Protein AF-A0A6J8B3C4-F1 (afdb_monomer_lite)

Organism: Mytilus coruscus (NCBI:txid42192)

Sequence (929 aa):
MYDPIINEKFSIGGSSKMNPAWWGGEPIWSTAKKQGKKTATYFWVGSEVNISGIMPDIYYSYDGSVTFEERVDTALKWLSWPENKRPDLITLYFDEPDHTGHGSGPVSPEVDAMLGRVDGIINRLMNGLYRRQIHNCVNLIVLADHGMESTSCDRRVYLNQYMNTSHFLIFDGTIGQLHTKFHEEKVGRSYVVKNTSNPLSLEEVNKLLQCKSGHIQMFDKTTMPVRHHYTNNQRVGDVILDMQNRWTVARNSKSYCLKGNHGFDNLYKSMQALFMAHGPDFRQGIQSDPFENIELYNLMCELLKISPAPNNGTMGSLNHLLRRPPAIPTLNRTMSPVCSHNKTVSIPGQDCFCSHKVQSFTSNTVYSSPFGKPEMSVAEDVCILSNNDTVSGYSKTHGMPVWTSFILYPNKTIDNMTGNCVNIDPKVQSLPCSSYRNDNMSVSHHFIFNSGFCVKNSDLENSLSSSLVPMYHRFRDGIWEYTMKLILDYGNQRSGMEVIIGSAFDNNRDGLWEAVSNETKYVSEDGVPLPTHYYIIIIACKYGDILNCKTADIELMSFVLPHLPAVPNCMPDEDYLMENVARIRDIELLTGIQFLTGLPDDIAASLRTFLPTSLWKPSKMSLHWKDIPCSVPSDTKCQGKIPLILISLDGFRADYVKRKLTPVIEKLRTCGVHTPYMRSVYPTVTFPNHYTIATGLYPESHGIISNNMYDAEIGEVFSLSSHTKMDPRWWGGEPIWNTAKKQGKKAYTFFWPGSDVNISGSYPDVWVGYDGKIGFPERLEKVMEWLLLPDDKKPDIITLYFDEPDHAGHQKGPDSELLNGQLETADEMLGRLMNTLYQEGLHDCVNLIVIADHVQNHFGVLVGNHGWDNLYKSMHALFLAHGPAFKQQLEIKPFENIELYNLMCEITGIKPGPNNGTLGALNHIFKST

Foldseek 3Di:
DAFPVVQDDDDPPDPNQQDLVVDDDADLQRQCVVVPFAEAEADDRCQNHCHVNDHHPHYDDDDLVDDLLNQLVVLLVLCVDDPVRRGPYYYDDDCPPVVVCFAANCPDPSNVVRVVVVVVSVVSNLVSCVVVVCNQVDKDKDKDPWFKGFADLVQEDALVVQDDQQQWDWDKWQKIATAQQWGWDDDPPDIGIDGGPDGDDPVRVCVRDFLPDPFWFKDALLRAFLQVLQRPDSPGHRIMTRTDGRHIYDNHSPDDGTRMDEDHPCLDPRTDMDIDIHYNFFDPPDDDDDFDPQQVSLVVCVVSVGDGDDGLHFQLLCQNGTPDRDDHDDQDWDDAAAFADPDDADPAPPALADPDDDDPQDDPDDDDPLLDDKTFSDPFNWHWDDHPFKIFTFGLQQLETQKIKGKAAADFDQDVPPRSHAYEDNRHHADHQCQLDDVVQQKGKDFQDRPSRDPDPCSNVRSYSRRIAIARPQVVVDLVVVVVVLVNLVNNQAQMKMKMKGFFADQVSSLAGDDDDPSFDGRDPVRNTHGQWMKMKIWGFLDDHPNPHDLVRIDIWMFTQGRDNHDTSPDDSQVSRQSGTHALSSVCRRRSIQTSPNDDPSSSSNSSRDTDSHRDDSDNHPPQLLVDDLPDDDPDDDDFAAAEEEEAAAAAALCVVVVVLFSQVVVLPQWFEWASFAFAAFQLADQQQLLLLFFLAHCVQQQNRYQWDADPVVRDIHHPVDPNQQEQVRTHGDGLQRLQVVVVFAEEEEDRRCQNHCHVNDHGPYYDHDDPVQDLLNQLVVLVVLCPDDNNRRGRYYYHYDCPPLVVQQVAHPPDVSNSVRSNVVSVSSSVNCSVCVSVVNQQRYKYKYKYRFHFHDDPPGTRDGGDDSPDSRGTMTIGIDHNFFDTSHYAYYYYSSQNSVVSCVSSVGDRDDHDYDCVRPPVGTDDD

InterPro domains:
  IPR001604 DNA/RNA non-specific endonuclease/pyrophosphatase/phosphodiesterase domain [PF01223] (378-601)
  IPR001604 DNA/RNA non-specific endonuclease/pyrophosphatase/phosphodiesterase domain [SM00892] (386-602)
  IPR002591 Type I phosphodiesterase/nucleotide pyrophosphatase/phosphate transferase [PF01663] (1-265)
  IPR002591 Type I phosphodiesterase/nucleotide pyrophosphatase/phosphate transferase [PF01663] (644-854)
  IPR017850 Alkaline-phosphatase-like, core domain superfamily [G3DSA:3.40.720.10] (1-326)
  IPR017850 Alkaline-phosphatase-like, core domain superfamily [G3DSA:3.40.720.10] (625-929)
  IPR017850 Alkaline-phosphatase-like, core domain superfamily [SSF53649] (1-304)
  IPR017850 Alkaline-phosphatase-like, core domain superfamily [SSF53649] (643-909)
  IPR020821 ENPP1-3/EXOG-like, endonuclease/phosphodiesterase domain [SM00477] (387-602)
  IPR044925 His-Me finger superfamily [SSF54060] (382-607)
  IPR044929 DNA/RNA non-specific endonuclease superfamily [G3DSA:3.40.570.10] (327-618)

Structure (mmCIF, N/CA/C/O backbone):
data_AF-A0A6J8B3C4-F1
#
_entry.id   AF-A0A6J8B3C4-F1
#
loop_
_atom_site.group_PDB
_atom_site.id
_atom_site.type_symbol
_atom_site.label_atom_id
_atom_site.label_alt_id
_atom_site.label_comp_id
_atom_site.label_asym_id
_atom_site.label_entity_id
_atom_site.label_seq_id
_atom_site.pdbx_PDB_ins_code
_atom_site.Cartn_x
_atom_site.Cartn_y
_atom_site.Cartn_z
_atom_site.occupancy
_atom_site.B_iso_or_equiv
_atom_site.auth_seq_id
_atom_site.auth_comp_id
_atom_site.auth_asym_id
_atom_site.auth_atom_id
_atom_site.pdbx_PDB_model_num
ATOM 1 N N . MET A 1 1 ? 25.640 -0.094 3.915 1.00 92.56 1 MET A N 1
ATOM 2 C CA . MET A 1 1 ? 25.614 -0.395 5.363 1.00 92.56 1 MET A CA 1
ATOM 3 C C . MET A 1 1 ? 27.028 -0.380 5.925 1.00 92.56 1 MET A C 1
ATOM 5 O O . MET A 1 1 ? 27.975 -0.614 5.174 1.00 92.56 1 MET A O 1
ATOM 9 N N . TYR A 1 2 ? 27.166 -0.132 7.224 1.00 95.00 2 TYR A N 1
ATOM 10 C CA . TYR A 1 2 ? 28.416 -0.242 7.978 1.00 95.00 2 TYR A CA 1
ATOM 11 C C . TYR A 1 2 ? 28.150 -1.027 9.264 1.00 95.00 2 TYR A C 1
ATOM 13 O O . TYR A 1 2 ? 27.102 -0.846 9.877 1.00 95.00 2 TYR A O 1
ATOM 21 N N . ASP A 1 3 ? 29.072 -1.908 9.643 1.00 95.50 3 ASP A N 1
ATOM 22 C CA . ASP A 1 3 ? 28.981 -2.688 10.874 1.00 95.50 3 ASP A CA 1
ATOM 23 C C . ASP A 1 3 ? 30.100 -2.247 11.830 1.00 95.50 3 ASP A C 1
ATOM 25 O O . ASP A 1 3 ? 31.279 -2.450 11.517 1.00 95.50 3 ASP A O 1
ATOM 29 N N . PRO A 1 4 ? 29.762 -1.638 12.981 1.00 92.50 4 PRO A N 1
ATOM 30 C CA . PRO A 1 4 ? 30.755 -1.123 13.915 1.00 92.50 4 PRO A CA 1
ATOM 31 C C . PRO A 1 4 ? 31.503 -2.217 14.692 1.00 92.50 4 PRO A C 1
ATOM 33 O O . PRO A 1 4 ? 32.585 -1.934 15.199 1.00 92.50 4 PRO A O 1
ATOM 36 N N . ILE A 1 5 ? 30.979 -3.448 14.795 1.00 92.69 5 ILE A N 1
ATOM 37 C CA . ILE A 1 5 ? 31.654 -4.538 15.522 1.00 92.69 5 ILE A CA 1
ATOM 38 C C . ILE A 1 5 ? 32.795 -5.112 14.690 1.00 92.69 5 ILE A C 1
ATOM 40 O O . ILE A 1 5 ? 33.911 -5.252 15.186 1.00 92.69 5 ILE A O 1
ATOM 44 N N . ILE A 1 6 ? 32.531 -5.436 13.423 1.00 93.56 6 ILE A N 1
ATOM 45 C CA . ILE A 1 6 ? 33.575 -5.943 12.514 1.00 93.56 6 ILE A CA 1
ATOM 46 C C . ILE A 1 6 ? 34.334 -4.813 11.802 1.00 93.56 6 ILE A C 1
ATOM 48 O O . ILE A 1 6 ? 35.304 -5.078 11.096 1.00 93.56 6 ILE A O 1
ATOM 52 N N . ASN A 1 7 ? 33.914 -3.559 12.012 1.00 91.19 7 ASN A N 1
ATOM 53 C CA . ASN A 1 7 ? 34.492 -2.339 11.451 1.00 91.19 7 ASN A CA 1
ATOM 54 C C . ASN A 1 7 ? 34.668 -2.397 9.921 1.00 91.19 7 ASN A C 1
ATOM 56 O O . ASN A 1 7 ? 35.720 -2.058 9.376 1.00 91.19 7 ASN A O 1
ATOM 60 N N . GLU A 1 8 ? 33.625 -2.833 9.215 1.00 92.81 8 GLU A N 1
ATOM 61 C CA . GLU A 1 8 ? 33.641 -3.024 7.762 1.00 92.81 8 GLU A CA 1
ATOM 62 C C . GLU A 1 8 ? 32.431 -2.338 7.105 1.00 92.81 8 GLU A C 1
ATOM 64 O O . GLU A 1 8 ? 31.341 -2.266 7.675 1.00 92.81 8 GLU A O 1
ATOM 69 N N . LYS A 1 9 ? 32.613 -1.824 5.879 1.00 92.88 9 LYS A N 1
ATOM 70 C CA . LYS A 1 9 ? 31.531 -1.282 5.044 1.00 92.88 9 LYS A CA 1
ATOM 71 C C . LYS A 1 9 ? 31.092 -2.322 4.009 1.00 92.88 9 LYS A C 1
ATOM 73 O O . LYS A 1 9 ? 31.894 -2.789 3.197 1.00 92.88 9 LYS A O 1
ATOM 78 N N . PHE A 1 10 ? 29.801 -2.635 3.990 1.00 94.31 10 PHE A N 1
ATOM 79 C CA . PHE A 1 10 ? 29.217 -3.527 2.990 1.00 94.31 10 PHE A CA 1
ATOM 80 C C . PHE A 1 10 ? 28.995 -2.792 1.661 1.00 94.31 10 PHE A C 1
ATOM 82 O O . PHE A 1 10 ? 28.431 -1.692 1.647 1.00 94.31 10 PHE A O 1
ATOM 89 N N . SER A 1 11 ? 29.393 -3.413 0.548 1.00 91.62 11 SER A N 1
ATOM 90 C CA . SER A 1 11 ? 29.114 -2.947 -0.815 1.00 91.62 11 SER A CA 1
ATOM 91 C C . SER A 1 11 ? 28.902 -4.127 -1.761 1.00 91.62 11 SER A C 1
ATOM 93 O O . SER A 1 11 ? 29.704 -5.059 -1.775 1.00 91.62 11 SER A O 1
ATOM 95 N N . ILE A 1 12 ? 27.866 -4.045 -2.602 1.00 89.31 12 ILE A N 1
ATOM 96 C CA . ILE A 1 12 ? 27.530 -5.070 -3.607 1.00 89.31 12 ILE A CA 1
ATOM 97 C C . ILE A 1 12 ? 28.645 -5.203 -4.661 1.00 89.31 12 ILE A C 1
ATOM 99 O O . ILE A 1 12 ? 28.941 -6.302 -5.121 1.00 89.31 12 ILE A O 1
ATOM 103 N N . GLY A 1 13 ? 29.306 -4.095 -5.015 1.00 85.12 13 GLY A N 1
ATOM 104 C CA . GLY A 1 13 ? 30.425 -4.091 -5.967 1.00 85.12 13 GLY A CA 1
ATOM 105 C C . GLY A 1 13 ? 31.792 -4.408 -5.348 1.00 85.12 13 GLY A C 1
ATOM 106 O O . GLY A 1 13 ? 32.791 -4.418 -6.062 1.00 85.12 13 GLY A O 1
ATOM 107 N N . GLY A 1 14 ? 31.867 -4.603 -4.026 1.00 85.31 14 GLY A N 1
ATOM 108 C CA . GLY A 1 14 ? 33.114 -4.853 -3.297 1.00 85.31 14 GLY A CA 1
ATOM 109 C C . GLY A 1 14 ? 33.280 -6.311 -2.865 1.00 85.31 14 GLY A C 1
ATOM 110 O O . GLY A 1 14 ? 32.367 -7.119 -2.988 1.00 85.31 14 GLY A O 1
ATOM 111 N N . SER A 1 15 ? 34.439 -6.652 -2.295 1.00 90.62 15 SER A N 1
ATOM 112 C CA . SER A 1 15 ? 34.687 -7.989 -1.731 1.00 90.62 15 SER A CA 1
ATOM 113 C C . SER A 1 15 ? 33.923 -8.253 -0.429 1.00 90.62 15 SER A C 1
ATOM 115 O O . SER A 1 15 ? 33.746 -9.412 -0.061 1.00 90.62 15 SER A O 1
ATOM 117 N N . SER A 1 16 ? 33.446 -7.208 0.259 1.00 93.31 16 SER A N 1
ATOM 118 C CA . SER A 1 16 ? 32.754 -7.336 1.548 1.00 93.31 16 SER A CA 1
ATOM 119 C C . SER A 1 16 ? 31.444 -8.118 1.454 1.00 93.31 16 SER A C 1
ATOM 121 O O . SER A 1 16 ? 31.077 -8.782 2.420 1.00 93.31 16 SER A O 1
ATOM 123 N N . LYS A 1 17 ? 30.788 -8.166 0.280 1.00 94.25 17 LYS A N 1
ATOM 124 C CA . LYS A 1 17 ? 29.612 -9.032 0.075 1.00 94.25 17 LYS A CA 1
ATOM 125 C C . LYS A 1 17 ? 29.897 -10.515 0.330 1.00 94.25 17 LYS A C 1
ATOM 127 O O . LYS A 1 17 ? 28.998 -11.243 0.729 1.00 94.25 17 LYS A O 1
ATOM 132 N N . MET A 1 18 ? 31.144 -10.951 0.138 1.00 95.19 18 MET A N 1
ATOM 133 C CA . MET A 1 18 ? 31.551 -12.349 0.293 1.00 95.19 18 MET A CA 1
ATOM 134 C C . MET A 1 18 ? 31.863 -12.726 1.743 1.00 95.19 18 MET A C 1
ATOM 136 O O . MET A 1 18 ? 32.087 -13.901 2.018 1.00 95.19 18 MET A O 1
ATOM 140 N N . ASN A 1 19 ? 31.908 -11.761 2.668 1.00 95.50 19 ASN A N 1
ATOM 141 C CA . ASN A 1 19 ? 32.175 -12.033 4.076 1.00 95.50 19 ASN A CA 1
ATOM 142 C C . ASN A 1 19 ? 30.908 -12.616 4.747 1.00 95.50 19 ASN A C 1
ATOM 144 O O . ASN A 1 19 ? 29.909 -11.900 4.863 1.00 95.50 19 ASN A O 1
ATOM 148 N N . PRO A 1 20 ? 30.929 -13.878 5.233 1.00 95.56 20 PRO A N 1
ATOM 149 C CA . PRO A 1 20 ? 29.772 -14.518 5.864 1.00 95.56 20 PRO A CA 1
ATOM 150 C C . PRO A 1 20 ? 29.228 -13.778 7.093 1.00 95.56 20 PRO A C 1
ATOM 152 O O . PRO A 1 20 ? 28.055 -13.934 7.408 1.00 95.56 20 PRO A O 1
ATOM 155 N N . ALA A 1 21 ? 30.031 -12.938 7.759 1.00 95.00 21 ALA A N 1
ATOM 156 C CA . ALA A 1 21 ? 29.602 -12.168 8.932 1.00 95.00 21 ALA A CA 1
ATOM 157 C C . ALA A 1 21 ? 28.446 -11.189 8.640 1.00 95.00 21 ALA A C 1
ATOM 159 O O . ALA A 1 21 ? 27.734 -10.769 9.554 1.00 95.00 21 ALA A O 1
ATOM 160 N N . TRP A 1 22 ? 28.225 -10.827 7.372 1.00 95.69 22 TRP A N 1
ATOM 161 C CA . TRP A 1 22 ? 27.089 -9.997 6.966 1.00 95.69 22 TRP A CA 1
ATOM 162 C C . TRP A 1 22 ? 25.757 -10.750 6.948 1.00 95.69 22 TRP A C 1
ATOM 164 O O . TRP A 1 22 ? 24.709 -10.115 7.060 1.00 95.69 22 TRP A O 1
ATOM 174 N N . TRP A 1 23 ? 25.783 -12.077 6.858 1.00 95.31 23 TRP A N 1
ATOM 175 C CA . TRP A 1 23 ? 24.630 -12.898 6.504 1.00 95.31 23 TRP A CA 1
ATOM 176 C C . TRP A 1 23 ? 24.119 -13.674 7.723 1.00 95.31 23 TRP A C 1
ATOM 178 O O . TRP A 1 23 ? 24.713 -14.669 8.131 1.00 95.31 23 TRP A O 1
ATOM 188 N N . GLY A 1 24 ? 23.023 -13.193 8.316 1.00 93.31 24 GLY A N 1
ATOM 189 C CA . GLY A 1 24 ? 22.301 -13.896 9.381 1.00 93.31 24 GLY A CA 1
ATOM 190 C C . GLY A 1 24 ? 21.258 -14.883 8.844 1.00 93.31 24 GLY A C 1
ATOM 191 O O . GLY A 1 24 ? 21.085 -15.027 7.635 1.00 93.31 24 GLY A O 1
ATOM 192 N N . GLY A 1 25 ? 20.527 -15.528 9.757 1.00 95.19 25 GLY A N 1
ATOM 193 C CA . GLY A 1 25 ? 19.436 -16.447 9.417 1.00 95.19 25 GLY A CA 1
ATOM 194 C C . GLY A 1 25 ? 19.888 -17.725 8.698 1.00 95.19 25 GLY A C 1
ATOM 195 O O . GLY A 1 25 ? 21.068 -18.080 8.685 1.00 95.19 25 GLY A O 1
ATOM 196 N N . GLU A 1 26 ? 18.924 -18.436 8.110 1.00 97.81 26 GLU A N 1
ATOM 197 C CA . GLU A 1 26 ? 19.169 -19.641 7.318 1.00 97.81 26 GLU A CA 1
ATOM 198 C C . GLU A 1 26 ? 18.428 -19.561 5.973 1.00 97.81 26 GLU A C 1
ATOM 200 O O . GLU A 1 26 ? 17.198 -19.621 5.948 1.00 97.81 26 GLU A O 1
ATOM 205 N N . PRO A 1 27 ? 19.138 -19.431 4.839 1.00 98.06 27 PRO A N 1
ATOM 206 C CA . PRO A 1 27 ? 18.486 -19.356 3.540 1.00 98.06 27 PRO A CA 1
ATOM 207 C C . PRO A 1 27 ? 17.888 -20.709 3.134 1.00 98.06 27 PRO A C 1
ATOM 209 O O . PRO A 1 27 ? 18.383 -21.771 3.515 1.00 98.06 27 PRO A O 1
ATOM 212 N N . ILE A 1 28 ? 16.856 -20.676 2.286 1.00 98.25 28 ILE A N 1
ATOM 213 C CA . ILE A 1 28 ? 16.067 -21.859 1.903 1.00 98.25 28 ILE A CA 1
ATOM 214 C C . ILE A 1 28 ? 16.912 -23.005 1.326 1.00 98.25 28 ILE A C 1
ATOM 216 O O . ILE A 1 28 ? 16.639 -24.172 1.606 1.00 98.25 28 ILE A O 1
ATOM 220 N N . TRP A 1 29 ? 17.982 -22.707 0.579 1.00 98.25 29 TRP A N 1
ATOM 221 C CA . TRP A 1 29 ? 18.879 -23.745 0.064 1.00 98.25 29 TRP A CA 1
ATOM 222 C C . TRP A 1 29 ? 19.650 -24.460 1.181 1.00 98.25 29 TRP A C 1
ATOM 224 O O . TRP A 1 29 ? 19.851 -25.670 1.104 1.00 98.25 29 TRP A O 1
ATOM 234 N N . SER A 1 30 ? 20.033 -23.755 2.247 1.00 97.88 30 SER A N 1
ATOM 235 C CA . SER A 1 30 ? 20.683 -24.372 3.405 1.00 97.88 30 SER A CA 1
ATOM 236 C C . SER A 1 30 ? 19.718 -25.296 4.146 1.00 97.88 30 SER A C 1
ATOM 238 O O . SER A 1 30 ? 20.081 -26.432 4.452 1.00 97.88 30 SER A O 1
ATOM 240 N N . THR A 1 31 ? 18.473 -24.861 4.350 1.00 98.38 31 THR A N 1
ATOM 241 C CA . THR A 1 31 ? 17.413 -25.659 4.990 1.00 98.38 31 THR A CA 1
ATOM 242 C C . THR A 1 31 ? 17.077 -26.914 4.196 1.00 98.38 31 THR A C 1
ATOM 244 O O . THR A 1 31 ? 17.006 -28.010 4.758 1.00 98.38 31 THR A O 1
ATOM 247 N N . ALA A 1 32 ? 16.940 -26.775 2.877 1.00 98.38 32 ALA A N 1
ATOM 248 C CA . ALA A 1 32 ? 16.689 -27.882 1.965 1.00 98.38 32 ALA A CA 1
ATOM 249 C C . ALA A 1 32 ? 17.852 -28.893 1.985 1.00 98.38 32 ALA A C 1
ATOM 251 O O . ALA A 1 32 ? 17.634 -30.095 2.153 1.00 98.38 32 ALA A O 1
ATOM 252 N N . LYS A 1 33 ? 19.097 -28.410 1.911 1.00 97.44 33 LYS A N 1
ATOM 253 C CA . LYS A 1 33 ? 20.302 -29.249 1.917 1.00 97.44 33 LYS A CA 1
ATOM 254 C C . LYS A 1 33 ? 20.505 -30.008 3.226 1.00 97.44 33 LYS A C 1
ATOM 256 O O . LYS A 1 33 ? 20.812 -31.200 3.191 1.00 97.44 33 LYS A O 1
ATOM 261 N N . LYS A 1 34 ? 20.266 -29.369 4.379 1.00 97.88 34 LYS A N 1
ATOM 262 C CA . LYS A 1 34 ? 20.278 -30.035 5.699 1.00 97.88 34 LYS A CA 1
ATOM 263 C C . LYS A 1 34 ? 19.289 -31.200 5.783 1.00 97.88 34 LYS A C 1
ATOM 265 O O . LYS A 1 34 ? 19.513 -32.133 6.546 1.00 97.88 34 LYS A O 1
ATOM 270 N N . GLN A 1 35 ? 18.225 -31.157 4.985 1.00 98.38 35 GLN A N 1
ATOM 271 C CA . GLN A 1 35 ? 17.158 -32.157 4.945 1.00 98.38 35 GLN A CA 1
ATOM 272 C C . GLN A 1 35 ? 17.223 -33.041 3.687 1.00 98.38 35 GLN A C 1
ATOM 274 O O . GLN A 1 35 ? 16.234 -33.654 3.291 1.00 98.38 35 GLN A O 1
ATOM 279 N N . GLY A 1 36 ? 18.404 -33.137 3.063 1.00 97.25 36 GLY A N 1
ATOM 280 C CA . GLY A 1 36 ? 18.693 -34.099 1.997 1.00 97.25 36 GLY A CA 1
ATOM 281 C C . GLY A 1 36 ? 18.193 -33.714 0.602 1.00 97.25 36 GLY A C 1
ATOM 282 O O . GLY A 1 36 ? 18.254 -34.546 -0.304 1.00 97.25 36 GLY A O 1
ATOM 283 N N . LYS A 1 37 ? 17.716 -32.480 0.405 1.00 97.94 37 LYS A N 1
ATOM 284 C CA . LYS A 1 37 ? 17.323 -31.951 -0.909 1.00 97.94 37 LYS A CA 1
ATOM 285 C C . LYS A 1 37 ? 18.524 -31.365 -1.644 1.00 97.94 37 LYS A C 1
ATOM 287 O O . LYS A 1 37 ? 19.396 -30.760 -1.024 1.00 97.94 37 LYS A O 1
ATOM 292 N N . LYS A 1 38 ? 18.552 -31.500 -2.970 1.00 98.31 38 LYS A N 1
ATOM 293 C CA . LYS A 1 38 ? 19.576 -30.886 -3.826 1.00 98.31 38 LYS A CA 1
ATOM 294 C C . LYS A 1 38 ? 19.154 -29.500 -4.280 1.00 98.31 38 LYS A C 1
ATOM 296 O O . LYS A 1 38 ? 18.003 -29.280 -4.650 1.00 98.31 38 LYS A O 1
ATOM 301 N N . THR A 1 39 ? 20.099 -28.576 -4.312 1.00 98.44 39 THR A N 1
ATOM 302 C CA . THR A 1 39 ? 19.834 -27.150 -4.529 1.00 98.44 39 THR A CA 1
ATOM 303 C C . THR A 1 39 ? 20.709 -26.593 -5.643 1.00 98.44 39 THR A C 1
ATOM 305 O O . THR A 1 39 ? 21.910 -26.860 -5.691 1.00 98.44 39 THR A O 1
ATOM 308 N N . ALA A 1 40 ? 20.111 -25.826 -6.553 1.00 98.62 40 ALA A N 1
ATOM 309 C CA . ALA A 1 40 ? 20.827 -25.172 -7.639 1.00 98.62 40 ALA A CA 1
ATOM 310 C C . ALA A 1 40 ? 20.409 -23.709 -7.779 1.00 98.62 40 ALA A C 1
ATOM 312 O O . ALA A 1 40 ? 19.227 -23.409 -7.919 1.00 98.62 40 ALA A O 1
ATOM 313 N N . THR A 1 41 ? 21.368 -22.791 -7.769 1.00 98.38 41 THR A N 1
ATOM 314 C CA . THR A 1 41 ? 21.095 -21.357 -7.877 1.00 98.38 41 THR A CA 1
ATOM 315 C C . THR A 1 41 ? 21.775 -20.779 -9.113 1.00 98.38 41 THR A C 1
ATOM 317 O O . THR A 1 41 ? 23.000 -20.800 -9.247 1.00 98.38 41 THR A O 1
ATOM 320 N N . TYR A 1 42 ? 20.981 -20.244 -10.041 1.00 98.38 42 TYR A N 1
ATOM 321 C CA . TYR A 1 42 ? 21.491 -19.396 -11.113 1.00 98.38 42 TYR A CA 1
ATOM 322 C C . TYR A 1 42 ? 21.244 -17.941 -10.736 1.00 98.38 42 TYR A C 1
ATOM 324 O O . TYR A 1 42 ? 20.267 -17.319 -11.153 1.00 98.38 42 TYR A O 1
ATOM 332 N N . PHE A 1 43 ? 22.164 -17.443 -9.916 1.00 98.25 43 PHE A N 1
ATOM 333 C CA . PHE A 1 43 ? 22.091 -16.164 -9.222 1.00 98.25 43 PHE A CA 1
ATOM 334 C C . PHE A 1 43 ? 20.951 -16.108 -8.194 1.00 98.25 43 PHE A C 1
ATOM 336 O O . PHE A 1 43 ? 19.794 -16.438 -8.444 1.00 98.25 43 PHE A O 1
ATOM 343 N N . TRP A 1 44 ? 21.326 -15.702 -6.990 1.00 97.81 44 TRP A N 1
ATOM 344 C CA . TRP A 1 44 ? 20.445 -15.254 -5.919 1.00 97.81 44 TRP A CA 1
ATOM 345 C C . TRP A 1 44 ? 21.327 -14.577 -4.876 1.00 97.81 44 TRP A C 1
ATOM 347 O O . TRP A 1 44 ? 22.451 -15.038 -4.631 1.00 97.81 44 TRP A O 1
ATOM 357 N N . VAL A 1 45 ? 20.839 -13.510 -4.253 1.00 96.38 45 VAL A N 1
ATOM 358 C CA . VAL A 1 45 ? 21.599 -12.758 -3.250 1.00 96.38 45 VAL A CA 1
ATOM 359 C C . VAL A 1 45 ? 21.984 -13.684 -2.086 1.00 96.38 45 VAL A C 1
ATOM 361 O O . VAL A 1 45 ? 21.135 -14.348 -1.500 1.00 96.38 45 VAL A O 1
ATOM 364 N N . GLY A 1 46 ? 23.283 -13.783 -1.789 1.00 96.44 46 GLY A N 1
ATOM 365 C CA . GLY A 1 46 ? 23.831 -14.666 -0.749 1.00 96.44 46 GLY A CA 1
ATOM 366 C C . GLY A 1 46 ? 24.140 -16.104 -1.191 1.00 96.44 46 GLY A C 1
ATOM 367 O O . GLY A 1 46 ? 24.859 -16.801 -0.485 1.00 96.44 46 GLY A O 1
ATOM 368 N N . SER A 1 47 ? 23.684 -16.558 -2.365 1.00 97.31 47 SER A N 1
ATOM 369 C CA . SER A 1 47 ? 23.921 -17.946 -2.816 1.00 97.31 47 SER A CA 1
ATOM 370 C C . SER A 1 47 ? 25.379 -18.259 -3.181 1.00 97.31 47 SER A C 1
ATOM 372 O O . SER A 1 47 ? 25.784 -19.418 -3.163 1.00 97.31 47 SER A O 1
ATOM 374 N N . GLU A 1 48 ? 26.179 -17.230 -3.474 1.00 96.38 48 GLU A N 1
ATOM 375 C CA . GLU A 1 48 ? 27.627 -17.337 -3.688 1.00 96.38 48 GLU A CA 1
ATOM 376 C C . GLU A 1 48 ? 28.445 -17.183 -2.390 1.00 96.38 48 GLU A C 1
ATOM 378 O O . GLU A 1 48 ? 29.675 -17.179 -2.438 1.00 96.38 48 GLU A O 1
ATOM 383 N N . VAL A 1 49 ? 27.789 -17.068 -1.229 1.00 96.94 49 VAL A N 1
ATOM 384 C CA . VAL A 1 49 ? 28.433 -16.847 0.072 1.00 96.94 49 VAL A CA 1
ATOM 385 C C . VAL A 1 49 ? 28.255 -18.055 0.981 1.00 96.94 49 VAL A C 1
ATOM 387 O O . VAL A 1 49 ? 27.169 -18.618 1.092 1.00 96.94 49 VAL A O 1
ATOM 390 N N . ASN A 1 50 ? 29.328 -18.432 1.679 1.00 95.25 50 ASN A N 1
ATOM 391 C CA . ASN A 1 50 ? 29.325 -19.564 2.601 1.00 95.25 50 ASN A CA 1
ATOM 392 C C . ASN A 1 50 ? 28.627 -19.214 3.929 1.00 95.25 50 ASN A C 1
ATOM 394 O O . ASN A 1 50 ? 29.285 -18.935 4.933 1.00 95.25 50 ASN A O 1
ATOM 398 N N . ILE A 1 51 ? 27.293 -19.203 3.924 1.00 95.12 51 ILE A N 1
ATOM 399 C CA . ILE A 1 51 ? 26.458 -18.814 5.067 1.00 95.12 51 ILE A CA 1
ATOM 400 C C . ILE A 1 51 ? 26.353 -19.992 6.043 1.00 95.12 51 ILE A C 1
ATOM 402 O O . ILE A 1 51 ? 25.837 -21.058 5.704 1.00 95.12 51 ILE A O 1
ATOM 406 N N . SER A 1 52 ? 26.870 -19.813 7.263 1.00 90.00 52 SER A N 1
ATOM 407 C CA . SER A 1 52 ? 26.917 -20.855 8.305 1.00 90.00 52 SER A CA 1
ATOM 408 C C . SER A 1 52 ? 27.517 -22.189 7.836 1.00 90.00 52 SER A C 1
ATOM 410 O O . SER A 1 52 ? 27.090 -23.261 8.264 1.00 90.00 52 SER A O 1
ATOM 412 N N . GLY A 1 53 ? 28.512 -22.135 6.943 1.00 92.62 53 GLY A N 1
ATOM 413 C CA . GLY A 1 53 ? 29.208 -23.324 6.447 1.00 92.62 53 GLY A CA 1
ATOM 414 C C . GLY A 1 53 ? 28.487 -24.084 5.327 1.00 92.62 53 GLY A C 1
ATOM 415 O O . GLY A 1 53 ? 28.936 -25.174 4.970 1.00 92.62 53 GLY A O 1
ATOM 416 N N . ILE A 1 54 ? 27.381 -23.557 4.785 1.00 95.50 54 ILE A N 1
ATOM 417 C CA . ILE A 1 54 ? 26.571 -24.236 3.770 1.00 95.50 54 ILE A CA 1
ATOM 418 C C . ILE A 1 54 ? 26.400 -23.359 2.527 1.00 95.50 54 ILE A C 1
ATOM 420 O O . ILE A 1 54 ? 25.967 -22.213 2.593 1.00 95.50 54 ILE A O 1
ATOM 424 N N . MET A 1 55 ? 26.696 -23.963 1.377 1.00 96.50 55 MET A N 1
ATOM 425 C CA . MET A 1 55 ? 26.479 -23.425 0.032 1.00 96.50 55 MET A CA 1
ATOM 426 C C . MET A 1 55 ? 25.455 -24.294 -0.712 1.00 96.50 55 MET A C 1
ATOM 428 O O . MET A 1 55 ? 25.362 -25.498 -0.405 1.00 96.50 55 MET A O 1
ATOM 432 N N . PRO A 1 56 ? 24.756 -23.754 -1.730 1.00 97.94 56 PRO A N 1
ATOM 433 C CA . PRO A 1 56 ? 24.007 -24.580 -2.672 1.00 97.94 56 PRO A CA 1
ATOM 434 C C . PRO A 1 56 ? 24.892 -25.672 -3.293 1.00 97.94 56 PRO A C 1
ATOM 436 O O . PRO A 1 56 ? 26.114 -25.532 -3.369 1.00 97.94 56 PRO A O 1
ATOM 439 N N . ASP A 1 57 ? 24.298 -26.779 -3.739 1.00 98.00 57 ASP A N 1
ATOM 440 C CA . ASP A 1 57 ? 25.056 -27.861 -4.394 1.00 98.00 57 ASP A CA 1
ATOM 441 C C . ASP A 1 57 ? 25.610 -27.430 -5.752 1.00 98.00 57 ASP A C 1
ATOM 443 O O . ASP A 1 57 ? 26.673 -27.885 -6.176 1.00 98.00 57 ASP A O 1
ATOM 447 N N . ILE A 1 58 ? 24.888 -26.532 -6.416 1.00 98.12 58 ILE A N 1
ATOM 448 C CA . ILE A 1 58 ? 25.281 -25.878 -7.656 1.00 98.12 58 ILE A CA 1
ATOM 449 C C . ILE A 1 58 ? 24.984 -24.396 -7.481 1.00 98.12 58 ILE A C 1
ATOM 451 O O . ILE A 1 58 ? 23.858 -24.029 -7.162 1.00 98.12 58 ILE A O 1
ATOM 455 N N . TYR A 1 59 ? 25.970 -23.541 -7.707 1.00 97.56 59 TYR A N 1
ATOM 456 C CA . TYR A 1 59 ? 25.780 -22.097 -7.693 1.00 97.56 59 TYR A CA 1
ATOM 457 C C . TYR A 1 59 ? 26.699 -21.449 -8.722 1.00 97.56 59 TYR A C 1
ATOM 459 O O . TYR A 1 59 ? 27.712 -22.028 -9.123 1.00 97.56 59 TYR A O 1
ATOM 467 N N . TYR A 1 60 ? 26.339 -20.241 -9.135 1.00 97.00 60 TYR A N 1
ATOM 468 C CA . TYR A 1 60 ? 27.156 -19.396 -9.997 1.00 97.00 60 TYR A CA 1
ATOM 469 C C . TYR A 1 60 ? 27.463 -18.093 -9.271 1.00 97.00 60 TYR A C 1
ATOM 471 O O . TYR A 1 60 ? 26.570 -17.504 -8.658 1.00 97.00 60 TYR A O 1
ATOM 479 N N . SER A 1 61 ? 28.715 -17.640 -9.359 1.00 94.75 61 SER A N 1
ATOM 480 C CA . SER A 1 61 ? 29.060 -16.281 -8.945 1.00 94.75 61 SER A CA 1
ATOM 481 C C . SER A 1 61 ? 28.350 -15.273 -9.833 1.00 94.75 61 SER A C 1
ATOM 483 O O . SER A 1 61 ? 28.245 -15.497 -11.038 1.00 94.75 61 SER A O 1
ATOM 485 N N . TYR A 1 62 ? 27.861 -14.183 -9.243 1.00 95.06 62 TYR A N 1
ATOM 486 C CA . TYR A 1 62 ? 27.056 -13.215 -9.983 1.00 95.06 62 TYR A CA 1
ATOM 487 C C . TYR A 1 62 ? 27.852 -12.582 -11.129 1.00 95.06 62 TYR A C 1
ATOM 489 O O . TYR A 1 62 ? 28.893 -11.961 -10.905 1.00 95.06 62 TYR A O 1
ATOM 497 N N . ASP A 1 63 ? 27.315 -12.703 -12.340 1.00 94.69 63 ASP A N 1
ATOM 498 C CA . ASP A 1 63 ? 27.835 -12.088 -13.556 1.00 94.69 63 ASP A CA 1
ATOM 499 C C . ASP A 1 63 ? 26.661 -11.569 -14.396 1.00 94.69 63 ASP A C 1
ATOM 501 O O . ASP A 1 63 ? 25.988 -12.322 -15.104 1.00 94.69 63 ASP A O 1
ATOM 505 N N . GLY A 1 64 ? 26.415 -10.259 -14.310 1.00 92.06 64 GLY A N 1
ATOM 506 C CA . GLY A 1 64 ? 25.331 -9.594 -15.036 1.00 92.06 64 GLY A CA 1
ATOM 507 C C . GLY A 1 64 ? 25.477 -9.643 -16.562 1.00 92.06 64 GLY A C 1
ATOM 508 O O . GLY A 1 64 ? 24.514 -9.360 -17.266 1.00 92.06 64 GLY A O 1
ATOM 509 N N . SER A 1 65 ? 26.643 -10.029 -17.098 1.00 95.38 65 SER A N 1
ATOM 510 C CA . SER A 1 65 ? 26.839 -10.165 -18.548 1.00 95.38 65 SER A CA 1
ATOM 511 C C . SER A 1 65 ? 26.214 -11.438 -19.135 1.00 95.38 65 SER A C 1
ATOM 513 O O . SER A 1 65 ? 25.990 -11.514 -20.345 1.00 95.38 65 SER A O 1
ATOM 515 N N . VAL A 1 66 ? 25.885 -12.426 -18.293 1.00 97.69 66 VAL A N 1
ATOM 516 C CA . VAL A 1 66 ? 25.244 -13.675 -18.721 1.00 97.69 66 VAL A CA 1
ATOM 517 C C . VAL A 1 66 ? 23.809 -13.408 -19.174 1.00 97.69 66 VAL A C 1
ATOM 519 O O . VAL A 1 66 ? 22.989 -12.889 -18.410 1.00 97.69 66 VAL A O 1
ATOM 522 N N . THR A 1 67 ? 23.482 -13.837 -20.395 1.00 98.00 67 THR A N 1
ATOM 523 C CA . THR A 1 67 ? 22.155 -13.641 -21.004 1.00 98.00 67 THR A CA 1
ATOM 524 C C . THR A 1 67 ? 21.045 -14.381 -20.258 1.00 98.00 67 THR A C 1
ATOM 526 O O . THR A 1 67 ? 21.258 -15.466 -19.720 1.00 98.00 67 THR A O 1
ATOM 529 N N . PHE A 1 68 ? 19.831 -13.827 -20.255 1.00 98.44 68 PHE A N 1
ATOM 530 C CA . PHE A 1 68 ? 18.678 -14.432 -19.578 1.00 98.44 68 PHE A CA 1
ATOM 531 C C . PHE A 1 68 ? 18.320 -15.807 -20.157 1.00 98.44 68 PHE A C 1
ATOM 533 O O . PHE A 1 68 ? 17.955 -16.724 -19.420 1.00 98.44 68 PHE A O 1
ATOM 540 N N . GLU A 1 69 ? 18.486 -15.973 -21.468 1.00 98.56 69 GLU A N 1
ATOM 541 C CA . GLU A 1 69 ? 18.288 -17.228 -22.183 1.00 9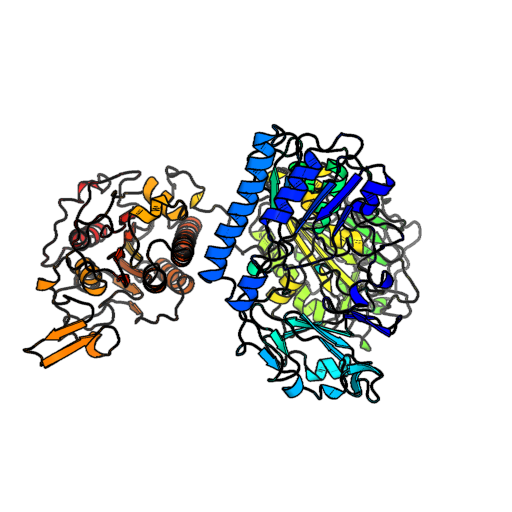8.56 69 GLU A CA 1
ATOM 542 C C . GLU A 1 69 ? 19.222 -18.327 -21.669 1.00 98.56 69 GLU A C 1
ATOM 544 O O . GLU A 1 69 ? 18.767 -19.442 -21.421 1.00 98.56 69 GLU A O 1
ATOM 549 N N . GLU A 1 70 ? 20.504 -18.016 -21.455 1.00 98.50 70 GLU A N 1
ATOM 550 C CA . GLU A 1 70 ? 21.486 -18.967 -20.927 1.00 98.50 70 GLU A CA 1
ATOM 551 C C . GLU A 1 70 ? 21.161 -19.398 -19.490 1.00 98.50 70 GLU A C 1
ATOM 553 O O . GLU A 1 70 ? 21.253 -20.590 -19.168 1.00 98.50 70 GLU A O 1
ATOM 558 N N . ARG A 1 71 ? 20.707 -18.458 -18.644 1.00 98.44 71 ARG A N 1
ATOM 559 C CA . ARG A 1 71 ? 20.248 -18.750 -17.272 1.00 98.44 71 ARG A CA 1
ATOM 560 C C . ARG A 1 71 ? 19.095 -19.767 -17.305 1.00 98.44 71 ARG A C 1
ATOM 562 O O . ARG A 1 71 ? 19.160 -20.816 -16.657 1.00 98.44 71 ARG A O 1
ATOM 569 N N . VAL A 1 72 ? 18.070 -19.504 -18.124 1.00 98.75 72 VAL A N 1
ATOM 570 C CA . VAL A 1 72 ? 16.897 -20.385 -18.291 1.00 98.75 72 VAL A CA 1
ATOM 571 C C . VAL A 1 72 ? 17.273 -21.744 -18.882 1.00 98.75 72 VAL A C 1
ATOM 573 O O . VAL A 1 72 ? 16.850 -22.784 -18.370 1.00 98.75 72 VAL A O 1
ATOM 576 N N . ASP A 1 73 ? 18.076 -21.767 -19.943 1.00 98.62 73 ASP A N 1
ATOM 577 C CA . ASP A 1 73 ? 18.483 -23.007 -20.608 1.00 98.62 73 ASP A CA 1
ATOM 578 C C . ASP A 1 73 ? 19.291 -23.911 -19.679 1.00 98.62 73 ASP A C 1
ATOM 580 O O . ASP A 1 73 ? 19.142 -25.139 -19.705 1.00 98.62 73 ASP A O 1
ATOM 584 N N . THR A 1 74 ? 20.103 -23.312 -18.811 1.00 98.62 74 THR A N 1
ATOM 585 C CA . THR A 1 74 ? 20.860 -24.046 -17.802 1.00 98.62 74 THR A CA 1
ATOM 586 C C . THR A 1 74 ? 19.944 -24.668 -16.748 1.00 98.62 74 THR A C 1
ATOM 588 O O . THR A 1 74 ? 20.085 -25.859 -16.458 1.00 98.62 74 THR A O 1
ATOM 591 N N . ALA A 1 75 ? 18.942 -23.941 -16.242 1.00 98.50 75 ALA A N 1
ATOM 592 C CA . ALA A 1 75 ? 17.945 -24.519 -15.336 1.00 98.50 75 ALA A CA 1
ATOM 593 C C . ALA A 1 75 ? 17.164 -25.677 -15.986 1.00 98.50 75 ALA A C 1
ATOM 595 O O . ALA A 1 75 ? 17.007 -26.750 -15.396 1.00 98.50 75 ALA A O 1
ATOM 596 N N . LEU A 1 76 ? 16.747 -25.520 -17.246 1.00 98.69 76 LEU A N 1
ATOM 597 C CA . LEU A 1 76 ? 16.091 -26.583 -18.017 1.00 98.69 76 LEU A CA 1
ATOM 598 C C . LEU A 1 76 ? 17.002 -27.805 -18.232 1.00 98.69 76 LEU A C 1
ATOM 600 O O . LEU A 1 76 ? 16.527 -28.948 -18.267 1.00 98.69 76 LEU A O 1
ATOM 604 N N . LYS A 1 77 ? 18.315 -27.592 -18.372 1.00 98.31 77 LYS A N 1
ATOM 605 C CA . LYS A 1 77 ? 19.316 -28.665 -18.436 1.00 98.31 77 LYS A CA 1
ATOM 606 C C . LYS A 1 77 ? 19.420 -29.406 -17.104 1.00 98.31 77 LYS A C 1
ATOM 608 O O . LYS A 1 77 ? 19.404 -30.636 -17.129 1.00 98.31 77 LYS A O 1
ATOM 613 N N . TRP A 1 78 ? 19.462 -28.706 -15.967 1.00 98.50 78 TRP A N 1
ATOM 614 C CA . TRP A 1 78 ? 19.465 -29.337 -14.638 1.00 98.50 78 TRP A CA 1
ATOM 615 C C . TRP A 1 78 ? 18.234 -30.210 -14.408 1.00 98.50 78 TRP A C 1
ATOM 617 O O . TRP A 1 78 ? 18.364 -31.342 -13.949 1.00 98.50 78 TRP A O 1
ATOM 627 N N . LEU A 1 79 ? 17.050 -29.744 -14.818 1.00 98.00 79 LEU A N 1
ATOM 628 C CA . LEU A 1 79 ? 15.804 -30.518 -14.732 1.00 98.00 79 LEU A CA 1
ATOM 629 C C . LEU A 1 79 ? 15.805 -31.794 -15.592 1.00 98.00 79 LEU A C 1
ATOM 631 O O . LEU A 1 79 ? 14.996 -32.692 -15.363 1.00 98.00 79 LEU A O 1
ATOM 635 N N . SER A 1 80 ? 16.721 -31.892 -16.561 1.00 96.69 80 SER A N 1
ATOM 636 C CA . SER A 1 80 ? 16.884 -33.058 -17.442 1.00 96.69 80 SER A CA 1
ATOM 637 C C . SER A 1 80 ? 17.939 -34.051 -16.936 1.00 96.69 80 SER A C 1
ATOM 639 O O . SER A 1 80 ? 18.203 -35.055 -17.598 1.00 96.69 80 SER A O 1
ATOM 641 N N . TRP A 1 81 ? 18.593 -33.775 -15.804 1.00 97.56 81 TRP A N 1
ATOM 642 C CA . TRP A 1 81 ? 19.580 -34.683 -15.224 1.00 97.56 81 TRP A CA 1
ATOM 643 C C . TRP A 1 81 ? 18.936 -35.926 -14.595 1.00 97.56 81 TRP A C 1
ATOM 645 O O . TRP A 1 81 ? 17.759 -35.893 -14.227 1.00 97.56 81 TRP A O 1
ATOM 655 N N . PRO A 1 82 ? 19.707 -37.023 -14.428 1.00 96.88 82 PRO A N 1
ATOM 656 C CA . PRO A 1 82 ? 19.261 -38.185 -13.665 1.00 96.88 82 PRO A CA 1
ATOM 657 C C . PRO A 1 82 ? 18.806 -37.792 -12.255 1.00 96.88 82 PRO A C 1
ATOM 659 O O . PRO A 1 82 ? 19.386 -36.894 -11.646 1.00 96.88 82 PRO A O 1
ATOM 662 N N . GLU A 1 83 ? 17.808 -38.491 -11.715 1.00 93.31 83 GLU A N 1
ATOM 663 C CA . GLU A 1 83 ? 17.167 -38.179 -10.426 1.00 93.31 83 GLU A CA 1
ATOM 664 C C . GLU A 1 83 ? 18.169 -38.008 -9.273 1.00 93.31 83 GLU A C 1
ATOM 666 O O . GLU A 1 83 ? 18.084 -37.071 -8.483 1.00 93.31 83 GLU A O 1
ATOM 671 N N . ASN A 1 84 ? 19.207 -38.845 -9.227 1.00 93.75 84 ASN A N 1
ATOM 672 C CA . ASN A 1 84 ? 20.246 -38.759 -8.204 1.00 93.75 84 ASN A CA 1
ATOM 673 C C . ASN A 1 84 ? 21.155 -37.520 -8.319 1.00 93.75 84 ASN A C 1
ATOM 675 O O . ASN A 1 84 ? 21.941 -37.292 -7.406 1.00 93.75 84 ASN A O 1
ATOM 679 N N . LYS A 1 85 ? 21.066 -36.726 -9.390 1.00 95.44 85 LYS A N 1
ATOM 680 C CA . LYS A 1 85 ? 21.795 -35.458 -9.591 1.00 95.44 85 LYS A CA 1
ATOM 681 C C . LYS A 1 85 ? 20.878 -34.246 -9.756 1.00 95.44 85 LYS A C 1
ATOM 683 O O . LYS A 1 85 ? 21.340 -33.126 -9.569 1.00 95.44 85 LYS A O 1
ATOM 688 N N . ARG A 1 86 ? 19.618 -34.456 -10.135 1.00 97.94 86 ARG A N 1
ATOM 689 C CA . ARG A 1 86 ? 18.645 -33.395 -10.405 1.00 97.94 86 ARG A CA 1
ATOM 690 C C . ARG A 1 86 ? 18.350 -32.579 -9.130 1.00 97.94 86 ARG A C 1
ATOM 692 O O . ARG A 1 86 ? 18.116 -33.198 -8.093 1.00 97.94 86 ARG A O 1
ATOM 699 N N . PRO A 1 87 ? 18.371 -31.234 -9.189 1.00 98.25 87 PRO A N 1
ATOM 700 C CA . PRO A 1 87 ? 17.989 -30.380 -8.062 1.00 98.25 87 PRO A CA 1
ATOM 701 C C . PRO A 1 87 ? 16.495 -30.473 -7.731 1.00 98.25 87 PRO A C 1
ATOM 703 O O . PRO A 1 87 ? 15.670 -30.597 -8.637 1.00 98.25 87 PRO A O 1
ATOM 706 N N . ASP A 1 88 ? 16.164 -30.362 -6.446 1.00 98.44 88 ASP A N 1
ATOM 707 C CA . ASP A 1 88 ? 14.799 -30.229 -5.921 1.00 98.44 88 ASP A CA 1
ATOM 708 C C . ASP A 1 88 ? 14.369 -28.754 -5.826 1.00 98.44 88 ASP A C 1
ATOM 710 O O . ASP A 1 88 ? 13.197 -28.435 -6.005 1.00 98.44 88 ASP A O 1
ATOM 714 N N . LEU A 1 89 ? 15.326 -27.854 -5.570 1.00 98.62 89 LEU A N 1
ATOM 715 C CA . LEU A 1 89 ? 15.137 -26.402 -5.549 1.00 98.62 89 LEU A CA 1
ATOM 716 C C . LEU A 1 89 ? 16.023 -25.752 -6.612 1.00 98.62 89 LEU A C 1
ATOM 718 O O . LEU A 1 89 ? 17.237 -25.976 -6.627 1.00 98.62 89 LEU A O 1
ATOM 722 N N . ILE A 1 90 ? 15.417 -24.919 -7.460 1.00 98.75 90 ILE A N 1
ATOM 723 C CA . ILE A 1 90 ? 16.118 -24.097 -8.448 1.00 98.75 90 ILE A CA 1
ATOM 724 C C . ILE A 1 90 ? 15.741 -22.634 -8.239 1.00 98.75 90 ILE A C 1
ATOM 726 O O . ILE A 1 90 ? 14.555 -22.317 -8.193 1.00 98.75 90 ILE A O 1
ATOM 730 N N . THR A 1 91 ? 16.734 -21.748 -8.169 1.00 98.62 91 THR A N 1
ATOM 731 C CA . THR A 1 91 ? 16.509 -20.297 -8.217 1.00 98.62 91 THR A CA 1
ATOM 732 C C . THR A 1 91 ? 17.056 -19.706 -9.512 1.00 98.62 91 THR A C 1
ATOM 734 O O . THR A 1 91 ? 18.110 -20.124 -9.998 1.00 98.62 91 THR A O 1
ATOM 737 N N . LEU A 1 92 ? 16.337 -18.729 -10.060 1.00 98.31 92 LEU A N 1
ATOM 738 C CA . LEU A 1 92 ? 16.743 -17.913 -11.201 1.00 98.31 92 LEU A CA 1
ATOM 739 C C . LEU A 1 92 ? 16.551 -16.445 -10.822 1.00 98.31 92 LEU A C 1
ATOM 741 O O . LEU A 1 92 ? 15.525 -16.105 -10.237 1.00 98.31 92 LEU A O 1
ATOM 745 N N . TYR A 1 93 ? 17.506 -15.592 -11.181 1.00 98.31 93 TYR A N 1
ATOM 746 C CA . TYR A 1 93 ? 17.398 -14.145 -11.006 1.00 98.31 93 TYR A CA 1
ATOM 747 C C . TYR A 1 93 ? 17.643 -13.409 -12.327 1.00 98.31 93 TYR A C 1
ATOM 749 O O . TYR A 1 93 ? 18.532 -13.773 -13.109 1.00 98.31 93 TYR A O 1
ATOM 757 N N . PHE A 1 94 ? 16.863 -12.352 -12.542 1.00 97.75 94 PHE A N 1
ATOM 758 C CA . PHE A 1 94 ? 16.963 -11.424 -13.662 1.00 97.75 94 PHE A CA 1
ATOM 759 C C . PHE A 1 94 ? 17.006 -10.004 -13.098 1.00 97.75 94 PHE A C 1
ATOM 761 O O . PHE A 1 94 ? 16.206 -9.659 -12.240 1.00 97.75 94 PHE A O 1
ATOM 768 N N . ASP A 1 95 ? 17.954 -9.208 -13.577 1.00 96.06 95 ASP A N 1
ATOM 769 C CA . ASP A 1 95 ? 18.210 -7.826 -13.150 1.00 96.06 95 ASP A CA 1
ATOM 770 C C . ASP A 1 95 ? 17.274 -6.794 -13.815 1.00 96.06 95 ASP A C 1
ATOM 772 O O . ASP A 1 95 ? 17.410 -5.590 -13.622 1.00 96.06 95 ASP A O 1
ATOM 776 N N . GLU A 1 96 ? 16.293 -7.270 -14.580 1.00 97.81 96 GLU A N 1
ATOM 777 C CA . GLU A 1 96 ? 15.290 -6.462 -15.271 1.00 97.81 96 GLU A CA 1
ATOM 778 C C . GLU A 1 96 ? 13.883 -6.810 -14.764 1.00 97.81 96 GLU A C 1
ATOM 780 O O . GLU A 1 96 ? 13.627 -7.976 -14.446 1.00 97.81 96 GLU A O 1
ATOM 785 N N . PRO A 1 97 ? 12.948 -5.840 -14.712 1.00 97.62 97 PRO A N 1
ATOM 786 C CA . PRO A 1 97 ? 13.017 -4.493 -15.303 1.00 97.62 97 PRO A CA 1
ATOM 787 C C . PRO A 1 97 ? 13.688 -3.417 -14.423 1.00 97.62 97 PRO A C 1
ATOM 789 O O . PRO A 1 97 ? 13.612 -2.232 -14.751 1.00 97.62 97 PRO A O 1
ATOM 792 N N . ASP A 1 98 ? 14.297 -3.796 -13.296 1.00 98.00 98 ASP A N 1
ATOM 793 C CA . ASP A 1 98 ? 14.893 -2.861 -12.333 1.00 98.00 98 ASP A CA 1
ATOM 794 C C . ASP A 1 98 ? 15.965 -1.955 -12.962 1.00 98.00 98 ASP A C 1
ATOM 796 O O . ASP A 1 98 ? 15.860 -0.724 -12.906 1.00 98.00 98 ASP A O 1
ATOM 800 N N . HIS A 1 99 ? 16.949 -2.554 -13.644 1.00 96.81 99 HIS A N 1
ATOM 801 C CA . HIS A 1 99 ? 18.051 -1.816 -14.260 1.00 96.81 99 HIS A CA 1
ATOM 802 C C . HIS A 1 99 ? 17.554 -0.750 -15.243 1.00 96.81 99 HIS A C 1
ATOM 804 O O . HIS A 1 99 ? 17.982 0.409 -15.189 1.00 96.81 99 HIS A O 1
ATOM 810 N N . THR A 1 100 ? 16.629 -1.121 -16.131 1.00 97.88 100 THR A N 1
ATOM 811 C CA . THR A 1 100 ? 16.026 -0.176 -17.073 1.00 97.88 100 THR A CA 1
ATOM 812 C C . THR A 1 100 ? 15.216 0.889 -16.329 1.00 97.88 100 THR A C 1
ATOM 814 O O . THR A 1 100 ? 15.399 2.084 -16.581 1.00 97.88 100 THR A O 1
ATOM 817 N N . GLY A 1 101 ? 14.404 0.487 -15.346 1.00 96.38 101 GLY A N 1
ATOM 818 C CA . GLY A 1 101 ? 13.588 1.385 -14.527 1.00 96.38 101 GLY A CA 1
ATOM 819 C C . GLY A 1 101 ? 14.399 2.475 -13.826 1.00 96.38 101 GLY A C 1
ATOM 820 O O . GLY A 1 101 ? 13.995 3.639 -13.828 1.00 96.38 101 GLY A O 1
ATOM 821 N N . HIS A 1 102 ? 15.588 2.157 -13.313 1.00 97.69 102 HIS A N 1
ATOM 822 C CA . HIS A 1 102 ? 16.495 3.147 -12.733 1.00 97.69 102 HIS A CA 1
ATOM 823 C C . HIS A 1 102 ? 16.928 4.239 -13.728 1.00 97.69 102 HIS A C 1
ATOM 825 O O . HIS A 1 102 ? 16.971 5.431 -13.382 1.00 97.69 102 HIS A O 1
ATOM 831 N N . GLY A 1 103 ? 17.245 3.842 -14.965 1.00 94.19 103 GLY A N 1
ATOM 832 C CA . GLY A 1 103 ? 17.783 4.720 -16.004 1.00 94.19 103 GLY A CA 1
ATOM 833 C C . GLY A 1 103 ? 16.736 5.575 -16.724 1.00 94.19 103 GLY A C 1
ATOM 834 O O . GLY A 1 103 ? 17.012 6.737 -17.052 1.00 94.19 103 GLY A O 1
ATOM 835 N N . SER A 1 104 ? 15.539 5.034 -16.961 1.00 91.19 104 SER A N 1
ATOM 836 C CA . SER A 1 104 ? 14.475 5.700 -17.726 1.00 91.19 104 SER A CA 1
ATOM 837 C C . SER A 1 104 ? 13.284 6.158 -16.876 1.00 91.19 104 SER A C 1
ATOM 839 O O . SER A 1 104 ? 12.564 7.062 -17.299 1.00 91.19 104 SER A O 1
ATOM 841 N N . GLY A 1 105 ? 13.133 5.636 -15.657 1.00 91.75 105 GLY A N 1
ATOM 842 C CA . GLY A 1 105 ? 11.932 5.772 -14.832 1.00 91.75 105 GLY A CA 1
ATOM 843 C C . GLY A 1 105 ? 10.939 4.626 -15.090 1.00 91.75 105 GLY A C 1
ATOM 844 O O . GLY A 1 105 ? 10.925 4.064 -16.188 1.00 91.75 105 GLY A O 1
ATOM 845 N N . PRO A 1 106 ? 10.085 4.278 -14.108 1.00 84.19 106 PRO A N 1
ATOM 846 C CA . PRO A 1 106 ? 9.184 3.122 -14.192 1.00 84.19 106 PRO A CA 1
ATOM 847 C C . PRO A 1 106 ? 8.143 3.216 -15.313 1.00 84.19 106 PRO A C 1
ATOM 849 O O . PRO A 1 106 ? 7.704 2.190 -15.815 1.00 84.19 106 PRO A O 1
ATOM 852 N N . VAL A 1 107 ? 7.752 4.430 -15.719 1.00 87.75 107 VAL A N 1
ATOM 853 C CA . VAL A 1 107 ? 6.788 4.660 -16.807 1.00 87.75 107 VAL A CA 1
ATOM 854 C C . VAL A 1 107 ? 7.543 5.160 -18.034 1.00 87.75 107 VAL A C 1
ATOM 856 O O . VAL A 1 107 ? 7.694 6.367 -18.243 1.00 87.75 107 VAL A O 1
ATOM 859 N N . SER A 1 108 ? 8.075 4.232 -18.828 1.00 83.06 108 SER A N 1
ATOM 860 C CA . SER A 1 108 ? 8.888 4.558 -20.000 1.00 83.06 108 SER A CA 1
ATOM 861 C C . SER A 1 108 ? 8.795 3.479 -21.090 1.00 83.06 108 SER A C 1
ATOM 863 O O . SER A 1 108 ? 8.684 2.299 -20.755 1.00 83.06 108 SER A O 1
ATOM 865 N N . PRO A 1 109 ? 8.893 3.846 -22.386 1.00 81.88 109 PRO A N 1
ATOM 866 C CA . PRO A 1 109 ? 8.913 2.870 -23.480 1.00 81.88 109 PRO A CA 1
ATOM 867 C C . PRO A 1 109 ? 10.032 1.829 -23.347 1.00 81.88 109 PRO A C 1
ATOM 869 O O . PRO A 1 109 ? 9.899 0.704 -23.822 1.00 81.88 109 PRO A O 1
ATOM 872 N N . GLU A 1 110 ? 11.145 2.201 -22.712 1.00 90.19 110 GLU A N 1
ATOM 873 C CA . GLU A 1 110 ? 12.258 1.302 -22.429 1.00 90.19 110 GLU A CA 1
ATOM 874 C C . GLU A 1 110 ? 11.857 0.203 -21.437 1.00 90.19 110 GLU A C 1
ATOM 876 O O . GLU A 1 110 ? 12.149 -0.969 -21.684 1.00 90.19 110 GLU A O 1
ATOM 881 N N . VAL A 1 111 ? 11.149 0.557 -20.356 1.00 87.69 111 VAL A N 1
ATOM 882 C CA . VAL A 1 111 ? 10.615 -0.424 -19.398 1.00 87.69 111 VAL A CA 1
ATOM 883 C C . VAL A 1 111 ? 9.557 -1.301 -20.067 1.00 87.69 111 VAL A C 1
ATOM 885 O O . VAL A 1 111 ? 9.630 -2.517 -19.921 1.00 87.69 111 VAL A O 1
ATOM 888 N N . ASP A 1 112 ? 8.648 -0.738 -20.870 1.00 87.88 112 ASP A N 1
ATOM 889 C CA . ASP A 1 112 ? 7.625 -1.516 -21.594 1.00 87.88 112 ASP A CA 1
ATOM 890 C C . ASP A 1 112 ? 8.260 -2.564 -22.527 1.00 87.88 112 ASP A C 1
ATOM 892 O O . ASP A 1 112 ? 7.879 -3.739 -22.537 1.00 87.88 112 ASP A O 1
ATOM 896 N N . ALA A 1 113 ? 9.286 -2.161 -23.284 1.00 88.31 113 ALA A N 1
ATOM 897 C CA . ALA A 1 113 ? 10.042 -3.068 -24.142 1.00 88.31 113 ALA A CA 1
ATOM 898 C C . ALA A 1 113 ? 10.770 -4.152 -23.331 1.00 88.31 113 ALA A C 1
ATOM 900 O O . ALA A 1 113 ? 10.827 -5.314 -23.749 1.00 88.31 113 ALA A O 1
ATOM 901 N N . MET A 1 114 ? 11.314 -3.793 -22.165 1.00 96.62 114 MET A N 1
ATOM 902 C CA . MET A 1 114 ? 12.005 -4.732 -21.290 1.00 96.62 114 MET A CA 1
ATOM 903 C C . MET A 1 114 ? 11.049 -5.728 -20.626 1.00 96.62 114 MET A C 1
ATOM 905 O O . MET A 1 114 ? 11.358 -6.917 -20.569 1.00 96.62 114 MET A O 1
ATOM 909 N N . LEU A 1 115 ? 9.861 -5.292 -20.206 1.00 93.12 115 LEU A N 1
ATOM 910 C CA . LEU A 1 115 ? 8.805 -6.173 -19.705 1.00 93.12 115 LEU A CA 1
ATOM 911 C C . LEU A 1 115 ? 8.411 -7.211 -20.762 1.00 93.12 115 LEU A C 1
ATOM 913 O O . LEU A 1 115 ? 8.365 -8.403 -20.459 1.00 93.12 115 LEU A O 1
ATOM 917 N N . GLY A 1 116 ? 8.238 -6.792 -22.023 1.00 93.50 116 GLY A N 1
ATOM 918 C CA . GLY A 1 116 ? 8.006 -7.715 -23.140 1.00 93.50 116 GLY A CA 1
ATOM 919 C C . GLY A 1 116 ? 9.150 -8.719 -23.346 1.00 93.50 116 GLY A C 1
ATOM 920 O O . GLY A 1 116 ? 8.912 -9.888 -23.662 1.00 93.50 116 GLY A O 1
ATOM 921 N N . ARG A 1 117 ? 10.405 -8.305 -23.117 1.00 96.62 117 ARG A N 1
ATOM 922 C CA . ARG A 1 117 ? 11.564 -9.210 -23.157 1.00 96.62 117 ARG A CA 1
ATOM 923 C C . ARG A 1 117 ? 11.531 -10.225 -22.014 1.00 96.62 117 ARG A C 1
ATOM 925 O O . ARG A 1 117 ? 11.723 -11.411 -22.275 1.00 96.62 117 ARG A O 1
ATOM 932 N N . VAL A 1 118 ? 11.297 -9.785 -20.777 1.00 97.44 118 VAL A N 1
ATOM 933 C CA . VAL A 1 118 ? 11.230 -10.662 -19.595 1.00 97.44 118 VAL A CA 1
ATOM 934 C C . VAL A 1 118 ? 10.077 -11.663 -19.724 1.00 97.44 118 VAL A C 1
ATOM 936 O O . VAL A 1 118 ? 10.287 -12.851 -19.480 1.00 97.44 118 VAL A O 1
ATOM 939 N N . ASP A 1 119 ? 8.907 -11.246 -20.215 1.00 97.00 119 ASP A N 1
ATOM 940 C CA . ASP A 1 119 ? 7.800 -12.163 -20.528 1.00 97.00 119 ASP A CA 1
ATOM 941 C C . ASP A 1 119 ? 8.219 -13.234 -21.551 1.00 97.00 119 ASP A C 1
ATOM 943 O O . ASP A 1 119 ? 8.005 -14.432 -21.344 1.00 97.00 119 ASP A O 1
ATOM 947 N N . GLY A 1 120 ? 8.949 -12.841 -22.601 1.00 98.19 120 GLY A N 1
ATOM 948 C CA . GLY A 1 120 ? 9.548 -13.773 -23.559 1.00 98.19 120 GLY A CA 1
ATOM 949 C C . GLY A 1 120 ? 10.479 -14.815 -22.915 1.00 98.19 120 GLY A C 1
ATOM 950 O O . GLY A 1 120 ? 10.487 -15.981 -23.329 1.00 98.19 120 GLY A O 1
ATOM 951 N N . ILE A 1 121 ? 11.227 -14.437 -21.873 1.00 98.50 121 ILE A N 1
ATOM 952 C CA . ILE A 1 121 ? 12.089 -15.343 -21.095 1.00 98.50 121 ILE A CA 1
ATOM 953 C C . ILE A 1 121 ? 11.259 -16.310 -20.241 1.00 98.50 121 ILE A C 1
ATOM 955 O O . ILE A 1 121 ? 11.554 -17.510 -20.217 1.00 98.50 121 ILE A O 1
ATOM 959 N N . ILE A 1 122 ? 10.185 -15.840 -19.602 1.00 98.19 122 ILE A N 1
ATOM 960 C CA . ILE A 1 122 ? 9.253 -16.711 -18.869 1.00 98.19 122 ILE A CA 1
ATOM 961 C C . ILE A 1 122 ? 8.558 -17.688 -19.827 1.00 98.19 122 ILE A C 1
ATOM 963 O O . ILE A 1 122 ? 8.499 -18.891 -19.557 1.00 98.19 122 ILE A O 1
ATOM 967 N N . ASN A 1 123 ? 8.127 -17.226 -21.002 1.00 98.25 123 ASN A N 1
ATOM 968 C CA . ASN A 1 123 ? 7.578 -18.077 -22.056 1.00 98.25 123 ASN A CA 1
ATOM 969 C C . ASN A 1 123 ? 8.597 -19.132 -22.529 1.00 98.25 123 ASN A C 1
ATOM 971 O O . ASN A 1 123 ? 8.242 -20.295 -22.751 1.00 98.25 123 ASN A O 1
ATOM 975 N N . ARG A 1 124 ? 9.887 -18.782 -22.643 1.00 98.50 124 ARG A N 1
ATOM 976 C CA . ARG A 1 124 ? 10.957 -19.750 -22.943 1.00 98.50 124 ARG A CA 1
ATOM 977 C C . ARG A 1 124 ? 11.043 -20.841 -21.874 1.00 98.50 124 ARG A C 1
ATOM 979 O O . ARG A 1 124 ? 11.081 -22.023 -22.231 1.00 98.50 124 ARG A O 1
ATOM 986 N N . LEU A 1 125 ? 11.037 -20.466 -20.591 1.00 98.62 125 LEU A N 1
ATOM 987 C CA . LEU A 1 125 ? 11.040 -21.410 -19.470 1.00 98.62 125 LEU A CA 1
ATOM 988 C C . LEU A 1 125 ? 9.825 -22.344 -19.542 1.00 98.62 125 LEU A C 1
ATOM 990 O O . LEU A 1 125 ? 9.992 -23.565 -19.564 1.00 98.62 125 LEU A O 1
ATOM 994 N N . MET A 1 126 ? 8.618 -21.789 -19.668 1.00 98.44 126 MET A N 1
ATOM 995 C CA . MET A 1 126 ? 7.371 -22.560 -19.708 1.00 98.44 126 MET A CA 1
ATOM 996 C C . MET A 1 126 ? 7.305 -23.516 -20.902 1.00 98.44 126 MET A C 1
ATOM 998 O O . MET A 1 126 ? 6.978 -24.691 -20.729 1.00 98.44 126 MET A O 1
ATOM 1002 N N . ASN A 1 127 ? 7.711 -23.081 -22.099 1.00 98.56 127 ASN A N 1
ATOM 1003 C CA . ASN A 1 127 ? 7.838 -23.966 -23.261 1.00 98.56 127 ASN A CA 1
ATOM 1004 C C . ASN A 1 127 ? 8.870 -25.077 -23.027 1.00 98.56 127 ASN A C 1
ATOM 1006 O O . ASN A 1 127 ? 8.670 -26.224 -23.437 1.00 98.56 127 ASN A O 1
ATOM 1010 N N . GLY A 1 128 ? 9.975 -24.754 -22.354 1.00 98.62 128 GLY A N 1
ATOM 1011 C CA . GLY A 1 128 ? 10.996 -25.715 -21.959 1.00 98.62 128 GLY A CA 1
ATOM 1012 C C . GLY A 1 128 ? 10.471 -26.797 -21.013 1.00 98.62 128 GLY A C 1
ATOM 1013 O O . GLY A 1 128 ? 10.790 -27.975 -21.213 1.00 98.62 128 GLY A O 1
ATOM 1014 N N . LEU A 1 129 ? 9.649 -26.417 -20.031 1.00 98.56 129 LEU A N 1
ATOM 1015 C CA . LEU A 1 129 ? 8.960 -27.335 -19.117 1.00 98.56 129 LEU A CA 1
ATOM 1016 C C . LEU A 1 129 ? 7.882 -28.154 -19.841 1.00 98.56 129 LEU A C 1
ATOM 1018 O O . LEU A 1 129 ? 7.757 -29.361 -19.614 1.00 98.56 129 LEU A O 1
ATOM 1022 N N . TYR A 1 130 ? 7.130 -27.524 -20.747 1.00 98.25 130 TYR A N 1
ATOM 1023 C CA . TYR A 1 130 ? 6.078 -28.171 -21.528 1.00 98.25 130 TYR A CA 1
ATOM 1024 C C . TYR A 1 130 ? 6.634 -29.270 -22.437 1.00 98.25 130 TYR A C 1
ATOM 1026 O O . TYR A 1 130 ? 6.165 -30.405 -22.383 1.00 98.25 130 TYR A O 1
ATOM 1034 N N . ARG A 1 131 ? 7.702 -28.980 -23.195 1.00 98.00 131 ARG A N 1
ATOM 1035 C CA . ARG A 1 131 ? 8.384 -29.955 -24.073 1.00 98.00 131 ARG A CA 1
ATOM 1036 C C . ARG A 1 131 ? 8.949 -31.158 -23.317 1.00 98.00 131 ARG A C 1
ATOM 1038 O O . ARG A 1 131 ? 9.067 -32.235 -23.889 1.00 98.00 131 ARG A O 1
ATOM 1045 N N . ARG A 1 132 ? 9.292 -30.975 -22.041 1.00 97.50 132 ARG A N 1
ATOM 1046 C CA . ARG A 1 132 ? 9.747 -32.037 -21.129 1.00 97.50 132 ARG A CA 1
ATOM 1047 C C . ARG A 1 132 ? 8.601 -32.756 -20.417 1.00 97.50 132 ARG A C 1
ATOM 1049 O O . ARG A 1 132 ? 8.868 -33.664 -19.645 1.00 97.50 132 ARG A O 1
ATOM 1056 N N . GLN A 1 133 ? 7.353 -32.348 -20.658 1.00 97.75 133 GLN A N 1
ATOM 1057 C CA . GLN A 1 133 ? 6.144 -32.875 -20.019 1.00 97.75 133 GLN A CA 1
ATOM 1058 C C . GLN A 1 133 ? 6.129 -32.725 -18.485 1.00 97.75 133 GLN A C 1
ATOM 1060 O O . GLN A 1 133 ? 5.473 -33.492 -17.790 1.00 97.75 133 GLN A O 1
ATOM 1065 N N . ILE A 1 134 ? 6.811 -31.704 -17.950 1.00 97.31 134 ILE A N 1
ATOM 1066 C CA . ILE A 1 134 ? 6.910 -31.440 -16.499 1.00 97.31 134 ILE A CA 1
ATOM 1067 C C . ILE A 1 134 ? 6.295 -30.100 -16.072 1.00 97.31 134 ILE A C 1
ATOM 1069 O O . ILE A 1 134 ? 6.374 -29.738 -14.903 1.00 97.31 134 ILE A O 1
ATOM 1073 N N . HIS A 1 135 ? 5.654 -29.370 -16.988 1.00 95.75 135 HIS A N 1
ATOM 1074 C CA . HIS A 1 135 ? 4.988 -28.093 -16.692 1.00 95.75 135 HIS A CA 1
ATOM 1075 C C . HIS A 1 135 ? 3.920 -28.196 -15.586 1.00 95.75 135 HIS A C 1
ATOM 1077 O O . HIS A 1 135 ? 3.808 -27.282 -14.785 1.00 95.75 135 HIS A O 1
ATOM 1083 N N . ASN A 1 136 ? 3.214 -29.330 -15.482 1.00 95.25 136 ASN A N 1
ATOM 1084 C CA . ASN A 1 136 ? 2.257 -29.611 -14.398 1.00 95.25 136 ASN A CA 1
ATOM 1085 C C . ASN A 1 136 ? 2.859 -30.431 -13.239 1.00 95.25 136 ASN A C 1
ATOM 1087 O O . ASN A 1 136 ? 2.128 -30.905 -12.373 1.00 95.25 136 ASN A O 1
ATOM 1091 N N . CYS A 1 137 ? 4.176 -30.649 -13.243 1.00 96.56 137 CYS A N 1
ATOM 1092 C CA . CYS A 1 137 ? 4.908 -31.350 -12.185 1.00 96.56 137 CYS A CA 1
ATOM 1093 C C . CYS A 1 137 ? 5.726 -30.377 -11.324 1.00 96.56 137 CYS A C 1
ATOM 1095 O O . CYS A 1 137 ? 5.908 -30.615 -10.135 1.00 96.56 137 CYS A O 1
ATOM 1097 N N . VAL A 1 138 ? 6.241 -29.303 -11.923 1.00 97.94 138 VAL A N 1
ATOM 1098 C CA . VAL A 1 138 ? 7.019 -28.270 -11.232 1.00 97.94 138 VAL A CA 1
ATOM 1099 C C . VAL A 1 138 ? 6.076 -27.295 -10.524 1.00 97.94 138 VAL A C 1
ATOM 1101 O O . VAL A 1 138 ? 5.108 -26.833 -11.123 1.00 97.94 138 VAL A O 1
ATOM 1104 N N . ASN A 1 139 ? 6.384 -26.955 -9.271 1.00 98.56 139 ASN A N 1
ATOM 1105 C CA . ASN A 1 139 ? 5.836 -25.772 -8.610 1.00 98.56 139 ASN A CA 1
ATOM 1106 C C . ASN A 1 139 ? 6.738 -24.575 -8.944 1.00 98.56 139 ASN A C 1
ATOM 1108 O O . ASN A 1 139 ? 7.861 -24.483 -8.454 1.00 98.56 139 ASN A O 1
ATOM 1112 N N . LEU A 1 140 ? 6.261 -23.695 -9.817 1.00 98.38 140 LEU A N 1
ATOM 1113 C CA . LEU A 1 140 ? 6.919 -22.461 -10.227 1.00 98.38 140 LEU A CA 1
ATOM 1114 C C . LEU A 1 140 ? 6.362 -21.290 -9.413 1.00 98.38 140 LEU A C 1
ATOM 1116 O O . LEU A 1 140 ? 5.148 -21.102 -9.360 1.00 98.38 140 LEU A O 1
ATOM 1120 N N . ILE A 1 141 ? 7.256 -20.488 -8.837 1.00 98.62 141 ILE A N 1
ATOM 1121 C CA . ILE A 1 141 ? 6.948 -19.186 -8.240 1.00 98.62 141 ILE A CA 1
ATOM 1122 C C . ILE A 1 141 ? 7.710 -18.129 -9.045 1.00 98.62 141 ILE A C 1
ATOM 1124 O O . ILE A 1 141 ? 8.926 -18.235 -9.201 1.00 98.62 141 ILE A O 1
ATOM 1128 N N . VAL A 1 142 ? 6.994 -17.135 -9.564 1.00 98.44 142 VAL A N 1
ATOM 1129 C CA . VAL A 1 142 ? 7.547 -15.942 -10.218 1.00 98.44 142 VAL A CA 1
ATOM 1130 C C . VAL A 1 142 ? 7.230 -14.755 -9.324 1.00 98.44 142 VAL A C 1
ATOM 1132 O O . VAL A 1 142 ? 6.070 -14.535 -8.986 1.00 98.44 142 VAL A O 1
ATOM 1135 N N . LEU A 1 143 ? 8.250 -14.011 -8.915 1.00 98.19 143 LEU A N 1
ATOM 1136 C CA . LEU A 1 143 ? 8.100 -12.892 -7.993 1.00 98.19 143 LEU A CA 1
ATOM 1137 C C . LEU A 1 143 ? 9.085 -11.768 -8.306 1.00 98.19 143 LEU A C 1
ATOM 1139 O O . LEU A 1 143 ? 10.033 -11.978 -9.064 1.00 98.19 143 LEU A O 1
ATOM 1143 N N . ALA A 1 144 ? 8.856 -10.608 -7.700 1.00 98.50 144 ALA A N 1
ATOM 1144 C CA . ALA A 1 144 ? 9.825 -9.521 -7.611 1.00 98.50 144 ALA A CA 1
ATOM 1145 C C . ALA A 1 144 ? 10.221 -9.287 -6.145 1.00 98.50 144 ALA A C 1
ATOM 1147 O O . ALA A 1 144 ? 9.512 -9.685 -5.220 1.00 98.50 144 ALA A O 1
ATOM 1148 N N . ASP A 1 145 ? 11.364 -8.654 -5.935 1.00 97.94 145 ASP A N 1
ATOM 1149 C CA . ASP A 1 145 ? 11.836 -8.189 -4.632 1.00 97.94 145 ASP A CA 1
ATOM 1150 C C . ASP A 1 145 ? 11.147 -6.889 -4.194 1.00 97.94 145 ASP A C 1
ATOM 1152 O O . ASP A 1 145 ? 10.808 -6.755 -3.017 1.00 97.94 145 ASP A O 1
ATOM 1156 N N . HIS A 1 146 ? 10.903 -5.966 -5.127 1.00 98.50 146 HIS A N 1
ATOM 1157 C CA . HIS A 1 146 ? 10.205 -4.700 -4.891 1.00 98.50 146 HIS A CA 1
ATOM 1158 C C . HIS A 1 146 ? 9.580 -4.126 -6.175 1.00 98.50 146 HIS A C 1
ATOM 1160 O O . HIS A 1 146 ? 9.760 -4.653 -7.273 1.00 98.50 146 HIS A O 1
ATOM 1166 N N . GLY A 1 147 ? 8.832 -3.030 -6.028 1.00 97.75 147 GLY A N 1
ATOM 1167 C CA . GLY A 1 147 ? 8.394 -2.182 -7.139 1.00 97.75 147 GLY A CA 1
ATOM 1168 C C . GLY A 1 147 ? 9.405 -1.081 -7.514 1.00 97.75 147 GLY A C 1
ATOM 1169 O O . GLY A 1 147 ? 10.592 -1.179 -7.207 1.00 97.75 147 GLY A O 1
ATOM 1170 N N . MET A 1 148 ? 8.946 -0.020 -8.186 1.00 97.81 148 MET A N 1
ATOM 1171 C CA . MET A 1 148 ? 9.769 1.099 -8.671 1.00 97.81 148 MET A CA 1
ATOM 1172 C C . MET A 1 148 ? 8.956 2.406 -8.745 1.00 97.81 148 MET A C 1
ATOM 1174 O O . MET A 1 148 ? 7.812 2.410 -9.195 1.00 97.81 148 MET A O 1
ATOM 1178 N N . GLU A 1 149 ? 9.553 3.541 -8.368 1.00 95.94 149 GLU A N 1
ATOM 1179 C CA . GLU A 1 149 ? 8.931 4.875 -8.433 1.00 95.94 149 GLU A CA 1
ATOM 1180 C C . GLU A 1 149 ? 9.798 5.888 -9.199 1.00 95.94 149 GLU A C 1
ATOM 1182 O O . GLU A 1 149 ? 11.023 5.814 -9.206 1.00 95.94 149 GLU A O 1
ATOM 1187 N N . SER A 1 150 ? 9.163 6.885 -9.821 1.00 93.06 150 SER A N 1
ATOM 1188 C CA . SER A 1 150 ? 9.835 7.989 -10.504 1.00 93.06 150 SER A CA 1
ATOM 1189 C C . SER A 1 150 ? 10.470 8.996 -9.531 1.00 93.06 150 SER A C 1
ATOM 1191 O O . SER A 1 150 ? 9.788 9.754 -8.833 1.00 93.06 150 SER A O 1
ATOM 1193 N N . THR A 1 151 ? 11.792 9.129 -9.573 1.00 92.19 151 THR A N 1
ATOM 1194 C CA . THR A 1 151 ? 12.566 10.144 -8.841 1.00 92.19 151 THR A CA 1
ATOM 1195 C C . THR A 1 151 ? 13.104 11.242 -9.764 1.00 92.19 151 THR A C 1
ATOM 1197 O O . THR A 1 151 ? 13.071 11.133 -10.987 1.00 92.19 151 THR A O 1
ATOM 1200 N N . SER A 1 152 ? 13.554 12.361 -9.188 1.00 88.94 152 SER A N 1
ATOM 1201 C CA . SER A 1 152 ? 14.172 13.463 -9.940 1.00 88.94 152 SER A CA 1
ATOM 1202 C C . SER A 1 152 ? 15.283 14.122 -9.130 1.00 88.94 152 SER A C 1
ATOM 1204 O O . SER A 1 152 ? 15.213 14.190 -7.903 1.00 88.94 152 SER A O 1
ATOM 1206 N N . CYS A 1 153 ? 16.282 14.671 -9.822 1.00 88.62 153 CYS A N 1
ATOM 1207 C CA . CYS A 1 153 ? 17.328 15.486 -9.209 1.00 88.62 153 CYS A CA 1
ATOM 1208 C C . CYS A 1 153 ? 16.785 16.802 -8.610 1.00 88.62 153 CYS A C 1
ATOM 1210 O O . CYS A 1 153 ? 17.411 17.347 -7.700 1.00 88.62 153 CYS A O 1
ATOM 1212 N N . ASP A 1 154 ? 15.606 17.257 -9.056 1.00 90.12 154 ASP A N 1
ATOM 1213 C CA . ASP A 1 154 ? 14.900 18.427 -8.511 1.00 90.12 154 ASP A CA 1
ATOM 1214 C C . ASP A 1 154 ? 14.101 18.102 -7.237 1.00 90.12 154 ASP A C 1
ATOM 1216 O O . ASP A 1 154 ? 13.754 18.998 -6.472 1.00 90.12 154 ASP A O 1
ATOM 1220 N N . ARG A 1 155 ? 13.817 16.815 -6.982 1.00 93.62 155 ARG A N 1
ATOM 1221 C CA . ARG A 1 155 ? 13.082 16.332 -5.800 1.00 93.62 155 ARG A CA 1
ATOM 1222 C C . ARG A 1 155 ? 14.030 15.692 -4.796 1.00 93.62 155 ARG A C 1
ATOM 1224 O O . ARG A 1 155 ? 14.010 14.481 -4.557 1.00 93.62 155 ARG A O 1
ATOM 1231 N N . ARG A 1 156 ? 14.913 16.519 -4.237 1.00 93.94 156 ARG A N 1
ATOM 1232 C CA . ARG A 1 156 ? 15.929 16.083 -3.276 1.00 93.94 156 ARG A CA 1
ATOM 1233 C C . ARG A 1 156 ? 16.021 17.019 -2.092 1.00 93.94 156 ARG A C 1
ATOM 1235 O O . ARG A 1 156 ? 16.005 18.235 -2.263 1.00 93.94 156 ARG A O 1
ATOM 1242 N N . VAL A 1 157 ? 16.209 16.444 -0.912 1.00 94.88 157 VAL A N 1
ATOM 1243 C CA . VAL A 1 157 ? 16.543 17.209 0.287 1.00 94.88 157 VAL A CA 1
ATOM 1244 C C . VAL A 1 157 ? 18.033 17.074 0.572 1.00 94.88 157 VAL A C 1
ATOM 1246 O O . VAL A 1 157 ? 18.560 15.968 0.682 1.00 94.88 157 VAL A O 1
ATOM 1249 N N . TYR A 1 158 ? 18.725 18.209 0.663 1.00 95.38 158 TYR A N 1
ATOM 1250 C CA . TYR A 1 158 ? 20.177 18.259 0.807 1.00 95.38 158 TYR A CA 1
ATOM 1251 C C . TYR A 1 158 ? 20.581 18.526 2.261 1.00 95.38 158 TYR A C 1
ATOM 1253 O O . TYR A 1 158 ? 20.410 19.631 2.770 1.00 95.38 158 TYR A O 1
ATOM 1261 N N . LEU A 1 159 ? 21.167 17.532 2.932 1.00 95.00 159 LEU A N 1
ATOM 1262 C CA . LEU A 1 159 ? 21.491 17.604 4.364 1.00 95.00 159 LEU A CA 1
ATOM 1263 C C . LEU A 1 159 ? 22.491 18.713 4.713 1.00 95.00 159 LEU A C 1
ATOM 1265 O O . LEU A 1 159 ? 22.418 19.290 5.797 1.00 95.00 159 LEU A O 1
ATOM 1269 N N . ASN A 1 160 ? 23.395 19.065 3.793 1.00 94.50 160 ASN A N 1
ATOM 1270 C CA . ASN A 1 160 ? 24.348 20.159 3.992 1.00 94.50 160 ASN A CA 1
ATOM 1271 C C . ASN A 1 160 ? 23.703 21.553 4.092 1.00 94.50 160 ASN A C 1
ATOM 1273 O O . ASN A 1 160 ? 24.400 22.502 4.442 1.00 94.50 160 ASN A O 1
ATOM 1277 N N . GLN A 1 161 ? 22.412 21.689 3.781 1.00 94.31 161 GLN A N 1
ATOM 1278 C CA . GLN A 1 161 ? 21.656 22.928 3.989 1.00 94.31 161 GLN A CA 1
ATOM 1279 C C . GLN A 1 161 ? 21.172 23.084 5.439 1.00 94.31 161 GLN A C 1
ATOM 1281 O O . GLN A 1 161 ? 20.885 24.200 5.862 1.00 94.31 161 GLN A O 1
ATOM 1286 N N . TYR A 1 162 ? 21.115 21.988 6.202 1.00 92.38 162 TYR A N 1
ATOM 1287 C CA . TYR A 1 162 ? 20.611 21.966 7.578 1.00 92.38 162 TYR A CA 1
ATOM 1288 C C . TYR A 1 162 ? 21.724 21.753 8.609 1.00 92.38 162 TYR A C 1
ATOM 1290 O O . TYR A 1 162 ? 21.652 22.285 9.714 1.00 92.38 162 TYR A O 1
ATOM 1298 N N . MET A 1 163 ? 22.762 20.983 8.264 1.00 91.38 163 MET A N 1
ATOM 1299 C CA . MET A 1 163 ? 23.828 20.616 9.199 1.00 91.38 163 MET A CA 1
ATOM 1300 C C . MET A 1 163 ? 25.183 20.383 8.521 1.00 91.38 163 MET A C 1
ATOM 1302 O O . MET A 1 163 ? 25.272 20.120 7.319 1.00 91.38 163 MET A O 1
ATOM 1306 N N . ASN A 1 164 ? 26.267 20.414 9.305 1.00 91.06 164 ASN A N 1
ATOM 1307 C CA . ASN A 1 164 ? 27.588 20.046 8.799 1.00 91.06 164 ASN A CA 1
ATOM 1308 C C . ASN A 1 164 ? 27.718 18.520 8.638 1.00 91.06 164 ASN A C 1
ATOM 1310 O O . ASN A 1 164 ? 27.982 17.790 9.592 1.00 91.06 164 ASN A O 1
ATOM 1314 N N . THR A 1 165 ? 27.593 18.045 7.401 1.00 92.25 165 THR A N 1
ATOM 1315 C CA . THR A 1 165 ? 27.619 16.613 7.063 1.00 92.25 165 THR A CA 1
ATOM 1316 C C . THR A 1 165 ? 28.994 15.944 7.189 1.00 92.25 165 THR A C 1
ATOM 1318 O O . THR A 1 165 ? 29.072 14.720 7.081 1.00 92.25 165 THR A O 1
ATOM 1321 N N . SER A 1 166 ? 30.088 16.685 7.418 1.00 89.31 166 SER A N 1
ATOM 1322 C CA . SER A 1 166 ? 31.436 16.096 7.525 1.00 89.31 166 SER A CA 1
ATOM 1323 C C . SER A 1 166 ? 31.646 15.256 8.787 1.00 89.31 166 SER A C 1
ATOM 1325 O O . SER A 1 166 ? 32.559 14.439 8.823 1.00 89.31 166 SER A O 1
ATOM 1327 N N . HIS A 1 167 ? 30.820 15.457 9.817 1.00 88.31 167 HIS A N 1
ATOM 1328 C CA . HIS A 1 167 ? 30.922 14.753 11.099 1.00 88.31 167 HIS A CA 1
ATOM 1329 C C . HIS A 1 167 ? 30.131 13.440 11.151 1.00 88.31 167 HIS A C 1
ATOM 1331 O O . HIS A 1 167 ? 30.142 12.785 12.189 1.00 88.31 167 HIS A O 1
ATOM 1337 N N . PHE A 1 168 ? 29.474 13.064 10.048 1.00 93.00 168 PHE A N 1
ATOM 1338 C CA . PHE A 1 168 ? 28.559 11.928 9.981 1.00 93.00 168 PHE A CA 1
ATOM 1339 C C . PHE A 1 168 ? 28.931 10.957 8.858 1.00 93.00 168 PHE A C 1
ATOM 1341 O O . PHE A 1 168 ? 29.318 11.342 7.743 1.00 93.00 168 PHE A O 1
ATOM 1348 N N . LEU A 1 169 ? 28.725 9.674 9.134 1.00 94.81 169 LEU A N 1
ATOM 1349 C CA . LEU A 1 169 ? 28.625 8.622 8.142 1.00 94.81 169 LEU A CA 1
ATOM 1350 C C . LEU A 1 169 ? 27.171 8.618 7.676 1.00 94.81 169 LEU A C 1
ATOM 1352 O O . LEU A 1 169 ? 26.264 8.345 8.458 1.00 94.81 169 LEU A O 1
ATOM 1356 N N . ILE A 1 170 ? 26.975 8.972 6.409 1.00 94.12 170 ILE A N 1
ATOM 1357 C CA . ILE A 1 170 ? 25.658 9.169 5.804 1.00 94.12 170 ILE A CA 1
ATOM 1358 C C . ILE A 1 170 ? 25.526 8.207 4.633 1.00 94.12 170 ILE A C 1
ATOM 1360 O O . ILE A 1 170 ? 26.400 8.182 3.759 1.00 94.12 170 ILE A O 1
ATOM 1364 N N . PHE A 1 171 ? 24.429 7.461 4.620 1.00 94.44 171 PHE A N 1
ATOM 1365 C CA . PHE A 1 171 ? 23.939 6.734 3.459 1.00 94.44 171 PHE A CA 1
ATOM 1366 C C . PHE A 1 171 ? 22.751 7.514 2.885 1.00 94.44 171 PHE A C 1
ATOM 1368 O O . PHE A 1 171 ? 21.731 7.654 3.552 1.00 94.44 171 PHE A O 1
ATOM 1375 N N . ASP A 1 172 ? 22.935 8.071 1.686 1.00 93.56 172 ASP A N 1
ATOM 1376 C CA . ASP A 1 172 ? 21.924 8.828 0.934 1.00 93.56 172 ASP A CA 1
ATOM 1377 C C . ASP A 1 172 ? 20.937 7.872 0.233 1.00 93.56 172 ASP A C 1
ATOM 1379 O O . ASP A 1 172 ? 21.288 6.718 -0.026 1.00 93.56 172 ASP A O 1
ATOM 1383 N N . GLY A 1 173 ? 19.753 8.355 -0.163 1.00 94.81 173 GLY A N 1
ATOM 1384 C CA . GLY A 1 173 ? 18.797 7.563 -0.945 1.00 94.81 173 GLY A CA 1
ATOM 1385 C C . GLY A 1 173 ? 17.329 7.882 -0.670 1.00 94.81 173 GLY A C 1
ATOM 1386 O O . GLY A 1 173 ? 16.981 9.000 -0.295 1.00 94.81 173 GLY A O 1
ATOM 1387 N N . THR A 1 174 ? 16.475 6.891 -0.907 1.00 95.38 174 THR A N 1
ATOM 1388 C CA . THR A 1 174 ? 15.043 6.873 -0.554 1.00 95.38 174 THR A CA 1
ATOM 1389 C C . THR A 1 174 ? 14.833 6.669 0.943 1.00 95.38 174 THR A C 1
ATOM 1391 O O . THR A 1 174 ? 13.966 7.304 1.518 1.00 95.38 174 THR A O 1
ATOM 1394 N N . ILE A 1 175 ? 15.697 5.885 1.588 1.00 95.50 175 ILE A N 1
ATOM 1395 C CA . ILE A 1 175 ? 15.817 5.802 3.044 1.00 95.50 175 ILE A CA 1
ATOM 1396 C C . ILE A 1 175 ? 17.227 6.231 3.461 1.00 95.50 175 ILE A C 1
ATOM 1398 O O . ILE A 1 175 ? 18.219 5.527 3.251 1.00 95.50 175 ILE A O 1
ATOM 1402 N N . GLY A 1 176 ? 17.337 7.435 4.016 1.00 95.12 176 GLY A N 1
ATOM 1403 C CA . GLY A 1 176 ? 18.604 7.957 4.512 1.00 95.12 176 GLY A CA 1
ATOM 1404 C C . GLY A 1 176 ? 18.981 7.348 5.855 1.00 95.12 176 GLY A C 1
ATOM 1405 O O . GLY A 1 176 ? 18.125 7.128 6.705 1.00 95.12 176 GLY A O 1
ATOM 1406 N N . GLN A 1 177 ? 20.271 7.117 6.085 1.00 95.62 177 GLN A N 1
ATOM 1407 C CA . GLN A 1 177 ? 20.767 6.691 7.396 1.00 95.62 177 GLN A CA 1
ATOM 1408 C C . GLN A 1 177 ? 21.959 7.526 7.825 1.00 95.62 177 GLN A C 1
ATOM 1410 O O . GLN A 1 177 ? 22.915 7.698 7.064 1.00 95.62 177 GLN A O 1
ATOM 1415 N N . LEU A 1 178 ? 21.910 8.024 9.057 1.00 95.12 178 LEU A N 1
ATOM 1416 C CA . LEU A 1 178 ? 22.978 8.794 9.677 1.00 95.12 178 LEU A CA 1
ATOM 1417 C C . LEU A 1 178 ? 23.504 8.015 10.880 1.00 95.12 178 LEU A C 1
ATOM 1419 O O . LEU A 1 178 ? 22.749 7.672 11.789 1.00 95.12 178 LEU A O 1
ATOM 1423 N N . HIS A 1 179 ? 24.814 7.792 10.915 1.00 95.00 179 HIS A N 1
ATOM 1424 C CA . HIS A 1 179 ? 25.496 7.355 12.128 1.00 95.00 179 HIS A CA 1
ATOM 1425 C C . HIS A 1 179 ? 26.194 8.560 12.763 1.00 95.00 179 HIS A C 1
ATOM 1427 O O . HIS A 1 179 ? 27.052 9.185 12.132 1.00 95.00 179 HIS A O 1
ATOM 1433 N N . THR A 1 180 ? 25.838 8.893 14.004 1.00 93.69 180 THR A N 1
ATOM 1434 C CA . THR A 1 180 ? 26.307 10.111 14.690 1.00 93.69 180 THR A CA 1
ATOM 1435 C C . THR A 1 180 ? 27.695 9.958 15.298 1.00 93.69 180 THR A C 1
ATOM 1437 O O . THR A 1 180 ? 28.352 10.950 15.608 1.00 93.69 180 THR A O 1
ATOM 1440 N N . LYS A 1 181 ? 28.163 8.716 15.453 1.00 93.19 181 LYS A N 1
ATOM 1441 C CA . LYS A 1 181 ? 29.461 8.385 16.063 1.00 93.19 181 LYS A CA 1
ATOM 1442 C C . LYS A 1 181 ? 30.591 8.209 15.051 1.00 93.19 181 LYS A C 1
ATOM 1444 O O . LYS A 1 181 ? 31.756 8.168 15.443 1.00 93.19 181 LYS A O 1
ATOM 1449 N N . PHE A 1 182 ? 30.273 8.127 13.763 1.00 94.31 182 PHE A N 1
ATOM 1450 C CA . PHE A 1 182 ? 31.228 7.786 12.711 1.00 94.31 182 PHE A CA 1
ATOM 1451 C C . PHE A 1 182 ? 31.205 8.820 11.591 1.00 94.31 182 PHE A C 1
ATOM 1453 O O . PHE A 1 182 ? 30.205 9.498 11.401 1.00 94.31 182 PHE A O 1
ATOM 1460 N N . HIS A 1 183 ? 32.290 8.918 10.827 1.00 93.25 183 HIS A N 1
ATOM 1461 C CA . HIS A 1 183 ? 32.365 9.689 9.586 1.00 93.25 183 HIS A CA 1
ATOM 1462 C C . HIS A 1 183 ? 33.279 8.997 8.568 1.00 93.25 183 HIS A C 1
ATOM 1464 O O . HIS A 1 183 ? 34.054 8.105 8.922 1.00 93.25 183 HIS A O 1
ATOM 1470 N N . GLU A 1 184 ? 33.185 9.405 7.300 1.00 91.06 184 GLU A N 1
ATOM 1471 C CA . GLU A 1 184 ? 34.095 8.940 6.249 1.00 91.06 184 GLU A CA 1
ATOM 1472 C C . GLU A 1 184 ? 35.232 9.936 6.030 1.00 91.06 184 GLU A C 1
ATOM 1474 O O . GLU A 1 184 ? 35.001 11.113 5.747 1.00 91.06 184 GLU A O 1
ATOM 1479 N N . GLU A 1 185 ? 36.464 9.437 6.085 1.00 87.75 185 GLU A N 1
ATOM 1480 C CA . GLU A 1 185 ? 37.670 10.192 5.767 1.00 87.75 185 GLU A CA 1
ATOM 1481 C C . GLU A 1 185 ? 38.318 9.618 4.504 1.00 87.75 185 GLU A C 1
ATOM 1483 O O . GLU A 1 185 ? 38.493 8.404 4.359 1.00 87.75 185 GLU A O 1
ATOM 1488 N N . LYS A 1 186 ? 38.692 10.494 3.570 1.00 85.50 186 LYS A N 1
ATOM 1489 C CA . LYS A 1 186 ? 39.414 10.087 2.365 1.00 85.50 186 LYS A CA 1
ATOM 1490 C C . LYS A 1 186 ? 40.893 9.885 2.690 1.00 85.50 186 LYS A C 1
ATOM 1492 O O . LYS A 1 186 ? 41.593 10.846 2.995 1.00 85.50 186 LYS A O 1
ATOM 1497 N N . VAL A 1 187 ? 41.384 8.657 2.539 1.00 83.50 187 VAL A N 1
ATOM 1498 C CA . VAL A 1 187 ? 42.797 8.295 2.715 1.00 83.50 187 VAL A CA 1
ATOM 1499 C C . VAL A 1 187 ? 43.325 7.748 1.388 1.00 83.50 187 VAL A C 1
ATOM 1501 O O . VAL A 1 187 ? 43.011 6.635 0.963 1.00 83.50 187 VAL A O 1
ATOM 1504 N N . GLY A 1 188 ? 44.105 8.569 0.680 1.00 86.25 188 GLY A N 1
ATOM 1505 C CA . GLY A 1 188 ? 44.573 8.256 -0.672 1.00 86.25 188 GLY A CA 1
ATOM 1506 C C . GLY A 1 188 ? 43.420 8.175 -1.683 1.00 86.25 188 GLY A C 1
ATOM 1507 O O . GLY A 1 188 ? 42.729 9.166 -1.934 1.00 86.25 188 GLY A O 1
ATOM 1508 N N . ARG A 1 189 ? 43.231 6.997 -2.295 1.00 77.81 189 ARG A N 1
ATOM 1509 C CA . ARG A 1 189 ? 42.137 6.713 -3.249 1.00 77.81 189 ARG A CA 1
ATOM 1510 C C . ARG A 1 189 ? 40.924 6.023 -2.610 1.00 77.81 189 ARG A C 1
ATOM 1512 O O . ARG A 1 189 ? 39.936 5.823 -3.307 1.00 77.81 189 ARG A O 1
ATOM 1519 N N . SER A 1 190 ? 40.987 5.700 -1.319 1.00 78.75 190 SER A N 1
ATOM 1520 C CA . SER A 1 190 ? 39.935 4.975 -0.601 1.00 78.75 190 SER A CA 1
ATOM 1521 C C . SER A 1 190 ? 39.288 5.849 0.472 1.00 78.75 190 SER A C 1
ATOM 1523 O O . SER A 1 190 ? 39.865 6.841 0.918 1.00 78.75 190 SER A O 1
ATOM 1525 N N . TYR A 1 191 ? 38.087 5.466 0.894 1.00 83.69 191 TYR A N 1
ATOM 1526 C CA . TYR A 1 191 ? 37.407 6.046 2.049 1.00 83.69 191 TYR A CA 1
ATOM 1527 C C . TYR A 1 191 ? 37.486 5.061 3.211 1.00 83.69 191 TYR A C 1
ATOM 1529 O O . TYR A 1 191 ? 37.250 3.868 3.022 1.00 83.69 191 TYR A O 1
ATOM 1537 N N . VAL A 1 192 ? 37.834 5.559 4.394 1.00 87.69 192 VAL A N 1
ATOM 1538 C CA . VAL A 1 192 ? 37.849 4.784 5.638 1.00 87.69 192 VAL A CA 1
ATOM 1539 C C . VAL A 1 192 ? 36.852 5.383 6.619 1.00 87.69 192 VAL A C 1
ATOM 1541 O O . VAL A 1 192 ? 36.702 6.603 6.691 1.00 87.69 192 VAL A O 1
ATOM 1544 N N . VAL A 1 193 ? 36.167 4.522 7.368 1.00 92.06 193 VAL A N 1
ATOM 1545 C CA . VAL A 1 193 ? 35.252 4.948 8.429 1.00 92.06 193 VAL A CA 1
ATOM 1546 C C . VAL A 1 193 ? 36.057 5.149 9.712 1.00 92.06 193 VAL A C 1
ATOM 1548 O O . VAL A 1 193 ? 36.858 4.290 10.082 1.00 92.06 193 VAL A O 1
ATOM 1551 N N . LYS A 1 194 ? 35.870 6.289 10.380 1.00 91.38 194 LYS A N 1
ATOM 1552 C CA . LYS A 1 194 ? 36.508 6.615 11.663 1.00 91.38 194 LYS A CA 1
ATOM 1553 C C . LYS A 1 194 ? 35.497 7.197 12.642 1.00 91.38 194 LYS A C 1
ATOM 1555 O O . LYS A 1 194 ? 34.493 7.779 12.230 1.00 91.38 194 LYS A O 1
ATOM 1560 N N . ASN A 1 195 ? 35.809 7.120 13.933 1.00 91.75 195 ASN A N 1
ATOM 1561 C CA . ASN A 1 195 ? 35.058 7.847 14.954 1.00 91.75 195 ASN A CA 1
ATOM 1562 C C . ASN A 1 195 ? 35.119 9.353 14.680 1.00 91.75 195 ASN A C 1
ATOM 1564 O O . ASN A 1 195 ? 36.171 9.884 14.315 1.00 91.75 195 ASN A O 1
ATOM 1568 N N . THR A 1 196 ? 33.991 10.037 14.841 1.00 88.94 196 THR A N 1
ATOM 1569 C CA . THR A 1 196 ? 33.962 11.501 14.785 1.00 88.94 196 THR A CA 1
ATOM 1570 C C . THR A 1 196 ? 34.529 12.095 16.076 1.00 88.94 196 THR A C 1
ATOM 1572 O O . THR A 1 196 ? 34.353 11.535 17.157 1.00 88.94 196 THR A O 1
ATOM 1575 N N . SER A 1 197 ? 35.205 13.241 15.979 1.00 87.56 197 SER A N 1
ATOM 1576 C CA . SER A 1 197 ? 35.666 13.990 17.156 1.00 87.56 197 SER A CA 1
ATOM 1577 C C . SER A 1 197 ? 34.539 14.772 17.840 1.00 87.56 197 SER A C 1
ATOM 1579 O O . SER A 1 197 ? 34.687 15.146 18.997 1.00 87.56 197 SER A O 1
ATOM 1581 N N . ASN A 1 198 ? 33.427 15.007 17.130 1.00 85.06 198 ASN A N 1
ATOM 1582 C CA . ASN A 1 198 ? 32.295 15.826 17.571 1.00 85.06 198 ASN A CA 1
ATOM 1583 C C . ASN A 1 198 ? 30.969 15.057 17.372 1.00 85.06 198 ASN A C 1
ATOM 1585 O O . ASN A 1 198 ? 30.226 15.377 16.440 1.00 85.06 198 ASN A O 1
ATOM 1589 N N . PRO A 1 199 ? 30.682 14.005 18.162 1.00 88.62 199 PRO A N 1
ATOM 1590 C CA . PRO A 1 199 ? 29.433 13.262 18.030 1.00 88.62 199 PRO A CA 1
ATOM 1591 C C . PRO A 1 199 ? 28.257 14.117 18.510 1.00 88.62 199 PRO A C 1
ATOM 1593 O O . PRO A 1 199 ? 28.313 14.672 19.605 1.00 88.62 199 PRO A O 1
ATOM 1596 N N . LEU A 1 200 ? 27.197 14.204 17.704 1.00 90.19 200 LEU A N 1
ATOM 1597 C CA . LEU A 1 200 ? 25.939 14.817 18.135 1.00 90.19 200 LEU A CA 1
ATOM 1598 C C . LEU A 1 200 ? 25.025 13.770 18.775 1.00 90.19 200 LEU A C 1
ATOM 1600 O O . LEU A 1 200 ? 24.933 12.630 18.310 1.00 90.19 200 LEU A O 1
ATOM 1604 N N . SER A 1 201 ? 24.325 14.175 19.828 1.00 91.06 201 SER A N 1
ATOM 1605 C CA . SER A 1 201 ? 23.213 13.415 20.396 1.00 91.06 201 SER A CA 1
ATOM 1606 C C . SER A 1 201 ? 22.008 13.395 19.447 1.00 91.06 201 SER A C 1
ATOM 1608 O O . SER A 1 201 ? 21.863 14.262 18.583 1.00 91.06 201 SER A O 1
ATOM 1610 N N . LEU A 1 202 ? 21.109 12.420 19.627 1.00 89.00 202 LEU A N 1
ATOM 1611 C CA . LEU A 1 202 ? 19.851 12.361 18.871 1.00 89.00 202 LEU A CA 1
ATOM 1612 C C . LEU A 1 202 ? 19.022 13.635 19.062 1.00 89.00 202 LEU A C 1
ATOM 1614 O O . LEU A 1 202 ? 18.498 14.170 18.096 1.00 89.00 202 LEU A O 1
ATOM 1618 N N . GLU A 1 203 ? 18.971 14.186 20.277 1.00 88.81 203 GLU A N 1
ATOM 1619 C CA . GLU A 1 203 ? 18.242 15.429 20.551 1.00 88.81 203 GLU A CA 1
ATOM 1620 C C . GLU A 1 203 ? 18.795 16.619 19.745 1.00 88.81 203 GLU A C 1
ATOM 1622 O O . GLU A 1 203 ? 18.034 17.442 19.231 1.00 88.81 203 GLU A O 1
ATOM 1627 N N . GLU A 1 204 ? 20.119 16.708 19.597 1.00 91.81 204 GLU A N 1
ATOM 1628 C CA . GLU A 1 204 ? 20.761 17.739 18.778 1.00 91.81 204 GLU A CA 1
ATOM 1629 C C . GLU A 1 204 ? 20.466 17.548 17.288 1.00 91.81 204 GLU A C 1
ATOM 1631 O O . GLU A 1 204 ? 20.150 18.526 16.610 1.00 91.81 204 GLU A O 1
ATOM 1636 N N . VAL A 1 205 ? 20.505 16.312 16.776 1.00 90.88 205 VAL A N 1
ATOM 1637 C CA . VAL A 1 205 ? 20.140 16.027 15.376 1.00 90.88 205 VAL A CA 1
ATOM 1638 C C . VAL A 1 205 ? 18.659 16.323 15.123 1.00 90.88 205 VAL A C 1
ATOM 1640 O O . VAL A 1 205 ? 18.326 16.962 14.123 1.00 90.88 205 VAL A O 1
ATOM 1643 N N . ASN A 1 206 ? 17.778 15.968 16.061 1.00 87.00 206 ASN A N 1
ATOM 1644 C CA . ASN A 1 206 ? 16.343 16.233 15.972 1.00 87.00 206 ASN A CA 1
ATOM 1645 C C . ASN A 1 206 ? 16.066 17.737 15.837 1.00 87.00 206 ASN A C 1
ATOM 1647 O O . ASN A 1 206 ? 15.301 18.145 14.968 1.00 87.00 206 ASN A O 1
ATOM 1651 N N . LYS A 1 207 ? 16.757 18.591 16.605 1.00 88.56 207 LYS A N 1
ATOM 1652 C CA . LYS A 1 207 ? 16.635 20.060 16.485 1.00 88.56 207 LYS A CA 1
ATOM 1653 C C . LYS A 1 207 ? 17.044 20.592 15.103 1.00 88.56 207 LYS A C 1
ATOM 1655 O O . LYS A 1 207 ? 16.538 21.636 14.679 1.00 88.56 207 LYS A O 1
ATOM 1660 N N . LEU A 1 208 ? 17.955 19.902 14.414 1.00 89.44 208 LEU A N 1
ATOM 1661 C CA . LEU A 1 208 ? 18.477 20.306 13.107 1.00 89.44 208 LEU A CA 1
ATOM 1662 C C . LEU A 1 208 ? 17.598 19.861 11.936 1.00 89.44 208 LEU A C 1
ATOM 1664 O O . LEU A 1 208 ? 17.560 20.575 10.937 1.00 89.44 208 LEU A O 1
ATOM 1668 N N . LEU A 1 209 ? 16.915 18.717 12.037 1.00 88.31 209 LEU A N 1
ATOM 1669 C CA . LEU A 1 209 ? 16.217 18.096 10.901 1.00 88.31 209 LEU A CA 1
ATOM 1670 C C . LEU A 1 209 ? 14.701 17.972 11.087 1.00 88.31 209 LEU A C 1
ATOM 1672 O O . LEU A 1 209 ? 13.960 18.101 10.110 1.00 88.31 209 LEU A O 1
ATOM 1676 N N . GLN A 1 210 ? 14.222 17.751 12.313 1.00 86.44 210 GLN A N 1
ATOM 1677 C CA . GLN A 1 210 ? 12.815 17.448 12.551 1.00 86.44 210 GLN A CA 1
ATOM 1678 C C . GLN A 1 210 ? 11.920 18.625 12.146 1.00 86.44 210 GLN A C 1
ATOM 1680 O O . GLN A 1 210 ? 12.164 19.776 12.518 1.00 86.44 210 GLN A O 1
ATOM 1685 N N . CYS A 1 211 ? 10.890 18.327 11.351 1.00 86.06 211 CYS A N 1
ATOM 1686 C CA . CYS A 1 211 ? 9.932 19.296 10.815 1.00 86.06 211 CYS A CA 1
ATOM 1687 C C . CYS A 1 211 ? 10.554 20.446 9.991 1.00 86.06 211 CYS A C 1
ATOM 1689 O O . CYS A 1 211 ? 9.919 21.483 9.799 1.00 86.06 211 CYS A O 1
ATOM 1691 N N . LYS A 1 212 ? 11.799 20.304 9.504 1.00 86.12 212 LYS A N 1
ATOM 1692 C CA . LYS A 1 212 ? 12.460 21.318 8.655 1.00 86.12 212 LYS A CA 1
ATOM 1693 C C . LYS A 1 212 ? 12.159 21.169 7.165 1.00 86.12 212 LYS A C 1
ATOM 1695 O O . LYS A 1 212 ? 12.401 22.101 6.401 1.00 86.12 212 LYS A O 1
ATOM 1700 N N . SER A 1 213 ? 11.659 20.010 6.753 1.00 85.06 213 SER A N 1
ATOM 1701 C CA . SER A 1 213 ? 11.215 19.714 5.394 1.00 85.06 213 SER A CA 1
ATOM 1702 C C . SER A 1 213 ? 9.960 18.855 5.471 1.00 85.06 213 SER A C 1
ATOM 1704 O O . SER A 1 213 ? 9.953 17.875 6.207 1.00 85.06 213 SER A O 1
ATOM 1706 N N . GLY A 1 214 ? 8.928 19.187 4.691 1.00 85.50 214 GLY A N 1
ATOM 1707 C CA . GLY A 1 214 ? 7.713 18.366 4.582 1.00 85.50 214 GLY A CA 1
ATOM 1708 C C . GLY A 1 214 ? 7.912 17.058 3.806 1.00 85.50 214 GLY A C 1
ATOM 1709 O O . GLY A 1 214 ? 6.966 16.302 3.638 1.00 85.50 214 GLY A O 1
ATOM 1710 N N . HIS A 1 215 ? 9.128 16.802 3.313 1.00 91.00 215 HIS A N 1
ATOM 1711 C CA . HIS A 1 215 ? 9.465 15.626 2.506 1.00 91.00 215 HIS A CA 1
ATOM 1712 C C . HIS A 1 215 ? 10.353 14.615 3.246 1.00 91.00 215 HIS A C 1
ATOM 1714 O O . HIS A 1 215 ? 10.709 13.597 2.658 1.00 91.00 215 HIS A O 1
ATOM 1720 N N . ILE A 1 216 ? 10.745 14.904 4.494 1.00 89.69 216 ILE A N 1
ATOM 1721 C CA . ILE A 1 216 ? 11.528 14.000 5.347 1.00 89.69 216 ILE A CA 1
ATOM 1722 C C . ILE A 1 216 ? 10.701 13.657 6.578 1.00 89.69 216 ILE A C 1
ATOM 1724 O O . ILE A 1 216 ? 10.332 14.553 7.339 1.00 89.69 216 ILE A O 1
ATOM 1728 N N . GLN A 1 217 ? 10.529 12.367 6.827 1.00 91.50 217 GLN A N 1
ATOM 1729 C CA . GLN A 1 217 ? 10.176 11.849 8.136 1.00 91.50 217 GLN A CA 1
ATOM 1730 C C . GLN A 1 217 ? 11.440 11.312 8.803 1.00 91.50 217 GLN A C 1
ATOM 1732 O O . GLN A 1 217 ? 12.211 10.551 8.223 1.00 91.50 217 GLN A O 1
ATOM 1737 N N . MET A 1 218 ? 11.706 11.772 10.017 1.00 92.81 218 MET A N 1
ATOM 1738 C CA . MET A 1 218 ? 12.902 11.409 10.757 1.00 92.81 218 MET A CA 1
ATOM 1739 C C . MET A 1 218 ? 12.511 10.494 11.911 1.00 92.81 218 MET A C 1
ATOM 1741 O O . MET A 1 218 ? 11.700 10.855 12.766 1.00 92.81 218 MET A O 1
ATOM 1745 N N . PHE A 1 219 ? 13.127 9.324 11.944 1.00 93.50 219 PHE A N 1
ATOM 1746 C CA . PHE A 1 219 ? 12.944 8.326 12.978 1.00 93.50 219 PHE A CA 1
ATOM 1747 C C . PHE A 1 219 ? 14.279 7.980 13.627 1.00 93.50 219 PHE A C 1
ATOM 1749 O O . PHE A 1 219 ? 15.362 8.177 13.074 1.00 93.50 219 PHE A O 1
ATOM 1756 N N . ASP A 1 220 ? 14.183 7.425 14.817 1.00 91.81 220 ASP A N 1
ATOM 1757 C CA . ASP A 1 220 ? 15.249 6.711 15.493 1.00 91.81 220 ASP A CA 1
ATOM 1758 C C . ASP A 1 220 ? 14.726 5.330 15.904 1.00 91.81 220 ASP A C 1
ATOM 1760 O O . ASP A 1 220 ? 13.570 4.971 15.664 1.00 91.81 220 ASP A O 1
ATOM 1764 N N . LYS A 1 221 ? 15.568 4.550 16.579 1.00 87.38 221 LYS A N 1
ATOM 1765 C CA . LYS A 1 221 ? 15.206 3.202 17.035 1.00 87.38 221 LYS A CA 1
ATOM 1766 C C . LYS A 1 221 ? 14.043 3.160 18.036 1.00 87.38 221 LYS A C 1
ATOM 1768 O O . LYS A 1 221 ? 13.550 2.077 18.321 1.00 87.38 221 LYS A O 1
ATOM 1773 N N . THR A 1 222 ? 13.631 4.299 18.595 1.00 85.75 222 THR A N 1
ATOM 1774 C CA . THR A 1 222 ? 12.540 4.405 19.579 1.00 85.75 222 THR A CA 1
ATOM 1775 C C . THR A 1 222 ? 11.234 4.937 18.997 1.00 85.75 222 THR A C 1
ATOM 1777 O O . THR A 1 222 ? 10.191 4.782 19.626 1.00 85.75 222 THR A O 1
ATOM 1780 N N . THR A 1 223 ? 11.293 5.573 17.828 1.00 91.19 223 THR A N 1
ATOM 1781 C CA . THR A 1 223 ? 10.158 6.250 17.181 1.00 91.19 223 THR A CA 1
ATOM 1782 C C . THR A 1 223 ? 9.739 5.604 15.865 1.00 91.19 223 THR A C 1
ATOM 1784 O O . THR A 1 223 ? 8.659 5.919 15.374 1.00 91.19 223 THR A O 1
ATOM 1787 N N . MET A 1 224 ? 10.567 4.717 15.300 1.00 93.12 224 MET A N 1
ATOM 1788 C CA . MET A 1 224 ? 10.240 3.955 14.096 1.00 93.12 224 MET A CA 1
ATOM 1789 C C . MET A 1 224 ? 8.995 3.081 14.326 1.00 93.12 224 MET A C 1
ATOM 1791 O O . MET A 1 224 ? 8.961 2.349 15.320 1.00 93.12 224 MET A O 1
ATOM 1795 N N . PRO A 1 225 ? 8.003 3.103 13.422 1.00 95.06 225 PRO A N 1
ATOM 1796 C CA . PRO A 1 225 ? 6.833 2.238 13.528 1.00 95.06 225 PRO A CA 1
ATOM 1797 C C . PRO A 1 225 ? 7.202 0.753 13.576 1.00 95.06 225 PRO A C 1
ATOM 1799 O O . PRO A 1 225 ? 8.031 0.275 12.797 1.00 95.06 225 PRO A O 1
ATOM 1802 N N . VAL A 1 226 ? 6.541 0.006 14.465 1.00 95.62 226 VAL A N 1
ATOM 1803 C CA . VAL A 1 226 ? 6.849 -1.412 14.734 1.00 95.62 226 VAL A CA 1
ATOM 1804 C C . VAL A 1 226 ? 6.697 -2.284 13.485 1.00 95.62 226 VAL A C 1
ATOM 1806 O O . VAL A 1 226 ? 7.510 -3.182 13.279 1.00 95.62 226 VAL A O 1
ATOM 1809 N N . ARG A 1 227 ? 5.734 -1.977 12.601 1.00 96.25 227 ARG A N 1
ATOM 1810 C CA . ARG A 1 227 ? 5.506 -2.713 11.339 1.00 96.25 227 ARG A CA 1
ATOM 1811 C C . ARG A 1 227 ? 6.743 -2.800 10.439 1.00 96.25 227 ARG A C 1
ATOM 1813 O O . ARG A 1 227 ? 6.853 -3.731 9.649 1.00 96.25 227 ARG A O 1
ATOM 1820 N N . HIS A 1 228 ? 7.677 -1.852 10.553 1.00 95.50 228 HIS A N 1
ATOM 1821 C CA . HIS A 1 228 ? 8.889 -1.837 9.735 1.00 95.50 228 HIS A CA 1
ATOM 1822 C C . HIS A 1 228 ? 9.926 -2.861 10.203 1.00 95.50 228 HIS A C 1
ATOM 1824 O O . HIS A 1 228 ? 10.793 -3.234 9.416 1.00 95.50 228 HIS A O 1
ATOM 1830 N N . HIS A 1 229 ? 9.885 -3.290 11.476 1.00 96.06 229 HIS A N 1
ATOM 1831 C CA . HIS A 1 229 ? 10.882 -4.187 12.089 1.00 96.06 229 HIS A CA 1
ATOM 1832 C C . HIS A 1 229 ? 12.341 -3.764 11.793 1.00 96.06 229 HIS A C 1
ATOM 1834 O O . HIS A 1 229 ? 13.230 -4.594 11.594 1.00 96.06 229 HIS A O 1
ATOM 1840 N N . TYR A 1 230 ? 12.597 -2.448 11.747 1.00 95.31 230 TYR A N 1
ATOM 1841 C CA . TYR A 1 230 ? 13.834 -1.850 11.217 1.00 95.31 230 TYR A CA 1
ATOM 1842 C C . TYR A 1 230 ? 14.652 -1.086 12.275 1.00 95.31 230 TYR A C 1
ATOM 1844 O O . TYR A 1 230 ? 15.123 0.029 12.054 1.00 95.31 230 TYR A O 1
ATOM 1852 N N . THR A 1 231 ? 14.826 -1.672 13.460 1.00 92.25 231 THR A N 1
ATOM 1853 C CA . THR A 1 231 ? 15.491 -1.012 14.607 1.00 92.25 231 THR A CA 1
ATOM 1854 C C . THR A 1 231 ? 16.537 -1.895 15.287 1.00 92.25 231 THR A C 1
ATOM 1856 O O . THR A 1 231 ? 17.635 -1.420 15.611 1.00 92.25 231 THR A O 1
ATOM 1859 N N . ASN A 1 232 ? 16.241 -3.188 15.455 1.00 92.19 232 ASN A N 1
ATOM 1860 C CA . ASN A 1 232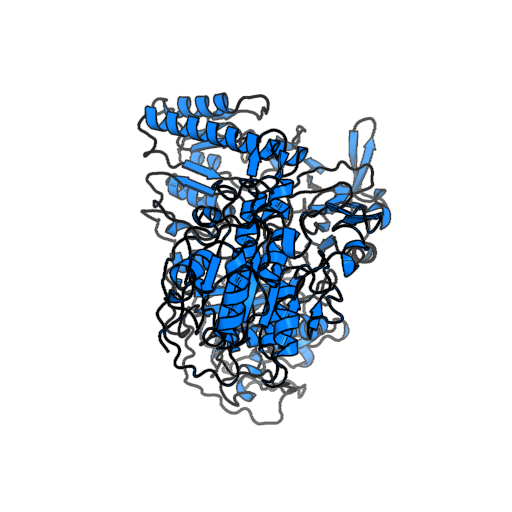 ? 17.050 -4.147 16.209 1.00 92.19 232 ASN A CA 1
ATOM 1861 C C . ASN A 1 232 ? 18.259 -4.692 15.426 1.00 92.19 232 ASN A C 1
ATOM 1863 O O . ASN A 1 232 ? 18.457 -5.894 15.245 1.00 92.19 232 ASN A O 1
ATOM 1867 N N . ASN A 1 233 ? 19.087 -3.786 14.911 1.00 93.31 233 ASN A N 1
ATOM 1868 C CA . ASN A 1 233 ? 20.379 -4.133 14.341 1.00 93.31 233 ASN A CA 1
ATOM 1869 C C . ASN A 1 233 ? 21.370 -2.974 14.495 1.00 93.31 233 ASN A C 1
ATOM 1871 O O . ASN A 1 233 ? 21.047 -1.807 14.267 1.00 93.31 233 ASN A O 1
ATOM 1875 N N . GLN A 1 234 ? 22.616 -3.276 14.854 1.00 92.25 234 GLN A N 1
ATOM 1876 C CA . GLN A 1 234 ? 23.681 -2.271 14.985 1.00 92.25 234 GLN A CA 1
ATOM 1877 C C . GLN A 1 234 ? 24.080 -1.601 13.663 1.00 92.25 234 GLN A C 1
ATOM 1879 O O . GLN A 1 234 ? 24.728 -0.558 13.676 1.00 92.25 234 GLN A O 1
ATOM 1884 N N . ARG A 1 235 ? 23.723 -2.216 12.531 1.00 95.12 235 ARG A N 1
ATOM 1885 C CA . ARG A 1 235 ? 23.996 -1.704 11.182 1.00 95.12 235 ARG A CA 1
ATOM 1886 C C . ARG A 1 235 ? 23.011 -0.627 10.751 1.00 95.12 235 ARG A C 1
ATOM 1888 O O . ARG A 1 235 ? 23.327 0.121 9.829 1.00 95.12 235 ARG A O 1
ATOM 1895 N N . VAL A 1 236 ? 21.844 -0.570 11.393 1.00 95.19 236 VAL A N 1
ATOM 1896 C CA . VAL A 1 236 ? 20.874 0.509 11.202 1.00 95.19 236 VAL A CA 1
ATOM 1897 C C . VAL A 1 236 ? 21.433 1.768 11.855 1.00 95.19 236 VAL A C 1
ATOM 1899 O O . VAL A 1 236 ? 21.895 1.717 13.001 1.00 95.19 236 VAL A O 1
ATOM 1902 N N . GLY A 1 237 ? 21.413 2.871 11.105 1.00 93.88 237 GLY A N 1
ATOM 1903 C CA . GLY A 1 237 ? 21.845 4.190 11.562 1.00 93.88 237 GLY A CA 1
ATOM 1904 C C . GLY A 1 237 ? 21.182 4.629 12.868 1.00 93.88 237 GLY A C 1
ATOM 1905 O O . GLY A 1 237 ? 20.117 4.146 13.247 1.00 93.88 237 GLY A O 1
ATOM 1906 N N . ASP A 1 238 ? 21.826 5.565 13.562 1.00 93.62 238 ASP A N 1
ATOM 1907 C CA . ASP A 1 238 ? 21.267 6.168 14.775 1.00 93.62 238 ASP A CA 1
ATOM 1908 C C . ASP A 1 238 ? 20.012 6.999 14.440 1.00 93.62 238 ASP A C 1
ATOM 1910 O O . ASP A 1 238 ? 19.070 7.037 15.228 1.00 93.62 238 ASP A O 1
ATOM 1914 N N . VAL A 1 239 ? 19.998 7.622 13.253 1.00 95.31 239 VAL A N 1
ATOM 1915 C CA . VAL A 1 239 ? 18.851 8.344 12.684 1.00 95.31 239 VAL A CA 1
ATOM 1916 C C . VAL A 1 239 ? 18.517 7.775 11.306 1.00 95.31 239 VAL A C 1
ATOM 1918 O O . VAL A 1 239 ? 19.404 7.587 10.466 1.00 95.31 239 VAL A O 1
ATOM 1921 N N . ILE A 1 240 ? 17.229 7.538 11.083 1.00 95.88 240 ILE A N 1
ATOM 1922 C CA . ILE A 1 240 ? 16.621 7.042 9.850 1.00 95.88 240 ILE A CA 1
ATOM 1923 C C . ILE A 1 240 ? 15.820 8.195 9.241 1.00 95.88 240 ILE A C 1
ATOM 1925 O O . ILE A 1 240 ? 15.050 8.856 9.932 1.00 95.88 240 ILE A O 1
ATOM 1929 N N . LEU A 1 241 ? 16.028 8.466 7.959 1.00 95.75 241 LEU A N 1
ATOM 1930 C CA . LEU A 1 241 ? 15.321 9.495 7.206 1.00 95.75 241 LEU A CA 1
ATOM 1931 C C . LEU A 1 241 ? 14.460 8.802 6.158 1.00 95.75 241 LEU A C 1
ATOM 1933 O O . LEU A 1 241 ? 14.954 8.477 5.079 1.00 95.75 241 LEU A O 1
ATOM 1937 N N . ASP A 1 242 ? 13.206 8.550 6.502 1.00 94.81 242 ASP A N 1
ATOM 1938 C CA . ASP A 1 242 ? 12.233 8.005 5.568 1.00 94.81 242 ASP A CA 1
ATOM 1939 C C . ASP A 1 242 ? 11.690 9.132 4.685 1.00 94.81 242 ASP A C 1
ATOM 1941 O O . ASP A 1 242 ? 11.269 10.193 5.162 1.00 94.81 242 ASP A O 1
ATOM 1945 N N . MET A 1 243 ? 11.797 8.952 3.374 1.00 94.56 243 MET A N 1
ATOM 1946 C CA . MET A 1 243 ? 11.468 9.996 2.415 1.00 94.56 243 MET A CA 1
ATOM 1947 C C . MET A 1 243 ? 10.046 9.824 1.919 1.00 94.56 243 MET A C 1
ATOM 1949 O O . MET A 1 243 ? 9.634 8.733 1.535 1.00 94.56 243 MET A O 1
ATOM 1953 N N . GLN A 1 244 ? 9.330 10.944 1.799 1.00 92.31 244 GLN A N 1
ATOM 1954 C CA . GLN A 1 244 ? 8.062 10.952 1.078 1.00 92.31 244 GLN A CA 1
ATOM 1955 C C . GLN A 1 244 ? 8.254 10.349 -0.323 1.00 92.31 244 GLN A C 1
ATOM 1957 O O . GLN A 1 244 ? 9.255 10.631 -0.992 1.00 92.31 244 GLN A O 1
ATOM 1962 N N . ASN A 1 245 ? 7.278 9.564 -0.792 1.00 91.44 245 ASN A N 1
ATOM 1963 C CA . ASN A 1 245 ? 7.321 8.957 -2.122 1.00 91.44 245 ASN A CA 1
ATOM 1964 C C . ASN A 1 245 ? 7.772 9.964 -3.203 1.00 91.44 245 ASN A C 1
ATOM 1966 O O . ASN A 1 245 ? 7.328 11.116 -3.219 1.00 91.44 245 ASN A O 1
ATOM 1970 N N . ARG A 1 246 ? 8.641 9.525 -4.127 1.00 93.50 246 ARG A N 1
ATOM 1971 C CA . ARG A 1 246 ? 9.281 10.328 -5.203 1.00 93.50 246 ARG A CA 1
ATOM 1972 C C . ARG A 1 246 ? 10.370 11.321 -4.775 1.00 93.50 246 ARG A C 1
ATOM 1974 O O . ARG A 1 246 ? 10.963 11.945 -5.668 1.00 93.50 246 ARG A O 1
ATOM 1981 N N . TRP A 1 247 ? 10.642 11.482 -3.480 1.00 94.62 247 TRP A N 1
ATOM 1982 C CA . TRP A 1 247 ? 11.732 12.313 -2.956 1.00 94.62 247 TRP A CA 1
ATOM 1983 C C . TRP A 1 247 ? 12.924 11.474 -2.498 1.00 94.62 247 TRP A C 1
ATOM 1985 O O . TRP A 1 247 ? 12.800 10.309 -2.159 1.00 94.62 247 TRP A O 1
ATOM 1995 N N . THR A 1 248 ? 14.119 12.057 -2.493 1.00 96.50 248 THR A N 1
ATOM 1996 C CA . THR A 1 248 ? 15.306 11.395 -1.923 1.00 96.50 248 THR A CA 1
ATOM 1997 C C . THR A 1 248 ? 16.081 12.351 -1.035 1.00 96.50 248 THR A C 1
ATOM 1999 O O . THR A 1 248 ? 16.042 13.569 -1.231 1.00 96.50 248 THR A O 1
ATOM 2002 N N . VAL A 1 249 ? 16.810 11.816 -0.064 1.00 95.88 249 VAL A N 1
ATOM 2003 C CA . VAL A 1 249 ? 17.776 12.579 0.721 1.00 95.88 249 VAL A CA 1
ATOM 2004 C C . VAL A 1 249 ? 19.173 12.405 0.150 1.00 95.88 249 VAL A C 1
ATOM 2006 O O . VAL A 1 249 ? 19.561 11.337 -0.326 1.00 95.88 249 VAL A O 1
ATOM 2009 N N . ALA A 1 250 ? 19.934 13.489 0.179 1.00 95.50 250 ALA A N 1
ATOM 2010 C CA . ALA A 1 250 ? 21.288 13.545 -0.326 1.00 95.50 250 ALA A CA 1
ATOM 2011 C C . ALA A 1 250 ? 22.185 14.350 0.605 1.00 95.50 250 ALA A C 1
ATOM 2013 O O . ALA A 1 250 ? 21.776 15.363 1.174 1.00 95.50 250 ALA A O 1
ATOM 2014 N N . ARG A 1 251 ? 23.460 13.976 0.687 1.00 94.00 251 ARG A N 1
ATOM 2015 C CA . ARG A 1 251 ? 24.465 14.735 1.426 1.00 94.00 251 ARG A CA 1
ATOM 2016 C C . ARG A 1 251 ? 24.610 16.151 0.871 1.00 94.00 251 ARG A C 1
ATOM 2018 O O . ARG A 1 251 ? 24.723 17.095 1.648 1.00 94.00 251 ARG A O 1
ATOM 2025 N N . ASN A 1 252 ? 24.668 16.298 -0.455 1.00 92.38 252 ASN A N 1
ATOM 2026 C CA . ASN A 1 252 ? 24.781 17.580 -1.159 1.00 92.38 252 ASN A CA 1
ATOM 2027 C C . ASN A 1 252 ? 24.421 17.441 -2.654 1.00 92.38 252 ASN A C 1
ATOM 2029 O O . ASN A 1 252 ? 24.156 16.345 -3.144 1.00 92.38 252 ASN A O 1
ATOM 2033 N N . SER A 1 253 ? 24.459 18.554 -3.394 1.00 89.31 253 SER A N 1
ATOM 2034 C CA . SER A 1 253 ? 24.101 18.628 -4.820 1.00 89.31 253 SER A CA 1
ATOM 2035 C C . SER A 1 253 ? 24.976 17.801 -5.769 1.00 89.31 253 SER A C 1
ATOM 2037 O O . SER A 1 253 ? 24.592 17.605 -6.918 1.00 89.31 253 SER A O 1
ATOM 2039 N N . LYS A 1 254 ? 26.134 17.294 -5.321 1.00 87.12 254 LYS A N 1
ATOM 2040 C CA . LYS A 1 254 ? 27.008 16.421 -6.124 1.00 87.12 254 LYS A CA 1
ATOM 2041 C C . LYS A 1 254 ? 26.658 14.937 -5.999 1.00 87.12 254 LYS A C 1
ATOM 2043 O O . LYS A 1 254 ? 27.224 14.138 -6.742 1.00 87.12 254 LYS A O 1
ATOM 2048 N N . SER A 1 255 ? 25.793 14.550 -5.058 1.00 85.19 255 SER A N 1
ATOM 2049 C CA . SER A 1 255 ? 25.356 13.157 -4.919 1.00 85.19 255 SER A CA 1
ATOM 2050 C C . SER A 1 255 ? 24.634 12.709 -6.197 1.00 85.19 255 SER A C 1
ATOM 2052 O O . SER A 1 255 ? 23.875 13.478 -6.786 1.00 85.19 255 SER A O 1
ATOM 2054 N N . TYR A 1 256 ? 24.836 11.460 -6.615 1.00 86.38 256 TYR A N 1
ATOM 2055 C CA . TYR A 1 256 ? 24.176 10.887 -7.793 1.00 86.38 256 TYR A CA 1
ATOM 2056 C C . TYR A 1 256 ? 22.644 10.852 -7.621 1.00 86.38 256 TYR A C 1
ATOM 2058 O O . TYR A 1 256 ? 22.153 10.800 -6.491 1.00 86.38 256 TYR A O 1
ATOM 2066 N N . CYS A 1 257 ? 21.895 10.930 -8.720 1.00 88.06 257 CYS A N 1
ATOM 2067 C CA . CYS A 1 257 ? 20.433 10.855 -8.748 1.00 88.06 257 CYS A CA 1
ATOM 2068 C C . CYS A 1 257 ? 19.977 9.972 -9.914 1.00 88.06 257 CYS A C 1
ATOM 2070 O O . CYS A 1 257 ? 20.628 9.924 -10.956 1.00 88.06 257 CYS A O 1
ATOM 2072 N N . LEU A 1 258 ? 18.851 9.290 -9.713 1.00 92.75 258 LEU A N 1
ATOM 2073 C CA . LEU A 1 258 ? 18.246 8.353 -10.657 1.00 92.75 258 LEU A CA 1
ATOM 2074 C C . LEU A 1 258 ? 16.888 8.873 -11.143 1.00 92.75 258 LEU A C 1
ATOM 2076 O O . LEU A 1 258 ? 16.286 9.738 -10.494 1.00 92.75 258 LEU A O 1
ATOM 2080 N N . LYS A 1 259 ? 16.401 8.343 -12.271 1.00 92.44 259 LYS A N 1
ATOM 2081 C CA . LYS A 1 259 ? 15.045 8.631 -12.772 1.00 92.44 259 LYS A CA 1
ATOM 2082 C C . LYS A 1 259 ? 14.001 7.692 -12.181 1.00 92.44 259 LYS A C 1
ATOM 2084 O O . LYS A 1 259 ? 12.875 8.120 -11.958 1.00 92.44 259 LYS A O 1
ATOM 2089 N N . GLY A 1 260 ? 14.375 6.443 -11.925 1.00 95.75 260 GLY A N 1
ATOM 2090 C CA . GLY A 1 260 ? 13.604 5.505 -11.116 1.00 95.75 260 GLY A CA 1
ATOM 2091 C C . GLY A 1 260 ? 14.369 5.141 -9.851 1.00 95.75 260 GLY A C 1
ATOM 2092 O O . GLY A 1 260 ? 15.592 5.005 -9.887 1.00 95.75 260 GLY A O 1
ATOM 2093 N N . ASN A 1 261 ? 13.679 4.994 -8.729 1.00 97.00 261 ASN A N 1
ATOM 2094 C CA . ASN A 1 261 ? 14.267 4.467 -7.507 1.00 97.00 261 ASN A CA 1
ATOM 2095 C C . ASN A 1 261 ? 13.238 3.679 -6.688 1.00 97.00 261 ASN A C 1
ATOM 2097 O O . ASN A 1 261 ? 12.032 3.781 -6.911 1.00 97.00 261 ASN A O 1
ATOM 2101 N N . HIS A 1 262 ? 13.728 2.921 -5.719 1.00 97.94 262 HIS A N 1
ATOM 2102 C CA . HIS A 1 262 ? 12.940 2.078 -4.826 1.00 97.94 262 HIS A CA 1
ATOM 2103 C C . HIS A 1 262 ? 13.504 2.148 -3.396 1.00 97.94 262 HIS A C 1
ATOM 2105 O O . HIS A 1 262 ? 14.495 2.837 -3.138 1.00 97.94 262 HIS A O 1
ATOM 2111 N N . GLY A 1 263 ? 12.857 1.475 -2.443 1.00 96.50 263 GLY A N 1
ATOM 2112 C CA . GLY A 1 263 ? 13.232 1.497 -1.020 1.00 96.50 263 GLY A CA 1
ATOM 2113 C C . GLY A 1 263 ? 12.494 2.540 -0.176 1.00 96.50 263 GLY A C 1
ATOM 2114 O O . GLY A 1 263 ? 12.910 2.801 0.947 1.00 96.50 263 GLY A O 1
ATOM 2115 N N . PHE A 1 264 ? 11.430 3.134 -0.722 1.00 96.94 264 PHE A N 1
ATOM 2116 C CA . PHE A 1 264 ? 10.431 3.863 0.061 1.00 96.94 264 PHE A CA 1
ATOM 2117 C C . PHE A 1 264 ? 9.638 2.899 0.957 1.00 96.94 264 PHE A C 1
ATOM 2119 O O . PHE A 1 264 ? 9.756 1.680 0.808 1.00 96.94 264 PHE A O 1
ATOM 2126 N N . ASP A 1 265 ? 8.786 3.452 1.820 1.00 95.44 265 ASP A N 1
ATOM 2127 C CA . ASP A 1 265 ? 7.799 2.697 2.590 1.00 95.44 265 ASP A CA 1
ATOM 2128 C C . ASP A 1 265 ? 7.080 1.627 1.739 1.00 95.44 265 ASP A C 1
ATOM 2130 O O . ASP A 1 265 ? 6.562 1.894 0.646 1.00 95.44 265 ASP A O 1
ATOM 2134 N N . ASN A 1 266 ? 7.047 0.399 2.262 1.00 95.19 266 ASN A N 1
ATOM 2135 C CA . ASN A 1 266 ? 6.457 -0.770 1.622 1.00 95.19 266 ASN A CA 1
ATOM 2136 C C . ASN A 1 266 ? 4.924 -0.696 1.483 1.00 95.19 266 ASN A C 1
ATOM 2138 O O . ASN A 1 266 ? 4.354 -1.490 0.733 1.00 95.19 266 ASN A O 1
ATOM 2142 N N . LEU A 1 267 ? 4.256 0.259 2.140 1.00 91.69 267 LEU A N 1
ATOM 2143 C CA . LEU A 1 267 ? 2.834 0.544 1.921 1.00 91.69 267 LEU A CA 1
ATOM 2144 C C . LEU A 1 267 ? 2.553 1.287 0.608 1.00 91.69 267 LEU A C 1
ATOM 2146 O O . LEU A 1 267 ? 1.429 1.219 0.096 1.00 91.69 267 LEU A O 1
ATOM 2150 N N . TYR A 1 268 ? 3.536 1.983 0.024 1.00 90.38 268 TYR A N 1
ATOM 2151 C CA . TYR A 1 268 ? 3.314 2.663 -1.248 1.00 90.38 268 TYR A CA 1
ATOM 2152 C C . TYR A 1 268 ? 3.028 1.657 -2.361 1.00 90.38 268 TYR A C 1
ATOM 2154 O O . TYR A 1 268 ? 3.787 0.718 -2.590 1.00 90.38 268 TYR A O 1
ATOM 2162 N N . LYS A 1 269 ? 1.967 1.915 -3.137 1.00 90.81 269 LYS A N 1
ATOM 2163 C CA . LYS A 1 269 ? 1.600 1.087 -4.300 1.00 90.81 269 LYS A CA 1
ATOM 2164 C C . LYS A 1 269 ? 2.764 0.890 -5.274 1.00 90.81 269 LYS A C 1
ATOM 2166 O O . LYS A 1 269 ? 2.909 -0.188 -5.832 1.00 90.81 269 LYS A O 1
ATOM 2171 N N . SER A 1 270 ? 3.604 1.910 -5.452 1.00 93.06 270 SER A N 1
ATOM 2172 C CA . SER A 1 270 ? 4.785 1.847 -6.316 1.00 93.06 270 SER A CA 1
ATOM 2173 C C . SER A 1 270 ? 5.855 0.874 -5.819 1.00 93.06 270 SER A C 1
ATOM 2175 O O . SER A 1 270 ? 6.661 0.444 -6.632 1.00 93.06 270 SER A O 1
ATOM 2177 N N . MET A 1 271 ? 5.875 0.512 -4.532 1.00 97.69 271 MET A N 1
ATOM 2178 C CA . MET A 1 271 ? 6.832 -0.431 -3.935 1.00 97.69 271 MET A CA 1
ATOM 2179 C C . MET A 1 271 ? 6.313 -1.872 -3.873 1.00 97.69 271 MET A C 1
ATOM 2181 O O . MET A 1 271 ? 7.087 -2.778 -3.561 1.00 97.69 271 MET A O 1
ATOM 2185 N N . GLN A 1 272 ? 5.037 -2.103 -4.194 1.00 96.12 272 GLN A N 1
ATOM 2186 C CA . GLN A 1 272 ? 4.442 -3.438 -4.192 1.00 96.12 272 GLN A CA 1
ATOM 2187 C C . GLN A 1 272 ? 5.082 -4.328 -5.266 1.00 96.12 272 GLN A C 1
ATOM 2189 O O . GLN A 1 272 ? 5.361 -3.886 -6.380 1.00 96.12 272 GLN A O 1
ATOM 2194 N N . ALA A 1 273 ? 5.310 -5.595 -4.920 1.00 97.88 273 ALA A N 1
ATOM 2195 C CA . ALA A 1 273 ? 6.022 -6.555 -5.755 1.00 97.88 273 ALA A CA 1
ATOM 2196 C C . ALA A 1 273 ? 5.080 -7.578 -6.409 1.00 97.88 273 ALA A C 1
ATOM 2198 O O . ALA A 1 273 ? 4.012 -7.906 -5.890 1.00 97.88 273 ALA A O 1
ATOM 2199 N N . LEU A 1 274 ? 5.511 -8.126 -7.547 1.00 97.00 274 LEU A N 1
ATOM 2200 C CA . LEU A 1 274 ? 4.828 -9.214 -8.242 1.00 97.00 274 LEU A CA 1
ATOM 2201 C C . LEU A 1 274 ? 4.893 -10.519 -7.431 1.00 97.00 274 LEU A C 1
ATOM 2203 O O . LEU A 1 274 ? 5.950 -10.880 -6.917 1.00 97.00 274 LEU A O 1
ATOM 2207 N N . PHE A 1 275 ? 3.799 -11.284 -7.435 1.00 98.12 275 PHE A N 1
ATOM 2208 C CA . PHE A 1 275 ? 3.791 -12.704 -7.085 1.00 98.12 275 PHE A CA 1
ATOM 2209 C C . PHE A 1 275 ? 2.831 -13.476 -7.997 1.00 98.12 275 PHE A C 1
ATOM 2211 O O . PHE A 1 275 ? 1.658 -13.132 -8.131 1.00 98.12 275 PHE A O 1
ATOM 2218 N N . MET A 1 276 ? 3.321 -14.558 -8.595 1.00 97.31 276 MET A N 1
ATOM 2219 C CA . MET A 1 276 ? 2.542 -15.532 -9.350 1.00 97.31 276 MET A CA 1
ATOM 2220 C C . MET A 1 276 ? 3.042 -16.938 -9.041 1.00 97.31 276 MET A C 1
ATOM 2222 O O . MET A 1 276 ? 4.245 -17.174 -8.931 1.00 97.31 276 MET A O 1
ATOM 2226 N N . ALA A 1 277 ? 2.122 -17.894 -8.963 1.00 97.75 277 ALA A N 1
ATOM 2227 C CA . ALA A 1 277 ? 2.459 -19.284 -8.703 1.00 97.75 277 ALA A CA 1
ATOM 2228 C C . ALA A 1 277 ? 1.690 -20.234 -9.626 1.00 97.75 277 ALA A C 1
ATOM 2230 O O . ALA A 1 277 ? 0.511 -20.033 -9.918 1.00 97.75 277 ALA A O 1
ATOM 2231 N N . HIS A 1 278 ? 2.361 -21.290 -10.080 1.00 96.81 278 HIS A N 1
ATOM 2232 C CA . HIS A 1 278 ? 1.784 -22.330 -10.924 1.00 96.81 278 HIS A CA 1
ATOM 2233 C C . HIS A 1 278 ? 2.371 -23.687 -10.557 1.00 96.81 278 HIS A C 1
ATOM 2235 O O . HIS A 1 278 ? 3.583 -23.828 -10.449 1.00 96.81 278 HIS A O 1
ATOM 2241 N N . GLY A 1 279 ? 1.536 -24.710 -10.411 1.00 96.88 279 GLY A N 1
ATOM 2242 C CA . GLY A 1 279 ? 2.025 -26.063 -10.174 1.00 96.88 279 GLY A CA 1
ATOM 2243 C C . GLY A 1 279 ? 0.970 -27.003 -9.607 1.00 96.88 279 GLY A C 1
ATOM 2244 O O . GLY A 1 279 ? -0.180 -26.599 -9.394 1.00 96.88 279 GLY A O 1
ATOM 2245 N N . PRO A 1 280 ? 1.340 -28.272 -9.373 1.00 97.06 280 PRO A N 1
ATOM 2246 C CA . PRO A 1 280 ? 0.426 -29.285 -8.855 1.00 97.06 280 PRO A CA 1
ATOM 2247 C C . PRO A 1 280 ? -0.095 -28.982 -7.445 1.00 97.06 280 PRO A C 1
ATOM 2249 O O . PRO A 1 280 ? -1.222 -29.377 -7.137 1.00 97.06 280 PRO A O 1
ATOM 2252 N N . ASP A 1 281 ? 0.676 -28.276 -6.612 1.00 97.44 281 ASP A N 1
ATOM 2253 C CA . ASP A 1 281 ? 0.299 -28.012 -5.218 1.00 97.44 281 ASP A CA 1
ATOM 2254 C C . ASP A 1 281 ? -0.523 -26.732 -5.040 1.00 97.44 281 ASP A C 1
ATOM 2256 O O . ASP A 1 281 ? -1.237 -26.597 -4.045 1.00 97.44 281 ASP A O 1
ATOM 2260 N N . PHE A 1 282 ? -0.498 -25.826 -6.019 1.00 97.81 282 PHE A N 1
ATOM 2261 C CA . PHE A 1 282 ? -1.248 -24.572 -5.989 1.00 97.81 282 PHE A CA 1
ATOM 2262 C C . PHE A 1 282 ? -2.677 -24.732 -6.513 1.00 97.81 282 PHE A C 1
ATOM 2264 O O . PHE A 1 282 ? -2.940 -25.446 -7.492 1.00 97.81 282 PHE A O 1
ATOM 2271 N N . ARG A 1 283 ? -3.633 -24.046 -5.881 1.00 96.06 283 ARG A N 1
ATOM 2272 C CA . ARG A 1 283 ? -4.991 -23.896 -6.427 1.00 96.06 283 ARG A CA 1
ATOM 2273 C C . ARG A 1 283 ? -4.937 -23.136 -7.758 1.00 96.06 283 ARG A C 1
ATOM 2275 O O . ARG A 1 283 ? -4.029 -22.351 -8.001 1.00 96.06 283 ARG A O 1
ATOM 2282 N N . GLN A 1 284 ? -5.894 -23.403 -8.645 1.00 93.75 284 GLN A N 1
ATOM 2283 C CA . GLN A 1 284 ? -5.949 -22.788 -9.977 1.00 93.75 284 GLN A CA 1
ATOM 2284 C C . GLN A 1 284 ? -6.997 -21.682 -10.032 1.00 93.75 284 GLN A C 1
ATOM 2286 O O . GLN A 1 284 ? -8.061 -21.822 -9.434 1.00 93.75 284 GLN A O 1
ATOM 2291 N N . GLY A 1 285 ? -6.706 -20.623 -10.794 1.00 90.25 285 GLY A N 1
ATOM 2292 C CA . GLY A 1 285 ? -7.659 -19.547 -11.080 1.00 90.25 285 GLY A CA 1
ATOM 2293 C C . GLY A 1 285 ? -8.059 -18.718 -9.860 1.00 90.25 285 GLY A C 1
ATOM 2294 O O . GLY A 1 285 ? -9.129 -18.119 -9.873 1.00 90.25 285 GLY A O 1
ATOM 2295 N N . ILE A 1 286 ? -7.236 -18.717 -8.808 1.00 89.50 286 ILE A N 1
ATOM 2296 C CA . ILE A 1 286 ? -7.472 -17.915 -7.608 1.00 89.50 286 ILE A CA 1
ATOM 2297 C C . ILE A 1 286 ? -6.676 -16.613 -7.676 1.00 89.50 286 ILE A C 1
ATOM 2299 O O . ILE A 1 286 ? -5.525 -16.603 -8.109 1.00 89.50 286 ILE A O 1
ATOM 2303 N N . GLN A 1 287 ? -7.291 -15.533 -7.209 1.00 89.44 287 GLN A N 1
ATOM 2304 C CA . GLN A 1 287 ? -6.611 -14.293 -6.864 1.00 89.44 287 GLN A CA 1
ATOM 2305 C C . GLN A 1 287 ? -6.573 -14.217 -5.339 1.00 89.44 287 GLN A C 1
ATOM 2307 O O . GLN A 1 287 ? -7.610 -14.357 -4.694 1.00 89.44 287 GLN A O 1
ATOM 2312 N N . SER A 1 288 ? -5.377 -14.079 -4.775 1.00 89.31 288 SER A N 1
ATOM 2313 C CA . SER A 1 288 ? -5.191 -13.915 -3.332 1.00 89.31 288 SER A CA 1
ATOM 2314 C C . SER A 1 288 ? -5.292 -12.447 -2.948 1.00 89.31 288 SER A C 1
ATOM 2316 O O . SER A 1 288 ? -4.913 -11.582 -3.740 1.00 89.31 288 SER A O 1
ATOM 2318 N N . ASP A 1 289 ? -5.695 -12.191 -1.707 1.00 88.50 289 ASP A N 1
ATOM 2319 C CA . ASP A 1 289 ? -5.405 -10.919 -1.053 1.00 88.50 289 ASP A CA 1
ATOM 2320 C C . ASP A 1 289 ? -3.882 -10.710 -0.931 1.00 88.50 289 ASP A C 1
ATOM 2322 O O . ASP A 1 289 ? -3.127 -11.700 -0.948 1.00 88.50 289 ASP A O 1
ATOM 2326 N N . PRO A 1 290 ? -3.414 -9.449 -0.828 1.00 92.75 290 PRO A N 1
ATOM 2327 C CA . PRO A 1 290 ? -2.003 -9.139 -0.620 1.00 92.75 290 PRO A CA 1
ATOM 2328 C C . PRO A 1 290 ? -1.440 -9.807 0.639 1.00 92.75 290 PRO A C 1
ATOM 2330 O O . PRO A 1 290 ? -2.118 -9.927 1.656 1.00 92.75 290 PRO A O 1
ATOM 2333 N N . PHE A 1 291 ? -0.174 -10.206 0.574 1.00 96.31 291 PHE A N 1
ATOM 2334 C CA . PHE A 1 291 ? 0.570 -10.791 1.686 1.00 96.31 291 PHE A CA 1
ATOM 2335 C C . PHE A 1 291 ? 2.040 -10.360 1.615 1.00 96.31 291 PHE A C 1
ATOM 2337 O O . PHE A 1 291 ? 2.511 -9.891 0.577 1.00 96.31 291 PHE A O 1
ATOM 2344 N N . GLU A 1 292 ? 2.779 -10.527 2.708 1.00 98.00 292 GLU A N 1
ATOM 2345 C CA . GLU A 1 292 ? 4.181 -10.112 2.790 1.00 98.00 292 GLU A CA 1
ATOM 2346 C C . GLU A 1 292 ? 5.151 -11.201 2.314 1.00 98.00 292 GLU A C 1
ATOM 2348 O O . GLU A 1 292 ? 4.953 -12.397 2.538 1.00 98.00 292 GLU A O 1
ATOM 2353 N N . ASN A 1 293 ? 6.263 -10.795 1.697 1.00 98.12 293 ASN A N 1
ATOM 2354 C CA . ASN A 1 293 ? 7.247 -11.728 1.141 1.00 98.12 293 ASN A CA 1
ATOM 2355 C C . ASN A 1 293 ? 7.919 -12.635 2.196 1.00 98.12 293 ASN A C 1
ATOM 2357 O O . ASN A 1 293 ? 8.398 -13.715 1.846 1.00 98.12 293 ASN A O 1
ATOM 2361 N N . ILE A 1 294 ? 7.905 -12.256 3.480 1.00 98.38 294 ILE A N 1
ATOM 2362 C CA . ILE A 1 294 ? 8.438 -13.066 4.586 1.00 98.38 294 ILE A CA 1
ATOM 2363 C C . ILE A 1 294 ? 7.705 -14.408 4.736 1.00 98.38 294 ILE A C 1
ATOM 2365 O O . ILE A 1 294 ? 8.287 -15.388 5.201 1.00 98.38 294 ILE A O 1
ATOM 2369 N N . GLU A 1 295 ? 6.456 -14.488 4.272 1.00 98.19 295 GLU A N 1
ATOM 2370 C CA . GLU A 1 295 ? 5.626 -15.695 4.317 1.00 98.19 295 GLU A CA 1
ATOM 2371 C C . GLU A 1 295 ? 6.086 -16.763 3.302 1.00 98.19 295 GLU A C 1
ATOM 2373 O O . GLU A 1 295 ? 5.824 -17.962 3.459 1.00 98.19 295 GLU A O 1
ATOM 2378 N N . LEU A 1 296 ? 6.837 -16.357 2.270 1.00 98.25 296 LEU A N 1
ATOM 2379 C CA . LEU A 1 296 ? 7.262 -17.237 1.179 1.00 98.25 296 LEU A CA 1
ATOM 2380 C C . LEU A 1 296 ? 8.259 -18.310 1.617 1.00 98.25 296 LEU A C 1
ATOM 2382 O O . LEU A 1 296 ? 8.295 -19.383 1.017 1.00 98.25 296 LEU A O 1
ATOM 2386 N N . TYR A 1 297 ? 9.064 -18.057 2.651 1.00 98.50 297 TYR A N 1
ATOM 2387 C CA . TYR A 1 297 ? 10.019 -19.050 3.147 1.00 98.50 297 TYR A CA 1
ATOM 2388 C C . TYR A 1 297 ? 9.303 -20.296 3.690 1.00 98.50 297 TYR A C 1
ATOM 2390 O O . TYR A 1 297 ? 9.658 -21.419 3.321 1.00 98.50 297 TYR A O 1
ATOM 2398 N N . ASN A 1 298 ? 8.245 -20.104 4.489 1.00 97.50 298 ASN A N 1
ATOM 2399 C CA . ASN A 1 298 ? 7.410 -21.202 4.976 1.00 97.50 298 ASN A CA 1
ATOM 2400 C C . ASN A 1 298 ? 6.707 -21.905 3.811 1.00 97.50 298 ASN A C 1
ATOM 2402 O O . ASN A 1 298 ? 6.782 -23.127 3.711 1.00 97.50 298 ASN A O 1
ATOM 2406 N N . LEU A 1 299 ? 6.118 -21.149 2.875 1.00 97.38 299 LEU A N 1
ATOM 2407 C CA . LEU A 1 299 ? 5.490 -21.720 1.678 1.00 97.38 299 LEU A CA 1
ATOM 2408 C C . LEU A 1 299 ? 6.463 -22.611 0.886 1.00 97.38 299 LEU A C 1
ATOM 2410 O O . LEU A 1 299 ? 6.114 -23.732 0.523 1.00 97.38 299 LEU A O 1
ATOM 2414 N N . MET A 1 300 ? 7.696 -22.158 0.643 1.00 98.19 300 MET A N 1
ATOM 2415 C CA . MET A 1 300 ? 8.708 -22.954 -0.060 1.00 98.19 300 MET A CA 1
ATOM 2416 C C . MET A 1 300 ? 9.098 -24.219 0.712 1.00 98.19 300 MET A C 1
ATOM 2418 O O . MET A 1 300 ? 9.262 -25.275 0.097 1.00 98.19 300 MET A O 1
ATOM 2422 N N . CYS A 1 301 ? 9.208 -24.147 2.042 1.00 97.62 301 CYS A N 1
ATOM 2423 C CA . CYS A 1 301 ? 9.453 -25.327 2.874 1.00 97.62 301 CYS A CA 1
ATOM 2424 C C . CYS A 1 301 ? 8.316 -26.355 2.741 1.00 97.62 301 CYS A C 1
ATOM 2426 O O . CYS A 1 301 ? 8.575 -27.546 2.545 1.00 97.62 301 CYS A O 1
ATOM 2428 N N . GLU A 1 302 ? 7.063 -25.894 2.729 1.00 95.50 302 GLU A N 1
ATOM 2429 C CA . GLU A 1 302 ? 5.886 -26.750 2.551 1.00 95.50 302 GLU A CA 1
ATOM 2430 C C . GLU A 1 302 ? 5.816 -27.405 1.168 1.00 95.50 302 GLU A C 1
ATOM 2432 O O . GLU A 1 302 ? 5.429 -28.572 1.041 1.00 95.50 302 GLU A O 1
ATOM 2437 N N . LEU A 1 303 ? 6.220 -26.695 0.113 1.00 97.38 303 LEU A N 1
ATOM 2438 C CA . LEU A 1 303 ? 6.301 -27.251 -1.243 1.00 97.38 303 LEU A CA 1
ATOM 2439 C C . LEU A 1 303 ? 7.416 -28.300 -1.355 1.00 97.38 303 LEU A C 1
ATOM 2441 O O . LEU A 1 303 ? 7.237 -29.333 -1.999 1.00 97.38 303 LEU A O 1
ATOM 2445 N N . LEU A 1 304 ? 8.550 -28.075 -0.687 1.00 97.56 304 LEU A N 1
ATOM 2446 C CA . LEU A 1 304 ? 9.689 -28.999 -0.665 1.00 97.56 304 LEU A CA 1
ATOM 2447 C C . LEU A 1 304 ? 9.507 -30.177 0.308 1.00 97.56 304 LEU A C 1
ATOM 2449 O O . LEU A 1 304 ? 10.283 -31.139 0.242 1.00 97.56 304 LEU A O 1
ATOM 2453 N N . LYS A 1 305 ? 8.480 -30.132 1.168 1.00 96.38 305 LYS A N 1
ATOM 2454 C CA . LYS A 1 305 ? 8.215 -31.104 2.243 1.00 96.38 305 LYS A CA 1
ATOM 2455 C C . LYS A 1 305 ? 9.381 -31.189 3.230 1.00 96.38 305 LYS A C 1
ATOM 2457 O O . LYS A 1 305 ? 9.891 -32.274 3.507 1.00 96.38 305 LYS A O 1
ATOM 2462 N N . ILE A 1 306 ? 9.819 -30.030 3.712 1.00 97.25 306 ILE A N 1
ATOM 2463 C CA . ILE A 1 306 ? 10.896 -29.870 4.694 1.00 97.25 306 ILE A CA 1
ATOM 2464 C C . ILE A 1 306 ? 10.422 -28.987 5.850 1.00 97.25 306 ILE A C 1
ATOM 2466 O O . ILE A 1 306 ? 9.549 -28.142 5.668 1.00 97.25 306 ILE A O 1
ATOM 2470 N N . SER A 1 307 ? 11.011 -29.155 7.030 1.00 96.56 307 SER A N 1
ATOM 2471 C CA . SER A 1 307 ? 10.719 -28.299 8.180 1.00 96.56 307 SER A CA 1
ATOM 2472 C C . SER A 1 307 ? 11.441 -26.953 8.037 1.00 96.56 307 SER A C 1
ATOM 2474 O O . SER A 1 307 ? 12.651 -26.960 7.786 1.00 96.56 307 SER A O 1
ATOM 2476 N N . PRO A 1 308 ? 10.759 -25.807 8.203 1.00 97.06 308 PRO A N 1
ATOM 2477 C CA . PRO A 1 308 ? 11.404 -24.498 8.137 1.00 97.06 308 PRO A CA 1
ATOM 2478 C C . PRO A 1 308 ? 12.314 -24.248 9.347 1.00 97.06 308 PRO A C 1
ATOM 2480 O O . PRO A 1 308 ? 12.043 -24.715 10.456 1.00 97.06 308 PRO A O 1
ATOM 2483 N N . ALA A 1 309 ? 13.383 -23.471 9.149 1.00 97.44 309 ALA A N 1
ATOM 2484 C CA . ALA A 1 309 ? 14.132 -22.872 10.253 1.00 97.44 309 ALA A CA 1
ATOM 2485 C C . ALA A 1 309 ? 13.310 -21.743 10.919 1.00 97.44 309 ALA A C 1
ATOM 2487 O O . ALA A 1 309 ? 12.368 -21.238 10.297 1.00 97.44 309 ALA A O 1
ATOM 2488 N N . PRO A 1 310 ? 13.645 -21.310 12.153 1.00 96.81 310 PRO A N 1
ATOM 2489 C CA . PRO A 1 310 ? 12.998 -20.157 12.779 1.00 96.81 310 PRO A CA 1
ATOM 2490 C C . PRO A 1 310 ? 13.047 -18.921 11.871 1.00 96.81 310 PRO A C 1
ATOM 2492 O O . PRO A 1 310 ? 14.114 -18.538 11.392 1.00 96.81 310 PRO A O 1
ATOM 2495 N N . ASN A 1 311 ? 11.885 -18.323 11.621 1.00 97.12 311 ASN A N 1
ATOM 2496 C CA . ASN A 1 311 ? 11.707 -17.174 10.737 1.00 97.12 311 ASN A CA 1
ATOM 2497 C C . ASN A 1 311 ? 10.489 -16.344 11.179 1.00 97.12 311 ASN A C 1
ATOM 2499 O O . ASN A 1 311 ? 9.751 -16.754 12.074 1.00 97.12 311 ASN A O 1
ATOM 2503 N N . ASN A 1 312 ? 10.289 -15.176 10.564 1.00 96.81 312 ASN A N 1
ATOM 2504 C CA . ASN A 1 312 ? 9.209 -14.254 10.929 1.00 96.81 312 ASN A CA 1
ATOM 2505 C C . ASN A 1 312 ? 7.873 -14.528 10.219 1.00 96.81 312 ASN A C 1
ATOM 2507 O O . ASN A 1 312 ? 6.871 -13.925 10.596 1.00 96.81 312 ASN A O 1
ATOM 2511 N N . GLY A 1 313 ? 7.845 -15.417 9.221 1.00 97.00 313 GLY A N 1
ATOM 2512 C CA . GLY A 1 313 ? 6.612 -15.808 8.548 1.00 97.00 313 GLY A CA 1
ATOM 2513 C C . GLY A 1 313 ? 5.685 -16.592 9.479 1.00 97.00 313 GLY A C 1
ATOM 2514 O O . GLY A 1 313 ? 6.126 -17.384 10.318 1.00 97.00 313 GLY A O 1
ATOM 2515 N N . THR A 1 314 ? 4.384 -16.413 9.304 1.00 95.50 314 THR A N 1
ATOM 2516 C CA . THR A 1 314 ? 3.339 -17.076 10.085 1.00 95.50 314 THR A CA 1
ATOM 2517 C C . THR A 1 314 ? 2.899 -18.368 9.402 1.00 95.50 314 THR A C 1
ATOM 2519 O O . THR A 1 314 ? 2.281 -18.361 8.341 1.00 95.50 314 THR A O 1
ATOM 2522 N N . MET A 1 315 ? 3.184 -19.517 10.020 1.00 92.38 315 MET A N 1
ATOM 2523 C CA . MET A 1 315 ? 2.734 -20.811 9.496 1.00 92.38 315 MET A CA 1
ATOM 2524 C C . MET A 1 315 ? 1.219 -20.833 9.263 1.00 92.38 315 MET A C 1
ATOM 2526 O O . MET A 1 315 ? 0.435 -20.520 10.155 1.00 92.38 315 MET A O 1
ATOM 2530 N N . GLY A 1 316 ? 0.816 -21.245 8.062 1.00 91.56 316 GLY A N 1
ATOM 2531 C CA . GLY A 1 316 ? -0.586 -21.361 7.672 1.00 91.56 316 GLY A CA 1
ATOM 2532 C C . GLY A 1 316 ? -1.201 -20.113 7.036 1.00 91.56 316 GLY A C 1
ATOM 2533 O O . GLY A 1 316 ? -2.254 -20.243 6.418 1.00 91.56 316 GLY A O 1
ATOM 2534 N N . SER A 1 317 ? -0.539 -18.950 7.093 1.00 94.94 317 SER A N 1
ATOM 2535 C CA . SER A 1 317 ? -1.027 -17.687 6.504 1.00 94.94 317 SER A CA 1
ATOM 2536 C C . SER A 1 317 ? -1.337 -17.794 5.003 1.00 94.94 317 SER A C 1
ATOM 2538 O O . SER A 1 317 ? -2.262 -17.153 4.514 1.00 94.94 317 SER A O 1
ATOM 2540 N N . LEU A 1 318 ? -0.593 -18.647 4.285 1.00 95.75 318 LEU A N 1
ATOM 2541 C CA . LEU A 1 318 ? -0.726 -18.894 2.844 1.00 95.75 318 LEU A CA 1
ATOM 2542 C C . LEU A 1 318 ? -1.374 -20.248 2.497 1.00 95.75 318 LEU A C 1
ATOM 2544 O O . LEU A 1 318 ? -1.316 -20.694 1.347 1.00 95.75 318 LEU A O 1
ATOM 2548 N N . ASN A 1 319 ? -2.007 -20.930 3.460 1.00 93.50 319 ASN A N 1
ATOM 2549 C CA . ASN A 1 319 ? -2.635 -22.236 3.222 1.00 93.50 319 ASN A CA 1
ATOM 2550 C C . ASN A 1 319 ? -3.771 -22.180 2.190 1.00 93.50 319 ASN A C 1
ATOM 2552 O O . ASN A 1 319 ? -4.019 -23.165 1.486 1.00 93.50 319 ASN A O 1
ATOM 2556 N N . HIS A 1 320 ? -4.441 -21.033 2.051 1.00 91.75 320 HIS A N 1
ATOM 2557 C CA . HIS A 1 320 ? -5.483 -20.816 1.045 1.00 91.75 320 HIS A CA 1
ATOM 2558 C C . HIS A 1 320 ? -4.955 -20.890 -0.393 1.00 91.75 320 HIS A C 1
ATOM 2560 O O . HIS A 1 320 ? -5.746 -21.147 -1.301 1.00 91.75 320 HIS A O 1
ATOM 2566 N N . LEU A 1 321 ? -3.641 -20.746 -0.609 1.00 95.19 321 LEU A N 1
ATOM 2567 C CA . LEU A 1 321 ? -3.007 -20.916 -1.921 1.00 95.19 321 LEU A CA 1
ATOM 2568 C C . LEU A 1 321 ? -2.828 -22.391 -2.311 1.00 95.19 321 LEU A C 1
ATOM 2570 O O . LEU A 1 321 ? -2.717 -22.714 -3.497 1.00 95.19 321 LEU A O 1
ATOM 2574 N N . LEU A 1 322 ? -2.812 -23.299 -1.333 1.00 95.88 322 LEU A N 1
ATOM 2575 C CA . LEU A 1 322 ? -2.483 -24.710 -1.523 1.00 95.88 322 LEU A CA 1
ATOM 2576 C C . LEU A 1 322 ? -3.737 -25.571 -1.729 1.00 95.88 322 LEU A C 1
ATOM 2578 O O . LEU A 1 322 ? -4.782 -25.380 -1.101 1.00 95.88 322 LEU A O 1
ATOM 2582 N N . ARG A 1 323 ? -3.642 -26.582 -2.600 1.00 95.25 323 ARG A N 1
ATOM 2583 C CA . ARG A 1 323 ? -4.699 -27.597 -2.788 1.00 95.25 323 ARG A CA 1
ATOM 2584 C C . ARG A 1 323 ? -4.822 -28.530 -1.591 1.00 95.25 323 ARG A C 1
ATOM 2586 O O . ARG A 1 323 ? -5.910 -29.016 -1.301 1.00 95.25 323 ARG A O 1
ATOM 2593 N N . ARG A 1 324 ? -3.691 -28.833 -0.954 1.00 93.31 324 ARG A N 1
ATOM 2594 C CA . ARG A 1 324 ? -3.572 -29.743 0.190 1.00 93.31 324 ARG A CA 1
ATOM 2595 C C . ARG A 1 324 ? -2.702 -29.072 1.252 1.00 93.31 324 ARG A C 1
ATOM 2597 O O . ARG A 1 324 ? -1.511 -29.378 1.317 1.00 93.31 324 ARG A O 1
ATOM 2604 N N . PRO A 1 325 ? -3.259 -28.106 2.000 1.00 90.44 325 PRO A N 1
ATOM 2605 C CA . PRO A 1 325 ? -2.500 -27.405 3.021 1.00 90.44 325 PRO A CA 1
ATOM 2606 C C . PRO A 1 325 ? -2.071 -28.368 4.143 1.00 90.44 325 PRO A C 1
ATOM 2608 O O . PRO A 1 325 ? -2.804 -29.315 4.449 1.00 90.44 325 PRO A O 1
ATOM 2611 N N . PRO A 1 326 ? -0.889 -28.157 4.742 1.00 87.38 326 PRO A N 1
ATOM 2612 C CA . PRO A 1 326 ? -0.459 -28.872 5.940 1.00 87.38 326 PRO A CA 1
ATOM 2613 C C . PRO A 1 326 ? -1.330 -28.497 7.149 1.00 87.38 326 PRO A C 1
ATOM 2615 O O . PRO A 1 326 ? -1.980 -27.449 7.172 1.00 87.38 326 PRO A O 1
ATOM 2618 N N . ALA A 1 327 ? -1.316 -29.344 8.180 1.00 85.50 327 ALA A N 1
ATOM 2619 C CA . ALA A 1 327 ? -1.899 -28.987 9.469 1.00 85.50 327 ALA A CA 1
ATOM 2620 C C . ALA A 1 327 ? -1.068 -27.875 10.126 1.00 85.50 327 ALA A C 1
ATOM 2622 O O . ALA A 1 327 ? 0.160 -27.952 10.152 1.00 85.50 327 ALA A O 1
ATOM 2623 N N . ILE A 1 328 ? -1.741 -26.863 10.672 1.00 85.75 328 ILE A N 1
ATOM 2624 C CA . ILE A 1 328 ? -1.085 -25.786 11.415 1.00 85.75 328 ILE A CA 1
ATOM 2625 C C . ILE A 1 328 ? -0.758 -26.316 12.818 1.00 85.75 328 ILE A C 1
ATOM 2627 O O . ILE A 1 328 ? -1.641 -26.892 13.460 1.00 85.75 328 ILE A O 1
ATOM 2631 N N . PRO A 1 329 ? 0.485 -26.168 13.314 1.00 77.94 329 PRO A N 1
ATOM 2632 C CA . PRO A 1 329 ? 0.813 -26.554 14.679 1.00 77.94 329 PRO A CA 1
ATOM 2633 C C . PRO A 1 329 ? -0.055 -25.794 15.689 1.00 77.94 329 PRO A C 1
ATOM 2635 O O . PRO A 1 329 ? -0.103 -24.564 15.677 1.00 77.94 329 PRO A O 1
ATOM 2638 N N . THR A 1 330 ? -0.713 -26.516 16.596 1.00 71.12 330 THR A N 1
ATOM 2639 C CA . THR A 1 330 ? -1.428 -25.901 17.721 1.00 71.12 330 THR A CA 1
ATOM 2640 C C . THR A 1 330 ? -0.437 -25.204 18.645 1.00 71.12 330 THR A C 1
ATOM 2642 O O . THR A 1 330 ? 0.476 -25.839 19.177 1.00 71.12 330 THR A O 1
ATOM 2645 N N . LEU A 1 331 ? -0.629 -23.902 18.849 1.00 71.50 331 LEU A N 1
ATOM 2646 C CA . LEU A 1 331 ? 0.136 -23.116 19.815 1.00 71.50 331 LEU A CA 1
ATOM 2647 C C . LEU A 1 331 ? -0.260 -23.500 21.248 1.00 71.50 331 LEU A C 1
ATOM 2649 O O . LEU A 1 331 ? -1.430 -23.759 21.529 1.00 71.50 331 LEU A O 1
ATOM 2653 N N . ASN A 1 332 ? 0.718 -23.529 22.156 1.00 76.69 332 ASN A N 1
ATOM 2654 C CA . ASN A 1 332 ? 0.462 -23.728 23.581 1.00 76.69 332 ASN A CA 1
ATOM 2655 C C . ASN A 1 332 ? -0.153 -22.446 24.153 1.00 76.69 332 ASN A C 1
ATOM 2657 O O . ASN A 1 332 ? 0.534 -21.434 24.275 1.00 76.69 332 ASN A O 1
ATOM 2661 N N . ARG A 1 333 ? -1.441 -22.499 24.497 1.00 80.56 333 ARG A N 1
ATOM 2662 C CA . ARG A 1 333 ? -2.195 -21.372 25.056 1.00 80.56 333 ARG A CA 1
ATOM 2663 C C . ARG A 1 333 ? -2.494 -21.632 26.526 1.00 80.56 333 ARG A C 1
ATOM 2665 O O . ARG A 1 333 ? -2.824 -22.758 26.903 1.00 80.56 333 ARG A O 1
ATOM 2672 N N . THR A 1 334 ? -2.389 -20.597 27.354 1.00 79.62 334 THR A N 1
ATOM 2673 C CA . THR A 1 334 ? -2.735 -20.690 28.776 1.00 79.62 334 THR A CA 1
ATOM 2674 C C . THR A 1 334 ? -4.004 -19.897 29.046 1.00 79.62 334 THR A C 1
ATOM 2676 O O . THR A 1 334 ? -4.051 -18.690 28.819 1.00 79.62 334 THR A O 1
ATOM 2679 N N . MET A 1 335 ? -5.036 -20.570 29.560 1.00 80.25 335 MET A N 1
ATOM 2680 C CA . MET A 1 335 ? -6.248 -19.887 30.008 1.00 80.25 335 MET A CA 1
ATOM 2681 C C . MET A 1 335 ? -5.964 -19.103 31.290 1.00 80.25 335 MET A C 1
ATOM 2683 O O . MET A 1 335 ? -5.590 -19.681 32.313 1.00 80.25 335 MET A O 1
ATOM 2687 N N . SER A 1 336 ? -6.191 -17.793 31.247 1.00 87.06 336 SER A N 1
ATOM 2688 C CA . SER A 1 336 ? -6.083 -16.936 32.425 1.00 87.06 336 SER A CA 1
ATOM 2689 C C . SER A 1 336 ? -7.221 -17.210 33.422 1.00 87.06 336 SER A C 1
ATOM 2691 O O . SER A 1 336 ? -8.386 -17.302 33.019 1.00 87.06 336 SER A O 1
ATOM 2693 N N . PRO A 1 337 ? -6.930 -17.317 34.733 1.00 90.31 337 PRO A N 1
ATOM 2694 C CA . PRO A 1 337 ? -7.959 -17.466 35.758 1.00 90.31 337 PRO A CA 1
ATOM 2695 C C . PRO A 1 337 ? -8.781 -16.179 35.910 1.00 90.31 337 PRO A C 1
ATOM 2697 O O . PRO A 1 337 ? -8.316 -15.092 35.582 1.00 90.31 337 PRO A O 1
ATOM 2700 N N . VAL A 1 338 ? -9.988 -16.270 36.469 1.00 89.50 338 VAL A N 1
ATOM 2701 C CA . VAL A 1 338 ? -10.769 -15.080 36.857 1.00 89.50 338 VAL A CA 1
ATOM 2702 C C . VAL A 1 338 ? -10.082 -14.381 38.034 1.00 89.50 338 VAL A C 1
ATOM 2704 O O . VAL A 1 338 ? -9.616 -15.048 38.960 1.00 89.50 338 VAL A O 1
ATOM 2707 N N . CYS A 1 339 ? -10.001 -13.049 38.017 1.00 87.00 339 CYS A N 1
ATOM 2708 C CA . CYS A 1 339 ? -9.403 -12.308 39.125 1.00 87.00 339 CYS A CA 1
ATOM 2709 C C . CYS A 1 339 ? -10.220 -12.480 40.414 1.00 87.00 339 CYS A C 1
ATOM 2711 O O . CYS A 1 339 ? -11.441 -12.322 40.429 1.00 87.00 339 CYS A O 1
ATOM 2713 N N . SER A 1 340 ? -9.524 -12.749 41.516 1.00 82.06 340 SER A N 1
ATOM 2714 C CA . SER A 1 340 ? -10.105 -12.819 42.854 1.00 82.06 340 SER A CA 1
ATOM 2715 C C . SER A 1 340 ? -9.133 -12.224 43.865 1.00 82.06 340 SER A C 1
ATOM 2717 O O . SER A 1 340 ? -7.977 -12.657 43.926 1.00 82.06 340 SER A O 1
ATOM 2719 N N . HIS A 1 341 ? -9.595 -11.290 44.697 1.00 68.38 341 HIS A N 1
ATOM 2720 C CA . HIS A 1 341 ? -8.798 -10.742 45.790 1.00 68.38 341 HIS A CA 1
ATOM 2721 C C . HIS A 1 341 ? -9.447 -11.064 47.144 1.00 68.38 341 HIS A C 1
ATOM 2723 O O . HIS A 1 341 ? -10.534 -10.599 47.463 1.00 68.38 341 HIS A O 1
ATOM 2729 N N . ASN A 1 342 ? -8.772 -11.896 47.946 1.00 53.72 342 ASN A N 1
ATOM 2730 C CA . ASN A 1 342 ? -9.311 -12.453 49.198 1.00 53.72 342 ASN A CA 1
ATOM 2731 C C . ASN A 1 342 ? -9.040 -11.596 50.453 1.00 53.72 342 ASN A C 1
ATOM 2733 O O . ASN A 1 342 ? -9.331 -12.037 51.564 1.00 53.72 342 ASN A O 1
ATOM 2737 N N . LYS A 1 343 ? -8.442 -10.406 50.319 1.00 59.38 343 LYS A N 1
ATOM 2738 C CA . LYS A 1 343 ? -8.118 -9.523 51.453 1.00 59.38 343 LYS A CA 1
ATOM 2739 C C . LYS A 1 343 ? -9.041 -8.305 51.457 1.00 59.38 343 LYS A C 1
ATOM 2741 O O . LYS A 1 343 ? -9.490 -7.869 50.405 1.00 59.38 343 LYS A O 1
ATOM 2746 N N . THR A 1 344 ? -9.301 -7.740 52.639 1.00 56.97 344 THR A N 1
ATOM 2747 C CA . THR A 1 344 ? -9.906 -6.405 52.764 1.00 56.97 344 THR A CA 1
ATOM 2748 C C . THR A 1 344 ? -9.075 -5.422 51.952 1.00 56.97 344 THR A C 1
ATOM 2750 O O . THR A 1 344 ? -7.919 -5.174 52.299 1.00 56.97 344 THR A O 1
ATOM 2753 N N . VAL A 1 345 ? -9.655 -4.907 50.870 1.00 57.34 345 VAL A N 1
ATOM 2754 C CA . VAL A 1 345 ? -9.012 -3.945 49.978 1.00 57.34 345 VAL A CA 1
ATOM 2755 C C . VAL A 1 345 ? -8.677 -2.712 50.805 1.00 57.34 345 VAL A C 1
ATOM 2757 O O . VAL A 1 345 ? -9.569 -2.031 51.315 1.00 57.34 345 VAL A O 1
ATOM 2760 N N . SER A 1 346 ? -7.387 -2.459 51.008 1.00 56.69 346 SER A N 1
ATOM 2761 C CA . SER A 1 346 ? -6.932 -1.225 51.634 1.00 56.69 346 SER A CA 1
ATOM 2762 C C . SER A 1 346 ? -7.303 -0.084 50.698 1.00 56.69 346 SER A C 1
ATOM 2764 O O . SER A 1 346 ? -6.782 -0.042 49.587 1.00 56.69 346 SER A O 1
ATOM 2766 N N . ILE A 1 347 ? -8.197 0.809 51.130 1.00 57.84 347 ILE A N 1
ATOM 2767 C CA . ILE A 1 347 ? -8.476 2.057 50.415 1.00 57.84 347 ILE A CA 1
ATOM 2768 C C . ILE A 1 347 ? -7.146 2.822 50.381 1.00 57.84 347 ILE A C 1
ATOM 2770 O O . ILE A 1 347 ? -6.682 3.236 51.451 1.00 57.84 347 ILE A O 1
ATOM 2774 N N . PRO A 1 348 ? -6.491 2.961 49.213 1.00 56.22 348 PRO A N 1
ATOM 2775 C CA . PRO A 1 348 ? -5.323 3.821 49.107 1.00 56.22 348 PRO A CA 1
ATOM 2776 C C . PRO A 1 348 ? -5.770 5.244 49.480 1.00 56.22 348 PRO A C 1
ATOM 2778 O O . PRO A 1 348 ? -6.952 5.559 49.343 1.00 56.22 348 PRO A O 1
ATOM 2781 N N . GLY A 1 349 ? -4.881 6.088 50.018 1.00 55.66 349 GLY A N 1
ATOM 2782 C CA . GLY A 1 349 ? -5.240 7.447 50.463 1.00 55.66 349 GLY A CA 1
ATOM 2783 C C . GLY A 1 349 ? -6.121 8.202 49.448 1.00 55.66 349 GLY A C 1
ATOM 2784 O O . GLY A 1 349 ? -6.055 7.903 48.263 1.00 55.66 349 GLY A O 1
ATOM 2785 N N . GLN A 1 350 ? -6.948 9.148 49.925 1.00 57.59 350 GLN A N 1
ATOM 2786 C CA . GLN A 1 350 ? -8.031 9.894 49.229 1.00 57.59 350 GLN A CA 1
ATOM 2787 C C . GLN A 1 350 ? -7.647 10.690 47.953 1.00 57.59 350 GLN A C 1
ATOM 2789 O O . GLN A 1 350 ? -8.250 11.713 47.639 1.00 57.59 350 GLN A O 1
ATOM 2794 N N . ASP A 1 351 ? -6.654 10.262 47.195 1.00 66.62 351 ASP A N 1
ATOM 2795 C CA . ASP A 1 351 ? -6.219 10.914 45.977 1.00 66.62 351 ASP A CA 1
ATOM 2796 C C . ASP A 1 351 ? -7.098 10.430 44.818 1.00 66.62 351 ASP A C 1
ATOM 2798 O O . ASP A 1 351 ? -6.965 9.298 44.373 1.00 66.62 351 ASP A O 1
ATOM 2802 N N . CYS A 1 352 ? -8.047 11.260 44.382 1.00 72.31 352 CYS A N 1
ATOM 2803 C CA . CYS A 1 352 ? -8.940 11.042 43.231 1.00 72.31 352 CYS A CA 1
ATOM 2804 C C . CYS A 1 352 ? -10.024 9.938 43.327 1.00 72.31 352 CYS A C 1
ATOM 2806 O O . CYS A 1 352 ? -10.842 9.797 42.418 1.00 72.31 352 CYS A O 1
ATOM 2808 N N . PHE A 1 353 ? -10.123 9.199 44.439 1.00 75.31 353 PHE A N 1
ATOM 2809 C CA . PHE A 1 353 ? -11.178 8.189 44.620 1.00 75.31 353 PHE A CA 1
ATOM 2810 C C . PHE A 1 353 ? -12.560 8.780 44.948 1.00 75.31 353 PHE A C 1
ATOM 2812 O O . PHE A 1 353 ? -12.693 9.709 45.750 1.00 75.31 353 PHE A O 1
ATOM 2819 N N . CYS A 1 354 ? -13.610 8.195 44.368 1.00 72.12 354 CYS A N 1
ATOM 2820 C CA . CYS A 1 354 ? -14.991 8.630 44.572 1.00 72.12 354 CYS A CA 1
ATOM 2821 C C . CYS A 1 354 ? -15.466 8.492 46.029 1.00 72.12 354 CYS A C 1
ATOM 2823 O O . CYS A 1 354 ? -15.209 7.497 46.701 1.00 72.12 354 CYS A O 1
ATOM 2825 N N . SER A 1 355 ? -16.243 9.471 46.516 1.00 59.25 355 SER A N 1
ATOM 2826 C CA . SER A 1 355 ? -16.788 9.502 47.890 1.00 59.25 355 SER A CA 1
ATOM 2827 C C . SER A 1 355 ? -17.903 8.474 48.147 1.00 59.25 355 SER A C 1
ATOM 2829 O O . SER A 1 355 ? -18.378 8.337 49.277 1.00 59.25 355 SER A O 1
ATOM 2831 N N . HIS A 1 356 ? -18.374 7.787 47.103 1.00 55.12 356 HIS A N 1
ATOM 2832 C CA . HIS A 1 356 ? -19.509 6.871 47.163 1.00 55.12 356 HIS A CA 1
ATOM 2833 C C . HIS A 1 356 ? -19.069 5.435 47.482 1.00 55.12 356 HIS A C 1
ATOM 2835 O O . HIS A 1 356 ? -18.038 4.956 47.020 1.00 55.12 356 HIS A O 1
ATOM 2841 N N . LYS A 1 357 ? -19.865 4.741 48.309 1.00 50.06 357 LYS A N 1
ATOM 2842 C CA . LYS A 1 357 ? -19.604 3.361 48.743 1.00 50.06 357 LYS A CA 1
ATOM 2843 C C . LYS A 1 357 ? -19.536 2.420 47.539 1.00 50.06 357 LYS A C 1
ATOM 2845 O O . LYS A 1 357 ? -20.502 2.342 46.786 1.00 50.06 357 LYS A O 1
ATOM 2850 N N . VAL A 1 358 ? -18.436 1.669 47.456 1.00 48.38 358 VAL A N 1
ATOM 2851 C CA . VAL A 1 358 ? -18.225 0.503 46.584 1.00 48.38 358 VAL A CA 1
ATOM 2852 C C . VAL A 1 358 ? -19.486 -0.367 46.605 1.00 48.38 358 VAL A C 1
ATOM 2854 O O . VAL A 1 358 ? -19.767 -1.035 47.602 1.00 48.38 358 VAL A O 1
ATOM 2857 N N . GLN A 1 359 ? -20.296 -0.313 45.547 1.00 49.12 359 GLN A N 1
ATOM 2858 C CA . GLN A 1 359 ? -21.383 -1.270 45.378 1.00 49.12 359 GLN A CA 1
ATOM 2859 C C . GLN A 1 359 ? -20.777 -2.589 44.900 1.00 49.12 359 GLN A C 1
ATOM 2861 O O . GLN A 1 359 ? -19.842 -2.617 44.106 1.00 49.12 359 GLN A O 1
ATOM 2866 N N . SER A 1 360 ? -21.284 -3.695 45.436 1.00 44.97 360 SER A N 1
ATOM 2867 C CA . SER A 1 360 ? -20.915 -5.045 45.018 1.00 44.97 360 SER A CA 1
ATOM 2868 C C . SER A 1 360 ? -21.358 -5.262 43.570 1.00 44.97 360 SER A C 1
ATOM 2870 O O . SER A 1 360 ? -22.498 -5.658 43.323 1.00 44.97 360 SER A O 1
ATOM 2872 N N . PHE A 1 361 ? -20.461 -5.013 42.618 1.00 50.47 361 PHE A N 1
ATOM 2873 C CA . PHE A 1 361 ? -20.680 -5.293 41.204 1.00 50.47 361 PHE A CA 1
ATOM 2874 C C . PHE A 1 361 ? -20.672 -6.810 40.989 1.00 50.47 361 PHE A C 1
ATOM 2876 O O . PHE A 1 361 ? -19.631 -7.446 40.855 1.00 50.47 361 PHE A O 1
ATOM 2883 N N . THR A 1 362 ? -21.860 -7.409 41.033 1.00 44.06 362 THR A N 1
ATOM 2884 C CA . THR A 1 362 ? -22.087 -8.830 40.740 1.00 44.06 362 THR A CA 1
ATOM 2885 C C . THR A 1 362 ? -22.835 -8.924 39.424 1.00 44.06 362 THR A C 1
ATOM 2887 O O . THR A 1 362 ? -24.028 -9.211 39.384 1.00 44.06 362 THR A O 1
ATOM 2890 N N . SER A 1 363 ? -22.142 -8.621 38.328 1.00 44.28 363 SER A N 1
ATOM 2891 C CA . SER A 1 363 ? -22.694 -8.927 37.017 1.00 44.28 363 SER A CA 1
ATOM 2892 C C . SER A 1 363 ? -22.357 -10.367 36.630 1.00 44.28 363 SER A C 1
ATOM 2894 O O . SER A 1 363 ? -21.192 -10.745 36.540 1.00 44.28 363 SER A O 1
ATOM 2896 N N . ASN A 1 364 ? -23.406 -11.163 36.414 1.00 43.25 364 ASN A N 1
ATOM 2897 C CA . ASN A 1 364 ? -23.346 -12.516 35.857 1.00 43.25 364 ASN A CA 1
ATOM 2898 C C . ASN A 1 364 ? -23.459 -12.518 34.317 1.00 43.25 364 ASN A C 1
ATOM 2900 O O . ASN A 1 364 ? -23.631 -13.586 33.727 1.00 43.25 364 ASN A O 1
ATOM 2904 N N . THR A 1 365 ? -23.432 -11.359 33.642 1.00 46.56 365 THR A N 1
ATOM 2905 C CA . THR A 1 365 ? -23.538 -11.334 32.177 1.00 46.56 365 THR A CA 1
ATOM 2906 C C . THR A 1 365 ? -22.215 -11.727 31.534 1.00 46.56 365 THR A C 1
ATOM 2908 O O . THR A 1 365 ? -21.184 -11.088 31.725 1.00 46.56 365 THR A O 1
ATOM 2911 N N . VAL A 1 366 ? -22.262 -12.803 30.752 1.00 53.81 366 VAL A N 1
ATOM 2912 C CA . VAL A 1 366 ? -21.137 -13.306 29.967 1.00 53.81 366 VAL A CA 1
ATOM 2913 C C . VAL A 1 366 ? -20.985 -12.418 28.736 1.00 53.81 366 VAL A C 1
ATOM 2915 O O . VAL A 1 366 ? -21.763 -12.533 27.792 1.00 53.81 366 VAL A O 1
ATOM 2918 N N . TYR A 1 367 ? -19.994 -11.530 28.738 1.00 63.50 367 TYR A N 1
ATOM 2919 C CA . TYR A 1 367 ? -19.547 -10.862 27.517 1.00 63.50 367 TYR A CA 1
ATOM 2920 C C . TYR A 1 367 ? -19.192 -11.909 26.452 1.00 63.50 367 TYR A C 1
ATOM 2922 O O . TYR A 1 367 ? -18.411 -12.837 26.704 1.00 63.50 367 TYR A O 1
ATOM 2930 N N . SER A 1 368 ? -19.787 -11.757 25.271 1.00 66.94 368 SER A N 1
ATOM 2931 C CA . SER A 1 368 ? -19.535 -12.594 24.103 1.00 66.94 368 SER A CA 1
ATOM 2932 C C . SER A 1 368 ? -18.464 -11.922 23.254 1.00 66.94 368 SER A C 1
ATOM 2934 O O . SER A 1 368 ? -18.746 -10.899 22.644 1.00 66.94 368 SER A O 1
ATOM 2936 N N . SER A 1 369 ? -17.258 -12.491 23.205 1.00 79.88 369 SER A N 1
ATOM 2937 C CA . SER A 1 369 ? -16.246 -12.116 22.209 1.00 79.88 369 SER A CA 1
ATOM 2938 C C . SER A 1 369 ? -16.478 -12.983 20.964 1.00 79.88 369 SER A C 1
ATOM 2940 O O . SER A 1 369 ? -16.162 -14.179 21.017 1.00 79.88 369 SER A O 1
ATOM 2942 N N . PRO A 1 370 ? -17.097 -12.454 19.888 1.00 85.19 370 PRO A N 1
ATOM 2943 C CA . PRO A 1 370 ? -17.471 -13.239 18.708 1.00 85.19 370 PRO A CA 1
ATOM 2944 C C . PRO A 1 370 ? -16.269 -13.887 18.012 1.00 85.19 370 PRO A C 1
ATOM 2946 O O . PRO A 1 370 ? -16.425 -14.939 17.396 1.00 85.19 370 PRO A O 1
ATOM 2949 N N . PHE A 1 371 ? -15.071 -13.314 18.159 1.00 91.31 371 PHE A N 1
ATOM 2950 C CA . PHE A 1 371 ? -13.843 -13.836 17.552 1.00 91.31 371 PHE A CA 1
ATOM 2951 C C . PHE A 1 371 ? -12.922 -14.569 18.543 1.00 91.31 371 PHE A C 1
ATOM 2953 O O . PHE A 1 371 ? -11.813 -14.969 18.185 1.00 91.31 371 PHE A O 1
ATOM 2960 N N . GLY A 1 372 ? -13.401 -14.824 19.763 1.00 89.50 372 GLY A N 1
ATOM 2961 C CA . GLY A 1 372 ? -12.679 -15.540 20.813 1.00 89.50 372 GLY A CA 1
ATOM 2962 C C . GLY A 1 372 ? -11.829 -14.630 21.697 1.00 89.50 372 GLY A C 1
ATOM 2963 O O . GLY A 1 372 ? -11.221 -13.659 21.248 1.00 89.50 372 GLY A O 1
ATOM 2964 N N . LYS A 1 373 ? -11.780 -14.969 22.989 1.00 88.19 373 LYS A N 1
ATOM 2965 C CA . LYS A 1 373 ? -11.056 -14.178 23.989 1.00 88.19 373 LYS A CA 1
ATOM 2966 C C . LYS A 1 373 ? -9.545 -14.226 23.717 1.00 88.19 373 LYS A C 1
ATOM 2968 O O . LYS A 1 373 ? -9.046 -15.305 23.388 1.00 88.19 373 LYS A O 1
ATOM 2973 N N . PRO A 1 374 ? -8.814 -13.111 23.898 1.00 93.12 374 PRO A N 1
ATOM 2974 C CA . PRO A 1 374 ? -7.359 -13.128 23.824 1.00 93.12 374 PRO A CA 1
ATOM 2975 C C . PRO A 1 374 ? -6.753 -14.085 24.862 1.00 93.12 374 PRO A C 1
ATOM 2977 O O . PRO A 1 374 ? -7.194 -14.119 26.015 1.00 93.12 374 PRO A O 1
ATOM 2980 N N . GLU A 1 375 ? -5.748 -14.863 24.459 1.00 91.81 375 GLU A N 1
ATOM 2981 C CA . GLU A 1 375 ? -5.109 -15.890 25.296 1.00 91.81 375 GLU A CA 1
ATOM 2982 C C . GLU A 1 375 ? -3.596 -15.673 25.384 1.00 91.81 375 GLU A C 1
ATOM 2984 O O . GLU A 1 375 ? -2.955 -15.331 24.393 1.00 91.81 375 GLU A O 1
ATOM 2989 N N . MET A 1 376 ? -3.001 -15.893 26.559 1.00 91.38 376 MET A N 1
ATOM 2990 C CA . MET A 1 376 ? -1.555 -15.729 26.733 1.00 91.38 376 MET A CA 1
ATOM 2991 C C . MET A 1 376 ? -0.793 -16.902 26.107 1.00 91.38 376 MET A C 1
ATOM 2993 O O . MET A 1 376 ? -1.090 -18.072 26.374 1.00 91.38 376 MET A O 1
ATOM 2997 N N . SER A 1 377 ? 0.238 -16.574 25.327 1.00 88.56 377 SER A N 1
ATOM 2998 C CA . SER A 1 377 ? 1.238 -17.510 24.787 1.00 88.56 377 SER A CA 1
ATOM 2999 C C . SER A 1 377 ? 2.550 -17.519 25.586 1.00 88.56 377 SER A C 1
ATOM 3001 O O . SER A 1 377 ? 3.413 -18.369 25.365 1.00 88.56 377 SER A O 1
ATOM 3003 N N . VAL A 1 378 ? 2.685 -16.597 26.542 1.00 86.38 378 VAL A N 1
ATOM 3004 C CA . VAL A 1 378 ? 3.843 -16.435 27.429 1.00 86.38 378 VAL A CA 1
ATOM 3005 C C . VAL A 1 378 ? 3.434 -16.610 28.891 1.00 86.38 378 VAL A C 1
ATOM 3007 O O . VAL A 1 378 ? 2.259 -16.504 29.249 1.00 86.38 378 VAL A O 1
ATOM 3010 N N . ALA A 1 379 ? 4.408 -16.902 29.753 1.00 84.00 379 ALA A N 1
ATOM 3011 C CA . ALA A 1 379 ? 4.179 -17.100 31.181 1.00 84.00 379 ALA A CA 1
ATOM 3012 C C . ALA A 1 379 ? 4.088 -15.752 31.924 1.00 84.00 379 ALA A C 1
ATOM 3014 O O . ALA A 1 379 ? 5.050 -15.319 32.554 1.00 84.00 379 ALA A O 1
ATOM 3015 N N . GLU A 1 380 ? 2.924 -15.103 31.861 1.00 84.62 380 GLU A N 1
ATOM 3016 C CA . GLU A 1 380 ? 2.612 -13.864 32.587 1.00 84.62 380 GLU A CA 1
ATOM 3017 C C . GLU A 1 380 ? 1.413 -14.063 33.537 1.00 84.62 380 GLU A C 1
ATOM 3019 O O . GLU A 1 380 ? 0.460 -14.771 33.205 1.00 84.62 380 GLU A O 1
ATOM 3024 N N . ASP A 1 381 ? 1.437 -13.447 34.729 1.00 90.00 381 ASP A N 1
ATOM 3025 C CA . ASP A 1 381 ? 0.330 -13.524 35.698 1.00 90.00 381 ASP A CA 1
ATOM 3026 C C . ASP A 1 381 ? -0.804 -12.559 35.320 1.00 90.00 381 ASP A C 1
ATOM 3028 O O . ASP A 1 381 ? -0.965 -11.477 35.894 1.00 90.00 381 ASP A O 1
ATOM 3032 N N . VAL A 1 382 ? -1.589 -12.973 34.327 1.00 92.69 382 VAL A N 1
ATOM 3033 C CA . VAL A 1 382 ? -2.787 -12.269 33.862 1.00 92.69 382 VAL A CA 1
ATOM 3034 C C . VAL A 1 382 ? -4.036 -12.969 34.383 1.00 92.69 382 VAL A C 1
ATOM 3036 O O . VAL A 1 382 ? -4.174 -14.187 34.255 1.00 92.69 382 VAL A O 1
ATOM 3039 N N . CYS A 1 383 ? -4.979 -12.202 34.930 1.00 92.69 383 CYS A N 1
ATOM 3040 C CA . CYS A 1 383 ? -6.302 -12.693 35.304 1.00 92.69 383 CYS A CA 1
ATOM 3041 C C . CYS A 1 383 ? -7.422 -11.938 34.572 1.00 92.69 383 CYS A C 1
ATOM 3043 O O . CYS A 1 383 ? -7.247 -10.802 34.139 1.00 92.69 383 CYS A O 1
ATOM 3045 N N . ILE A 1 384 ? -8.579 -12.580 34.418 1.00 92.00 384 ILE A N 1
ATOM 3046 C CA . ILE A 1 384 ? -9.727 -12.042 33.686 1.00 92.00 384 ILE A CA 1
ATOM 3047 C C . ILE A 1 384 ? -10.616 -11.214 34.614 1.00 92.00 384 ILE A C 1
ATOM 3049 O O . ILE A 1 384 ? -11.096 -11.709 35.639 1.00 92.00 384 ILE A O 1
ATOM 3053 N N . LEU A 1 385 ? -10.888 -9.977 34.206 1.00 88.38 385 LEU A N 1
ATOM 3054 C CA . LEU A 1 385 ? -11.928 -9.116 34.755 1.00 88.38 385 LEU A CA 1
ATOM 3055 C C . LEU A 1 385 ? -13.083 -9.047 33.759 1.00 88.38 385 LEU A C 1
ATOM 3057 O O . LEU A 1 385 ? -12.878 -8.801 32.575 1.00 88.38 385 LEU A O 1
ATOM 3061 N N . SER A 1 386 ? -14.306 -9.276 34.229 1.00 84.00 386 SER A N 1
ATOM 3062 C CA . SER A 1 386 ? -15.518 -9.109 33.423 1.00 84.00 386 SER A CA 1
ATOM 3063 C C . SER A 1 386 ? -16.436 -8.094 34.085 1.00 84.00 386 SER A C 1
ATOM 3065 O O . SER A 1 386 ? -16.664 -8.168 35.297 1.00 84.00 386 SER A O 1
ATOM 3067 N N . ASN A 1 387 ? -16.928 -7.166 33.271 1.00 77.19 387 ASN A N 1
ATOM 3068 C CA . ASN A 1 387 ? -17.926 -6.160 33.606 1.00 77.19 387 ASN A CA 1
ATOM 3069 C C . ASN A 1 387 ? -19.095 -6.285 32.604 1.00 77.19 387 ASN A C 1
ATOM 3071 O O . ASN A 1 387 ? -19.090 -7.170 31.748 1.00 77.19 387 ASN A O 1
ATOM 3075 N N . ASN A 1 388 ? -20.117 -5.430 32.706 1.00 75.38 388 ASN A N 1
ATOM 3076 C CA . ASN A 1 388 ? -21.288 -5.508 31.822 1.00 75.38 388 ASN A CA 1
ATOM 3077 C C . ASN A 1 388 ? -20.955 -5.283 30.337 1.00 75.38 388 ASN A C 1
ATOM 3079 O O . ASN A 1 388 ? -21.489 -5.986 29.481 1.00 75.38 388 ASN A O 1
ATOM 3083 N N . ASP A 1 389 ? -20.080 -4.319 30.046 1.00 77.44 389 ASP A N 1
ATOM 3084 C CA . ASP A 1 389 ? -19.772 -3.885 28.676 1.00 77.44 389 ASP A CA 1
ATOM 3085 C C . ASP A 1 389 ? -18.383 -4.345 28.191 1.00 77.44 389 ASP A C 1
ATOM 3087 O O . ASP A 1 389 ? -18.091 -4.265 26.998 1.00 77.44 389 ASP A O 1
ATOM 3091 N N . THR A 1 390 ? -17.521 -4.824 29.096 1.00 85.00 390 THR A N 1
ATOM 3092 C CA . THR A 1 390 ? -16.102 -5.083 28.813 1.00 85.00 390 THR A CA 1
ATOM 3093 C C . THR A 1 390 ? -15.595 -6.383 29.437 1.00 85.00 390 THR A C 1
ATOM 3095 O O . THR A 1 390 ? -16.067 -6.840 30.486 1.00 85.00 390 THR A O 1
ATOM 3098 N N . VAL A 1 391 ? -14.575 -6.969 28.808 1.00 88.94 391 VAL A N 1
ATOM 3099 C CA . VAL A 1 391 ? -13.713 -7.993 29.413 1.00 88.94 391 VAL A CA 1
ATOM 3100 C C . VAL A 1 391 ? -12.264 -7.587 29.244 1.00 88.94 391 VAL A C 1
ATOM 3102 O O . VAL A 1 391 ? -11.850 -7.236 28.143 1.00 88.94 391 VAL A O 1
ATOM 3105 N N . SER A 1 392 ? -11.484 -7.699 30.313 1.00 91.69 392 SER A N 1
ATOM 3106 C CA . SER A 1 392 ? -10.075 -7.314 30.323 1.00 91.69 392 SER A CA 1
ATOM 3107 C C . SER A 1 392 ? -9.188 -8.424 30.868 1.00 91.69 392 SER A C 1
ATOM 3109 O O . SER A 1 392 ? -9.555 -9.124 31.815 1.00 91.69 392 SER A O 1
ATOM 3111 N N . GLY A 1 393 ? -7.989 -8.543 30.304 1.00 93.44 393 GLY A N 1
ATOM 3112 C CA . GLY A 1 393 ? -6.875 -9.266 30.904 1.00 93.44 393 GLY A CA 1
ATOM 3113 C C . GLY A 1 393 ? -6.046 -8.301 31.740 1.00 93.44 393 GLY A C 1
ATOM 3114 O O . GLY A 1 393 ? -5.375 -7.424 31.197 1.00 93.44 393 GLY A O 1
ATOM 3115 N N . TYR A 1 394 ? -6.100 -8.447 33.061 1.00 93.69 394 TYR A N 1
ATOM 3116 C CA . TYR A 1 394 ? -5.353 -7.620 34.004 1.00 93.69 394 TYR A CA 1
ATOM 3117 C C . TYR A 1 394 ? -4.039 -8.298 34.383 1.00 93.69 394 TYR A C 1
ATOM 3119 O O . TYR A 1 394 ? -4.056 -9.389 34.960 1.00 93.69 394 TYR A O 1
ATOM 3127 N N . SER A 1 395 ? -2.907 -7.656 34.084 1.00 92.69 395 SER A N 1
ATOM 3128 C CA . SER A 1 395 ? -1.594 -8.150 34.499 1.00 92.69 395 SER A CA 1
ATOM 3129 C C . SER A 1 395 ? -1.340 -7.756 35.948 1.00 92.69 395 SER A C 1
ATOM 3131 O O . SER A 1 395 ? -1.253 -6.572 36.280 1.00 92.69 395 SER A O 1
ATOM 3133 N N . LYS A 1 396 ? -1.202 -8.750 36.831 1.00 88.94 396 LYS A N 1
ATOM 3134 C CA . LYS A 1 396 ? -0.850 -8.497 38.236 1.00 88.94 396 LYS A CA 1
ATOM 3135 C C . LYS A 1 396 ? 0.584 -8.001 38.384 1.00 88.94 396 LYS A C 1
ATOM 3137 O O . LYS A 1 396 ? 0.879 -7.310 39.354 1.00 88.94 396 LYS A O 1
ATOM 3142 N N . THR A 1 397 ? 1.444 -8.345 37.427 1.00 87.06 397 THR A N 1
ATOM 3143 C CA . THR A 1 397 ? 2.840 -7.908 37.381 1.00 87.06 397 THR A CA 1
ATOM 3144 C C . THR A 1 397 ? 2.942 -6.432 37.012 1.00 87.06 397 THR A C 1
ATOM 3146 O O . THR A 1 397 ? 3.645 -5.692 37.691 1.00 87.06 397 THR A O 1
ATOM 3149 N N . HIS A 1 398 ? 2.214 -5.989 35.982 1.00 87.56 398 HIS A N 1
ATOM 3150 C CA . HIS A 1 398 ? 2.243 -4.589 35.541 1.00 87.56 398 HIS A CA 1
ATOM 3151 C C . HIS A 1 398 ? 1.267 -3.682 36.310 1.00 87.56 398 HIS A C 1
ATOM 3153 O O . HIS A 1 398 ? 1.395 -2.462 36.258 1.00 87.56 398 HIS A O 1
ATOM 3159 N N . GLY A 1 399 ? 0.283 -4.254 37.014 1.00 88.81 399 GLY A N 1
ATOM 3160 C CA . GLY A 1 399 ? -0.723 -3.488 37.755 1.00 88.81 399 GLY A CA 1
ATOM 3161 C C . GLY A 1 399 ? -1.674 -2.694 36.851 1.00 88.81 399 GLY A C 1
ATOM 3162 O O . GLY A 1 399 ? -2.102 -1.601 37.224 1.00 88.81 399 GLY A O 1
ATOM 3163 N N . MET A 1 400 ? -1.955 -3.209 35.650 1.00 92.06 400 MET A N 1
ATOM 3164 C CA . MET A 1 400 ? -2.803 -2.565 34.640 1.00 92.06 400 MET A CA 1
ATOM 3165 C C . MET A 1 400 ? -3.324 -3.586 33.604 1.00 92.06 400 MET A C 1
ATOM 3167 O O . MET A 1 400 ? -2.817 -4.715 33.544 1.00 92.06 400 MET A O 1
ATOM 3171 N N . PRO A 1 401 ? -4.326 -3.236 32.776 1.00 93.25 401 PRO A N 1
ATOM 3172 C CA . PRO A 1 401 ? -4.818 -4.125 31.730 1.00 93.25 401 PRO A CA 1
ATOM 3173 C C . PRO A 1 401 ? -3.843 -4.209 30.547 1.00 93.25 401 PRO A C 1
ATOM 3175 O O . PRO A 1 401 ? -3.444 -3.195 29.969 1.00 93.25 401 PRO A O 1
ATOM 3178 N N . VAL A 1 402 ? -3.508 -5.439 30.152 1.00 94.44 402 VAL A N 1
ATOM 3179 C CA . VAL A 1 402 ? -2.731 -5.736 28.932 1.00 94.44 402 VAL A CA 1
ATOM 3180 C C . VAL A 1 402 ? -3.627 -5.887 27.705 1.00 94.44 402 VAL A C 1
ATOM 3182 O O . VAL A 1 402 ? -3.164 -5.721 26.582 1.00 94.44 402 VAL A O 1
ATOM 3185 N N . TRP A 1 403 ? -4.925 -6.127 27.910 1.00 95.31 403 TRP A N 1
ATOM 3186 C CA . TRP A 1 403 ? -5.967 -6.016 26.890 1.00 95.31 403 TRP A CA 1
ATOM 3187 C C . TRP A 1 403 ? -7.338 -5.760 27.526 1.00 95.31 403 TRP A C 1
ATOM 3189 O O . TRP A 1 403 ? -7.604 -6.186 28.649 1.00 95.31 403 TRP A O 1
ATOM 3199 N N . THR A 1 404 ? -8.220 -5.084 26.796 1.00 93.56 404 THR A N 1
ATOM 3200 C CA . THR A 1 404 ? -9.640 -4.869 27.096 1.00 93.56 404 THR A CA 1
ATOM 3201 C C . THR A 1 404 ? -10.426 -4.993 25.796 1.00 93.56 404 THR A C 1
ATOM 3203 O O . THR A 1 404 ? -10.139 -4.271 24.849 1.00 93.56 404 THR A O 1
ATOM 3206 N N . SER A 1 405 ? -11.388 -5.915 25.746 1.00 92.56 405 SER A N 1
ATOM 3207 C CA . SER A 1 405 ? -12.286 -6.162 24.612 1.00 92.56 405 SER A CA 1
ATOM 3208 C C . SER A 1 405 ? -13.704 -5.690 24.942 1.00 92.56 405 SER A C 1
ATOM 3210 O O . SER A 1 405 ? -14.196 -5.919 26.053 1.00 92.56 405 SER A O 1
ATOM 3212 N N . PHE A 1 406 ? -14.343 -5.025 23.981 1.00 88.75 406 PHE A N 1
ATOM 3213 C CA . PHE A 1 406 ? -15.733 -4.571 24.048 1.00 88.75 406 PHE A CA 1
ATOM 3214 C C . PHE A 1 406 ? -16.374 -4.524 22.654 1.00 88.75 406 PHE A C 1
ATOM 3216 O O . PHE A 1 406 ? -15.678 -4.436 21.642 1.00 88.75 406 PHE A O 1
ATOM 3223 N N . ILE A 1 407 ? -17.710 -4.549 22.593 1.00 87.38 407 ILE A N 1
ATOM 3224 C CA . ILE A 1 407 ? -18.462 -4.371 21.342 1.00 87.38 407 ILE A CA 1
ATOM 3225 C C . ILE A 1 407 ? -19.068 -2.971 21.319 1.00 87.38 407 ILE A C 1
ATOM 3227 O O . ILE A 1 407 ? -19.849 -2.608 22.199 1.00 87.38 407 ILE A O 1
ATOM 3231 N N . LEU A 1 408 ? -18.747 -2.209 20.279 1.00 85.88 408 LEU A N 1
ATOM 3232 C CA . LEU A 1 408 ? -19.319 -0.900 20.009 1.00 85.88 408 LEU A CA 1
ATOM 3233 C C . LEU A 1 408 ? -20.498 -1.026 19.033 1.00 85.88 408 LEU A C 1
ATOM 3235 O O . LEU A 1 408 ? -20.342 -1.539 17.927 1.00 85.88 408 LEU A O 1
ATOM 3239 N N . TYR A 1 409 ? -21.670 -0.537 19.440 1.00 80.62 409 TYR A N 1
ATOM 3240 C CA . TYR A 1 409 ? -22.881 -0.452 18.611 1.00 80.62 409 TYR A CA 1
ATOM 3241 C C . TYR A 1 409 ? -23.169 1.006 18.191 1.00 80.62 409 TYR A C 1
ATOM 3243 O O . TYR A 1 409 ? -22.675 1.920 18.853 1.00 80.62 409 TYR A O 1
ATOM 3251 N N . PRO A 1 410 ? -23.992 1.248 17.150 1.00 76.56 410 PRO A N 1
ATOM 3252 C CA . PRO A 1 410 ? -24.350 2.595 16.698 1.00 76.56 410 PRO A CA 1
ATOM 3253 C C . PRO A 1 410 ? -25.025 3.493 17.739 1.00 76.56 410 PRO A C 1
ATOM 3255 O O . PRO A 1 410 ? -25.600 3.021 18.723 1.00 76.56 410 PRO A O 1
ATOM 3258 N N . ASN A 1 411 ? -25.065 4.793 17.427 1.00 70.50 411 ASN A N 1
ATOM 3259 C CA . ASN A 1 411 ? -25.672 5.866 18.223 1.00 70.50 411 ASN A CA 1
ATOM 3260 C C . ASN A 1 411 ? -24.979 6.081 19.574 1.00 70.50 411 ASN A C 1
ATOM 3262 O O . ASN A 1 411 ? -25.633 6.325 20.592 1.00 70.50 411 ASN A O 1
ATOM 3266 N N . LYS A 1 412 ? -23.648 5.981 19.581 1.00 68.12 412 LYS A N 1
ATOM 3267 C CA . LYS A 1 412 ? -22.819 6.336 20.734 1.00 68.12 412 LYS A CA 1
ATOM 3268 C C . LYS A 1 412 ? -22.216 7.717 20.531 1.00 68.12 412 LYS A C 1
ATOM 3270 O O . LYS A 1 412 ? -21.835 8.084 19.420 1.00 68.12 412 LYS A O 1
ATOM 3275 N N . THR A 1 413 ? -22.137 8.473 21.618 1.00 60.59 413 THR A N 1
ATOM 3276 C CA . THR A 1 413 ? -21.507 9.791 21.679 1.00 60.59 413 THR A CA 1
ATOM 3277 C C . THR A 1 413 ? -20.410 9.751 22.725 1.00 60.59 413 THR A C 1
ATOM 3279 O O . THR A 1 413 ? -20.615 9.223 23.817 1.00 60.59 413 THR A O 1
ATOM 3282 N N . ILE A 1 414 ? -19.255 10.340 22.417 1.00 59.19 414 ILE A N 1
ATOM 3283 C CA . ILE A 1 414 ? -18.282 10.673 23.455 1.00 59.19 414 ILE A CA 1
ATOM 3284 C C . ILE A 1 414 ? -18.876 11.864 24.204 1.00 59.19 414 ILE A C 1
ATOM 3286 O O . ILE A 1 414 ? -18.723 13.007 23.780 1.00 59.19 414 ILE A O 1
ATOM 3290 N N . ASP A 1 415 ? -19.613 11.604 25.283 1.00 52.97 415 ASP A N 1
ATOM 3291 C CA . ASP A 1 415 ? -19.811 12.652 26.276 1.00 52.97 415 ASP A CA 1
ATOM 3292 C C . ASP A 1 415 ? -18.437 12.993 26.856 1.00 52.97 415 ASP A C 1
ATOM 3294 O O . ASP A 1 415 ? -17.612 12.103 27.084 1.00 52.97 415 ASP A O 1
ATOM 3298 N N . ASN A 1 416 ? -18.178 14.284 27.078 1.00 42.03 416 ASN A N 1
ATOM 3299 C CA . ASN A 1 416 ? -17.004 14.737 27.819 1.00 42.03 416 ASN A CA 1
ATOM 3300 C C . ASN A 1 416 ? -17.077 14.136 29.229 1.00 42.03 416 ASN A C 1
ATOM 3302 O O . ASN A 1 416 ? -17.623 14.748 30.145 1.00 42.03 416 ASN A O 1
ATOM 3306 N N . MET A 1 417 ? -16.540 12.932 29.415 1.00 47.09 417 MET A N 1
ATOM 3307 C CA . MET A 1 417 ? -16.401 12.311 30.724 1.00 47.09 417 MET A CA 1
ATOM 3308 C C . MET A 1 417 ? -15.264 13.001 31.465 1.00 47.09 417 MET A C 1
ATOM 3310 O O . MET A 1 417 ? -14.140 12.522 31.583 1.00 47.09 417 MET A O 1
ATOM 3314 N N . THR A 1 418 ? -15.600 14.169 31.997 1.00 46.59 418 THR A N 1
ATOM 3315 C CA . THR A 1 418 ? -14.967 14.781 33.152 1.00 46.59 418 THR A CA 1
ATOM 3316 C C . THR A 1 418 ? -15.334 13.961 34.383 1.00 46.59 418 THR A C 1
ATOM 3318 O O . THR A 1 418 ? -16.275 14.279 35.106 1.00 46.59 418 THR A O 1
ATOM 3321 N N . GLY A 1 419 ? -14.599 12.883 34.622 1.00 53.75 419 GLY A N 1
ATOM 3322 C CA . GLY A 1 419 ? -14.649 12.157 35.880 1.00 53.75 419 GLY A CA 1
ATOM 3323 C C . GLY A 1 419 ? -13.249 12.043 36.454 1.00 53.75 419 GLY A C 1
ATOM 3324 O O . GLY A 1 419 ? -12.603 11.026 36.251 1.00 53.75 419 GLY A O 1
ATOM 3325 N N . ASN A 1 420 ? -12.786 13.036 37.223 1.00 59.91 420 ASN A N 1
ATOM 3326 C CA . ASN A 1 420 ? -11.567 12.935 38.057 1.00 59.91 420 ASN A CA 1
ATOM 3327 C C . ASN A 1 420 ? -11.725 11.910 39.209 1.00 59.91 420 ASN A C 1
ATOM 3329 O O . ASN A 1 420 ? -11.113 12.055 40.263 1.00 59.91 420 ASN A O 1
ATOM 3333 N N . CYS A 1 421 ? -12.637 10.952 39.057 1.00 75.25 421 CYS A N 1
ATOM 3334 C CA . CYS A 1 421 ? -13.218 10.146 40.109 1.00 75.25 421 CYS A CA 1
ATOM 3335 C C . CYS A 1 421 ? -13.013 8.677 39.749 1.00 75.25 421 CYS A C 1
ATOM 3337 O O . CYS A 1 421 ? -13.645 8.164 38.828 1.00 75.25 421 CYS A O 1
ATOM 3339 N N . VAL A 1 422 ? -12.112 8.015 40.467 1.00 82.00 422 VAL A N 1
ATOM 3340 C CA . VAL A 1 422 ? -11.790 6.597 40.278 1.00 82.00 422 VAL A CA 1
ATOM 3341 C C . VAL A 1 422 ? -12.542 5.765 41.315 1.00 82.00 422 VAL A C 1
ATOM 3343 O O . VAL A 1 422 ? -12.542 6.079 42.507 1.00 82.00 422 VAL A O 1
ATOM 3346 N N . ASN A 1 423 ? -13.176 4.680 40.881 1.00 80.81 423 ASN A N 1
ATOM 3347 C CA . ASN A 1 423 ? -13.776 3.680 41.760 1.00 80.81 423 ASN A CA 1
ATOM 3348 C C . ASN A 1 423 ? -12.776 2.551 42.028 1.00 80.81 423 ASN A C 1
ATOM 3350 O O . ASN A 1 423 ? -12.083 2.091 41.128 1.00 80.81 423 ASN A O 1
ATOM 3354 N N . ILE A 1 424 ? -12.705 2.073 43.268 1.00 80.50 424 ILE A N 1
ATOM 3355 C CA . ILE A 1 424 ? -11.826 0.950 43.618 1.00 80.50 424 ILE A CA 1
ATOM 3356 C C . ILE A 1 424 ? -12.429 -0.350 43.079 1.00 80.50 424 ILE A C 1
ATOM 3358 O O . ILE A 1 424 ? -13.567 -0.678 43.415 1.00 80.50 424 ILE A O 1
ATOM 3362 N N . ASP A 1 425 ? -11.657 -1.113 42.304 1.00 82.81 425 ASP A N 1
ATOM 3363 C CA . ASP A 1 425 ? -12.021 -2.478 41.924 1.00 82.81 425 ASP A CA 1
ATOM 3364 C C . ASP A 1 425 ? -11.667 -3.457 43.054 1.00 82.81 425 ASP A C 1
ATOM 3366 O O . ASP A 1 425 ? -10.484 -3.670 43.337 1.00 82.81 425 ASP A O 1
ATOM 3370 N N . PRO A 1 426 ? -12.656 -4.094 43.707 1.00 79.94 426 PRO A N 1
ATOM 3371 C CA . PRO A 1 426 ? -12.378 -5.021 44.791 1.00 79.94 426 PRO A CA 1
ATOM 3372 C C . PRO A 1 426 ? -11.752 -6.343 44.329 1.00 79.94 426 PRO A C 1
ATOM 3374 O O . PRO A 1 426 ? -11.315 -7.127 45.170 1.00 79.94 426 PRO A O 1
ATOM 3377 N N . LYS A 1 427 ? -11.716 -6.622 43.019 1.00 84.31 427 LYS A N 1
ATOM 3378 C CA . LYS A 1 427 ? -11.173 -7.864 42.449 1.00 84.31 427 LYS A CA 1
ATOM 3379 C C . LYS A 1 427 ? -9.645 -7.856 42.346 1.00 84.31 427 LYS A C 1
ATOM 3381 O O . LYS A 1 427 ? -9.062 -8.925 42.154 1.00 84.31 427 LYS A O 1
ATOM 3386 N N . VAL A 1 428 ? -8.995 -6.694 42.483 1.00 86.50 428 VAL A N 1
ATOM 3387 C CA . VAL A 1 428 ? -7.537 -6.526 42.346 1.00 86.50 428 VAL A CA 1
ATOM 3388 C C . VAL A 1 428 ? -6.963 -5.557 43.384 1.00 86.50 428 VAL A C 1
ATOM 3390 O O . VAL A 1 428 ? -7.670 -4.734 43.963 1.00 86.50 428 VAL A O 1
ATOM 3393 N N . GLN A 1 429 ? -5.654 -5.639 43.625 1.00 82.69 429 GLN A N 1
ATOM 3394 C CA . GLN A 1 429 ? -4.946 -4.644 44.431 1.00 82.69 429 GLN A CA 1
ATOM 3395 C C . GLN A 1 429 ? -4.822 -3.349 43.617 1.00 82.69 429 GLN A C 1
ATOM 3397 O O . GLN A 1 429 ? -4.229 -3.350 42.542 1.00 82.69 429 GLN A O 1
ATOM 3402 N N . SER A 1 430 ? -5.374 -2.256 44.141 1.00 79.06 430 SER A N 1
ATOM 3403 C CA . SER A 1 430 ? -5.312 -0.933 43.508 1.00 79.06 430 SER A CA 1
ATOM 3404 C C . SER A 1 430 ? -4.211 -0.075 44.132 1.00 79.06 430 SER A C 1
ATOM 3406 O O . SER A 1 430 ? -4.013 -0.123 45.350 1.00 79.06 430 SER A O 1
ATOM 3408 N N . LEU A 1 431 ? -3.530 0.725 43.312 1.00 81.81 431 LEU A N 1
ATOM 3409 C CA . LEU A 1 431 ? -2.584 1.756 43.750 1.00 81.81 431 LEU A CA 1
ATOM 3410 C C . LEU A 1 431 ? -3.277 3.132 43.843 1.00 81.81 431 LEU A C 1
ATOM 3412 O O . LEU A 1 431 ? -4.317 3.327 43.207 1.00 81.81 431 LEU A O 1
ATOM 3416 N N . PRO A 1 432 ? -2.745 4.089 44.629 1.00 81.94 432 PRO A N 1
ATOM 3417 C CA . PRO A 1 432 ? -3.204 5.480 44.607 1.00 81.94 432 PRO A CA 1
ATOM 3418 C C . PRO A 1 432 ? -3.126 6.110 43.207 1.00 81.94 432 PRO A C 1
ATOM 3420 O O . PRO A 1 432 ? -2.204 5.822 42.446 1.00 81.94 432 PRO A O 1
ATOM 3423 N N . CYS A 1 433 ? -4.024 7.048 42.880 1.00 83.25 433 CYS A N 1
ATOM 3424 C CA . CYS A 1 433 ? -3.963 7.768 41.600 1.00 83.25 433 CYS A CA 1
ATOM 3425 C C . CYS A 1 433 ? -2.644 8.544 41.403 1.00 83.25 433 CYS A C 1
ATOM 3427 O O . CYS A 1 433 ? -2.209 8.736 40.264 1.00 83.25 433 CYS A O 1
ATOM 3429 N N . SER A 1 434 ? -2.000 8.977 42.496 1.00 85.88 434 SER A N 1
ATOM 3430 C CA . SER A 1 434 ? -0.680 9.628 42.500 1.00 85.88 434 SER A CA 1
ATOM 3431 C C . SER A 1 434 ? 0.424 8.737 41.944 1.00 85.88 434 SER A C 1
ATOM 3433 O O . SER A 1 434 ? 1.345 9.256 41.324 1.00 85.88 434 SER A O 1
ATOM 3435 N N . SER A 1 435 ? 0.321 7.415 42.098 1.00 88.50 435 SER A N 1
ATOM 3436 C CA . SER A 1 435 ? 1.318 6.466 41.588 1.00 88.50 435 SER A CA 1
ATOM 3437 C C . SER A 1 435 ? 1.405 6.464 40.057 1.00 88.50 435 SER A C 1
ATOM 3439 O O . SER A 1 435 ? 2.428 6.117 39.478 1.00 88.50 435 SER A O 1
ATOM 3441 N N . TYR A 1 436 ? 0.344 6.911 39.386 1.00 88.81 436 TYR A N 1
ATOM 3442 C CA . TYR A 1 436 ? 0.283 7.064 37.933 1.00 88.81 436 TYR A CA 1
ATOM 3443 C C . TYR A 1 436 ? 0.622 8.489 37.471 1.00 88.81 436 TYR A C 1
ATOM 3445 O O . TYR A 1 436 ? 0.469 8.796 36.288 1.00 88.81 436 TYR A O 1
ATOM 3453 N N . ARG A 1 437 ? 1.033 9.384 38.380 1.00 89.88 437 ARG A N 1
ATOM 3454 C CA . ARG A 1 437 ? 1.319 10.788 38.078 1.00 89.88 437 ARG A CA 1
ATOM 3455 C C . ARG A 1 437 ? 2.805 11.092 38.221 1.00 89.88 437 ARG A C 1
ATOM 3457 O O . ARG A 1 437 ? 3.407 10.859 39.262 1.00 89.88 437 ARG A O 1
ATOM 3464 N N . ASN A 1 438 ? 3.368 11.705 37.187 1.00 92.62 438 ASN A N 1
ATOM 3465 C CA . ASN A 1 438 ? 4.708 12.271 37.214 1.00 92.62 438 ASN A CA 1
ATOM 3466 C C . ASN A 1 438 ? 4.714 13.599 36.452 1.00 92.62 438 ASN A C 1
ATOM 3468 O O . ASN A 1 438 ? 4.720 13.626 35.220 1.00 92.62 438 ASN A O 1
ATOM 3472 N N . ASP A 1 439 ? 4.722 14.705 37.200 1.00 89.00 439 ASP A N 1
ATOM 3473 C CA . ASP A 1 439 ? 4.643 16.056 36.634 1.00 89.00 439 ASP A CA 1
ATOM 3474 C C . ASP A 1 439 ? 5.868 16.393 35.766 1.00 89.00 439 ASP A C 1
ATOM 3476 O O . ASP A 1 439 ? 5.724 17.022 34.718 1.00 89.00 439 ASP A O 1
ATOM 3480 N N . ASN A 1 440 ? 7.061 15.908 36.134 1.00 90.06 440 ASN A N 1
ATOM 3481 C CA . ASN A 1 440 ? 8.289 16.134 35.361 1.00 90.06 440 ASN A CA 1
ATOM 3482 C C . ASN A 1 440 ? 8.243 15.439 33.996 1.00 90.06 440 ASN A C 1
ATOM 3484 O O . ASN A 1 440 ? 8.766 15.960 33.014 1.00 90.06 440 ASN A O 1
ATOM 3488 N N . MET A 1 441 ? 7.611 14.266 33.929 1.00 89.12 441 MET A N 1
ATOM 3489 C CA . MET A 1 441 ? 7.410 13.528 32.683 1.00 89.12 441 MET A CA 1
ATOM 3490 C C . MET A 1 441 ? 6.147 13.962 31.936 1.00 89.12 441 MET A C 1
ATOM 3492 O O . MET A 1 441 ? 5.953 13.530 30.804 1.00 89.12 441 MET A O 1
ATOM 3496 N N . SER A 1 442 ? 5.296 14.804 32.537 1.00 94.06 442 SER A N 1
ATOM 3497 C CA . SER A 1 442 ? 3.969 15.138 32.006 1.00 94.06 442 SER A CA 1
ATOM 3498 C C . SER A 1 442 ? 3.103 13.889 31.774 1.00 94.06 442 SER A C 1
ATOM 3500 O O . SER A 1 442 ? 2.495 13.736 30.713 1.00 94.06 442 SER A O 1
ATOM 3502 N N . VAL A 1 443 ? 3.080 12.987 32.761 1.00 94.44 443 VAL A N 1
ATOM 3503 C CA . VAL A 1 443 ? 2.309 11.732 32.755 1.00 94.44 443 VAL A CA 1
ATOM 3504 C C . VAL A 1 443 ? 1.259 11.761 33.863 1.00 94.44 443 VAL A C 1
ATOM 3506 O O . VAL A 1 443 ? 1.550 12.168 34.990 1.00 94.44 443 VAL A O 1
ATOM 3509 N N . SER A 1 444 ? 0.054 11.279 33.565 1.00 91.69 444 SER A N 1
ATOM 3510 C CA . SER A 1 444 ? -1.002 11.034 34.553 1.00 91.69 444 SER A CA 1
ATOM 3511 C C . SER A 1 444 ? -1.757 9.739 34.252 1.00 91.69 444 SER A C 1
ATOM 3513 O O . SER A 1 444 ? -1.639 9.185 33.158 1.00 91.69 444 SER A O 1
ATOM 3515 N N . HIS A 1 445 ? -2.598 9.289 35.186 1.00 89.81 445 HIS A N 1
ATOM 3516 C CA . HIS A 1 445 ? -3.542 8.212 34.901 1.00 89.81 445 HIS A CA 1
ATOM 3517 C C . HIS A 1 445 ? -4.540 8.612 33.804 1.00 89.81 445 HIS A C 1
ATOM 3519 O O . HIS A 1 445 ? -4.906 9.784 33.655 1.00 89.81 445 HIS A O 1
ATOM 3525 N N . HIS A 1 446 ? -5.001 7.610 33.069 1.00 90.12 446 HIS A N 1
ATOM 3526 C CA . HIS A 1 446 ? -6.144 7.664 32.172 1.00 90.12 446 HIS A CA 1
ATOM 3527 C C . HIS A 1 446 ? -6.855 6.307 32.185 1.00 90.12 446 HIS A C 1
ATOM 3529 O O . HIS A 1 446 ? -6.252 5.299 32.554 1.00 90.12 446 HIS A O 1
ATOM 3535 N N . PHE A 1 447 ? -8.128 6.266 31.800 1.00 88.38 447 PHE A N 1
ATOM 3536 C CA . PHE A 1 447 ? -8.822 4.996 31.603 1.00 88.38 447 PHE A CA 1
ATOM 3537 C C . PHE A 1 447 ? -8.501 4.466 30.212 1.00 88.38 447 PHE A C 1
ATOM 3539 O O . PHE A 1 447 ? -8.615 5.203 29.234 1.00 88.38 447 PHE A O 1
ATOM 3546 N N . ILE A 1 448 ? -8.114 3.192 30.112 1.00 88.38 448 ILE A N 1
ATOM 3547 C CA . ILE A 1 448 ? -7.878 2.585 28.799 1.00 88.38 448 ILE A CA 1
ATOM 3548 C C . ILE A 1 448 ? -9.183 2.526 27.992 1.00 88.38 448 ILE A C 1
ATOM 3550 O O . ILE A 1 448 ? -9.186 2.810 26.804 1.00 88.38 448 ILE A O 1
ATOM 3554 N N . PHE A 1 449 ? -10.307 2.230 28.650 1.00 82.81 449 PHE A N 1
ATOM 3555 C CA . PHE A 1 449 ? -11.637 2.189 28.052 1.00 82.81 449 PHE A CA 1
ATOM 3556 C C . PHE A 1 449 ? -12.419 3.470 28.366 1.00 82.81 449 PHE A C 1
ATOM 3558 O O . PHE A 1 449 ? -12.496 3.889 29.522 1.00 82.81 449 PHE A O 1
ATOM 3565 N N . ASN A 1 450 ? -13.030 4.074 27.344 1.00 74.44 450 ASN A N 1
ATOM 3566 C CA . ASN A 1 450 ? -13.863 5.262 27.503 1.00 74.44 450 ASN A CA 1
ATOM 3567 C C . ASN A 1 450 ? -15.313 4.861 27.812 1.00 74.44 450 ASN A C 1
ATOM 3569 O O . ASN A 1 450 ? -15.969 4.185 27.020 1.00 74.44 450 ASN A O 1
ATOM 3573 N N . SER A 1 451 ? -15.843 5.329 28.939 1.00 66.94 451 SER A N 1
ATOM 3574 C CA . SER A 1 451 ? -17.228 5.095 29.355 1.00 66.94 451 SER A CA 1
ATOM 3575 C C . SER A 1 451 ? -18.275 5.680 28.391 1.00 66.94 451 SER A C 1
ATOM 3577 O O . SER A 1 451 ? -19.406 5.206 28.383 1.00 66.94 451 SER A O 1
ATOM 3579 N N . GLY A 1 452 ? -17.916 6.606 27.494 1.00 63.19 452 GLY A N 1
ATOM 3580 C CA . GLY A 1 452 ? -18.778 7.033 26.381 1.00 63.19 452 GLY A CA 1
ATOM 3581 C C . GLY A 1 452 ? -19.167 5.905 25.405 1.00 63.19 452 GLY A C 1
ATOM 3582 O O . GLY A 1 452 ? -20.127 6.040 24.648 1.00 63.19 452 GLY A O 1
ATOM 3583 N N . PHE A 1 453 ? -18.474 4.762 25.439 1.00 72.62 453 PHE A N 1
ATOM 3584 C CA . PHE A 1 453 ? -18.802 3.580 24.633 1.00 72.62 453 PHE A CA 1
ATOM 3585 C C . PHE A 1 453 ? -19.867 2.662 25.269 1.00 72.62 453 PHE A C 1
ATOM 3587 O O . PHE A 1 453 ? -20.296 1.696 24.639 1.00 72.62 453 PHE A O 1
ATOM 3594 N N . CYS A 1 454 ? -20.331 2.952 26.490 1.00 65.12 454 CYS A N 1
ATOM 3595 C CA . CYS A 1 454 ? -21.243 2.083 27.242 1.00 65.12 454 CYS A CA 1
ATOM 3596 C C . CYS A 1 454 ? -22.651 1.981 26.636 1.00 65.12 454 CYS A C 1
ATOM 3598 O O . CYS A 1 454 ? -23.200 2.947 26.099 1.00 65.12 454 CYS A O 1
ATOM 3600 N N . VAL A 1 455 ? -23.299 0.813 26.769 1.00 59.59 455 VAL A N 1
ATOM 3601 C CA . VAL A 1 455 ? -24.665 0.580 26.260 1.00 59.59 455 VAL A CA 1
ATOM 3602 C C . VAL A 1 455 ? -25.740 1.260 27.131 1.00 59.59 455 VAL A C 1
ATOM 3604 O O . VAL A 1 455 ? -26.786 1.646 26.603 1.00 59.59 455 VAL A O 1
ATOM 3607 N N . LYS A 1 456 ? -25.479 1.463 28.433 1.00 56.31 456 LYS A N 1
ATOM 3608 C CA . LYS A 1 456 ? -26.354 2.112 29.441 1.00 56.31 456 LYS A CA 1
ATOM 3609 C C . LYS A 1 456 ? -25.523 3.031 30.359 1.00 56.31 456 LYS A C 1
ATOM 3611 O O . LYS A 1 456 ? -24.312 3.035 30.218 1.00 56.31 456 LYS A O 1
ATOM 3616 N N . ASN A 1 457 ? -26.148 3.759 31.303 1.00 51.94 457 ASN A N 1
ATOM 3617 C CA . ASN A 1 457 ? -25.487 4.528 32.386 1.00 51.94 457 ASN A CA 1
ATOM 3618 C C . ASN A 1 457 ? -24.676 3.609 33.343 1.00 51.94 457 ASN A C 1
ATOM 3620 O O . ASN A 1 457 ? -24.987 3.504 34.532 1.00 51.94 457 ASN A O 1
ATOM 3624 N N . SER A 1 458 ? -23.689 2.883 32.817 1.00 55.31 458 SER A N 1
ATOM 3625 C CA . SER A 1 458 ? -22.741 2.003 33.510 1.00 55.31 458 SER A CA 1
ATOM 3626 C C . SER A 1 458 ? -21.409 2.712 33.788 1.00 55.31 458 SER A C 1
ATOM 3628 O O . SER A 1 458 ? -20.432 2.065 34.154 1.00 55.31 458 SER A O 1
ATOM 3630 N N . ASP A 1 459 ? -21.375 4.045 33.691 1.00 58.47 459 ASP A N 1
ATOM 3631 C CA . ASP A 1 459 ? -20.197 4.903 33.891 1.00 58.47 459 ASP A CA 1
ATOM 3632 C C . ASP A 1 459 ? -19.419 4.548 35.170 1.00 58.47 459 ASP A C 1
ATOM 3634 O O . ASP A 1 459 ? -18.193 4.473 35.173 1.00 58.47 459 ASP A O 1
ATOM 3638 N N . LEU A 1 460 ? -20.142 4.224 36.249 1.00 57.97 460 LEU A N 1
ATOM 3639 C CA . LEU A 1 460 ? -19.569 3.845 37.544 1.00 57.97 460 LEU A CA 1
ATOM 3640 C C . LEU A 1 460 ? -18.775 2.524 37.513 1.00 57.97 460 LEU A C 1
ATOM 3642 O O . LEU A 1 460 ? -17.800 2.399 38.253 1.00 57.97 460 LEU A O 1
ATOM 3646 N N . GLU A 1 461 ? -19.170 1.555 36.680 1.00 60.59 461 GLU A N 1
ATOM 3647 C CA . GLU A 1 461 ? -18.525 0.234 36.553 1.00 60.59 461 GLU A CA 1
ATOM 3648 C C . GLU A 1 461 ? -17.287 0.250 35.655 1.00 60.59 461 GLU A C 1
ATOM 3650 O O . GLU A 1 461 ? -16.467 -0.661 35.730 1.00 60.59 461 GLU A O 1
ATOM 3655 N N . ASN A 1 462 ? -17.140 1.276 34.819 1.00 64.69 462 ASN A N 1
ATOM 3656 C CA . ASN A 1 462 ? -16.043 1.376 33.859 1.00 64.69 462 ASN A CA 1
ATOM 3657 C C . ASN A 1 462 ? -14.993 2.432 34.252 1.00 64.69 462 ASN A C 1
ATOM 3659 O O . ASN A 1 462 ? -13.895 2.432 33.705 1.00 64.69 462 ASN A O 1
ATOM 3663 N N . SER A 1 463 ? -15.259 3.254 35.275 1.00 77.88 463 SER A N 1
ATOM 3664 C CA . SER A 1 463 ? -14.260 4.104 35.946 1.00 77.88 463 SER A CA 1
ATOM 3665 C C . SER A 1 463 ? -13.522 3.378 37.085 1.00 77.88 463 SER A C 1
ATOM 3667 O O . SER A 1 463 ? -13.299 3.945 38.157 1.00 77.88 463 SER A O 1
ATOM 3669 N N . LEU A 1 464 ? -13.174 2.103 36.892 1.00 82.81 464 LEU A N 1
ATOM 3670 C CA . LEU A 1 464 ? -12.496 1.283 37.899 1.00 82.81 464 LEU A CA 1
ATOM 3671 C C . LEU A 1 464 ? -10.975 1.484 37.889 1.00 82.81 464 LEU A C 1
ATOM 3673 O O . LEU A 1 464 ? -10.357 1.628 36.836 1.00 82.81 464 LEU A O 1
ATOM 3677 N N . SER A 1 465 ? -10.354 1.401 39.065 1.00 86.06 465 SER A N 1
ATOM 3678 C CA . SER A 1 465 ? -8.898 1.463 39.252 1.00 86.06 465 SER A CA 1
ATOM 3679 C C . SER A 1 465 ? -8.148 0.410 38.432 1.00 86.06 465 SER A C 1
ATOM 3681 O O . SER A 1 465 ? -7.050 0.671 37.955 1.00 86.06 465 SER A O 1
ATOM 3683 N N . SER A 1 466 ? -8.762 -0.752 38.205 1.00 88.06 466 SER A N 1
ATOM 3684 C CA . SER A 1 466 ? -8.230 -1.830 37.367 1.00 88.06 466 SER A CA 1
ATOM 3685 C C . SER A 1 466 ? -8.184 -1.507 35.869 1.00 88.06 466 SER A C 1
ATOM 3687 O O . SER A 1 466 ? -7.609 -2.273 35.103 1.00 88.06 466 SER A O 1
ATOM 3689 N N . SER A 1 467 ? -8.781 -0.391 35.442 1.00 89.12 467 SER A N 1
ATOM 3690 C CA . SER A 1 467 ? -8.767 0.103 34.057 1.00 89.12 467 SER A CA 1
ATOM 3691 C C . SER A 1 467 ? -7.809 1.283 33.853 1.00 89.12 467 SER A C 1
ATOM 3693 O O . SER A 1 467 ? -7.748 1.834 32.751 1.00 89.12 467 SER A O 1
ATOM 3695 N N . LEU A 1 468 ? -7.080 1.691 34.901 1.00 90.25 468 LEU A N 1
ATOM 3696 C CA . LEU A 1 468 ? -6.126 2.793 34.830 1.00 90.25 468 LEU A CA 1
ATOM 3697 C C . LEU A 1 468 ? -4.833 2.381 34.132 1.00 90.25 468 LEU A C 1
ATOM 3699 O O . LEU A 1 468 ? -4.256 1.330 34.407 1.00 90.25 468 LEU A O 1
ATOM 3703 N N . VAL A 1 469 ? -4.354 3.274 33.276 1.00 93.75 469 VAL A N 1
ATOM 3704 C CA . VAL A 1 469 ? -3.067 3.183 32.590 1.00 93.75 469 VAL A CA 1
ATOM 3705 C C . VAL A 1 469 ? -2.376 4.555 32.601 1.00 93.75 469 VAL A C 1
ATOM 3707 O O . VAL A 1 469 ? -3.060 5.583 32.604 1.00 93.75 469 VAL A O 1
ATOM 3710 N N . PRO A 1 470 ? -1.035 4.625 32.648 1.00 94.94 470 PRO A N 1
ATOM 3711 C CA . PRO A 1 470 ? -0.327 5.900 32.619 1.00 94.94 470 PRO A CA 1
ATOM 3712 C C . PRO A 1 470 ? -0.161 6.407 31.183 1.00 94.94 470 PRO A C 1
ATOM 3714 O O . PRO A 1 470 ? 0.362 5.698 30.321 1.00 94.94 470 PRO A O 1
ATOM 3717 N N . MET A 1 471 ? -0.561 7.652 30.926 1.00 95.31 471 MET A N 1
ATOM 3718 C CA . MET A 1 471 ? -0.423 8.286 29.614 1.00 95.31 471 MET A CA 1
ATOM 3719 C C . MET A 1 471 ? 0.275 9.645 29.695 1.00 95.31 471 MET A C 1
ATOM 3721 O O . MET A 1 471 ? -0.012 10.450 30.584 1.00 95.31 471 MET A O 1
ATOM 3725 N N . TYR A 1 472 ? 1.161 9.929 28.737 1.00 96.19 472 TYR A N 1
ATOM 3726 C CA . TYR A 1 472 ? 1.664 11.278 28.492 1.00 96.19 472 TYR A CA 1
ATOM 3727 C C . TYR A 1 472 ? 0.502 12.207 28.127 1.00 96.19 472 TYR A C 1
ATOM 3729 O O . TYR A 1 472 ? -0.320 11.865 27.276 1.00 96.19 472 TYR A O 1
ATOM 3737 N N . HIS A 1 473 ? 0.463 13.413 28.700 1.00 93.69 473 HIS A N 1
ATOM 3738 C CA . HIS A 1 473 ? -0.616 14.377 28.450 1.00 93.69 473 HIS A CA 1
ATOM 3739 C C . HIS A 1 473 ? -0.822 14.658 26.957 1.00 93.69 473 HIS A C 1
ATOM 3741 O O . HIS A 1 473 ? -1.947 14.618 26.477 1.00 93.69 473 HIS A O 1
ATOM 3747 N N . ARG A 1 474 ? 0.261 14.861 26.194 1.00 91.88 474 ARG A N 1
ATOM 3748 C CA . ARG A 1 474 ? 0.168 15.128 24.748 1.00 91.88 474 ARG A CA 1
ATOM 3749 C C . ARG A 1 474 ? -0.248 13.919 23.915 1.00 91.88 474 ARG A C 1
ATOM 3751 O O . ARG A 1 474 ? -0.849 14.105 22.866 1.00 91.88 474 ARG A O 1
ATOM 3758 N N . PHE A 1 475 ? 0.082 12.707 24.356 1.00 94.19 475 PHE A N 1
ATOM 3759 C CA . PHE A 1 475 ? -0.391 11.490 23.699 1.00 94.19 475 PHE A CA 1
ATOM 3760 C C . PHE A 1 475 ? -1.899 11.332 23.915 1.00 94.19 475 PHE A C 1
ATOM 3762 O O . PHE A 1 475 ? -2.641 11.133 22.956 1.00 94.19 475 PHE A O 1
ATOM 3769 N N . ARG A 1 476 ? -2.343 11.507 25.168 1.00 92.88 476 ARG A N 1
ATOM 3770 C CA . ARG A 1 476 ? -3.749 11.441 25.580 1.00 92.88 476 ARG A CA 1
ATOM 3771 C C . ARG A 1 476 ? -4.614 12.480 24.858 1.00 92.88 476 ARG A C 1
ATOM 3773 O O . ARG A 1 476 ? -5.585 12.106 24.216 1.00 92.88 476 ARG A O 1
ATOM 3780 N N . ASP A 1 477 ? -4.241 13.757 24.954 1.00 90.00 477 ASP A N 1
ATOM 3781 C CA . ASP A 1 477 ? -5.027 14.901 24.452 1.00 90.00 477 ASP A CA 1
ATOM 3782 C C . ASP A 1 477 ? -4.847 15.143 22.938 1.00 90.00 477 ASP A C 1
ATOM 3784 O O . ASP A 1 477 ? -5.398 16.090 22.383 1.00 90.00 477 ASP A O 1
ATOM 3788 N N . GLY A 1 478 ? -4.018 14.332 22.275 1.00 90.75 478 GLY A N 1
ATOM 3789 C CA . GLY A 1 478 ? -3.755 14.397 20.840 1.00 90.75 478 GLY A CA 1
ATOM 3790 C C . GLY A 1 478 ? -4.203 13.115 20.152 1.00 90.75 478 GLY A C 1
ATOM 3791 O O . GLY A 1 478 ? -5.396 12.873 19.963 1.00 90.75 478 GLY A O 1
ATOM 3792 N N . ILE A 1 479 ? -3.230 12.271 19.803 1.00 92.56 479 ILE A N 1
ATOM 3793 C CA . ILE A 1 479 ? -3.471 11.105 18.953 1.00 92.56 479 ILE A CA 1
ATOM 3794 C C . ILE A 1 479 ? -4.435 10.087 19.569 1.00 92.56 479 ILE A C 1
ATOM 3796 O O . ILE A 1 479 ? -5.244 9.502 18.851 1.00 92.56 479 ILE A O 1
ATOM 3800 N N . TRP A 1 480 ? -4.399 9.884 20.889 1.00 93.12 480 TRP A N 1
ATOM 3801 C CA . TRP A 1 480 ? -5.305 8.948 21.551 1.00 93.12 480 TRP A CA 1
ATOM 3802 C C . TRP A 1 480 ? -6.761 9.409 21.431 1.00 93.12 480 TRP A C 1
ATOM 3804 O O . TRP A 1 480 ? -7.609 8.6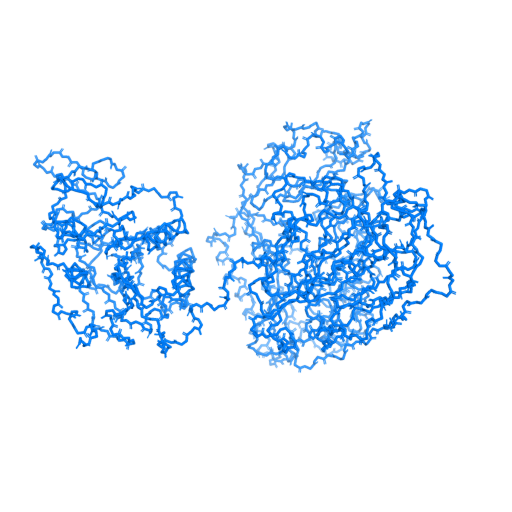46 20.971 1.00 93.12 480 TRP A O 1
ATOM 3814 N N . GLU A 1 481 ? -7.050 10.671 21.763 1.00 89.94 481 GLU A N 1
ATOM 3815 C CA . GLU A 1 481 ? -8.391 11.247 21.630 1.00 89.94 481 GLU A CA 1
ATOM 3816 C C . GLU A 1 481 ? -8.883 11.238 20.174 1.00 89.94 481 GLU A C 1
ATOM 3818 O O . GLU A 1 481 ? -10.030 10.860 19.920 1.00 89.94 481 GLU A O 1
ATOM 3823 N N . TYR A 1 482 ? -8.022 11.596 19.213 1.00 91.31 482 TYR A N 1
ATOM 3824 C CA . TYR A 1 482 ? -8.339 11.504 17.783 1.00 91.31 482 TYR A CA 1
ATOM 3825 C C . TYR A 1 482 ? -8.722 10.070 17.389 1.00 91.31 482 TYR A C 1
ATOM 3827 O O . TYR A 1 482 ? -9.764 9.843 16.774 1.00 91.31 482 TYR A O 1
ATOM 3835 N N . THR A 1 483 ? -7.926 9.085 17.811 1.00 92.88 483 THR A N 1
ATOM 3836 C CA . THR A 1 483 ? -8.159 7.671 17.490 1.00 92.88 483 THR A CA 1
ATOM 3837 C C . THR A 1 483 ? -9.467 7.162 18.096 1.00 92.88 483 THR A C 1
ATOM 3839 O O . THR A 1 483 ? -10.228 6.465 17.427 1.00 92.88 483 THR A O 1
ATOM 3842 N N . MET A 1 484 ? -9.785 7.544 19.337 1.00 90.81 484 MET A N 1
ATOM 3843 C CA . MET A 1 484 ? -11.054 7.174 19.974 1.00 90.81 484 MET A CA 1
ATOM 3844 C C . MET A 1 484 ? -12.270 7.777 19.252 1.00 90.81 484 MET A C 1
ATOM 3846 O O . MET A 1 484 ? -13.290 7.098 19.121 1.00 90.81 484 MET A O 1
ATOM 3850 N N . LYS A 1 485 ? -12.171 9.015 18.743 1.00 87.00 485 LYS A N 1
ATOM 3851 C CA . LYS A 1 485 ? -13.218 9.634 17.904 1.00 87.00 485 LYS A CA 1
ATOM 3852 C C . LYS A 1 485 ? -13.397 8.886 16.585 1.00 87.00 485 LYS A C 1
ATOM 3854 O O . LYS A 1 485 ? -14.523 8.573 16.217 1.00 87.00 485 LYS A O 1
ATOM 3859 N N . LEU A 1 486 ? -12.298 8.518 15.930 1.00 88.69 486 LEU A N 1
ATOM 3860 C CA . LEU A 1 486 ? -12.332 7.745 14.689 1.00 88.69 486 LEU A CA 1
ATOM 3861 C C . LEU A 1 486 ? -13.006 6.372 14.879 1.00 88.69 486 LEU A C 1
ATOM 3863 O O . LEU A 1 486 ? -13.853 5.974 14.082 1.00 88.69 486 LEU A O 1
ATOM 3867 N N . ILE A 1 487 ? -12.686 5.666 15.969 1.00 90.44 487 ILE A N 1
ATOM 3868 C CA . ILE A 1 487 ? -13.331 4.394 16.335 1.00 90.44 487 ILE A CA 1
ATOM 3869 C C . ILE A 1 487 ? -14.836 4.585 16.562 1.00 90.44 487 ILE A C 1
ATOM 3871 O O . ILE A 1 487 ? -15.634 3.753 16.125 1.00 90.44 487 ILE A O 1
ATOM 3875 N N . LEU A 1 488 ? -15.238 5.679 17.216 1.00 85.69 488 LEU A N 1
ATOM 3876 C CA . LEU A 1 488 ? -16.649 6.014 17.402 1.00 85.69 488 LEU A CA 1
ATOM 3877 C C . LEU A 1 488 ? -17.358 6.208 16.055 1.00 85.69 488 LEU A C 1
ATOM 3879 O O . LEU A 1 488 ? -18.436 5.651 15.842 1.00 85.69 488 LEU A O 1
ATOM 3883 N N . ASP A 1 489 ? -16.742 6.954 15.138 1.00 84.06 489 ASP A N 1
ATOM 3884 C CA . ASP A 1 489 ? -17.286 7.201 13.803 1.00 84.06 489 ASP A CA 1
ATOM 3885 C C . ASP A 1 489 ? -17.448 5.899 13.012 1.00 84.06 489 ASP A C 1
ATOM 3887 O O . ASP A 1 489 ? -18.489 5.687 12.384 1.00 84.06 489 ASP A O 1
ATOM 3891 N N . TYR A 1 490 ? -16.476 4.985 13.104 1.00 86.94 490 TYR A N 1
ATOM 3892 C CA . TYR A 1 490 ? -16.580 3.647 12.518 1.00 86.94 490 TYR A CA 1
ATOM 3893 C C . TYR A 1 490 ? -17.722 2.832 13.130 1.00 86.94 490 TYR A C 1
ATOM 3895 O O . TYR A 1 490 ? -18.515 2.241 12.396 1.00 86.94 490 TYR A O 1
ATOM 3903 N N . GLY A 1 491 ? -17.843 2.820 14.460 1.00 83.81 491 GLY A N 1
ATOM 3904 C CA . GLY A 1 491 ? -18.914 2.107 15.158 1.00 83.81 491 GLY A CA 1
ATOM 3905 C C . GLY A 1 491 ? -20.307 2.639 14.814 1.00 83.81 491 GLY A C 1
ATOM 3906 O O . GLY A 1 491 ? -21.239 1.861 14.626 1.00 83.81 491 GLY A O 1
ATOM 3907 N N . ASN A 1 492 ? -20.447 3.957 14.644 1.00 80.25 492 ASN A N 1
ATOM 3908 C CA . ASN A 1 492 ? -21.708 4.607 14.276 1.00 80.25 492 ASN A CA 1
ATOM 3909 C C . ASN A 1 492 ? -22.182 4.285 12.848 1.00 80.25 492 ASN A C 1
ATOM 3911 O O . ASN A 1 492 ? -23.348 4.514 12.526 1.00 80.25 492 ASN A O 1
ATOM 3915 N N . GLN A 1 493 ? -21.316 3.729 12.002 1.00 75.62 493 GLN A N 1
ATOM 3916 C CA . GLN A 1 493 ? -21.622 3.385 10.611 1.00 75.62 493 GLN A CA 1
ATOM 3917 C C . GLN A 1 493 ? -21.841 1.883 10.389 1.00 75.62 493 GLN A C 1
ATOM 3919 O O . GLN A 1 493 ? -22.108 1.463 9.262 1.00 75.62 493 GLN A O 1
ATOM 3924 N N . ARG A 1 494 ? -21.719 1.060 11.439 1.00 78.56 494 ARG A N 1
ATOM 3925 C CA . ARG A 1 494 ? -21.670 -0.406 11.337 1.00 78.56 494 ARG A CA 1
ATOM 3926 C C . ARG A 1 494 ? -22.626 -1.075 12.314 1.00 78.56 494 ARG A C 1
ATOM 3928 O O . ARG A 1 494 ? -22.898 -0.561 13.386 1.00 78.56 494 ARG A O 1
ATOM 3935 N N . SER A 1 495 ? -23.117 -2.265 11.978 1.00 78.44 495 SER A N 1
ATOM 3936 C CA . SER A 1 495 ? -24.031 -3.031 12.847 1.00 78.44 495 SER A CA 1
ATOM 3937 C C . SER A 1 495 ? -23.270 -3.820 13.924 1.00 78.44 495 SER A C 1
ATOM 3939 O O . SER A 1 495 ? -23.375 -5.040 14.007 1.00 78.44 495 SER A O 1
ATOM 3941 N N . GLY A 1 496 ? -22.470 -3.113 14.726 1.00 84.00 496 GLY A N 1
ATOM 3942 C CA . GLY A 1 496 ? -21.596 -3.699 15.743 1.00 84.00 496 GLY A CA 1
ATOM 3943 C C . GLY A 1 496 ? -20.144 -3.857 15.280 1.00 84.00 496 GLY A C 1
ATOM 3944 O O . GLY A 1 496 ? -19.870 -4.180 14.123 1.00 84.00 496 GLY A O 1
ATOM 3945 N N . MET A 1 497 ? -19.209 -3.623 16.198 1.00 90.69 497 MET A N 1
ATOM 3946 C CA . MET A 1 497 ? -17.766 -3.701 15.965 1.00 90.69 497 MET A CA 1
ATOM 3947 C C . MET A 1 497 ? -17.063 -4.136 17.255 1.00 90.69 497 MET A C 1
ATOM 3949 O O . MET A 1 497 ? -17.262 -3.501 18.288 1.00 90.69 497 MET A O 1
ATOM 3953 N N . GLU A 1 498 ? -16.264 -5.205 17.223 1.00 93.06 498 GLU A N 1
ATOM 3954 C CA . GLU A 1 498 ? -15.418 -5.585 18.364 1.00 93.06 498 GLU A CA 1
ATOM 3955 C C . GLU A 1 498 ? -14.147 -4.732 18.347 1.00 93.06 498 GLU A C 1
ATOM 3957 O O . GLU A 1 498 ? -13.483 -4.596 17.318 1.00 93.06 498 GLU A O 1
ATOM 3962 N N . VAL A 1 499 ? -13.816 -4.148 19.494 1.00 94.19 499 VAL A N 1
ATOM 3963 C CA . VAL A 1 499 ? -12.614 -3.344 19.690 1.00 94.19 499 VAL A CA 1
ATOM 3964 C C . VAL A 1 499 ? -11.822 -3.946 20.840 1.00 94.19 499 VAL A C 1
ATOM 3966 O O . VAL A 1 499 ? -12.359 -4.163 21.926 1.00 94.19 499 VAL A O 1
ATOM 3969 N N . ILE A 1 500 ? -10.540 -4.210 20.601 1.00 96.00 500 ILE A N 1
ATOM 3970 C CA . ILE A 1 500 ? -9.592 -4.712 21.593 1.00 96.00 500 ILE A CA 1
ATOM 3971 C C . ILE A 1 500 ? -8.471 -3.689 21.731 1.00 96.00 500 ILE A C 1
ATOM 3973 O O . ILE A 1 500 ? -7.798 -3.373 20.755 1.00 96.00 500 ILE A O 1
ATOM 3977 N N . ILE A 1 501 ? -8.263 -3.176 22.938 1.00 96.38 501 ILE A N 1
ATOM 3978 C CA . ILE A 1 501 ? -7.243 -2.166 23.240 1.00 96.38 501 ILE A CA 1
ATOM 3979 C C . ILE A 1 501 ? -6.350 -2.625 24.381 1.00 96.38 501 ILE A C 1
ATOM 3981 O O . ILE A 1 501 ? -6.830 -3.262 25.318 1.00 96.38 501 ILE A O 1
ATOM 3985 N N . GLY A 1 502 ? -5.063 -2.300 24.341 1.00 96.44 502 GLY A N 1
ATOM 3986 C CA . GLY A 1 502 ? -4.131 -2.777 25.357 1.00 96.44 502 GLY A CA 1
ATOM 3987 C C . GLY A 1 502 ? -2.830 -1.996 25.448 1.00 96.44 502 GLY A C 1
ATOM 3988 O O . GLY A 1 502 ? -2.528 -1.142 24.613 1.00 96.44 502 GLY A O 1
ATOM 3989 N N . SER A 1 503 ? -2.076 -2.298 26.502 1.00 96.06 503 SER A N 1
ATOM 3990 C CA . SER A 1 503 ? -0.730 -1.782 26.750 1.00 96.06 503 SER A CA 1
ATOM 3991 C C . SER A 1 503 ? 0.321 -2.785 26.269 1.00 96.06 503 SER A C 1
ATOM 3993 O O . SER A 1 503 ? 0.095 -3.995 26.315 1.00 96.06 503 SER A O 1
ATOM 3995 N N . ALA A 1 504 ? 1.464 -2.285 25.798 1.00 95.56 504 ALA A N 1
ATOM 3996 C CA . ALA A 1 504 ? 2.595 -3.115 25.398 1.00 95.56 504 ALA A CA 1
ATOM 3997 C C . ALA A 1 504 ? 3.938 -2.516 25.845 1.00 95.56 504 ALA A C 1
ATOM 3999 O O . ALA A 1 504 ? 4.080 -1.296 26.003 1.00 95.56 504 ALA A O 1
ATOM 4000 N N . PHE A 1 505 ? 4.922 -3.395 26.047 1.00 93.50 505 PHE A N 1
ATOM 4001 C CA . PHE A 1 505 ? 6.238 -3.072 26.591 1.00 93.50 505 PHE A CA 1
ATOM 4002 C C . PHE A 1 505 ? 7.320 -3.673 25.693 1.00 93.50 505 PHE A C 1
ATOM 4004 O O . PHE A 1 505 ? 7.295 -4.859 25.398 1.00 93.50 505 PHE A O 1
ATOM 4011 N N . ASP A 1 506 ? 8.240 -2.817 25.259 1.00 92.56 506 ASP A N 1
ATOM 4012 C CA . ASP A 1 506 ? 9.331 -3.124 24.328 1.00 92.56 506 ASP A CA 1
ATOM 4013 C C . ASP A 1 506 ? 10.439 -2.102 24.586 1.00 92.56 506 ASP A C 1
ATOM 4015 O O . ASP A 1 506 ? 10.562 -1.086 23.892 1.00 92.56 506 ASP A O 1
ATOM 4019 N N . ASN A 1 507 ? 11.132 -2.250 25.719 1.00 89.75 507 ASN A N 1
ATOM 4020 C CA . ASN A 1 507 ? 12.146 -1.279 26.129 1.00 89.75 507 ASN A CA 1
ATOM 4021 C C . ASN A 1 507 ? 13.430 -1.456 25.309 1.00 89.75 507 ASN A C 1
ATOM 4023 O O . ASN A 1 507 ? 14.062 -0.449 24.967 1.00 89.75 507 ASN A O 1
ATOM 4027 N N . ASN A 1 508 ? 13.751 -2.702 24.942 1.00 87.25 508 ASN A N 1
ATOM 4028 C CA . ASN A 1 508 ? 14.931 -3.090 24.166 1.00 87.25 508 ASN A CA 1
ATOM 4029 C C . ASN A 1 508 ? 14.771 -2.899 22.638 1.00 87.25 508 ASN A C 1
ATOM 4031 O O . ASN A 1 508 ? 15.779 -2.905 21.927 1.00 87.25 508 ASN A O 1
ATOM 4035 N N . ARG A 1 509 ? 13.550 -2.630 22.148 1.00 86.69 509 ARG A N 1
ATOM 4036 C CA . ARG A 1 509 ? 13.228 -2.266 20.752 1.00 86.69 509 ARG A CA 1
ATOM 4037 C C . ARG A 1 509 ? 13.429 -3.402 19.763 1.00 86.69 509 ARG A C 1
ATOM 4039 O O . ARG A 1 509 ? 13.842 -3.157 18.623 1.00 86.69 509 ARG A O 1
ATOM 4046 N N . ASP A 1 510 ? 13.164 -4.628 20.198 1.00 89.19 510 ASP A N 1
ATOM 4047 C CA . ASP A 1 510 ? 13.217 -5.813 19.346 1.00 89.19 510 ASP A CA 1
ATOM 4048 C C . ASP A 1 510 ? 11.858 -6.220 18.764 1.00 89.19 510 ASP A C 1
ATOM 4050 O O . ASP A 1 510 ? 11.819 -7.109 17.910 1.00 89.19 510 ASP A O 1
ATOM 4054 N N . GLY A 1 511 ? 10.781 -5.531 19.159 1.00 92.38 511 GLY A N 1
ATOM 4055 C CA . GLY A 1 511 ? 9.422 -5.811 18.701 1.00 92.38 511 GLY A CA 1
ATOM 4056 C C . GLY A 1 511 ? 8.834 -7.091 19.298 1.00 92.38 511 GLY A C 1
ATOM 4057 O O . GLY A 1 511 ? 7.858 -7.619 18.762 1.00 92.38 511 GLY A O 1
ATOM 4058 N N . LEU A 1 512 ? 9.428 -7.612 20.374 1.00 93.31 512 LEU A N 1
ATOM 4059 C CA . LEU A 1 512 ? 8.985 -8.804 21.084 1.00 93.31 512 LEU A CA 1
ATOM 4060 C C . LEU A 1 512 ? 8.482 -8.447 22.484 1.00 93.31 512 LEU A C 1
ATOM 4062 O O . LEU A 1 512 ? 8.819 -7.417 23.060 1.00 93.31 512 LEU A O 1
ATOM 4066 N N . TRP A 1 513 ? 7.663 -9.336 23.039 1.00 92.00 513 TRP A N 1
ATOM 4067 C CA . TRP A 1 513 ? 7.204 -9.236 24.414 1.00 92.00 513 TRP A CA 1
ATOM 4068 C C . TRP A 1 513 ? 8.380 -9.286 25.388 1.00 92.00 513 TRP A C 1
ATOM 4070 O O . TRP A 1 513 ? 9.225 -10.186 25.332 1.00 92.00 513 TRP A O 1
ATOM 4080 N N . GLU A 1 514 ? 8.368 -8.354 26.334 1.00 85.62 514 GLU A N 1
ATOM 4081 C CA . GLU A 1 514 ? 9.354 -8.243 27.396 1.00 85.62 514 GLU A CA 1
ATOM 4082 C C . GLU A 1 514 ? 8.691 -8.452 28.765 1.00 85.62 514 GLU A C 1
ATOM 4084 O O . GLU A 1 514 ? 7.656 -7.860 29.078 1.00 85.62 514 GLU A O 1
ATOM 4089 N N . ALA A 1 515 ? 9.320 -9.258 29.622 1.00 82.94 515 ALA A N 1
ATOM 4090 C CA . ALA A 1 515 ? 9.001 -9.249 31.045 1.00 82.94 515 ALA A CA 1
ATOM 4091 C C . ALA A 1 515 ? 9.561 -7.978 31.706 1.00 82.94 515 ALA A C 1
ATOM 4093 O O . ALA A 1 515 ? 10.554 -7.419 31.246 1.00 82.94 515 ALA A O 1
ATOM 4094 N N . VAL A 1 516 ? 8.993 -7.564 32.842 1.00 82.00 516 VAL A N 1
ATOM 4095 C CA . VAL A 1 516 ? 9.538 -6.447 33.631 1.00 82.00 516 VAL A CA 1
ATOM 4096 C C . VAL A 1 516 ? 11.028 -6.665 33.929 1.00 82.00 516 VAL A C 1
ATOM 4098 O O . VAL A 1 516 ? 11.427 -7.706 34.459 1.00 82.00 516 VAL A O 1
ATOM 4101 N N . SER A 1 517 ? 11.845 -5.665 33.600 1.00 79.94 517 SER A N 1
ATOM 4102 C CA . SER A 1 517 ? 13.307 -5.725 33.632 1.00 79.94 517 SER A CA 1
ATOM 4103 C C . SER A 1 517 ? 13.918 -4.447 34.226 1.00 79.94 517 SER A C 1
ATOM 4105 O O . SER A 1 517 ? 13.218 -3.501 34.593 1.00 79.94 517 SER A O 1
ATOM 4107 N N . ASN A 1 518 ? 15.252 -4.392 34.317 1.00 76.06 518 ASN A N 1
ATOM 4108 C CA . ASN A 1 518 ? 15.963 -3.176 34.735 1.00 76.06 518 ASN A CA 1
ATOM 4109 C C . ASN A 1 518 ? 15.860 -2.035 33.705 1.00 76.06 518 ASN A C 1
ATOM 4111 O O . ASN A 1 518 ? 16.170 -0.894 34.041 1.00 76.06 518 ASN A O 1
ATOM 4115 N N . GLU A 1 519 ? 15.464 -2.328 32.463 1.00 81.94 519 GLU A N 1
ATOM 4116 C CA . GLU A 1 519 ? 15.274 -1.328 31.404 1.00 81.94 519 GLU A CA 1
ATOM 4117 C C . GLU A 1 519 ? 13.864 -0.720 31.426 1.00 81.94 519 GLU A C 1
ATOM 4119 O O . GLU A 1 519 ? 13.618 0.304 30.784 1.00 81.94 519 GLU A O 1
ATOM 4124 N N . THR A 1 520 ? 12.947 -1.313 32.200 1.00 86.50 520 THR A N 1
ATOM 4125 C CA . THR A 1 520 ? 11.582 -0.818 32.365 1.00 86.50 520 THR A CA 1
ATOM 4126 C C . THR A 1 520 ? 11.588 0.586 32.963 1.00 86.50 520 THR A C 1
ATOM 4128 O O . THR A 1 520 ? 12.142 0.839 34.036 1.00 86.50 520 THR A O 1
ATOM 4131 N N . LYS A 1 521 ? 10.935 1.520 32.268 1.00 89.25 521 LYS A N 1
ATOM 4132 C CA . LYS A 1 521 ? 10.693 2.870 32.784 1.00 89.25 521 LYS A CA 1
ATOM 4133 C C . LYS A 1 521 ? 9.480 2.860 33.703 1.00 89.25 521 LYS A C 1
ATOM 4135 O O . LYS A 1 521 ? 8.453 2.287 33.356 1.00 89.25 521 LYS A O 1
ATOM 4140 N N . TYR A 1 522 ? 9.582 3.550 34.832 1.00 91.50 522 TYR A N 1
ATOM 4141 C CA . TYR A 1 522 ? 8.508 3.665 35.816 1.00 91.50 522 TYR A CA 1
ATOM 4142 C C . TYR A 1 522 ? 8.022 5.107 35.934 1.00 91.50 522 TYR A C 1
ATOM 4144 O O . TYR A 1 522 ? 8.793 6.051 35.762 1.00 91.50 522 TYR A O 1
ATOM 4152 N N . VAL A 1 523 ? 6.734 5.268 36.229 1.00 88.94 523 VAL A N 1
ATOM 4153 C CA . VAL A 1 523 ? 6.093 6.571 36.440 1.00 88.94 523 VAL A CA 1
ATOM 4154 C C . VAL A 1 523 ? 6.468 7.142 37.804 1.00 88.94 523 VAL A C 1
ATOM 4156 O O . VAL A 1 523 ? 6.844 8.309 37.896 1.00 88.94 523 VAL A O 1
ATOM 4159 N N . SER A 1 524 ? 6.394 6.322 38.854 1.00 84.06 524 SER A N 1
ATOM 4160 C CA . SER A 1 524 ? 6.696 6.701 40.236 1.00 84.06 524 SER A CA 1
ATOM 4161 C C . SER A 1 524 ? 7.518 5.622 40.951 1.00 84.06 524 SER A C 1
ATOM 4163 O O . SER A 1 524 ? 7.716 4.520 40.434 1.00 84.06 524 SER A O 1
ATOM 4165 N N . GLU A 1 525 ? 7.969 5.934 42.169 1.00 80.75 525 GLU A N 1
ATOM 4166 C CA . GLU A 1 525 ? 8.642 4.981 43.067 1.00 80.75 525 GLU A CA 1
ATOM 4167 C C . GLU A 1 525 ? 7.734 3.814 43.501 1.00 80.75 525 GLU A C 1
ATOM 4169 O O . GLU A 1 525 ? 8.238 2.788 43.953 1.00 80.75 525 GLU A O 1
ATOM 4174 N N . ASP A 1 526 ? 6.413 3.925 43.308 1.00 79.69 526 ASP A N 1
ATOM 4175 C CA . ASP A 1 526 ? 5.446 2.856 43.602 1.00 79.69 526 ASP A CA 1
ATOM 4176 C C . ASP A 1 526 ? 5.480 1.717 42.566 1.00 79.69 526 ASP A C 1
ATOM 4178 O O . ASP A 1 526 ? 4.746 0.738 42.698 1.00 79.69 526 ASP A O 1
ATOM 4182 N N . GLY A 1 527 ? 6.317 1.835 41.528 1.00 84.25 527 GLY A N 1
ATOM 4183 C CA . GLY A 1 527 ? 6.579 0.754 40.582 1.00 84.25 527 GLY A CA 1
ATOM 4184 C C . GLY A 1 527 ? 5.550 0.613 39.460 1.00 84.25 527 GLY A C 1
ATOM 4185 O O . GLY A 1 527 ? 5.461 -0.460 38.874 1.00 84.25 527 GLY A O 1
ATOM 4186 N N . VAL A 1 528 ? 4.802 1.670 39.116 1.00 89.75 528 VAL A N 1
ATOM 4187 C CA . VAL A 1 528 ? 3.913 1.671 37.936 1.00 89.75 528 VAL A CA 1
ATOM 4188 C C . VAL A 1 528 ? 4.760 1.746 36.658 1.00 89.75 528 VAL A C 1
ATOM 4190 O O . VAL A 1 528 ? 5.385 2.788 36.427 1.00 89.75 528 VAL A O 1
ATOM 4193 N N . PRO A 1 529 ? 4.816 0.692 35.822 1.00 92.69 529 PRO A N 1
ATOM 4194 C CA . PRO A 1 529 ? 5.606 0.715 34.599 1.00 92.69 529 PRO A CA 1
ATOM 4195 C C . PRO A 1 529 ? 4.936 1.611 33.553 1.00 92.69 529 PRO A C 1
ATOM 4197 O O . PRO A 1 529 ? 3.714 1.714 33.489 1.00 92.69 529 PRO A O 1
ATOM 4200 N N . LEU A 1 530 ? 5.732 2.277 32.725 1.00 94.25 530 LEU A N 1
ATOM 4201 C CA . LEU A 1 530 ? 5.256 3.130 31.643 1.00 94.25 530 LEU A CA 1
ATOM 4202 C C . LEU A 1 530 ? 5.238 2.322 30.334 1.00 94.25 530 LEU A C 1
ATOM 4204 O O . LEU A 1 530 ? 6.317 1.950 29.866 1.00 94.25 530 LEU A O 1
ATOM 4208 N N . PRO A 1 531 ? 4.065 2.060 29.722 1.00 95.38 531 PRO A N 1
ATOM 4209 C CA . PRO A 1 531 ? 3.986 1.360 28.443 1.00 95.38 531 PRO A CA 1
ATOM 4210 C C . PRO A 1 531 ? 4.803 2.073 27.371 1.00 95.38 531 PRO A C 1
ATOM 4212 O O . PRO A 1 531 ? 4.800 3.306 27.309 1.00 95.38 531 PRO A O 1
ATOM 4215 N N . THR A 1 532 ? 5.481 1.306 26.519 1.00 95.12 532 THR A N 1
ATOM 4216 C CA . THR A 1 532 ? 6.192 1.866 25.362 1.00 95.12 532 THR A CA 1
ATOM 4217 C C . THR A 1 532 ? 5.244 2.106 24.195 1.00 95.12 532 THR A C 1
ATOM 4219 O O . THR A 1 532 ? 5.481 3.023 23.410 1.00 95.12 532 THR A O 1
ATOM 4222 N N . HIS A 1 533 ? 4.158 1.331 24.114 1.00 96.62 533 HIS A N 1
ATOM 4223 C CA . HIS A 1 533 ? 3.119 1.460 23.100 1.00 96.62 533 HIS A CA 1
ATOM 4224 C C . HIS A 1 533 ? 1.732 1.189 23.691 1.00 96.62 533 HIS A C 1
ATOM 4226 O O . HIS A 1 533 ? 1.583 0.472 24.684 1.00 96.62 533 HIS A O 1
ATOM 4232 N N . TYR A 1 534 ? 0.715 1.717 23.017 1.00 98.00 534 TYR A N 1
ATOM 4233 C CA . TYR A 1 534 ? -0.659 1.235 23.124 1.00 98.00 534 TYR A CA 1
ATOM 4234 C C . TYR A 1 534 ? -1.077 0.648 21.784 1.00 98.00 534 TYR A C 1
ATOM 4236 O O . TYR A 1 534 ? -0.743 1.202 20.739 1.00 98.00 534 TYR A O 1
ATOM 4244 N N . TYR A 1 535 ? -1.813 -0.457 21.801 1.00 98.38 535 TYR A N 1
ATOM 4245 C CA . TYR A 1 535 ? -2.302 -1.085 20.579 1.00 98.38 535 TYR A CA 1
ATOM 4246 C C . TYR A 1 535 ? -3.823 -1.142 20.555 1.00 98.38 535 TYR A C 1
ATOM 4248 O O . TYR A 1 535 ? -4.489 -1.122 21.594 1.00 98.38 535 TYR A O 1
ATOM 4256 N N . ILE A 1 536 ? -4.357 -1.210 19.340 1.00 98.25 536 ILE A N 1
ATOM 4257 C CA . ILE A 1 536 ? -5.789 -1.240 19.065 1.00 98.25 536 ILE A CA 1
ATOM 4258 C C . ILE A 1 536 ? -6.022 -2.246 17.939 1.00 98.25 536 ILE A C 1
ATOM 4260 O O . ILE A 1 536 ? -5.336 -2.202 16.922 1.00 98.25 536 ILE A O 1
ATOM 4264 N N . ILE A 1 537 ? -6.999 -3.132 18.111 1.00 98.25 537 ILE A N 1
ATOM 4265 C CA . ILE A 1 537 ? -7.518 -4.042 17.090 1.00 98.25 537 ILE A CA 1
ATOM 4266 C C . ILE A 1 537 ? -9.009 -3.760 16.954 1.00 98.25 537 ILE A C 1
ATOM 4268 O O . ILE A 1 537 ? -9.737 -3.733 17.943 1.00 98.25 537 ILE A O 1
ATOM 4272 N N . ILE A 1 538 ? -9.459 -3.558 15.726 1.00 95.94 538 ILE A N 1
ATOM 4273 C CA . ILE A 1 538 ? -10.837 -3.260 15.369 1.00 95.94 538 ILE A CA 1
ATOM 4274 C C . ILE A 1 538 ? -11.293 -4.337 14.395 1.00 95.94 538 ILE A C 1
ATOM 4276 O O . ILE A 1 538 ? -10.678 -4.536 13.345 1.00 95.94 538 ILE A O 1
ATOM 4280 N N . ILE A 1 539 ? -12.376 -5.020 14.745 1.00 95.25 539 ILE A N 1
ATOM 4281 C CA . ILE A 1 539 ? -12.954 -6.093 13.947 1.00 95.25 539 ILE A CA 1
ATOM 4282 C C . ILE A 1 539 ? -14.411 -5.746 13.682 1.00 95.25 539 ILE A C 1
ATOM 4284 O O . ILE A 1 539 ? -15.204 -5.551 14.605 1.00 95.25 539 ILE A O 1
ATOM 4288 N N . ALA A 1 540 ? -14.772 -5.674 12.410 1.00 91.75 540 ALA A N 1
ATOM 4289 C CA . ALA A 1 540 ? -16.132 -5.406 11.979 1.00 91.75 540 ALA A CA 1
ATOM 4290 C C . ALA A 1 540 ? -16.586 -6.445 10.957 1.00 91.75 540 ALA A C 1
ATOM 4292 O O . ALA A 1 540 ? -15.778 -7.149 10.353 1.00 91.75 540 ALA A O 1
ATOM 4293 N N . CYS A 1 541 ? -17.898 -6.515 10.749 1.00 85.38 541 CYS A N 1
ATOM 4294 C CA . CYS A 1 541 ? -18.452 -7.248 9.626 1.00 85.38 541 CYS A CA 1
ATOM 4295 C C . CYS A 1 541 ? -18.773 -6.285 8.486 1.00 85.38 541 CYS A C 1
ATOM 4297 O O . CYS A 1 541 ? -19.407 -5.247 8.701 1.00 85.38 541 CYS A O 1
ATOM 4299 N N . LYS A 1 542 ? -18.374 -6.649 7.267 1.00 76.06 542 LYS A N 1
ATOM 4300 C CA . LYS A 1 542 ? -18.723 -5.915 6.051 1.00 76.06 542 LYS A CA 1
ATOM 4301 C C . LYS A 1 542 ? -20.234 -5.888 5.833 1.00 76.06 542 LYS A C 1
ATOM 4303 O O . LYS A 1 542 ? -20.788 -4.857 5.459 1.00 76.06 542 LYS A O 1
ATOM 4308 N N . TYR A 1 543 ? -20.897 -7.016 6.096 1.00 73.06 543 TYR A N 1
ATOM 4309 C CA . TYR A 1 543 ? -22.338 -7.185 5.934 1.00 73.06 543 TYR A CA 1
ATOM 4310 C C . TYR A 1 543 ? -22.958 -7.877 7.150 1.00 73.06 543 TYR A C 1
ATOM 4312 O O . TYR A 1 543 ? -22.537 -8.961 7.540 1.00 73.06 543 TYR A O 1
ATOM 4320 N N . GLY A 1 544 ? -24.033 -7.300 7.687 1.00 68.00 544 GLY A N 1
ATOM 4321 C CA . GLY A 1 544 ? -24.789 -7.898 8.788 1.00 68.00 544 GLY A CA 1
ATOM 4322 C C . GLY A 1 544 ? -24.219 -7.603 10.178 1.00 68.00 544 GLY A C 1
ATOM 4323 O O . GLY A 1 544 ? -23.390 -6.713 10.354 1.00 68.00 544 GLY A O 1
ATOM 4324 N N . ASP A 1 545 ? -24.744 -8.322 11.169 1.00 81.75 545 ASP A N 1
ATOM 4325 C CA . ASP A 1 545 ? -24.432 -8.142 12.589 1.00 81.75 545 ASP A CA 1
ATOM 4326 C C . ASP A 1 545 ? -23.127 -8.847 12.987 1.00 81.75 545 ASP A C 1
ATOM 4328 O O . ASP A 1 545 ? -22.857 -9.971 12.549 1.00 81.75 545 ASP A O 1
ATOM 4332 N N . ILE A 1 546 ? -22.341 -8.203 13.855 1.00 86.81 546 ILE A N 1
ATOM 4333 C CA . ILE A 1 546 ? -21.020 -8.686 14.281 1.00 86.81 546 ILE A CA 1
ATOM 4334 C C . ILE A 1 546 ? -21.047 -10.085 14.914 1.00 86.81 546 ILE A C 1
ATOM 4336 O O . ILE A 1 546 ? -20.103 -10.853 14.735 1.00 86.81 546 ILE A O 1
ATOM 4340 N N . LEU A 1 547 ? -22.132 -10.462 15.598 1.00 85.62 547 LEU A N 1
ATOM 4341 C CA . LEU A 1 547 ? -22.239 -11.752 16.287 1.00 85.62 547 LEU A CA 1
ATOM 4342 C C . LEU A 1 547 ? -22.437 -12.931 15.326 1.00 85.62 547 LEU A C 1
ATOM 4344 O O . LEU A 1 547 ? -22.220 -14.075 15.715 1.00 85.62 547 LEU A O 1
ATOM 4348 N N . ASN A 1 548 ? -22.851 -12.668 14.082 1.00 84.25 548 ASN A N 1
ATOM 4349 C CA . ASN A 1 548 ? -23.109 -13.687 13.059 1.00 84.25 548 ASN A CA 1
ATOM 4350 C C . ASN A 1 548 ? -22.259 -13.469 11.797 1.00 84.25 548 ASN A C 1
ATOM 4352 O O . ASN A 1 548 ? -22.653 -13.879 10.700 1.00 84.25 548 ASN A O 1
ATOM 4356 N N . CYS A 1 549 ? -21.110 -12.803 11.937 1.00 85.06 549 CYS A N 1
ATOM 4357 C CA . CYS A 1 549 ? -20.266 -12.459 10.804 1.00 85.06 549 CYS A CA 1
ATOM 4358 C C . CYS A 1 549 ? -19.673 -13.707 10.138 1.00 85.06 549 CYS A C 1
ATOM 4360 O O . CYS A 1 549 ? -19.091 -14.574 10.795 1.00 85.06 549 CYS A O 1
ATOM 4362 N N . LYS A 1 550 ? -19.791 -13.798 8.810 1.00 85.56 550 LYS A N 1
ATOM 4363 C CA . LYS A 1 550 ? -19.098 -14.841 8.048 1.00 85.56 550 LYS A CA 1
ATOM 4364 C C . LYS A 1 550 ? -17.619 -14.501 7.974 1.00 85.56 550 LYS A C 1
ATOM 4366 O O . LYS A 1 550 ? -17.255 -13.346 7.801 1.00 85.56 550 LYS A O 1
ATOM 4371 N N . THR A 1 551 ? -16.770 -15.521 7.993 1.00 86.00 551 THR A N 1
ATOM 4372 C CA . THR A 1 551 ? -15.313 -15.342 7.947 1.00 86.00 551 THR A CA 1
ATOM 4373 C C . THR A 1 551 ? -14.825 -14.571 6.720 1.00 86.00 551 THR A C 1
ATOM 4375 O O . THR A 1 551 ? -13.888 -13.793 6.835 1.00 86.00 551 THR A O 1
ATOM 4378 N N . ALA A 1 552 ? -15.483 -14.738 5.569 1.00 80.81 552 ALA A N 1
ATOM 4379 C CA . ALA A 1 552 ? -15.172 -14.011 4.335 1.00 80.81 552 ALA A CA 1
ATOM 4380 C C . ALA A 1 552 ? -15.597 -12.527 4.349 1.00 80.81 552 ALA A C 1
ATOM 4382 O O . ALA A 1 552 ? -15.171 -11.773 3.481 1.00 80.81 552 ALA A O 1
ATOM 4383 N N . ASP A 1 553 ? -16.438 -12.120 5.304 1.00 85.81 553 ASP A N 1
ATOM 4384 C CA . ASP A 1 553 ? -16.966 -10.758 5.430 1.00 85.81 553 ASP A CA 1
ATOM 4385 C C . ASP A 1 553 ? -16.291 -9.980 6.579 1.00 85.81 553 ASP A C 1
ATOM 4387 O O . ASP A 1 553 ? -16.707 -8.863 6.884 1.00 85.81 553 ASP A O 1
ATOM 4391 N N . ILE A 1 554 ? -15.274 -10.553 7.236 1.00 90.44 554 ILE A N 1
ATOM 4392 C CA . ILE A 1 554 ? -14.534 -9.891 8.319 1.00 90.44 554 ILE A CA 1
ATOM 4393 C C . ILE A 1 554 ? -13.678 -8.760 7.735 1.00 90.44 554 ILE A C 1
ATOM 4395 O O . ILE A 1 554 ? -12.863 -8.982 6.844 1.00 90.44 554 ILE A O 1
ATOM 4399 N N . GLU A 1 555 ? -13.829 -7.555 8.283 1.00 90.62 555 GLU A N 1
ATOM 4400 C CA . GLU A 1 555 ? -12.953 -6.411 8.025 1.00 90.62 555 GLU A CA 1
ATOM 4401 C C . GLU A 1 555 ? -12.128 -6.105 9.278 1.00 90.62 555 GLU A C 1
ATOM 4403 O O . GLU A 1 555 ? -12.647 -6.124 10.398 1.00 90.62 555 GLU A O 1
ATOM 4408 N N . LEU A 1 556 ? -10.845 -5.797 9.080 1.00 94.00 556 LEU A N 1
ATOM 4409 C CA . LEU A 1 556 ? -9.886 -5.603 10.161 1.00 94.00 556 LEU A CA 1
ATOM 4410 C C . LEU A 1 556 ? -9.156 -4.262 10.046 1.00 94.00 556 LEU A C 1
ATOM 4412 O O . LEU A 1 556 ? -8.778 -3.839 8.953 1.00 94.00 556 LEU A O 1
ATOM 4416 N N . MET A 1 557 ? -8.901 -3.631 11.189 1.00 95.56 557 MET A N 1
ATOM 4417 C CA . MET A 1 557 ? -7.953 -2.532 11.327 1.00 95.56 557 MET A CA 1
ATOM 4418 C C . MET A 1 557 ? -7.162 -2.690 12.620 1.00 95.56 557 MET A C 1
ATOM 4420 O O . MET A 1 557 ? -7.731 -3.043 13.649 1.00 95.56 557 MET A O 1
ATOM 4424 N N . SER A 1 558 ? -5.860 -2.426 12.590 1.00 98.12 558 SER A N 1
ATOM 4425 C CA . SER A 1 558 ? -5.024 -2.513 13.784 1.00 98.12 558 SER A CA 1
ATOM 4426 C C . SER A 1 558 ? -3.898 -1.493 13.777 1.00 98.12 558 SER A C 1
ATOM 4428 O O . SER A 1 558 ? -3.351 -1.157 12.726 1.00 98.12 558 SER A O 1
ATOM 4430 N N . PHE A 1 559 ? -3.562 -1.017 14.974 1.00 98.25 559 PHE A N 1
ATOM 4431 C CA . PHE A 1 559 ? -2.572 0.025 15.216 1.00 98.25 559 PHE A CA 1
ATOM 4432 C C . PHE A 1 559 ? -1.661 -0.360 16.378 1.00 98.25 559 PHE A C 1
ATOM 4434 O O . PHE A 1 559 ? -2.123 -0.938 17.365 1.00 98.25 559 PHE A O 1
ATOM 4441 N N . VAL A 1 560 ? -0.392 0.035 16.292 1.00 98.19 560 VAL A N 1
ATOM 4442 C CA . VAL A 1 560 ? 0.560 0.030 17.411 1.00 98.19 560 VAL A CA 1
ATOM 4443 C C . VAL A 1 560 ? 1.101 1.444 17.538 1.00 98.19 560 VAL A C 1
ATOM 4445 O O . VAL A 1 560 ? 1.937 1.857 16.748 1.00 98.19 560 VAL A O 1
ATOM 4448 N N . LEU A 1 561 ? 0.597 2.199 18.512 1.00 96.94 561 LEU A N 1
ATOM 4449 C CA . LEU A 1 561 ? 0.889 3.618 18.690 1.00 96.94 561 LEU A CA 1
ATOM 4450 C C . LEU A 1 561 ? 2.047 3.807 19.681 1.00 96.94 561 LEU A C 1
ATOM 4452 O O . LEU A 1 561 ? 1.885 3.474 20.863 1.00 96.94 561 LEU A O 1
ATOM 4456 N N . PRO A 1 562 ? 3.195 4.367 19.253 1.00 95.62 562 PRO A N 1
ATOM 4457 C CA . PRO A 1 562 ? 4.282 4.741 20.148 1.00 95.62 562 PRO A CA 1
ATOM 4458 C C . PRO A 1 562 ? 3.820 5.708 21.239 1.00 95.62 562 PRO A C 1
ATOM 4460 O O . PRO A 1 562 ? 3.341 6.811 20.972 1.00 95.62 562 PRO A O 1
ATOM 4463 N N . HIS A 1 563 ? 4.006 5.313 22.496 1.00 95.62 563 HIS A N 1
ATOM 4464 C CA . HIS A 1 563 ? 3.618 6.116 23.645 1.00 95.62 563 HIS A CA 1
ATOM 4465 C C . HIS A 1 563 ? 4.707 7.153 23.957 1.00 95.62 563 HIS A C 1
ATOM 4467 O O . HIS A 1 563 ? 5.617 6.930 24.757 1.00 95.62 563 HIS A O 1
ATOM 4473 N N . LEU A 1 564 ? 4.629 8.294 23.269 1.00 92.06 564 LEU A N 1
ATOM 4474 C CA . LEU A 1 564 ? 5.657 9.336 23.271 1.00 92.06 564 LEU A CA 1
ATOM 4475 C C . LEU A 1 564 ? 5.170 10.637 23.938 1.00 92.06 564 LEU A C 1
ATOM 4477 O O . LEU A 1 564 ? 3.985 10.967 23.866 1.00 92.06 564 LEU A O 1
ATOM 4481 N N . PRO A 1 565 ? 6.074 11.443 24.530 1.00 90.00 565 PRO A N 1
ATOM 4482 C CA . PRO A 1 565 ? 5.721 12.733 25.133 1.00 90.00 565 PRO A CA 1
ATOM 4483 C C . PRO A 1 565 ? 5.350 13.817 24.105 1.00 90.00 565 PRO A C 1
ATOM 4485 O O . PRO A 1 565 ? 4.835 14.871 24.480 1.00 90.00 565 PRO A O 1
ATOM 4488 N N . ALA A 1 566 ? 5.626 13.594 22.818 1.00 84.88 566 ALA A N 1
ATOM 4489 C CA . ALA A 1 566 ? 5.256 14.473 21.716 1.00 84.88 566 ALA A CA 1
ATOM 4490 C C . ALA A 1 566 ? 5.108 13.669 20.418 1.00 84.88 566 ALA A C 1
ATOM 4492 O O . ALA A 1 566 ? 5.807 12.673 20.229 1.00 84.88 566 ALA A O 1
ATOM 4493 N N . VAL A 1 567 ? 4.237 14.136 19.519 1.00 80.25 567 VAL A N 1
ATOM 4494 C CA . VAL A 1 567 ? 4.081 13.561 18.177 1.00 80.25 567 VAL A CA 1
ATOM 4495 C C . VAL A 1 567 ? 5.354 13.843 17.362 1.00 80.25 567 VAL A C 1
ATOM 4497 O O . VAL A 1 567 ? 5.730 15.012 17.214 1.00 80.25 567 VAL A O 1
ATOM 4500 N N . PRO A 1 568 ? 6.055 12.813 16.858 1.00 80.94 568 PRO A N 1
ATOM 4501 C CA . PRO A 1 568 ? 7.221 12.999 16.008 1.00 80.94 568 PRO A CA 1
ATOM 4502 C C . PRO A 1 568 ? 6.828 13.582 14.642 1.00 80.94 568 PRO A C 1
ATOM 4504 O O . PRO A 1 568 ? 5.704 13.434 14.173 1.00 80.94 568 PRO A O 1
ATOM 4507 N N . ASN A 1 569 ? 7.785 14.235 13.979 1.00 84.44 569 ASN A N 1
ATOM 4508 C CA . ASN A 1 569 ? 7.709 14.635 12.563 1.00 84.44 569 ASN A CA 1
ATOM 4509 C C . ASN A 1 569 ? 6.622 15.656 12.189 1.00 84.44 569 ASN A C 1
ATOM 4511 O O . ASN A 1 569 ? 6.478 15.963 11.010 1.00 84.44 569 ASN A O 1
ATOM 4515 N N . CYS A 1 570 ? 5.917 16.236 13.167 1.00 84.50 570 CYS A N 1
ATOM 4516 C CA . CYS A 1 570 ? 4.841 17.205 12.930 1.00 84.50 570 CYS A CA 1
ATOM 4517 C C . CYS A 1 570 ? 3.776 16.688 11.948 1.00 84.50 570 CYS A C 1
ATOM 4519 O O . CYS A 1 570 ? 3.191 17.475 11.202 1.00 84.50 570 CYS A O 1
ATOM 4521 N N . MET A 1 571 ? 3.565 15.369 11.925 1.00 85.12 571 MET A N 1
ATOM 4522 C CA . MET A 1 571 ? 2.570 14.748 11.061 1.00 85.12 571 MET A CA 1
ATOM 4523 C C . MET A 1 571 ? 1.160 15.143 11.515 1.00 85.12 571 MET A C 1
ATOM 4525 O O . MET A 1 571 ? 0.924 15.242 12.724 1.00 85.12 571 MET A O 1
ATOM 4529 N N . PRO A 1 572 ? 0.220 15.339 10.578 1.00 87.94 572 PRO A N 1
ATOM 4530 C CA . PRO A 1 572 ? -1.204 15.279 10.880 1.00 87.94 572 PRO A CA 1
ATOM 4531 C C . PRO A 1 572 ? -1.570 13.969 11.592 1.00 87.94 572 PRO A C 1
ATOM 4533 O O . PRO A 1 572 ? -0.946 12.936 11.354 1.00 87.94 572 PRO A O 1
ATOM 4536 N N . ASP A 1 573 ? -2.606 13.996 12.433 1.00 88.81 573 ASP A N 1
ATOM 4537 C CA . ASP A 1 573 ? -3.021 12.826 13.224 1.00 88.81 573 ASP A CA 1
ATOM 4538 C C . ASP A 1 573 ? -3.382 11.613 12.345 1.00 88.81 573 ASP A C 1
ATOM 4540 O O . ASP A 1 573 ? -3.036 10.478 12.673 1.00 88.81 573 ASP A O 1
ATOM 4544 N N . GLU A 1 574 ? -4.028 11.853 11.198 1.00 89.00 574 GLU A N 1
ATOM 4545 C CA . GLU A 1 574 ? -4.366 10.817 10.213 1.00 89.00 574 GLU A CA 1
ATOM 4546 C C . GLU A 1 574 ? -3.113 10.147 9.631 1.00 89.00 574 GLU A C 1
ATOM 4548 O O . GLU A 1 574 ? -3.025 8.919 9.598 1.00 89.00 574 GLU A O 1
ATOM 4553 N N . ASP A 1 575 ? -2.120 10.950 9.237 1.00 89.50 575 ASP A N 1
ATOM 4554 C CA . ASP A 1 575 ? -0.850 10.458 8.700 1.00 89.50 575 ASP A CA 1
ATOM 4555 C C . ASP A 1 575 ? -0.075 9.682 9.771 1.00 89.50 575 ASP A C 1
ATOM 4557 O O . ASP A 1 575 ? 0.463 8.617 9.488 1.00 89.50 575 ASP A O 1
ATOM 4561 N N . TYR A 1 576 ? -0.072 10.159 11.022 1.00 92.25 576 TYR A N 1
ATOM 4562 C CA . TYR A 1 576 ? 0.552 9.442 12.134 1.00 92.25 576 TYR A CA 1
ATOM 4563 C C . TYR A 1 576 ? -0.115 8.084 12.385 1.00 92.25 576 TYR A C 1
ATOM 4565 O O . TYR A 1 576 ? 0.576 7.098 12.647 1.00 92.25 576 TYR A O 1
ATOM 4573 N N . LEU A 1 577 ? -1.447 8.005 12.308 1.00 93.69 577 LEU A N 1
ATOM 4574 C CA . LEU A 1 577 ? -2.160 6.733 12.434 1.00 93.69 577 LEU A CA 1
ATOM 4575 C C . LEU A 1 577 ? -1.842 5.782 11.290 1.00 93.69 577 LEU A C 1
ATOM 4577 O O . LEU A 1 577 ? -1.592 4.606 11.543 1.00 93.69 577 LEU A O 1
ATOM 4581 N N . MET A 1 578 ? -1.831 6.287 10.056 1.00 93.19 578 MET A N 1
ATOM 4582 C CA . MET A 1 578 ? -1.461 5.496 8.886 1.00 93.19 578 MET A CA 1
ATOM 4583 C C . MET A 1 578 ? -0.025 4.984 8.968 1.00 93.19 578 MET A C 1
ATOM 4585 O O . MET A 1 578 ? 0.223 3.830 8.639 1.00 93.19 578 MET A O 1
ATOM 4589 N N . GLU A 1 579 ? 0.901 5.793 9.473 1.00 94.25 579 GLU A N 1
ATOM 4590 C CA . GLU A 1 579 ? 2.296 5.399 9.670 1.00 94.25 579 GLU A CA 1
ATOM 4591 C C . GLU A 1 579 ? 2.434 4.257 10.696 1.00 94.25 579 GLU A C 1
ATOM 4593 O O . GLU A 1 579 ? 3.310 3.398 10.577 1.00 94.25 579 GLU A O 1
ATOM 4598 N N . ASN A 1 580 ? 1.520 4.208 11.672 1.00 96.62 580 ASN A N 1
ATOM 4599 C CA . ASN A 1 580 ? 1.512 3.267 12.795 1.00 96.62 580 ASN A CA 1
ATOM 4600 C C . ASN A 1 580 ? 0.429 2.175 12.697 1.00 96.62 580 ASN A C 1
ATOM 4602 O O . ASN A 1 580 ? 0.094 1.534 13.703 1.00 96.62 580 ASN A O 1
ATOM 4606 N N . VAL A 1 581 ? -0.108 1.922 11.498 1.00 97.81 581 VAL A N 1
ATOM 4607 C CA . VAL A 1 581 ? -0.846 0.676 11.242 1.00 97.81 581 VAL A CA 1
ATOM 4608 C C . VAL A 1 581 ? 0.077 -0.516 11.479 1.00 97.81 581 VAL A C 1
ATOM 4610 O O . VAL A 1 581 ? 1.290 -0.439 11.298 1.00 97.81 581 VAL A O 1
ATOM 4613 N N . ALA A 1 582 ? -0.484 -1.634 11.908 1.00 98.25 582 ALA A N 1
ATOM 4614 C CA . ALA A 1 582 ? 0.287 -2.842 12.168 1.00 98.25 582 ALA A CA 1
ATOM 4615 C C . ALA A 1 582 ? -0.562 -4.072 11.882 1.00 98.25 582 ALA A C 1
ATOM 4617 O O . ALA A 1 582 ? -1.793 -3.992 11.876 1.00 98.25 582 ALA A O 1
ATOM 4618 N N . ARG A 1 583 ? 0.077 -5.222 11.686 1.00 98.50 583 ARG A N 1
ATOM 4619 C CA . ARG A 1 583 ? -0.624 -6.506 11.638 1.00 98.50 583 ARG A CA 1
ATOM 4620 C C . ARG A 1 583 ? -0.996 -6.902 13.063 1.00 98.50 583 ARG A C 1
ATOM 4622 O O . ARG A 1 583 ? -0.271 -6.585 14.008 1.00 98.50 583 ARG A O 1
ATOM 4629 N N . ILE A 1 584 ? -2.051 -7.696 13.241 1.00 98.44 584 ILE A N 1
ATOM 4630 C CA . ILE A 1 584 ? -2.285 -8.335 14.549 1.00 98.44 584 ILE A CA 1
ATOM 4631 C C . ILE A 1 584 ? -1.062 -9.158 14.951 1.00 98.44 584 ILE A C 1
ATOM 4633 O O . ILE A 1 584 ? -0.695 -9.156 16.117 1.00 98.44 584 ILE A O 1
ATOM 4637 N N . ARG A 1 585 ? -0.378 -9.802 13.998 1.00 97.75 585 ARG A N 1
ATOM 4638 C CA . ARG A 1 585 ? 0.838 -10.571 14.268 1.00 97.75 585 ARG A CA 1
ATOM 4639 C C . ARG A 1 585 ? 1.933 -9.738 14.942 1.00 97.75 585 ARG A C 1
ATOM 4641 O O . ARG A 1 585 ? 2.625 -10.276 15.802 1.00 97.75 585 ARG A O 1
ATOM 4648 N N . ASP A 1 586 ? 2.063 -8.457 14.594 1.00 98.38 586 ASP A N 1
ATOM 4649 C CA . ASP A 1 586 ? 3.008 -7.540 15.244 1.00 98.38 586 ASP A CA 1
ATOM 4650 C C . ASP A 1 586 ? 2.602 -7.283 16.699 1.00 98.38 586 ASP A C 1
ATOM 4652 O O . ASP A 1 586 ? 3.438 -7.332 17.597 1.00 98.38 586 ASP A O 1
ATOM 4656 N N . ILE A 1 587 ? 1.302 -7.108 16.953 1.00 98.44 587 ILE A N 1
ATOM 4657 C CA . ILE A 1 587 ? 0.752 -6.982 18.308 1.00 98.44 587 ILE A CA 1
ATOM 4658 C C . ILE A 1 587 ? 0.985 -8.274 19.103 1.00 98.44 587 ILE A C 1
ATOM 4660 O O . ILE A 1 587 ? 1.396 -8.213 20.259 1.00 98.44 587 ILE A O 1
ATOM 4664 N N . GLU A 1 588 ? 0.772 -9.449 18.504 1.00 97.31 588 GLU A N 1
ATOM 4665 C CA . GLU A 1 588 ? 1.020 -10.743 19.156 1.00 97.31 588 GLU A CA 1
ATOM 4666 C C . GLU A 1 588 ? 2.496 -10.917 19.537 1.00 97.31 588 GLU A C 1
ATOM 4668 O O . GLU A 1 588 ? 2.791 -11.396 20.631 1.00 97.31 588 GLU A O 1
ATOM 4673 N N . LEU A 1 589 ? 3.427 -10.518 18.659 1.00 96.56 589 LEU A N 1
ATOM 4674 C CA . LEU A 1 589 ? 4.863 -10.518 18.963 1.00 96.56 589 LEU A CA 1
ATOM 4675 C C . LEU A 1 589 ? 5.174 -9.608 20.151 1.00 96.56 589 LEU A C 1
ATOM 4677 O O . LEU A 1 589 ? 5.827 -10.059 21.087 1.00 96.56 589 LEU A O 1
ATOM 4681 N N . LEU A 1 590 ? 4.655 -8.380 20.128 1.00 95.94 590 LEU A N 1
ATOM 4682 C CA . LEU A 1 590 ? 4.922 -7.333 21.114 1.00 95.94 590 LEU A CA 1
ATOM 4683 C C . LEU A 1 590 ? 4.305 -7.611 22.494 1.00 95.94 590 LEU A C 1
ATOM 4685 O O . LEU A 1 590 ? 4.757 -7.084 23.506 1.00 95.94 590 LEU A O 1
ATOM 4689 N N . THR A 1 591 ? 3.234 -8.404 22.547 1.00 95.44 591 THR A N 1
ATOM 4690 C CA . THR A 1 591 ? 2.434 -8.598 23.769 1.00 95.44 591 THR A CA 1
ATOM 4691 C C . THR A 1 591 ? 2.445 -10.027 24.297 1.00 95.44 591 THR A C 1
ATOM 4693 O O . THR A 1 591 ? 2.029 -10.257 25.429 1.00 95.44 591 THR A O 1
ATOM 4696 N N . GLY A 1 592 ? 2.870 -11.007 23.495 1.00 94.25 592 GLY A N 1
ATOM 4697 C CA . GLY A 1 592 ? 2.771 -12.419 23.863 1.00 94.25 592 GLY A CA 1
ATOM 4698 C C . GLY A 1 592 ? 1.319 -12.903 23.993 1.00 94.25 592 GLY A C 1
ATOM 4699 O O . GLY A 1 592 ? 1.069 -13.972 24.559 1.00 94.25 592 GLY A O 1
ATOM 4700 N N . ILE A 1 593 ? 0.350 -12.145 23.478 1.00 94.44 593 ILE A N 1
ATOM 4701 C CA . ILE A 1 593 ? -1.074 -12.487 23.455 1.00 94.44 593 ILE A CA 1
ATOM 4702 C C . ILE A 1 593 ? -1.410 -13.052 22.079 1.00 94.44 593 ILE A C 1
ATOM 4704 O O . ILE A 1 593 ? -0.908 -12.566 21.076 1.00 94.44 593 ILE A O 1
ATOM 4708 N N . GLN A 1 594 ? -2.276 -14.057 22.022 1.00 93.38 594 GLN A N 1
ATOM 4709 C CA . GLN A 1 594 ? -2.843 -14.577 20.787 1.00 93.38 594 GLN A CA 1
ATOM 4710 C C . GLN A 1 594 ? -4.293 -14.107 20.626 1.00 93.38 594 GLN A C 1
ATOM 4712 O O . GLN A 1 594 ? -5.102 -14.256 21.546 1.00 93.38 594 GLN A O 1
ATOM 4717 N N . PHE A 1 595 ? -4.635 -13.584 19.447 1.00 95.12 595 PHE A N 1
ATOM 4718 C CA . PHE A 1 595 ? -5.973 -13.062 19.128 1.00 95.12 595 PHE A CA 1
ATOM 4719 C C . PHE A 1 595 ? -6.704 -13.951 18.117 1.00 95.12 595 PHE A C 1
ATOM 4721 O O . PHE A 1 595 ? -6.106 -14.844 17.515 1.00 95.12 595 PHE A O 1
ATOM 4728 N N . LEU A 1 596 ? -8.000 -13.706 17.898 1.00 94.38 596 LEU A N 1
ATOM 4729 C CA . LEU A 1 596 ? -8.837 -14.453 16.944 1.00 94.38 596 LEU A CA 1
ATOM 4730 C C . LEU A 1 596 ? -8.903 -15.965 17.244 1.00 94.38 596 LEU A C 1
ATOM 4732 O O . LEU A 1 596 ? -8.954 -16.796 16.339 1.00 94.38 596 LEU A O 1
ATOM 4736 N N . THR A 1 597 ? -8.848 -16.341 18.524 1.00 91.75 597 THR A N 1
ATOM 4737 C CA . THR A 1 597 ? -8.797 -17.740 18.991 1.00 91.75 597 THR A CA 1
ATOM 4738 C C . THR A 1 597 ? -10.091 -18.515 18.735 1.00 91.75 597 THR A C 1
ATOM 4740 O O . THR A 1 597 ? -10.076 -19.744 18.770 1.00 91.75 597 THR A O 1
ATOM 4743 N N . GLY A 1 598 ? -11.196 -17.812 18.465 1.00 90.62 598 GLY A N 1
ATOM 4744 C CA . GLY A 1 598 ? -12.497 -18.388 18.126 1.00 90.62 598 GLY A CA 1
ATOM 4745 C C . GLY A 1 598 ? -12.677 -18.708 16.639 1.00 90.62 598 GL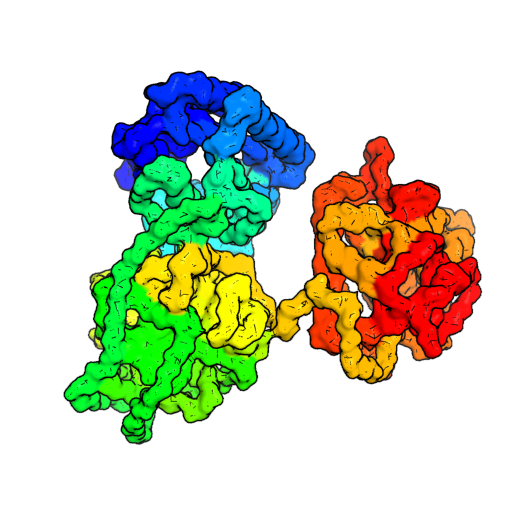Y A C 1
ATOM 4746 O O . GLY A 1 598 ? -13.704 -19.275 16.269 1.00 90.62 598 GLY A O 1
ATOM 4747 N N . LEU A 1 599 ? -11.710 -18.355 15.786 1.00 91.62 599 LEU A N 1
ATOM 4748 C CA . LEU A 1 599 ? -11.738 -18.637 14.349 1.00 91.62 599 LEU A CA 1
ATOM 4749 C C . LEU A 1 599 ? -10.940 -19.907 14.000 1.00 91.62 599 LEU A C 1
ATOM 4751 O O . LEU A 1 599 ? -10.039 -20.291 14.747 1.00 91.62 599 LEU A O 1
ATOM 4755 N N . PRO A 1 600 ? -11.226 -20.555 12.852 1.00 90.19 600 PRO A N 1
ATOM 4756 C CA . PRO A 1 600 ? -10.366 -21.611 12.315 1.00 90.19 600 PRO A CA 1
ATOM 4757 C C . PRO A 1 600 ? -8.915 -21.134 12.162 1.00 90.19 600 PRO A C 1
ATOM 4759 O O . PRO A 1 600 ? -8.688 -20.008 11.722 1.00 90.19 600 PRO A O 1
ATOM 4762 N N . ASP A 1 601 ? -7.938 -21.980 12.510 1.00 88.50 601 ASP A N 1
ATOM 4763 C CA . ASP A 1 601 ? -6.527 -21.573 12.619 1.00 88.50 601 ASP A CA 1
ATOM 4764 C C . ASP A 1 601 ? -5.940 -21.011 11.311 1.00 88.50 601 ASP A C 1
ATOM 4766 O O . ASP A 1 601 ? -5.102 -20.114 11.361 1.00 88.50 601 ASP A O 1
ATOM 4770 N N . ASP A 1 602 ? -6.372 -21.498 10.145 1.00 86.19 602 ASP A N 1
ATOM 4771 C CA . ASP A 1 602 ? -5.919 -21.017 8.833 1.00 86.19 602 ASP A CA 1
ATOM 4772 C C . ASP A 1 602 ? -6.473 -19.627 8.504 1.00 86.19 602 ASP A C 1
ATOM 4774 O O . ASP A 1 602 ? -5.728 -18.739 8.086 1.00 86.19 602 ASP A O 1
ATOM 4778 N N . ILE A 1 603 ? -7.761 -19.412 8.774 1.00 90.56 603 ILE A N 1
ATOM 4779 C CA . ILE A 1 603 ? -8.411 -18.104 8.640 1.00 90.56 603 ILE A CA 1
ATOM 4780 C C . ILE A 1 603 ? -7.792 -17.113 9.630 1.00 90.56 603 ILE A C 1
ATOM 4782 O O . ILE A 1 603 ? -7.447 -15.995 9.251 1.00 90.56 603 ILE A O 1
ATOM 4786 N N . ALA A 1 604 ? -7.596 -17.529 10.882 1.00 93.06 604 ALA A N 1
ATOM 4787 C CA . ALA A 1 604 ? -6.962 -16.709 11.904 1.00 93.06 604 ALA A CA 1
ATOM 4788 C C . ALA A 1 604 ? -5.519 -16.354 11.522 1.00 93.06 604 ALA A C 1
ATOM 4790 O O . ALA A 1 604 ? -5.133 -15.200 11.662 1.00 93.06 604 ALA A O 1
ATOM 4791 N N . ALA A 1 605 ? -4.724 -17.302 11.011 1.00 92.94 605 ALA A N 1
ATOM 4792 C CA . ALA A 1 605 ? -3.356 -17.040 10.562 1.00 92.94 605 ALA A CA 1
ATOM 4793 C C . ALA A 1 605 ? -3.310 -15.994 9.438 1.00 92.94 605 ALA A C 1
ATOM 4795 O O . ALA A 1 605 ? -2.514 -15.063 9.518 1.00 92.94 605 ALA A O 1
ATOM 4796 N N . SER A 1 606 ? -4.193 -16.110 8.441 1.00 93.25 606 SER A N 1
ATOM 4797 C CA . SER A 1 606 ? -4.290 -15.143 7.341 1.00 93.25 606 SER A CA 1
ATOM 4798 C C . SER A 1 606 ? -4.693 -13.746 7.837 1.00 93.25 606 SER A C 1
ATOM 4800 O O . SER A 1 606 ? -3.993 -12.768 7.567 1.00 93.25 606 SER A O 1
ATOM 4802 N N . LEU A 1 607 ? -5.749 -13.651 8.655 1.00 95.31 607 LEU A N 1
ATOM 4803 C CA . LEU A 1 607 ? -6.204 -12.382 9.236 1.00 95.31 607 LEU A CA 1
ATOM 4804 C C . LEU A 1 607 ? -5.166 -11.761 10.179 1.00 95.31 607 LEU A C 1
ATOM 4806 O O . LEU A 1 607 ? -5.031 -10.541 10.220 1.00 95.31 607 LEU A O 1
ATOM 4810 N N . ARG A 1 608 ? -4.393 -12.576 10.910 1.00 95.94 608 ARG A N 1
ATOM 4811 C CA . ARG A 1 608 ? -3.319 -12.080 11.782 1.00 95.94 608 ARG A CA 1
ATOM 4812 C C . ARG A 1 608 ? -2.201 -11.399 10.998 1.00 95.94 608 ARG A C 1
ATOM 4814 O O . ARG A 1 608 ? -1.577 -10.486 11.530 1.00 95.94 608 ARG A O 1
ATOM 4821 N N . THR A 1 609 ? -1.954 -11.830 9.762 1.00 97.12 609 THR A N 1
ATOM 4822 C CA . THR A 1 609 ? -0.934 -11.258 8.868 1.00 97.12 609 THR A CA 1
ATOM 4823 C C . THR A 1 609 ? -1.444 -10.127 7.977 1.00 97.12 609 THR A C 1
ATOM 4825 O O . THR A 1 609 ? -0.649 -9.515 7.270 1.00 97.12 609 THR A O 1
ATOM 4828 N N . PHE A 1 610 ? -2.746 -9.831 7.998 1.00 96.44 610 PHE A N 1
ATOM 4829 C CA . PHE A 1 610 ? -3.314 -8.735 7.219 1.00 96.44 610 PHE A CA 1
ATOM 4830 C C . PHE A 1 610 ? -2.772 -7.381 7.701 1.00 96.44 610 PHE A C 1
ATOM 4832 O O . PHE A 1 610 ? -2.807 -7.082 8.896 1.00 96.44 610 PHE A O 1
ATOM 4839 N N . LEU A 1 611 ? -2.303 -6.558 6.760 1.00 96.31 611 LEU A N 1
ATOM 4840 C CA . LEU A 1 611 ? -1.829 -5.199 7.009 1.00 96.31 611 LEU A CA 1
ATOM 4841 C C . LEU A 1 611 ? -2.804 -4.189 6.378 1.00 96.31 611 LEU A C 1
ATOM 4843 O O . LEU A 1 611 ? -2.961 -4.189 5.153 1.00 96.31 611 LEU A O 1
ATOM 4847 N N . PRO A 1 612 ? -3.452 -3.313 7.168 1.00 93.88 612 PRO A N 1
ATOM 4848 C CA . PRO A 1 612 ? -4.299 -2.258 6.621 1.00 93.88 612 PRO A CA 1
ATOM 4849 C C . PRO A 1 612 ? -3.501 -1.283 5.744 1.00 93.88 612 PRO A C 1
ATOM 4851 O O . PRO A 1 612 ? -2.480 -0.754 6.169 1.00 93.88 612 PRO A O 1
ATOM 4854 N N . THR A 1 613 ? -3.991 -0.995 4.535 1.00 89.06 613 THR A N 1
ATOM 4855 C CA . THR A 1 613 ? -3.343 -0.052 3.596 1.00 89.06 613 THR A CA 1
ATOM 4856 C C . THR A 1 613 ? -4.030 1.314 3.524 1.00 89.06 613 THR A C 1
ATOM 4858 O O . THR A 1 613 ? -3.609 2.185 2.767 1.00 89.06 613 THR A O 1
ATOM 4861 N N . SER A 1 614 ? -5.131 1.496 4.254 1.00 87.94 614 SER A N 1
ATOM 4862 C CA . SER A 1 614 ? -5.871 2.756 4.359 1.00 87.94 614 SER A CA 1
ATOM 4863 C C . SER A 1 614 ? -6.790 2.738 5.576 1.00 87.94 614 SER A C 1
ATOM 4865 O O . SER A 1 614 ? -7.324 1.680 5.923 1.00 87.94 614 SER A O 1
ATOM 4867 N N . LEU A 1 615 ? -7.066 3.910 6.148 1.00 88.44 615 LEU A N 1
ATOM 4868 C CA . LEU A 1 615 ? -8.160 4.086 7.101 1.00 88.44 615 LEU A CA 1
ATOM 4869 C C . LEU A 1 615 ? -9.515 3.798 6.434 1.00 88.44 615 LEU A C 1
ATOM 4871 O O . LEU A 1 615 ? -9.683 3.976 5.221 1.00 88.44 615 LEU A O 1
ATOM 4875 N N . TRP A 1 616 ? -10.500 3.340 7.211 1.00 84.00 616 TRP A N 1
ATOM 4876 C CA . TRP A 1 616 ? -11.854 3.189 6.698 1.00 84.00 616 TRP A CA 1
ATOM 4877 C C . TRP A 1 616 ? -12.412 4.584 6.463 1.00 84.00 616 TRP A C 1
ATOM 4879 O O . TRP A 1 616 ? -12.304 5.469 7.305 1.00 84.00 616 TRP A O 1
ATOM 4889 N N . LYS A 1 617 ? -13.013 4.808 5.299 1.00 67.56 617 LYS A N 1
ATOM 4890 C CA . LYS A 1 617 ? -13.652 6.095 5.049 1.00 67.56 617 LYS A CA 1
ATOM 4891 C C . LYS A 1 617 ? -14.950 6.159 5.847 1.00 67.56 617 LYS A C 1
ATOM 4893 O O . LYS A 1 617 ? -15.716 5.193 5.769 1.00 67.56 617 LYS A O 1
ATOM 4898 N N . PRO A 1 618 ? -15.234 7.278 6.540 1.00 52.50 618 PRO A N 1
ATOM 4899 C CA . PRO A 1 618 ? -16.545 7.534 7.105 1.00 52.50 618 PRO A CA 1
ATOM 4900 C C . PRO A 1 618 ? -17.575 7.498 5.970 1.00 52.50 618 PRO A C 1
ATOM 4902 O O . PRO A 1 618 ? -17.703 8.443 5.198 1.00 52.50 618 PRO A O 1
ATOM 4905 N N . SER A 1 619 ? -18.257 6.377 5.784 1.00 46.12 619 SER A N 1
ATOM 4906 C CA . SER A 1 619 ? -19.281 6.223 4.763 1.00 46.12 619 SER A CA 1
ATOM 4907 C C . SER A 1 619 ? -20.487 5.565 5.405 1.00 46.12 619 SER A C 1
ATOM 4909 O O . SER A 1 619 ? -20.415 4.470 5.957 1.00 46.12 619 SER A O 1
ATOM 4911 N N . LYS A 1 620 ? -21.627 6.256 5.342 1.00 42.12 620 LYS A N 1
ATOM 4912 C CA . LYS A 1 620 ? -22.933 5.643 5.574 1.00 42.12 620 LYS A CA 1
ATOM 4913 C C . LYS A 1 620 ? -23.037 4.428 4.637 1.00 42.12 620 LYS A C 1
ATOM 4915 O O . LYS A 1 620 ? -23.171 4.629 3.438 1.00 42.12 620 LYS A O 1
ATOM 4920 N N . MET A 1 621 ? -22.945 3.211 5.179 1.00 42.84 621 MET A N 1
ATOM 4921 C CA . MET A 1 621 ? -23.127 1.912 4.505 1.00 42.84 621 MET A CA 1
ATOM 4922 C C . MET A 1 621 ? -22.416 1.722 3.144 1.00 42.84 621 MET A C 1
ATOM 4924 O O . MET A 1 621 ? -22.772 2.290 2.111 1.00 42.84 621 MET A O 1
ATOM 4928 N N . SER A 1 622 ? -21.470 0.784 3.126 1.00 48.22 622 SER A N 1
ATOM 4929 C CA . SER A 1 622 ? -20.714 0.284 1.971 1.00 48.22 622 SER A CA 1
ATOM 4930 C C . SER A 1 622 ? -21.543 -0.591 1.009 1.00 48.22 622 SER A C 1
ATOM 4932 O O . SER A 1 622 ? -21.182 -1.721 0.691 1.00 48.22 622 SER A O 1
ATOM 4934 N N . LEU A 1 623 ? -22.647 -0.063 0.481 1.00 56.31 623 LEU A N 1
ATOM 4935 C CA . LEU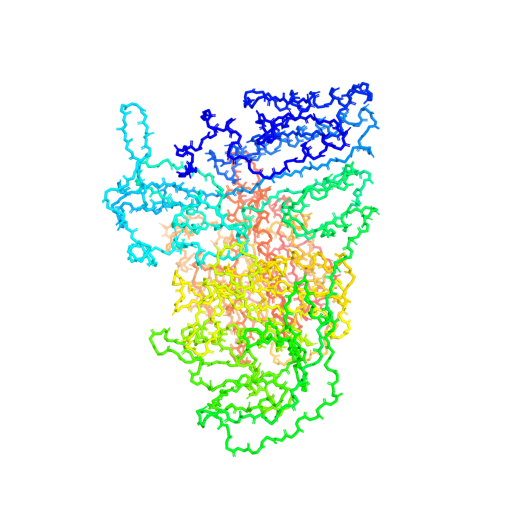 A 1 623 ? -23.184 -0.536 -0.797 1.00 56.31 623 LEU A CA 1
ATOM 4936 C C . LEU A 1 623 ? -22.597 0.347 -1.893 1.00 56.31 623 LEU A C 1
ATOM 4938 O O . LEU A 1 623 ? -23.040 1.476 -2.097 1.00 56.31 623 LEU A O 1
ATOM 4942 N N . HIS A 1 624 ? -21.589 -0.157 -2.607 1.00 72.19 624 HIS A N 1
ATOM 4943 C CA . HIS A 1 624 ? -21.206 0.482 -3.857 1.00 72.19 624 HIS A CA 1
ATOM 4944 C C . HIS A 1 624 ? -22.347 0.292 -4.851 1.00 72.19 624 HIS A C 1
ATOM 4946 O O . HIS A 1 624 ? -22.785 -0.830 -5.105 1.00 72.19 624 HIS A O 1
ATOM 4952 N N . TRP A 1 625 ? -22.797 1.387 -5.457 1.00 82.69 625 TRP A N 1
ATOM 4953 C CA . TRP A 1 625 ? -23.838 1.402 -6.469 1.00 82.69 625 TRP A CA 1
ATOM 4954 C C . TRP A 1 625 ? -23.564 0.366 -7.550 1.00 82.69 625 TRP A C 1
ATOM 4956 O O . TRP A 1 625 ? -24.501 -0.294 -7.975 1.00 82.69 625 TRP A O 1
ATOM 4966 N N . LYS A 1 626 ? -22.293 0.136 -7.925 1.00 83.69 626 LYS A N 1
ATOM 4967 C CA . LYS A 1 626 ? -21.876 -0.867 -8.920 1.00 83.69 626 LYS A CA 1
ATOM 4968 C C . LYS A 1 626 ? -22.235 -2.322 -8.584 1.00 83.69 626 LYS A C 1
ATOM 4970 O O . LYS A 1 626 ? -22.394 -3.114 -9.509 1.00 83.69 626 LYS A O 1
ATOM 4975 N N . ASP A 1 627 ? -22.527 -2.638 -7.328 1.00 83.00 627 ASP A N 1
ATOM 4976 C CA . ASP A 1 627 ? -22.859 -3.998 -6.882 1.00 83.00 627 ASP A CA 1
ATOM 4977 C C . ASP A 1 627 ? -24.383 -4.235 -6.739 1.00 83.00 627 ASP A C 1
ATOM 4979 O O . ASP A 1 627 ? -24.834 -5.359 -6.535 1.00 83.00 627 ASP A O 1
ATOM 4983 N N . ILE A 1 628 ? -25.207 -3.193 -6.912 1.00 79.50 628 ILE A N 1
ATOM 4984 C CA . ILE A 1 628 ? -26.675 -3.239 -6.749 1.00 79.50 628 ILE A CA 1
ATOM 4985 C C . ILE A 1 628 ? -27.399 -3.710 -8.030 1.00 79.50 628 ILE A C 1
ATOM 4987 O O . ILE A 1 628 ? -27.165 -3.151 -9.094 1.00 79.50 628 ILE A O 1
ATOM 4991 N N . PRO A 1 629 ? -28.324 -4.677 -8.023 1.00 82.25 629 PRO A N 1
ATOM 4992 C CA . PRO A 1 629 ? -29.050 -5.051 -9.244 1.00 82.25 629 PRO A CA 1
ATOM 4993 C C . PRO A 1 629 ? -29.774 -3.856 -9.903 1.00 82.25 629 PRO A C 1
ATOM 4995 O O . PRO A 1 629 ? -30.349 -3.031 -9.200 1.00 82.25 629 PRO A O 1
ATOM 4998 N N . CYS A 1 630 ? -29.814 -3.778 -11.243 1.00 82.19 630 CYS A N 1
ATOM 4999 C CA . CYS A 1 630 ? -30.464 -2.664 -11.965 1.00 82.19 630 CYS A CA 1
ATOM 5000 C C . CYS A 1 630 ? -31.964 -2.488 -11.638 1.00 82.19 630 CYS A C 1
ATOM 5002 O O . CYS A 1 630 ? -32.547 -1.454 -11.942 1.00 82.19 630 CYS A O 1
ATOM 5004 N N . SER A 1 631 ? -32.607 -3.523 -11.094 1.00 62.00 631 SER A N 1
ATOM 5005 C CA . SER A 1 631 ? -34.057 -3.649 -10.936 1.00 62.00 631 SER A CA 1
ATOM 5006 C C . SER A 1 631 ? -34.508 -3.616 -9.475 1.00 62.00 631 SER A C 1
ATOM 5008 O O . SER A 1 631 ? -35.438 -4.334 -9.117 1.00 62.00 631 SER A O 1
ATOM 5010 N N . VAL A 1 632 ? -33.855 -2.821 -8.626 1.00 53.94 632 VAL A N 1
ATOM 5011 C CA . VAL A 1 632 ? -34.396 -2.467 -7.306 1.00 53.94 632 VAL A CA 1
ATOM 5012 C C . VAL A 1 632 ? -35.152 -1.145 -7.469 1.00 53.94 632 VAL A C 1
ATOM 5014 O O . VAL A 1 632 ? -34.504 -0.107 -7.573 1.00 53.94 632 VAL A O 1
ATOM 5017 N N . PRO A 1 633 ? -36.496 -1.135 -7.554 1.00 51.59 633 PRO A N 1
ATOM 5018 C CA . PRO A 1 633 ? -37.243 0.109 -7.465 1.00 51.59 633 PRO A CA 1
ATOM 5019 C C . PRO A 1 633 ? -37.072 0.629 -6.042 1.00 51.59 633 PRO A C 1
ATOM 5021 O O . PRO A 1 633 ? -37.395 -0.088 -5.092 1.00 51.59 633 PRO A O 1
ATOM 5024 N N . SER A 1 634 ? -36.564 1.846 -5.875 1.00 53.25 634 SER A N 1
ATOM 5025 C CA . SER A 1 634 ? -36.687 2.494 -4.579 1.00 53.25 634 SER A CA 1
ATOM 5026 C C . SER A 1 634 ? -38.147 2.894 -4.356 1.00 53.25 634 SER A C 1
ATOM 5028 O O . SER A 1 634 ? -38.775 3.479 -5.239 1.00 53.25 634 SER A O 1
ATOM 5030 N N . ASP A 1 635 ? -38.678 2.660 -3.154 1.00 51.84 635 ASP A N 1
ATOM 5031 C CA . ASP A 1 635 ? -39.960 3.232 -2.705 1.00 51.84 635 ASP A CA 1
ATOM 5032 C C . ASP A 1 635 ? -39.874 4.767 -2.493 1.00 51.84 635 ASP A C 1
ATOM 5034 O O . ASP A 1 635 ? -40.828 5.408 -2.036 1.00 51.84 635 ASP A O 1
ATOM 5038 N N . THR A 1 636 ? -38.732 5.388 -2.822 1.00 59.81 636 THR A N 1
ATOM 5039 C CA . THR A 1 636 ? -38.501 6.829 -2.686 1.00 59.81 636 THR A CA 1
ATOM 5040 C C . THR A 1 636 ? -39.375 7.623 -3.654 1.00 59.81 636 THR A C 1
ATOM 5042 O O . THR A 1 636 ? -39.113 7.712 -4.852 1.00 59.81 636 THR A O 1
ATOM 5045 N N . LYS A 1 637 ? -40.391 8.304 -3.119 1.00 64.12 637 LYS A N 1
ATOM 5046 C CA . LYS A 1 637 ? -41.058 9.399 -3.832 1.00 64.12 637 LYS A CA 1
ATOM 5047 C C . LYS A 1 637 ? -40.146 10.623 -3.840 1.00 64.12 637 LYS A C 1
ATOM 5049 O O . LYS A 1 637 ? -39.917 11.217 -2.788 1.00 64.12 637 LYS A O 1
ATOM 5054 N N . CYS A 1 638 ? -39.674 11.024 -5.017 1.00 74.81 638 CYS A N 1
ATOM 5055 C CA . CYS A 1 638 ? -38.935 12.272 -5.184 1.00 74.81 638 CYS A CA 1
ATOM 5056 C C . CYS A 1 638 ? -39.807 13.463 -4.772 1.00 74.81 638 CYS A C 1
ATOM 5058 O O . CYS A 1 638 ? -40.902 13.655 -5.302 1.00 74.81 638 CYS A O 1
ATOM 5060 N N . GLN A 1 639 ? -39.329 14.248 -3.809 1.00 66.44 639 GLN A N 1
ATOM 5061 C CA . GLN A 1 639 ? -39.933 15.525 -3.442 1.00 66.44 639 GLN A CA 1
ATOM 5062 C C . GLN A 1 639 ? -39.236 16.635 -4.233 1.00 66.44 639 GLN A C 1
ATOM 5064 O O . GLN A 1 639 ? -38.010 16.642 -4.333 1.00 66.44 639 GLN A O 1
ATOM 5069 N N . GLY A 1 640 ? -40.015 17.548 -4.811 1.00 73.75 640 GLY A N 1
ATOM 5070 C CA . GLY A 1 640 ? -39.474 18.672 -5.572 1.00 73.75 640 GLY A CA 1
ATOM 5071 C C . GLY A 1 640 ? -39.127 18.339 -7.025 1.00 73.75 640 GLY A C 1
ATOM 5072 O O . GLY A 1 640 ? -39.664 17.406 -7.627 1.00 73.75 640 GLY A O 1
ATOM 5073 N N . LYS A 1 641 ? -38.262 19.161 -7.623 1.00 81.50 641 LYS A N 1
ATOM 5074 C CA . LYS A 1 641 ? -37.892 19.058 -9.044 1.00 81.50 641 LYS A CA 1
ATOM 5075 C C . LYS A 1 641 ? -36.777 18.040 -9.287 1.00 81.50 641 LYS A C 1
ATOM 5077 O O . LYS A 1 641 ? -35.849 17.920 -8.486 1.00 81.50 641 LYS A O 1
ATOM 5082 N N . ILE A 1 642 ? -36.856 17.360 -10.432 1.00 90.81 642 ILE A N 1
ATOM 5083 C CA . ILE A 1 642 ? -35.884 16.360 -10.893 1.00 90.81 642 ILE A CA 1
ATOM 5084 C C . ILE A 1 642 ? -34.896 17.050 -11.852 1.00 90.81 642 ILE A C 1
ATOM 5086 O O . ILE A 1 642 ? -35.276 17.337 -12.989 1.00 90.81 642 ILE A O 1
ATOM 5090 N N . PRO A 1 643 ? -33.659 17.354 -11.424 1.00 94.56 643 PRO A N 1
ATOM 5091 C CA . PRO A 1 643 ? -32.674 18.008 -12.276 1.00 94.56 643 PRO A CA 1
ATOM 5092 C C . PRO A 1 643 ? -32.098 17.058 -13.332 1.00 94.56 643 PRO A C 1
ATOM 5094 O O . PRO A 1 643 ? -32.077 15.837 -13.153 1.00 94.56 643 PRO A O 1
ATOM 5097 N N . LEU A 1 644 ? -31.576 17.647 -14.407 1.00 97.25 644 LEU A N 1
ATOM 5098 C CA . LEU A 1 644 ? -30.731 16.982 -15.394 1.00 97.25 644 LEU A CA 1
ATOM 5099 C C . LEU A 1 644 ? -29.255 17.306 -15.137 1.00 97.25 644 LEU A C 1
ATOM 5101 O O . LEU A 1 644 ? -28.890 18.475 -15.068 1.00 97.25 644 LEU A O 1
ATOM 5105 N N . ILE A 1 645 ? -28.407 16.284 -15.058 1.00 97.75 645 ILE A N 1
ATOM 5106 C CA . ILE A 1 645 ? -26.948 16.399 -15.060 1.00 97.75 645 ILE A CA 1
ATOM 5107 C C . ILE A 1 645 ? -26.429 15.886 -16.400 1.00 97.75 645 ILE A C 1
ATOM 5109 O O . ILE A 1 645 ? -26.646 14.726 -16.748 1.00 97.75 645 ILE A O 1
ATOM 5113 N N . LEU A 1 646 ? -25.725 16.741 -17.133 1.00 97.94 646 LEU A N 1
ATOM 5114 C CA . LEU A 1 646 ? -24.971 16.392 -18.329 1.00 97.94 646 LEU A CA 1
ATOM 5115 C C . LEU A 1 646 ? -23.479 16.372 -17.991 1.00 97.94 646 LEU A C 1
ATOM 5117 O O . LEU A 1 646 ? -22.924 17.402 -17.616 1.00 97.94 646 LEU A O 1
ATOM 5121 N N . ILE A 1 647 ? -22.836 15.218 -18.145 1.00 97.56 647 ILE A N 1
ATOM 5122 C CA . ILE A 1 647 ? -21.400 15.029 -17.930 1.00 97.56 647 ILE A CA 1
ATOM 5123 C C . ILE A 1 647 ? -20.732 14.741 -19.273 1.00 97.56 647 ILE A C 1
ATOM 5125 O O . ILE A 1 647 ? -21.135 13.806 -19.964 1.00 97.56 647 ILE A O 1
ATOM 5129 N N . SER A 1 648 ? -19.707 15.516 -19.624 1.00 96.50 648 SER A N 1
ATOM 5130 C CA . SER A 1 648 ? -18.853 15.261 -20.788 1.00 96.50 648 SER A CA 1
ATOM 5131 C C . SER A 1 648 ? -17.493 14.724 -20.354 1.00 96.50 648 SER A C 1
ATOM 5133 O O . SER A 1 648 ? -16.848 15.337 -19.504 1.00 96.50 648 SER A O 1
ATOM 5135 N N . LEU A 1 649 ? -17.092 13.587 -20.926 1.00 96.06 649 LEU A N 1
ATOM 5136 C CA . LEU A 1 649 ? -15.758 12.993 -20.831 1.00 96.06 649 LEU A CA 1
ATOM 5137 C C . LEU A 1 649 ? -15.029 13.257 -22.153 1.00 96.06 649 LEU A C 1
ATOM 5139 O O . LEU A 1 649 ? -15.319 12.589 -23.153 1.00 96.06 649 LEU A O 1
ATOM 5143 N N . ASP A 1 650 ? -14.130 14.238 -22.168 1.00 92.31 650 ASP A N 1
ATOM 5144 C CA . ASP A 1 650 ? -13.437 14.666 -23.384 1.00 92.31 650 ASP A CA 1
ATOM 5145 C C . ASP A 1 650 ? -12.652 13.497 -23.998 1.00 92.31 650 ASP A C 1
ATOM 5147 O O . ASP A 1 650 ? -11.917 12.781 -23.311 1.00 92.31 650 ASP A O 1
ATOM 5151 N N . GLY A 1 651 ? -12.839 13.253 -25.294 1.00 90.81 651 GLY A N 1
ATOM 5152 C CA . GLY A 1 651 ? -12.080 12.234 -26.018 1.00 90.81 651 GLY A CA 1
ATOM 5153 C C . GLY A 1 651 ? -12.467 10.774 -25.723 1.00 90.81 651 GLY A C 1
ATOM 5154 O O . GLY A 1 651 ? -11.801 9.853 -26.220 1.00 90.81 651 GLY A O 1
ATOM 5155 N N . PHE A 1 652 ? -13.518 10.502 -24.933 1.00 94.19 652 PHE A N 1
ATOM 5156 C CA . PHE A 1 652 ? -13.877 9.130 -24.546 1.00 94.19 652 PHE A CA 1
ATOM 5157 C C . PHE A 1 652 ? -14.513 8.339 -25.706 1.00 94.19 652 PHE A C 1
ATOM 5159 O O . PHE A 1 652 ? -15.687 8.499 -26.060 1.00 94.19 652 PHE A O 1
ATOM 5166 N N . ARG A 1 653 ? -13.753 7.390 -26.267 1.00 91.81 653 ARG A N 1
ATOM 5167 C CA . ARG A 1 653 ? -14.221 6.526 -27.359 1.00 91.81 653 ARG A CA 1
ATOM 5168 C C . ARG A 1 653 ? -15.250 5.501 -26.921 1.00 91.81 653 ARG A C 1
ATOM 5170 O O . ARG A 1 653 ? -15.081 4.808 -25.920 1.00 91.81 653 ARG A O 1
ATOM 5177 N N . ALA A 1 654 ? -16.269 5.309 -27.757 1.00 92.56 654 ALA A N 1
ATOM 5178 C CA . ALA A 1 654 ? -17.313 4.316 -27.518 1.00 92.56 654 ALA A CA 1
ATOM 5179 C C . ALA A 1 654 ? -16.762 2.886 -27.373 1.00 92.56 654 ALA A C 1
ATOM 5181 O O . ALA A 1 654 ? -17.346 2.069 -26.667 1.00 92.56 654 ALA A O 1
ATOM 5182 N N . ASP A 1 655 ? -15.641 2.551 -28.022 1.00 91.38 655 ASP A N 1
ATOM 5183 C CA . ASP A 1 655 ? -15.030 1.224 -27.930 1.00 91.38 655 ASP A CA 1
ATOM 5184 C C . ASP A 1 655 ? -14.146 1.014 -26.689 1.00 91.38 655 ASP A C 1
ATOM 5186 O O . ASP A 1 655 ? -13.816 -0.136 -26.395 1.00 91.38 655 ASP A O 1
ATOM 5190 N N . TYR A 1 656 ? -13.849 2.056 -25.903 1.00 93.94 656 TYR A N 1
ATOM 5191 C CA . TYR A 1 656 ? -13.089 1.927 -24.653 1.00 93.94 656 TYR A CA 1
ATOM 5192 C C . TYR A 1 656 ? -13.806 1.086 -23.595 1.00 93.94 656 TYR A C 1
ATOM 5194 O O . TYR A 1 656 ? -13.148 0.348 -22.864 1.00 93.94 656 TYR A O 1
ATOM 5202 N N . VAL A 1 657 ? -15.143 1.068 -23.580 1.00 90.69 657 VAL A N 1
ATOM 5203 C CA . VAL A 1 657 ? -15.919 0.202 -22.667 1.00 90.69 657 VAL A CA 1
ATOM 5204 C C . VAL A 1 657 ? -15.592 -1.289 -22.855 1.00 90.69 657 VAL A C 1
ATOM 5206 O O . VAL A 1 657 ? -15.695 -2.085 -21.925 1.00 90.69 657 VAL A O 1
ATOM 5209 N N . LYS A 1 658 ? -15.111 -1.688 -24.043 1.00 89.69 658 LYS A N 1
ATOM 5210 C CA . LYS A 1 658 ? -14.728 -3.078 -24.342 1.00 89.69 658 LYS A CA 1
ATOM 5211 C C . LYS A 1 658 ? -13.416 -3.498 -23.682 1.00 89.69 658 LYS A C 1
ATOM 5213 O O . LYS A 1 658 ? -13.131 -4.694 -23.643 1.00 89.69 658 LYS A O 1
ATOM 5218 N N . ARG A 1 659 ? -12.637 -2.548 -23.152 1.00 89.12 659 ARG A N 1
ATOM 5219 C CA . ARG A 1 659 ? -11.382 -2.817 -22.433 1.00 89.12 659 ARG A CA 1
ATOM 5220 C C . ARG A 1 659 ? -11.600 -3.400 -21.038 1.00 89.12 659 ARG A C 1
ATOM 5222 O O . ARG A 1 659 ? -10.653 -3.909 -20.460 1.00 89.12 659 ARG A O 1
ATOM 5229 N N . LYS A 1 660 ? -12.840 -3.384 -20.525 1.00 89.31 660 LYS A N 1
ATOM 5230 C CA . LYS A 1 660 ? -13.218 -3.907 -19.195 1.00 89.31 660 LYS A CA 1
ATOM 5231 C C . LYS A 1 660 ? -12.534 -3.201 -18.015 1.00 89.31 660 LYS A C 1
ATOM 5233 O O . LYS A 1 660 ? -12.411 -3.785 -16.946 1.00 89.31 660 LYS A O 1
ATOM 5238 N N . LEU A 1 661 ? -12.137 -1.947 -18.213 1.00 90.06 661 LEU A N 1
ATOM 5239 C CA . LEU A 1 661 ? -11.534 -1.094 -17.183 1.00 90.06 661 LEU A CA 1
ATOM 5240 C C . LEU A 1 661 ? -12.570 -0.238 -16.445 1.00 90.06 661 LEU A C 1
ATOM 5242 O O . LEU A 1 661 ? -12.284 0.301 -15.385 1.00 90.06 661 LEU A O 1
ATOM 5246 N N . THR A 1 662 ? -13.779 -0.112 -17.003 1.00 95.31 662 THR A N 1
ATOM 5247 C CA . THR A 1 662 ? -14.787 0.851 -16.547 1.00 95.31 662 THR A CA 1
ATOM 5248 C C . THR A 1 662 ? -16.090 0.169 -16.092 1.00 95.31 662 THR A C 1
ATOM 5250 O O . THR A 1 662 ? -17.113 0.247 -16.783 1.00 95.31 662 THR A O 1
ATOM 5253 N N . PRO A 1 663 ? -16.077 -0.577 -14.965 1.00 93.88 663 PRO A N 1
ATOM 5254 C CA . PRO A 1 663 ? -17.236 -1.333 -14.485 1.00 93.88 663 PRO A CA 1
ATOM 5255 C C . PRO A 1 663 ? -18.450 -0.472 -14.095 1.00 93.88 663 PRO A C 1
ATOM 5257 O O . PRO A 1 663 ? -19.581 -0.936 -14.249 1.00 93.88 663 PRO A O 1
ATOM 5260 N N . VAL A 1 664 ? -18.272 0.759 -13.603 1.00 94.44 664 VAL A N 1
ATOM 5261 C CA . VAL A 1 664 ? -19.394 1.668 -13.298 1.00 94.44 664 VAL A CA 1
ATOM 5262 C C . VAL A 1 664 ? -20.042 2.173 -14.584 1.00 94.44 664 VAL A C 1
ATOM 5264 O O . VAL A 1 664 ? -21.266 2.145 -14.704 1.00 94.44 664 VAL A O 1
ATOM 5267 N N . ILE A 1 665 ? -19.242 2.597 -15.562 1.00 95.94 665 ILE A N 1
ATOM 5268 C CA . ILE A 1 665 ? -19.705 3.031 -16.887 1.00 95.94 665 ILE A CA 1
ATOM 5269 C C . ILE A 1 665 ? -20.413 1.873 -17.594 1.00 95.94 665 ILE A C 1
ATOM 5271 O O . ILE A 1 665 ? -21.496 2.059 -18.148 1.00 95.94 665 ILE A O 1
ATOM 5275 N N . GLU A 1 666 ? -19.860 0.661 -17.527 1.00 94.62 666 GLU A N 1
ATOM 5276 C CA . GLU A 1 666 ? -20.495 -0.543 -18.071 1.00 94.62 666 GLU A CA 1
ATOM 5277 C C . GLU A 1 666 ? -21.834 -0.840 -17.384 1.00 94.62 666 GLU A C 1
ATOM 5279 O O . GLU A 1 666 ? -22.808 -1.250 -18.024 1.00 94.62 666 GLU A O 1
ATOM 5284 N N . LYS A 1 667 ? -21.934 -0.571 -16.083 1.00 93.06 667 LYS A N 1
ATOM 5285 C CA . LYS A 1 667 ? -23.202 -0.678 -15.375 1.00 93.06 667 LYS A CA 1
ATOM 5286 C C . LYS A 1 667 ? -24.207 0.399 -15.776 1.00 93.06 667 LYS A C 1
ATOM 5288 O O . LYS A 1 667 ? -25.366 0.076 -16.008 1.00 93.06 667 LYS A O 1
ATOM 5293 N N . LEU A 1 668 ? -23.792 1.658 -15.899 1.00 93.50 668 LEU A N 1
ATOM 5294 C CA . LEU A 1 668 ? -24.646 2.731 -16.423 1.00 93.50 668 LEU A CA 1
ATOM 5295 C C . LEU A 1 668 ? -25.163 2.377 -17.822 1.00 93.50 668 LEU A C 1
ATOM 5297 O O . LEU A 1 668 ? -26.349 2.550 -18.102 1.00 93.50 668 LEU A O 1
ATOM 5301 N N . ARG A 1 669 ? -24.300 1.795 -18.664 1.00 92.38 669 ARG A N 1
ATOM 5302 C CA . ARG A 1 669 ? -24.643 1.291 -19.997 1.00 92.38 669 ARG A CA 1
ATOM 5303 C C . ARG A 1 669 ? -25.695 0.189 -19.946 1.00 92.38 669 ARG A C 1
ATOM 5305 O O . ARG A 1 669 ? -26.675 0.246 -20.682 1.00 92.38 669 ARG A O 1
ATOM 5312 N N . THR A 1 670 ? -25.514 -0.806 -19.085 1.00 90.12 670 THR A N 1
ATOM 5313 C CA . THR A 1 670 ? -26.407 -1.973 -19.019 1.00 90.12 670 THR A CA 1
ATOM 5314 C C . THR A 1 670 ? -27.707 -1.710 -18.258 1.00 90.12 670 THR A C 1
ATOM 5316 O O . THR A 1 670 ? -28.729 -2.280 -18.628 1.00 90.12 670 THR A O 1
ATOM 5319 N N . CYS A 1 671 ? -27.714 -0.835 -17.246 1.00 91.75 671 CYS A N 1
ATOM 5320 C CA . CYS A 1 671 ? -28.918 -0.480 -16.488 1.00 91.75 671 CYS A CA 1
ATOM 5321 C C . CYS A 1 671 ? -29.742 0.648 -17.140 1.00 91.75 671 CYS A C 1
ATOM 5323 O O . CYS A 1 671 ? -30.961 0.687 -16.965 1.00 91.75 671 CYS A O 1
ATOM 5325 N N . GLY A 1 672 ? -29.109 1.565 -17.877 1.00 93.00 672 GLY A N 1
ATOM 5326 C CA . GLY A 1 672 ? -29.750 2.735 -18.486 1.00 93.00 672 GLY A CA 1
ATOM 5327 C C . GLY A 1 672 ? -30.119 2.572 -19.964 1.00 93.00 672 GLY A C 1
ATOM 5328 O O . GLY A 1 672 ? -30.326 1.466 -20.469 1.00 93.00 672 GLY A O 1
ATOM 5329 N N . VAL A 1 673 ? -30.201 3.706 -20.658 1.00 95.75 673 VAL A N 1
ATOM 5330 C CA . VAL A 1 673 ? -30.267 3.806 -22.118 1.00 95.75 673 VAL A CA 1
ATOM 5331 C C . VAL A 1 673 ? -28.864 4.050 -22.653 1.00 95.75 673 VAL A C 1
ATOM 5333 O O . VAL A 1 673 ? -28.151 4.921 -22.159 1.00 95.75 673 VAL A O 1
ATOM 5336 N N . HIS A 1 674 ? -28.474 3.336 -23.698 1.00 96.44 674 HIS A N 1
ATOM 5337 C CA . HIS A 1 674 ? -27.209 3.580 -24.382 1.00 96.44 674 HIS A CA 1
ATOM 5338 C C . HIS A 1 674 ? -27.328 3.314 -25.880 1.00 96.44 674 HIS A C 1
ATOM 5340 O O . HIS A 1 674 ? -28.268 2.679 -26.344 1.00 96.44 674 HIS A O 1
ATOM 5346 N N . THR A 1 675 ? -26.346 3.776 -26.644 1.00 95.00 675 THR A N 1
ATOM 5347 C CA . THR A 1 675 ? -26.151 3.405 -28.054 1.00 95.00 675 THR A CA 1
ATOM 5348 C C . THR A 1 675 ? -24.799 2.705 -28.198 1.00 95.00 675 THR A C 1
ATOM 5350 O O . THR A 1 675 ? -23.889 3.006 -27.419 1.00 95.00 675 THR A O 1
ATOM 5353 N N . PRO A 1 676 ? -24.598 1.822 -29.197 1.00 93.81 676 PRO A N 1
ATOM 5354 C CA . PRO A 1 676 ? -23.267 1.331 -29.554 1.00 93.81 676 PRO A CA 1
ATOM 5355 C C . PRO A 1 676 ? -22.243 2.446 -29.768 1.00 93.81 676 PRO A C 1
ATOM 5357 O O . PRO A 1 676 ? -21.052 2.229 -29.556 1.00 93.81 676 PRO A O 1
ATOM 5360 N N . TYR A 1 677 ? -22.709 3.601 -30.252 1.00 94.69 677 TYR A N 1
ATOM 5361 C CA . TYR A 1 677 ? -21.951 4.840 -30.375 1.00 94.69 677 TYR A CA 1
ATOM 5362 C C . TYR A 1 677 ? -22.858 6.029 -30.716 1.00 94.69 677 TYR A C 1
ATOM 5364 O O . TYR A 1 677 ? -23.906 5.873 -31.348 1.00 94.69 677 TYR A O 1
ATOM 5372 N N . MET A 1 678 ? -22.423 7.225 -30.341 1.00 94.75 678 MET A N 1
ATOM 5373 C CA . MET A 1 678 ? -22.924 8.504 -30.835 1.00 94.75 678 MET A CA 1
ATOM 5374 C C . MET A 1 678 ? -21.959 9.043 -31.899 1.00 94.75 678 MET A C 1
ATOM 5376 O O . MET A 1 678 ? -20.747 8.850 -31.803 1.00 94.75 678 MET A O 1
ATOM 5380 N N . ARG A 1 679 ? -22.484 9.695 -32.939 1.00 94.00 679 ARG A N 1
ATOM 5381 C CA . ARG A 1 679 ? -21.665 10.381 -33.946 1.00 94.00 679 ARG A CA 1
ATOM 5382 C C . ARG A 1 679 ? -21.523 11.848 -33.570 1.00 94.00 679 ARG A C 1
ATOM 5384 O O . ARG A 1 679 ? -22.520 12.533 -33.378 1.00 94.00 679 ARG A O 1
ATOM 5391 N N . SER A 1 680 ? -20.292 12.313 -33.485 1.00 94.06 680 SER A N 1
ATOM 5392 C CA . SER A 1 680 ? -19.959 13.728 -33.342 1.00 94.06 680 SER A CA 1
ATOM 5393 C C . SER A 1 680 ? -20.180 14.456 -34.672 1.00 94.06 680 SER A C 1
ATOM 5395 O O . SER A 1 680 ? -19.965 13.853 -35.725 1.00 94.06 680 SER A O 1
ATOM 5397 N N . VAL A 1 681 ? -20.588 15.727 -34.669 1.00 94.38 681 VAL A N 1
ATOM 5398 C CA . VAL A 1 681 ? -20.619 16.535 -35.901 1.00 94.38 681 VAL A CA 1
ATOM 5399 C C . VAL A 1 681 ? -19.208 16.732 -36.461 1.00 94.38 681 VAL A C 1
ATOM 5401 O O . VAL A 1 681 ? -18.208 16.639 -35.743 1.00 94.38 681 VAL A O 1
ATOM 5404 N N . TYR A 1 682 ? -19.113 17.008 -37.762 1.00 90.94 682 TYR A N 1
ATOM 5405 C CA . TYR A 1 682 ? -17.840 17.323 -38.405 1.00 90.94 682 TYR A CA 1
ATOM 5406 C C . TYR A 1 682 ? -17.505 18.826 -38.280 1.00 90.94 682 TYR A C 1
ATOM 5408 O O . TYR A 1 682 ? -18.368 19.652 -38.581 1.00 90.94 682 TYR A O 1
ATOM 5416 N N . PRO A 1 683 ? -16.262 19.199 -37.911 1.00 91.81 683 PRO A N 1
ATOM 5417 C CA . PRO A 1 683 ? -15.150 18.319 -37.545 1.00 91.81 683 PRO A CA 1
ATOM 5418 C C . PRO A 1 683 ? -15.280 17.773 -36.114 1.00 91.81 683 PRO A C 1
ATOM 5420 O O . PRO A 1 683 ? -15.797 18.446 -35.224 1.00 91.81 683 PRO A O 1
ATOM 5423 N N . THR A 1 684 ? -14.760 16.565 -35.874 1.00 89.75 684 THR A N 1
ATOM 5424 C CA . THR A 1 684 ? -14.773 15.888 -34.560 1.00 89.75 684 THR A CA 1
ATOM 5425 C C . THR A 1 684 ? -13.733 16.490 -33.600 1.00 89.75 684 THR A C 1
ATOM 5427 O O . THR A 1 684 ? -12.706 15.895 -33.285 1.00 89.75 684 THR A O 1
ATOM 5430 N N . VAL A 1 685 ? -13.962 17.744 -33.208 1.00 88.88 685 VAL A N 1
ATOM 5431 C CA . VAL A 1 685 ? -13.065 18.604 -32.416 1.00 88.88 685 VAL A CA 1
ATOM 5432 C C . VAL A 1 685 ? -13.812 19.182 -31.209 1.00 88.88 685 VAL A C 1
ATOM 5434 O O . VAL A 1 685 ? -15.031 19.367 -31.284 1.00 88.88 685 VAL A O 1
ATOM 5437 N N . THR A 1 686 ? -13.074 19.490 -30.135 1.00 88.69 686 THR A N 1
ATOM 5438 C CA . THR A 1 686 ? -13.576 19.829 -28.791 1.00 88.69 686 THR A C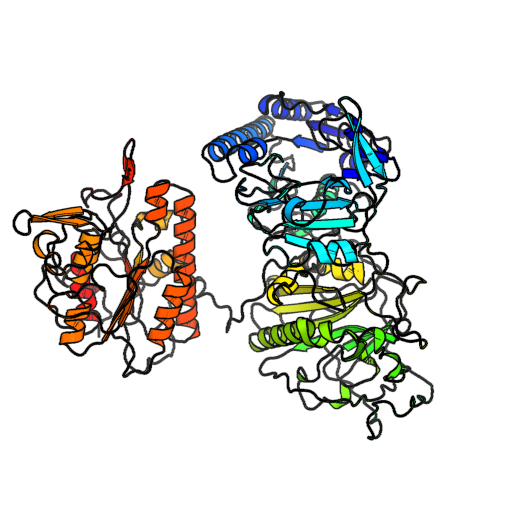A 1
ATOM 5439 C C . THR A 1 686 ? -14.667 20.883 -28.772 1.00 88.69 686 THR A C 1
ATOM 5441 O O . THR A 1 686 ? -15.829 20.600 -28.476 1.00 88.69 686 THR A O 1
ATOM 5444 N N . PHE A 1 687 ? -14.314 22.123 -29.108 1.00 92.00 687 PHE A N 1
ATOM 5445 C CA . PHE A 1 687 ? -15.231 23.251 -28.993 1.00 92.00 687 PHE A CA 1
ATOM 5446 C C . PHE A 1 687 ? -16.382 23.195 -30.008 1.00 92.00 687 PHE A C 1
ATOM 5448 O O . PHE A 1 687 ? -17.514 23.453 -29.593 1.00 92.00 687 PHE A O 1
ATOM 5455 N N . PRO A 1 688 ? -16.162 22.810 -31.285 1.00 94.38 688 PRO A N 1
ATOM 5456 C CA . PRO A 1 688 ? -17.259 22.594 -32.224 1.00 94.38 688 PRO A CA 1
ATOM 5457 C C . PRO A 1 688 ? -18.321 21.629 -31.685 1.00 94.38 688 PRO A C 1
ATOM 5459 O O . PRO A 1 688 ? -19.502 21.964 -31.682 1.00 94.38 688 PRO A O 1
ATOM 5462 N N . ASN A 1 689 ? -17.918 20.473 -31.146 1.00 95.25 689 ASN A N 1
ATOM 5463 C CA . ASN A 1 689 ? -18.870 19.469 -30.669 1.00 95.25 689 ASN A CA 1
ATOM 5464 C C . ASN A 1 689 ? -19.543 19.858 -29.354 1.00 95.25 689 ASN A C 1
ATOM 5466 O O . ASN A 1 689 ? -20.766 19.776 -29.258 1.00 95.25 689 ASN A O 1
ATOM 5470 N N . HIS A 1 690 ? -18.792 20.333 -28.358 1.00 95.31 690 HIS A N 1
ATOM 5471 C CA . HIS A 1 690 ? -19.381 20.784 -27.094 1.00 95.31 690 HIS A CA 1
ATOM 5472 C C . HIS A 1 690 ? -20.382 21.927 -27.287 1.00 95.31 690 HIS A C 1
ATOM 5474 O O . HIS A 1 690 ? -21.407 21.979 -26.598 1.00 95.31 690 HIS A O 1
ATOM 5480 N N . TYR A 1 691 ? -20.109 22.836 -28.226 1.00 95.88 691 TYR A N 1
ATOM 5481 C CA . TYR A 1 691 ? -21.004 23.953 -28.494 1.00 95.88 691 TYR A CA 1
ATOM 5482 C C . TYR A 1 691 ? -22.187 23.560 -29.388 1.00 95.88 691 TYR A C 1
ATOM 5484 O O . TYR A 1 691 ? -23.303 24.023 -29.148 1.00 95.88 691 TYR A O 1
ATOM 5492 N N . THR A 1 692 ? -22.006 22.613 -30.315 1.00 97.25 692 THR A N 1
ATOM 5493 C CA . THR A 1 692 ? -23.117 21.934 -31.003 1.00 97.25 692 THR A CA 1
ATOM 5494 C C . THR A 1 692 ? -24.062 21.271 -29.999 1.00 97.25 692 THR A C 1
ATOM 5496 O O . THR A 1 692 ? -25.269 21.472 -30.072 1.00 97.25 692 THR A O 1
ATOM 5499 N N . ILE A 1 693 ? -23.544 20.549 -29.000 1.00 97.19 693 ILE A N 1
ATOM 5500 C CA . ILE A 1 693 ? -24.362 19.926 -27.944 1.00 97.19 693 ILE A CA 1
ATOM 5501 C C . ILE A 1 693 ? -25.127 20.988 -27.144 1.00 97.19 693 ILE A C 1
ATOM 5503 O O . ILE A 1 693 ? -26.301 20.804 -26.818 1.00 97.19 693 ILE A O 1
ATOM 5507 N N . ALA A 1 694 ? -24.478 22.117 -26.847 1.00 96.69 694 ALA A N 1
ATOM 5508 C CA . ALA A 1 694 ? -25.084 23.201 -26.085 1.00 96.69 694 ALA A CA 1
ATOM 5509 C C . ALA A 1 694 ? -26.164 23.973 -26.860 1.00 96.69 694 ALA A C 1
ATOM 5511 O O . ALA A 1 694 ? -27.026 24.558 -26.212 1.00 96.69 694 ALA A O 1
ATOM 5512 N N . THR A 1 695 ? -26.133 23.998 -28.196 1.00 97.12 695 THR A N 1
ATOM 5513 C CA . THR A 1 695 ? -26.992 24.872 -29.029 1.00 97.12 695 THR A CA 1
ATOM 5514 C C . THR A 1 695 ? -27.921 24.124 -29.990 1.00 97.12 695 THR A C 1
ATOM 5516 O O . THR A 1 695 ? -28.888 24.698 -30.485 1.00 97.12 695 THR A O 1
ATOM 5519 N N . GLY A 1 696 ? -27.630 22.858 -30.294 1.00 96.62 696 GLY A N 1
ATOM 5520 C CA . GLY A 1 696 ? -28.298 22.082 -31.341 1.00 96.62 696 GLY A CA 1
ATOM 5521 C C . GLY A 1 696 ? -28.017 22.589 -32.758 1.00 96.62 696 GLY A C 1
ATOM 5522 O O . GLY A 1 696 ? -28.768 22.269 -33.678 1.00 96.62 696 GLY A O 1
ATOM 5523 N N . LEU A 1 697 ? -26.991 23.420 -32.944 1.00 97.31 697 LEU A N 1
ATOM 5524 C CA . LEU A 1 697 ? -26.602 23.991 -34.232 1.00 97.31 697 LEU A CA 1
ATOM 5525 C C . LEU A 1 697 ? -25.361 23.290 -34.779 1.00 97.31 697 LEU A C 1
ATOM 5527 O O . LEU A 1 697 ? -24.528 22.834 -34.006 1.00 97.31 697 LEU A O 1
ATOM 5531 N N . TYR A 1 698 ? -25.205 23.247 -36.100 1.00 97.12 698 TYR A N 1
ATOM 5532 C CA . TYR A 1 698 ? -23.942 22.817 -36.709 1.00 97.12 698 TYR A CA 1
ATOM 5533 C C . TYR A 1 698 ? -22.831 23.870 -36.516 1.00 97.12 698 TYR A C 1
ATOM 5535 O O . TYR A 1 698 ? -23.143 25.058 -36.357 1.00 97.12 698 TYR A O 1
ATOM 5543 N N . PRO A 1 699 ? -21.541 23.488 -36.630 1.00 95.56 699 PRO A N 1
ATOM 5544 C CA . PRO A 1 699 ? -20.413 24.416 -36.525 1.00 95.56 699 PRO A CA 1
ATOM 5545 C C . PRO A 1 699 ? -20.501 25.647 -37.428 1.00 95.56 699 PRO A C 1
ATOM 5547 O O . PRO A 1 699 ? -20.221 26.762 -36.994 1.00 95.56 699 PRO A O 1
ATOM 5550 N N . GLU A 1 700 ? -20.972 25.465 -38.660 1.00 93.25 700 GLU A N 1
ATOM 5551 C CA . GLU A 1 700 ? -21.225 26.546 -39.623 1.00 93.25 700 GLU A CA 1
ATOM 5552 C C . GLU A 1 700 ? -22.340 27.515 -39.200 1.00 93.25 700 GLU A C 1
ATOM 5554 O O . GLU A 1 700 ? -22.367 28.655 -39.651 1.00 93.25 700 GLU A O 1
ATOM 5559 N N . SER A 1 701 ? -23.258 27.075 -38.334 1.00 95.19 701 SER A N 1
ATOM 5560 C CA . SER A 1 701 ? -24.398 27.867 -37.862 1.00 95.19 701 SER A CA 1
ATOM 5561 C C . SER A 1 701 ? -24.099 28.605 -36.557 1.00 95.19 701 SER A C 1
ATOM 5563 O O . SER A 1 701 ? -24.540 29.739 -36.382 1.00 95.19 701 SER A O 1
ATOM 5565 N N . HIS A 1 702 ? -23.351 27.987 -35.637 1.00 94.31 702 HIS A N 1
ATOM 5566 C CA . HIS A 1 702 ? -22.969 28.618 -34.368 1.00 94.31 702 HIS A CA 1
ATOM 5567 C C . HIS A 1 702 ? -21.601 29.322 -34.408 1.00 94.31 702 HIS A C 1
ATOM 5569 O O . HIS A 1 702 ? -21.221 29.969 -33.436 1.00 94.31 702 HIS A O 1
ATOM 5575 N N . GLY A 1 703 ? -20.847 29.196 -35.505 1.00 92.19 703 GLY A N 1
ATOM 5576 C CA . GLY A 1 703 ? -19.615 29.952 -35.764 1.00 92.19 703 GLY A CA 1
ATOM 5577 C C . GLY A 1 703 ? -18.334 29.388 -35.137 1.00 92.19 703 GLY A C 1
ATOM 5578 O O . GLY A 1 703 ? -17.255 29.898 -35.414 1.00 92.19 703 GLY A O 1
ATOM 5579 N N . ILE A 1 704 ? -18.412 28.306 -34.357 1.00 93.81 704 ILE A N 1
ATOM 5580 C CA . ILE A 1 704 ? -17.248 27.667 -33.716 1.00 93.81 704 ILE A CA 1
ATOM 5581 C C . ILE A 1 704 ? -16.854 26.440 -34.539 1.00 93.81 704 ILE A C 1
ATOM 5583 O O . ILE A 1 704 ? -17.338 25.337 -34.307 1.00 93.81 704 ILE A O 1
ATOM 5587 N N . ILE A 1 705 ? -15.991 26.638 -35.535 1.00 92.75 705 ILE A N 1
ATOM 5588 C CA . ILE A 1 705 ? -15.636 25.600 -36.521 1.00 92.75 705 ILE A CA 1
ATOM 5589 C C . ILE A 1 705 ? -14.330 24.856 -36.210 1.00 92.75 705 ILE A C 1
ATOM 5591 O O . ILE A 1 705 ? -14.043 23.829 -36.819 1.00 92.75 705 ILE A O 1
ATOM 5595 N N . SER A 1 706 ? -13.523 25.365 -35.278 1.00 90.62 706 SER A N 1
ATOM 5596 C CA . SER A 1 706 ? -12.228 24.797 -34.889 1.00 90.62 706 SER A CA 1
ATOM 5597 C C . SER A 1 706 ? -11.801 25.332 -33.518 1.00 90.62 706 SER A C 1
ATOM 5599 O O . SER A 1 706 ? -12.276 26.374 -33.073 1.00 90.62 706 SER A O 1
ATOM 5601 N N . ASN A 1 707 ? -10.847 24.657 -32.871 1.00 89.38 707 ASN A N 1
ATOM 5602 C CA . ASN A 1 707 ? -10.184 25.153 -31.658 1.00 89.38 707 ASN A CA 1
ATOM 5603 C C . ASN A 1 707 ? -9.271 26.371 -31.950 1.00 89.38 707 ASN A C 1
ATOM 5605 O O . ASN A 1 707 ? -8.931 27.133 -31.047 1.00 89.38 707 ASN A O 1
ATOM 5609 N N . ASN A 1 708 ? -8.876 26.570 -33.213 1.00 89.81 708 ASN A N 1
ATOM 5610 C CA . ASN A 1 708 ? -8.183 27.772 -33.682 1.00 89.81 708 ASN A CA 1
ATOM 5611 C C . ASN A 1 708 ? -8.734 28.175 -35.055 1.00 89.81 708 ASN A C 1
ATOM 5613 O O . ASN A 1 708 ? -8.751 27.347 -35.970 1.00 89.81 708 ASN A O 1
ATOM 5617 N N . MET A 1 709 ? -9.179 29.423 -35.208 1.00 91.69 709 MET A N 1
ATOM 5618 C CA . MET A 1 709 ? -9.791 29.922 -36.449 1.00 91.69 709 MET A CA 1
ATOM 5619 C C . MET A 1 709 ? -9.570 31.429 -36.619 1.00 91.69 709 MET A C 1
ATOM 5621 O O . MET A 1 709 ? -9.419 32.148 -35.638 1.00 91.69 709 MET A O 1
ATOM 5625 N N . TYR A 1 710 ? -9.522 31.901 -37.864 1.00 91.25 710 TYR A N 1
ATOM 5626 C CA . TYR A 1 710 ? -9.376 33.317 -38.213 1.00 91.25 710 TYR A CA 1
ATOM 5627 C C . TYR A 1 710 ? -10.651 33.811 -38.888 1.00 91.25 710 TYR A C 1
ATOM 5629 O O . TYR A 1 710 ? -11.175 33.126 -39.767 1.00 91.25 710 TYR A O 1
ATOM 5637 N N . ASP A 1 711 ? -11.105 35.003 -38.510 1.00 88.75 711 ASP A N 1
ATOM 5638 C CA . ASP A 1 711 ? -12.233 35.678 -39.144 1.00 88.75 711 ASP A CA 1
ATOM 5639 C C . ASP A 1 711 ? -11.730 36.917 -39.889 1.00 88.75 711 ASP A C 1
ATOM 5641 O O . ASP A 1 711 ? -11.101 37.806 -39.309 1.00 88.75 711 ASP A O 1
ATOM 5645 N N . ALA A 1 712 ? -11.986 36.957 -41.196 1.00 88.06 712 ALA A N 1
ATOM 5646 C CA . ALA A 1 712 ? -11.507 38.018 -42.074 1.00 88.06 712 ALA A CA 1
ATOM 5647 C C . ALA A 1 712 ? -12.295 39.334 -41.937 1.00 88.06 712 ALA A C 1
ATOM 5649 O O . ALA A 1 712 ? -11.767 40.386 -42.292 1.00 88.06 712 ALA A O 1
ATOM 5650 N N . GLU A 1 713 ? -13.532 39.293 -41.438 1.00 85.56 713 GLU A N 1
ATOM 5651 C CA . GLU A 1 713 ? -14.364 40.479 -41.208 1.00 85.56 713 GLU A CA 1
ATOM 5652 C C . GLU A 1 713 ? -14.031 41.134 -39.863 1.00 85.56 713 GLU A C 1
ATOM 5654 O O . GLU A 1 713 ? -13.963 42.360 -39.760 1.00 85.56 713 GLU A O 1
ATOM 5659 N N . ILE A 1 714 ? -13.773 40.317 -38.839 1.00 83.38 714 ILE A N 1
ATOM 5660 C CA . ILE A 1 714 ? -13.365 40.763 -37.503 1.00 83.38 714 ILE A CA 1
ATOM 5661 C C . ILE A 1 714 ? -11.866 41.108 -37.478 1.00 83.38 714 ILE A C 1
ATOM 5663 O O . ILE A 1 714 ? -11.447 41.971 -36.706 1.00 83.38 714 ILE A O 1
ATOM 5667 N N . GLY A 1 715 ? -11.064 40.473 -38.338 1.00 88.12 715 GLY A N 1
ATOM 5668 C CA . GLY A 1 715 ? -9.620 40.680 -38.437 1.00 88.12 715 GLY A CA 1
ATOM 5669 C C . GLY A 1 715 ? -8.816 40.043 -37.298 1.00 88.12 715 GLY A C 1
ATOM 5670 O O . GLY A 1 715 ? -7.665 40.419 -37.096 1.00 88.12 715 GLY A O 1
ATOM 5671 N N . GLU A 1 716 ? -9.397 39.086 -36.571 1.00 91.19 716 GLU A N 1
ATOM 5672 C CA . GLU A 1 716 ? -8.851 38.502 -35.338 1.00 91.19 716 GLU A CA 1
ATOM 5673 C C . GLU A 1 716 ? -8.735 36.971 -35.427 1.00 91.19 716 GLU A C 1
ATOM 5675 O O . GLU A 1 716 ? -9.381 36.326 -36.254 1.00 91.19 716 GLU A O 1
ATOM 5680 N N . VAL A 1 717 ? -7.908 36.376 -34.560 1.00 91.31 717 VAL A N 1
ATOM 5681 C CA . VAL A 1 717 ? -7.747 34.915 -34.440 1.00 91.31 717 VAL A CA 1
ATOM 5682 C C . VAL A 1 717 ? -8.374 34.433 -33.138 1.00 91.31 717 VAL A C 1
ATOM 5684 O O . VAL A 1 717 ? -7.939 34.814 -32.056 1.00 91.31 717 VAL A O 1
ATOM 5687 N N . PHE A 1 718 ? -9.343 33.532 -33.238 1.00 90.56 718 PHE A N 1
ATOM 5688 C CA . PHE A 1 718 ? -9.849 32.758 -32.114 1.00 90.56 718 PHE A CA 1
ATOM 5689 C C . PHE A 1 718 ? -8.856 31.655 -31.737 1.00 90.56 718 PHE A C 1
ATOM 5691 O O . PHE A 1 718 ? -8.409 30.889 -32.597 1.00 90.56 718 PHE A O 1
ATOM 5698 N N . SER A 1 719 ? -8.542 31.539 -30.446 1.00 87.31 719 SER A N 1
ATOM 5699 C CA . SER A 1 719 ? -7.753 30.434 -29.898 1.00 87.31 719 SER A CA 1
ATOM 5700 C C . SER A 1 719 ? -8.183 30.082 -28.476 1.00 87.31 719 SER A C 1
ATOM 5702 O O . SER A 1 719 ? -8.376 30.965 -27.637 1.00 87.31 719 SER A O 1
ATOM 5704 N N . LEU A 1 720 ? -8.250 28.781 -28.178 1.00 79.25 720 LEU A N 1
ATOM 5705 C CA . LEU A 1 720 ? -8.606 28.269 -26.847 1.00 79.25 720 LEU A CA 1
ATOM 5706 C C . LEU A 1 720 ? -7.621 28.659 -25.742 1.00 79.25 720 LEU A C 1
ATOM 5708 O O . LEU A 1 720 ? -7.991 28.722 -24.568 1.00 79.25 720 LEU A O 1
ATOM 5712 N N . SER A 1 721 ? -6.364 28.903 -26.109 1.00 79.62 721 SER A N 1
ATOM 5713 C CA . SER A 1 721 ? -5.287 29.240 -25.177 1.00 79.62 721 SER A CA 1
ATOM 5714 C C . SER A 1 721 ? -5.153 30.744 -24.933 1.00 79.62 721 SER A C 1
ATOM 5716 O O . SER A 1 721 ? -4.251 31.167 -24.208 1.00 79.62 721 SER A O 1
ATOM 5718 N N . SER A 1 722 ? -6.035 31.568 -25.509 1.00 84.19 722 SER A N 1
ATOM 5719 C CA . SER A 1 722 ? -5.980 33.023 -25.381 1.00 84.19 722 SER A CA 1
ATOM 5720 C C . SER A 1 722 ? -7.301 33.622 -24.897 1.00 84.19 722 SER A C 1
ATOM 5722 O O . SER A 1 722 ? -8.341 32.969 -24.844 1.00 84.19 722 SER A O 1
ATOM 5724 N N . HIS A 1 723 ? -7.261 34.904 -24.531 1.00 86.75 723 HIS A N 1
ATOM 5725 C CA . HIS A 1 723 ? -8.434 35.650 -24.070 1.00 86.75 723 HIS A CA 1
ATOM 5726 C C . HIS A 1 723 ? -9.497 35.848 -25.166 1.00 86.75 723 HIS A C 1
ATOM 5728 O O . HIS A 1 723 ? -10.633 36.188 -24.848 1.00 86.75 723 HIS A O 1
ATOM 5734 N N . THR A 1 724 ? -9.156 35.610 -26.438 1.00 89.44 724 THR A N 1
ATOM 5735 C CA . THR A 1 724 ? -10.078 35.745 -27.582 1.00 89.44 724 THR A CA 1
ATOM 5736 C C . THR A 1 724 ? -11.278 34.807 -27.486 1.00 89.44 724 THR A C 1
ATOM 5738 O O . THR A 1 724 ? -12.357 35.159 -27.955 1.00 89.44 724 THR A O 1
ATOM 5741 N N . LYS A 1 725 ? -11.145 33.671 -26.782 1.00 89.19 725 LYS A N 1
ATOM 5742 C CA . LYS A 1 725 ? -12.271 32.771 -26.502 1.00 89.19 725 LYS A CA 1
ATOM 5743 C C . LYS A 1 725 ? -13.400 33.433 -25.707 1.00 89.19 725 LYS A C 1
ATOM 5745 O O . LYS A 1 725 ? -14.525 32.960 -25.769 1.00 89.19 725 LYS A O 1
ATOM 5750 N N . MET A 1 726 ? -13.112 34.509 -24.972 1.00 90.06 726 MET A N 1
ATOM 5751 C CA . MET A 1 726 ? -14.095 35.228 -24.152 1.00 90.06 726 MET A CA 1
ATOM 5752 C C . MET A 1 726 ? -14.855 36.303 -24.939 1.00 90.06 726 MET A C 1
ATOM 5754 O O . MET A 1 726 ? -15.751 36.943 -24.389 1.00 90.06 726 MET A O 1
ATOM 5758 N N . ASP A 1 727 ? -14.499 36.540 -26.204 1.00 91.44 727 ASP A N 1
ATOM 5759 C CA . ASP A 1 727 ? -15.166 37.532 -27.040 1.00 91.44 727 ASP A CA 1
ATOM 5760 C C . ASP A 1 727 ? -16.461 36.944 -27.632 1.00 91.44 727 ASP A C 1
ATOM 5762 O O . ASP A 1 727 ? -16.398 36.009 -28.434 1.00 91.44 727 ASP A O 1
ATOM 5766 N N . PRO A 1 728 ? -17.645 37.479 -27.272 1.00 92.94 728 PRO A N 1
ATOM 5767 C CA . PRO A 1 728 ? -18.930 36.923 -27.684 1.00 92.94 728 PRO A CA 1
ATOM 5768 C C . PRO A 1 728 ? -19.184 36.994 -29.195 1.00 92.94 728 PRO A C 1
ATOM 5770 O O . PRO A 1 728 ? -20.090 36.317 -29.669 1.00 92.94 728 PRO A O 1
ATOM 5773 N N . ARG A 1 729 ? -18.404 37.766 -29.968 1.00 91.38 729 ARG A N 1
ATOM 5774 C CA . ARG A 1 729 ? -18.541 37.834 -31.436 1.00 91.38 729 ARG A CA 1
ATOM 5775 C C . ARG A 1 729 ? -18.281 36.492 -32.127 1.00 91.38 729 ARG A C 1
ATOM 5777 O O . ARG A 1 729 ? -18.816 36.269 -33.205 1.00 91.38 729 ARG A O 1
ATOM 5784 N N . TRP A 1 730 ? -17.510 35.606 -31.496 1.00 91.56 730 TRP A N 1
ATOM 5785 C CA . TRP A 1 730 ? -17.219 34.263 -32.009 1.00 91.56 730 TRP A CA 1
ATOM 5786 C C . TRP A 1 730 ? -18.336 33.244 -31.760 1.00 91.56 730 TRP A C 1
ATOM 5788 O O . TRP A 1 730 ? -18.347 32.185 -32.380 1.00 91.56 730 TRP A O 1
ATOM 5798 N N . TRP A 1 731 ? -19.259 33.538 -30.843 1.00 92.62 731 TRP A N 1
ATOM 5799 C CA . TRP A 1 731 ? -20.198 32.564 -30.291 1.00 92.62 731 TRP A CA 1
ATOM 5800 C C . TRP A 1 731 ? -21.627 32.866 -30.743 1.00 92.62 731 TRP A C 1
ATOM 5802 O O . TRP A 1 731 ? -22.339 33.668 -30.133 1.00 92.62 731 TRP A O 1
ATOM 5812 N N . GLY A 1 732 ? -22.040 32.224 -31.836 1.00 92.75 732 GLY A N 1
ATOM 5813 C CA . GLY A 1 732 ? -23.392 32.314 -32.381 1.00 92.75 732 GLY A CA 1
ATOM 5814 C C . GLY A 1 732 ? -24.371 31.319 -31.751 1.00 92.75 732 GLY A C 1
ATOM 5815 O O . GLY A 1 732 ? -23.989 30.327 -31.144 1.00 92.75 732 GLY A O 1
ATOM 5816 N N . GLY A 1 733 ? -25.668 31.547 -31.946 1.00 93.56 733 GLY A N 1
ATOM 5817 C CA . GLY A 1 733 ? -26.709 30.671 -31.402 1.00 93.56 733 GLY A CA 1
ATOM 5818 C C . GLY A 1 733 ? -27.024 30.911 -29.923 1.00 93.56 733 GLY A C 1
ATOM 5819 O O . GLY A 1 733 ? -26.454 31.779 -29.260 1.00 93.56 733 GLY A O 1
ATOM 5820 N N . GLU A 1 734 ? -28.002 30.164 -29.412 1.00 94.62 734 GLU A N 1
ATOM 5821 C CA . GLU A 1 734 ? -28.444 30.263 -28.021 1.00 94.62 734 GLU A CA 1
ATOM 5822 C C . GLU A 1 734 ? -28.148 28.956 -27.276 1.00 94.62 734 GLU A C 1
ATOM 5824 O O . GLU A 1 734 ? -28.775 27.937 -27.569 1.00 94.62 734 GLU A O 1
ATOM 5829 N N . PRO A 1 735 ? -27.211 28.957 -26.313 1.00 96.50 735 PRO A N 1
ATOM 5830 C CA . PRO A 1 735 ? -26.894 27.752 -25.568 1.00 96.50 735 PRO A CA 1
ATOM 5831 C C . PRO A 1 735 ? -27.984 27.407 -24.545 1.00 96.50 735 PRO A C 1
ATOM 5833 O O . PRO A 1 735 ? -28.694 28.283 -24.042 1.00 96.50 735 PRO A O 1
ATOM 5836 N N . ILE A 1 736 ? -28.062 26.130 -24.171 1.00 96.62 736 ILE A N 1
ATOM 5837 C CA . ILE A 1 736 ? -29.113 25.557 -23.320 1.00 96.62 736 ILE A CA 1
ATOM 5838 C C . ILE A 1 736 ? -29.298 26.296 -21.991 1.00 96.62 736 ILE A C 1
ATOM 5840 O O . ILE A 1 736 ? -30.428 26.471 -21.544 1.00 96.62 736 ILE A O 1
ATOM 5844 N N . TRP A 1 737 ? -28.223 26.800 -21.380 1.00 96.12 737 TRP A N 1
ATOM 5845 C CA . TRP A 1 737 ? -28.309 27.575 -20.139 1.00 96.12 737 TRP A CA 1
ATOM 5846 C C . TRP A 1 737 ? -29.007 28.928 -20.328 1.00 96.12 737 TRP A C 1
ATOM 5848 O O . TRP A 1 737 ? -29.770 29.350 -19.459 1.00 96.12 737 TRP A O 1
ATOM 5858 N N . ASN A 1 738 ? -28.828 29.577 -21.481 1.00 95.69 738 ASN A N 1
ATOM 5859 C CA . ASN A 1 738 ? -29.537 30.811 -21.817 1.00 95.69 738 ASN A CA 1
ATOM 5860 C C . ASN A 1 738 ? -31.007 30.523 -22.158 1.00 95.69 738 ASN A C 1
ATOM 5862 O O . ASN A 1 738 ? -31.892 31.248 -21.696 1.00 95.69 738 ASN A O 1
ATOM 5866 N N . THR A 1 739 ? -31.282 29.443 -22.898 1.00 96.25 739 THR A N 1
ATOM 5867 C CA . THR A 1 739 ? -32.653 29.003 -23.208 1.00 96.25 739 THR A CA 1
ATOM 5868 C C . THR A 1 739 ? -33.435 28.643 -21.943 1.00 96.25 739 THR A C 1
ATOM 5870 O O . THR A 1 739 ? -34.587 29.057 -21.790 1.00 96.25 739 THR A O 1
ATOM 5873 N N . ALA A 1 740 ? -32.799 27.935 -21.005 1.00 95.50 740 ALA A N 1
ATOM 5874 C CA . ALA A 1 740 ? -33.348 27.599 -19.694 1.00 95.50 740 ALA A CA 1
ATOM 5875 C C . ALA A 1 740 ? -33.712 28.859 -18.902 1.00 95.50 740 ALA A C 1
ATOM 5877 O O . ALA A 1 740 ? -34.861 29.033 -18.485 1.00 95.50 740 ALA A O 1
ATOM 5878 N N . LYS A 1 741 ? -32.761 29.786 -18.777 1.00 94.62 741 LYS A N 1
ATOM 5879 C CA . LYS A 1 741 ? -32.931 31.030 -18.023 1.00 94.62 741 LYS A CA 1
ATOM 5880 C C . LYS A 1 741 ? -34.058 31.905 -18.567 1.00 94.62 741 LYS A C 1
ATOM 5882 O O . LYS A 1 741 ? -34.871 32.413 -17.795 1.00 94.62 741 LYS A O 1
ATOM 5887 N N . LYS A 1 742 ? -34.178 32.025 -19.896 1.00 94.94 742 LYS A N 1
ATOM 5888 C CA . LYS A 1 742 ? -35.287 32.744 -20.556 1.00 94.94 742 LYS A CA 1
ATOM 5889 C C . LYS A 1 742 ? -36.664 32.153 -20.242 1.00 94.94 742 LYS A C 1
ATOM 5891 O O . LYS A 1 742 ? -37.662 32.862 -20.334 1.00 94.94 742 LYS A O 1
ATOM 5896 N N . GLN A 1 743 ? -36.719 30.880 -19.859 1.00 96.50 743 GLN A N 1
ATOM 5897 C CA . GLN A 1 743 ? -37.945 30.152 -19.529 1.00 96.50 743 GLN A CA 1
ATOM 5898 C C . GLN A 1 743 ? -38.112 29.929 -18.018 1.00 96.50 743 GLN A C 1
ATOM 5900 O O . GLN A 1 743 ? -38.912 29.097 -17.595 1.00 96.50 743 GLN A O 1
ATOM 5905 N N . GLY A 1 744 ? -37.380 30.687 -17.191 1.00 94.25 744 GLY A N 1
ATOM 5906 C CA . GLY A 1 744 ? -37.495 30.645 -15.732 1.00 94.25 744 GLY A CA 1
ATOM 5907 C C . GLY A 1 744 ? -36.885 29.399 -15.082 1.00 94.25 744 GLY A C 1
ATOM 5908 O O . GLY A 1 744 ? -37.152 29.137 -13.910 1.00 94.25 744 GLY A O 1
ATOM 5909 N N . LYS A 1 745 ? -36.082 28.631 -15.826 1.00 95.44 745 LYS A N 1
ATOM 5910 C CA . LYS A 1 745 ? -35.326 27.474 -15.333 1.00 95.44 745 LYS A CA 1
ATOM 5911 C C . LYS A 1 745 ? -33.932 27.899 -14.887 1.00 95.44 745 LYS A C 1
ATOM 5913 O O . LYS A 1 745 ? -33.388 28.861 -15.422 1.00 95.44 745 LYS A O 1
ATOM 5918 N N . LYS A 1 746 ? -33.354 27.172 -13.928 1.00 96.31 746 LYS A N 1
ATOM 5919 C CA . LYS A 1 746 ? -32.014 27.457 -13.395 1.00 96.31 746 LYS A CA 1
ATOM 5920 C C . LYS A 1 746 ? -30.949 26.576 -14.034 1.00 96.31 746 LYS A C 1
ATOM 5922 O O . LYS A 1 746 ? -31.085 25.353 -14.010 1.00 96.31 746 LYS A O 1
ATOM 5927 N N . ALA A 1 747 ? -29.883 27.178 -14.550 1.00 97.19 747 ALA A N 1
ATOM 5928 C CA . ALA A 1 747 ? -28.799 26.468 -15.225 1.00 97.19 747 ALA A CA 1
ATOM 5929 C C . ALA A 1 747 ? -27.447 26.722 -14.558 1.00 97.19 747 ALA A C 1
ATOM 5931 O O . ALA A 1 747 ? -26.989 27.867 -14.517 1.00 97.19 747 ALA A O 1
ATOM 5932 N N . TYR A 1 748 ? -26.821 25.665 -14.034 1.00 97.81 748 TYR A N 1
ATOM 5933 C CA . TYR A 1 748 ? -25.515 25.726 -13.370 1.00 97.81 748 TYR A CA 1
ATOM 5934 C C . TYR A 1 748 ? -24.464 24.984 -14.200 1.00 97.81 748 TYR A C 1
ATOM 5936 O O . TYR A 1 748 ? -24.697 23.861 -14.645 1.00 97.81 748 TYR A O 1
ATOM 5944 N N . THR A 1 749 ? -23.304 25.593 -14.423 1.00 97.19 749 THR A N 1
ATOM 5945 C CA . THR A 1 749 ? -22.272 25.028 -15.301 1.00 97.19 749 THR A CA 1
ATOM 5946 C C . THR A 1 749 ? -20.930 24.942 -14.589 1.00 97.19 749 THR A C 1
ATOM 5948 O O . THR A 1 749 ? -20.473 25.871 -13.923 1.00 97.19 749 THR A O 1
ATOM 5951 N N . PHE A 1 750 ? -20.265 23.806 -14.742 1.00 95.94 750 PHE A N 1
ATOM 5952 C CA . PHE A 1 750 ? -18.908 23.596 -14.276 1.00 95.94 750 PHE A CA 1
ATOM 5953 C C . PHE A 1 750 ? -18.038 23.268 -15.493 1.00 95.94 750 PHE A C 1
ATOM 5955 O O . PHE A 1 750 ? -18.117 22.171 -16.045 1.00 95.94 750 PHE A O 1
ATOM 5962 N N . PHE A 1 751 ? -17.235 24.249 -15.922 1.00 93.75 751 PHE A N 1
ATOM 5963 C CA . PHE A 1 751 ? -16.237 24.141 -16.999 1.00 93.75 751 PHE A CA 1
ATOM 5964 C C . PHE A 1 751 ? -16.761 23.880 -18.421 1.00 93.75 751 PHE A C 1
ATOM 5966 O O . PHE A 1 751 ? -15.972 23.574 -19.311 1.00 93.75 751 PHE A O 1
ATOM 5973 N N . TRP A 1 752 ? -18.060 24.027 -18.685 1.00 94.25 752 TRP A N 1
ATOM 5974 C CA . TRP A 1 752 ? -18.576 23.776 -20.034 1.00 94.25 752 TRP A CA 1
ATOM 5975 C C . TRP A 1 752 ? -18.106 24.841 -21.047 1.00 94.25 752 TRP A C 1
ATOM 5977 O O . TRP A 1 752 ? -18.240 26.037 -20.749 1.00 94.25 752 TRP A O 1
ATOM 5987 N N . PRO A 1 753 ? -17.621 24.463 -22.248 1.00 91.62 753 PRO A N 1
ATOM 5988 C CA . PRO A 1 753 ? -17.203 25.422 -23.273 1.00 91.62 753 PRO A CA 1
ATOM 5989 C C . PRO A 1 753 ? -18.288 26.447 -23.635 1.00 91.62 753 PRO A C 1
ATOM 5991 O O . PRO A 1 753 ? -19.422 26.090 -23.955 1.00 91.62 753 PRO A O 1
ATOM 5994 N N . GLY A 1 754 ? -17.936 27.735 -23.576 1.00 91.81 754 GLY A N 1
ATOM 5995 C CA . GLY A 1 754 ? -18.846 28.853 -23.849 1.00 91.81 754 GLY A CA 1
ATOM 5996 C C . GLY A 1 754 ? -19.698 29.288 -22.654 1.00 91.81 754 GLY A C 1
ATOM 5997 O O . GLY A 1 754 ? -20.380 30.306 -22.740 1.00 91.81 754 GLY A O 1
ATOM 5998 N N . SER A 1 755 ? -19.673 28.564 -21.528 1.00 94.56 755 SER A N 1
ATOM 5999 C CA . SER A 1 755 ? -20.484 28.934 -20.356 1.00 94.56 755 SER A CA 1
ATOM 6000 C C . SER A 1 755 ? -19.952 30.157 -19.599 1.00 94.56 755 SER A C 1
ATOM 6002 O O . SER A 1 755 ? -20.699 30.809 -18.873 1.00 94.56 755 SER A O 1
ATOM 6004 N N . ASP A 1 756 ? -18.683 30.501 -19.808 1.00 93.12 756 ASP A N 1
ATOM 6005 C CA . ASP A 1 756 ? -17.983 31.664 -19.268 1.00 93.12 756 ASP A CA 1
ATOM 6006 C C . ASP A 1 756 ? -17.946 32.860 -20.240 1.00 93.12 756 ASP A C 1
ATOM 6008 O O . ASP A 1 756 ? -17.213 33.824 -20.012 1.00 93.12 756 ASP A O 1
ATOM 6012 N N . VAL A 1 757 ? -18.777 32.835 -21.291 1.00 93.62 757 VAL A N 1
ATOM 6013 C CA . VAL A 1 757 ? -18.864 33.877 -22.325 1.00 93.62 757 VAL A CA 1
ATOM 6014 C C . VAL A 1 757 ? -20.227 34.573 -22.296 1.00 93.62 757 VAL A C 1
ATOM 6016 O O . VAL A 1 757 ? -21.267 33.930 -22.157 1.00 93.62 757 VAL A O 1
ATOM 6019 N N . ASN A 1 758 ? -20.236 35.900 -22.475 1.00 93.56 758 ASN A N 1
ATOM 6020 C CA . ASN A 1 758 ? -21.449 36.729 -22.471 1.00 93.56 758 ASN A CA 1
ATOM 6021 C C . ASN A 1 758 ? -22.283 36.597 -23.761 1.00 93.56 758 ASN A C 1
ATOM 6023 O O . ASN A 1 758 ? -22.427 37.551 -24.534 1.00 93.56 758 ASN A O 1
ATOM 6027 N N . ILE A 1 759 ? -22.815 35.410 -24.030 1.00 92.62 759 ILE A N 1
ATOM 6028 C CA . ILE A 1 759 ? -23.511 35.106 -25.283 1.00 92.62 759 ILE A CA 1
ATOM 6029 C C . ILE A 1 759 ? -24.892 35.763 -25.271 1.00 92.62 759 ILE A C 1
ATOM 6031 O O . ILE A 1 759 ? -25.735 35.467 -24.424 1.00 92.62 759 ILE A O 1
ATOM 6035 N N . SER A 1 760 ? -25.137 36.666 -26.226 1.00 86.38 760 SER A N 1
ATOM 6036 C CA . SER A 1 760 ? -26.384 37.443 -26.318 1.00 86.38 760 SER A CA 1
ATOM 6037 C C . SER A 1 760 ? -26.753 38.186 -25.020 1.00 86.38 760 SER A C 1
ATOM 6039 O O . SER A 1 760 ? -27.931 38.317 -24.682 1.00 86.38 760 SER A O 1
ATOM 6041 N N . GLY A 1 761 ? -25.748 38.669 -24.279 1.00 89.06 761 GLY A N 1
ATOM 6042 C CA . GLY A 1 761 ? -25.954 39.435 -23.046 1.00 89.06 761 GLY A CA 1
ATOM 6043 C C . GLY A 1 761 ? -26.326 38.590 -21.822 1.00 89.06 761 GLY A C 1
ATOM 6044 O O . GLY A 1 761 ? -26.850 39.141 -20.852 1.00 89.06 761 GLY A O 1
ATOM 6045 N N . SER A 1 762 ? -26.116 37.269 -21.861 1.00 93.25 762 SER A N 1
ATOM 6046 C CA . SER A 1 762 ? -26.439 36.378 -20.748 1.00 93.25 762 SER A CA 1
ATOM 6047 C C . SER A 1 762 ? -25.386 35.299 -20.496 1.00 93.25 762 SER A C 1
ATOM 6049 O O . SER A 1 762 ? -24.633 34.913 -21.386 1.00 93.25 762 SER A O 1
ATOM 6051 N N . TYR A 1 763 ? -25.405 34.809 -19.258 1.00 95.00 763 TYR A N 1
ATOM 6052 C CA . TYR A 1 763 ? -24.608 33.712 -18.709 1.00 95.00 763 TYR A CA 1
ATOM 6053 C C . TYR A 1 763 ? -25.551 32.709 -18.022 1.00 95.00 763 TYR A C 1
ATOM 6055 O O . TYR A 1 763 ? -26.689 33.091 -17.683 1.00 95.00 763 TYR A O 1
ATOM 6063 N N . PRO A 1 764 ? -25.074 31.485 -17.711 1.00 95.69 764 PRO A N 1
ATOM 6064 C CA . PRO A 1 764 ? -25.735 30.613 -16.743 1.00 95.69 764 PRO A CA 1
ATOM 6065 C C . PRO A 1 764 ? -26.037 31.329 -15.416 1.00 95.69 764 PRO A C 1
ATOM 6067 O O . PRO A 1 764 ? -25.511 32.404 -15.126 1.00 95.69 764 PRO A O 1
ATOM 6070 N N . ASP A 1 765 ? -26.900 30.758 -14.581 1.00 96.56 765 ASP A N 1
ATOM 6071 C CA . ASP A 1 765 ? -27.187 31.338 -13.262 1.00 96.56 765 ASP A CA 1
ATOM 6072 C C . ASP A 1 765 ? -25.991 31.218 -12.315 1.00 96.56 765 ASP A C 1
ATOM 6074 O O . ASP A 1 765 ? -25.731 32.123 -11.524 1.00 96.56 765 ASP A O 1
ATOM 6078 N N . VAL A 1 766 ? -25.247 30.118 -12.432 1.00 96.69 766 VAL A N 1
ATOM 6079 C CA . VAL A 1 766 ? -23.966 29.892 -11.760 1.00 96.69 766 VAL A CA 1
ATOM 6080 C C . VAL A 1 766 ? -23.031 29.232 -12.762 1.00 96.69 766 VAL A C 1
ATOM 6082 O O . VAL A 1 766 ? -23.409 28.249 -13.392 1.00 96.69 766 VAL A O 1
ATOM 6085 N N . TRP A 1 767 ? -21.814 29.749 -12.901 1.00 94.62 767 TRP A N 1
ATOM 6086 C CA . TRP A 1 767 ? -20.778 29.132 -13.722 1.00 94.62 767 TRP A CA 1
ATOM 6087 C C . TRP A 1 767 ? -19.424 29.209 -13.030 1.00 94.62 767 TRP A C 1
ATOM 6089 O O . TRP A 1 767 ? -19.149 30.139 -12.267 1.00 94.62 767 TRP A O 1
ATOM 6099 N N . VAL A 1 768 ? -18.574 28.226 -13.307 1.00 93.50 768 VAL A N 1
ATOM 6100 C CA . VAL A 1 768 ? -17.171 28.216 -12.886 1.00 93.50 768 VAL A CA 1
ATOM 6101 C C . VAL A 1 768 ? -16.306 28.319 -14.138 1.00 93.50 768 VAL A C 1
ATOM 6103 O O . VAL A 1 768 ? -16.437 27.496 -15.045 1.00 93.50 768 VAL A O 1
ATOM 6106 N N . GLY A 1 769 ? -15.450 29.344 -14.202 1.00 88.62 769 GLY A N 1
ATOM 6107 C CA . GLY A 1 769 ? -14.499 29.521 -15.303 1.00 88.62 769 GLY A CA 1
ATOM 6108 C C . GLY A 1 769 ? -13.427 28.434 -15.283 1.00 88.62 769 GLY A C 1
ATOM 6109 O O . GLY A 1 769 ? -13.001 28.024 -14.207 1.00 88.62 769 GLY A O 1
ATOM 6110 N N . TYR A 1 770 ? -13.008 27.966 -16.460 1.00 87.75 770 TYR A N 1
ATOM 6111 C CA . TYR A 1 770 ? -12.097 26.825 -16.582 1.00 87.75 770 TYR A CA 1
ATOM 6112 C C . TYR A 1 770 ? -10.758 27.043 -15.857 1.00 87.75 770 TYR A C 1
ATOM 6114 O O . TYR A 1 770 ? -10.018 27.978 -16.172 1.00 87.75 770 TYR A O 1
ATOM 6122 N N . ASP A 1 771 ? -10.428 26.124 -14.948 1.00 86.88 771 ASP A N 1
ATOM 6123 C CA . ASP A 1 771 ? -9.128 26.001 -14.285 1.00 86.88 771 ASP A CA 1
ATOM 6124 C C . ASP A 1 771 ? -8.715 24.522 -14.246 1.00 86.88 771 ASP A C 1
ATOM 6126 O O . ASP A 1 771 ? -9.230 23.735 -13.451 1.00 86.88 771 ASP A O 1
ATOM 6130 N N . GLY A 1 772 ? -7.760 24.144 -15.101 1.00 81.25 772 GLY A N 1
ATOM 6131 C CA . GLY A 1 772 ? -7.257 22.769 -15.205 1.00 81.25 772 GLY A CA 1
ATOM 6132 C C . GLY A 1 772 ? -6.562 22.244 -13.941 1.00 81.25 772 GLY A C 1
ATOM 6133 O O . GLY A 1 772 ? -6.205 21.073 -13.891 1.00 81.25 772 GLY A O 1
ATOM 6134 N N . LYS A 1 773 ? -6.362 23.078 -12.912 1.00 82.44 773 LYS A N 1
ATOM 6135 C CA . LYS A 1 773 ? -5.854 22.636 -11.605 1.00 82.44 773 LYS A CA 1
ATOM 6136 C C . LYS A 1 773 ? -6.933 22.018 -10.720 1.00 82.44 773 LYS A C 1
ATOM 6138 O O . LYS A 1 773 ? -6.580 21.295 -9.794 1.00 82.44 773 LYS A O 1
ATOM 6143 N N . ILE A 1 774 ? -8.211 22.307 -10.982 1.00 84.06 774 ILE A N 1
ATOM 6144 C CA . ILE A 1 774 ? -9.326 21.769 -10.198 1.00 84.06 774 ILE A CA 1
ATOM 6145 C C . ILE A 1 774 ? -9.558 20.318 -10.613 1.00 84.06 774 ILE A C 1
ATOM 6147 O O . ILE A 1 774 ? -9.941 20.036 -11.756 1.00 84.06 774 ILE A O 1
ATOM 6151 N N . GLY A 1 775 ? -9.326 19.396 -9.684 1.00 83.56 775 GLY A N 1
ATOM 6152 C CA . GLY A 1 775 ? -9.404 17.956 -9.925 1.00 83.56 775 GLY A CA 1
ATOM 6153 C C . GLY A 1 775 ? -10.844 17.445 -9.983 1.00 83.56 775 GLY A C 1
ATOM 6154 O O . GLY A 1 775 ? -11.767 18.082 -9.486 1.00 83.56 775 GLY A O 1
ATOM 6155 N N . PHE A 1 776 ? -11.056 16.257 -10.557 1.00 83.56 776 PHE A N 1
ATOM 6156 C CA . PHE A 1 776 ? -12.399 15.677 -10.711 1.00 83.56 776 PHE A CA 1
ATOM 6157 C C . PHE A 1 776 ? -13.191 15.545 -9.395 1.00 83.56 776 PHE A C 1
ATOM 6159 O O . PHE A 1 776 ? -14.386 15.856 -9.420 1.00 83.56 776 PHE A O 1
ATOM 6166 N N . PRO A 1 777 ? -12.580 15.138 -8.256 1.00 81.19 777 PRO A N 1
ATOM 6167 C CA . PRO A 1 777 ? -13.292 15.049 -6.981 1.00 81.19 777 PRO A CA 1
ATOM 6168 C C . PRO A 1 777 ? -13.950 16.370 -6.570 1.00 81.19 777 PRO A C 1
ATOM 6170 O O . PRO A 1 777 ? -15.139 16.390 -6.269 1.00 81.19 777 PRO A O 1
ATOM 6173 N N . GLU A 1 778 ? -13.214 17.478 -6.663 1.00 84.31 778 GLU A N 1
ATOM 6174 C CA . GLU A 1 778 ? -13.687 18.817 -6.287 1.00 84.31 778 GLU A CA 1
ATOM 6175 C C . GLU A 1 778 ? -14.860 19.265 -7.179 1.00 84.31 778 GLU A C 1
ATOM 6177 O O . GLU A 1 778 ? -15.826 19.871 -6.709 1.00 84.31 778 GLU A O 1
ATOM 6182 N N . ARG A 1 779 ? -14.823 18.918 -8.477 1.00 90.06 779 ARG A N 1
ATOM 6183 C CA . ARG A 1 779 ? -15.928 19.208 -9.411 1.00 90.06 779 ARG A CA 1
ATOM 6184 C C . ARG A 1 779 ? -17.197 18.435 -9.032 1.00 90.06 779 ARG A C 1
ATOM 6186 O O . ARG A 1 779 ? -18.291 18.999 -9.066 1.00 90.06 779 ARG A O 1
ATOM 6193 N N . LEU A 1 780 ? -17.064 17.160 -8.654 1.00 87.62 780 LEU A N 1
ATOM 6194 C CA . LEU A 1 780 ? -18.192 16.319 -8.233 1.00 87.62 780 LEU A CA 1
ATOM 6195 C C . LEU A 1 780 ? -18.783 16.755 -6.894 1.00 87.62 780 LEU A C 1
ATOM 6197 O O . LEU A 1 780 ? -20.006 16.812 -6.767 1.00 87.62 780 LEU A O 1
ATOM 6201 N N . GLU A 1 781 ? -17.941 17.108 -5.925 1.00 85.12 781 GLU A N 1
ATOM 6202 C CA . GLU A 1 781 ? -18.379 17.679 -4.648 1.00 85.12 781 GLU A CA 1
ATOM 6203 C C . GLU A 1 781 ? -19.238 18.922 -4.883 1.00 85.12 781 GLU A C 1
ATOM 6205 O O . GLU A 1 781 ? -20.338 19.030 -4.338 1.00 85.12 781 GLU A O 1
ATOM 6210 N N . LYS A 1 782 ? -18.818 19.803 -5.801 1.00 90.25 782 LYS A N 1
ATOM 6211 C CA . LYS A 1 782 ? -19.600 20.995 -6.133 1.00 90.25 782 LYS A CA 1
ATOM 6212 C C . LYS A 1 782 ? -20.958 20.679 -6.758 1.00 90.25 782 LYS A C 1
ATOM 6214 O O . LYS A 1 782 ? -21.951 21.334 -6.438 1.00 90.25 782 LYS A O 1
ATOM 6219 N N . VAL A 1 783 ? -21.023 19.680 -7.636 1.00 93.25 783 VAL A N 1
ATOM 6220 C CA . VAL A 1 783 ? -22.299 19.222 -8.207 1.00 93.25 783 VAL A CA 1
ATOM 6221 C C . VAL A 1 783 ? -23.212 18.663 -7.117 1.00 93.25 783 VAL A C 1
ATOM 6223 O O . VAL A 1 783 ? -24.400 18.988 -7.103 1.00 93.25 783 VAL A O 1
ATOM 6226 N N . MET A 1 784 ? -22.674 17.897 -6.166 1.00 90.00 784 MET A N 1
ATOM 6227 C CA . MET A 1 784 ? -23.451 17.397 -5.030 1.00 90.00 784 MET A CA 1
ATOM 6228 C C . MET A 1 784 ? -23.979 18.533 -4.148 1.00 90.00 784 MET A C 1
ATOM 6230 O O . MET A 1 784 ? -25.161 18.527 -3.805 1.00 90.00 784 MET A O 1
ATOM 6234 N N . GLU A 1 785 ? -23.167 19.554 -3.856 1.00 90.44 785 GLU A N 1
ATOM 6235 C CA . GLU A 1 785 ? -23.630 20.758 -3.149 1.00 90.44 785 GLU A CA 1
ATOM 6236 C C . GLU A 1 785 ? -24.815 21.421 -3.864 1.00 90.44 785 GLU A C 1
ATOM 6238 O O . GLU A 1 785 ? -25.791 21.814 -3.225 1.00 90.44 785 GLU A O 1
ATOM 6243 N N . TRP A 1 786 ? -24.760 21.535 -5.196 1.00 94.56 786 TRP A N 1
ATOM 6244 C CA . TRP A 1 786 ? -25.841 22.126 -5.988 1.00 94.56 786 TRP A CA 1
ATOM 6245 C C . TRP A 1 786 ? -27.130 21.302 -5.958 1.00 94.56 786 TRP A C 1
ATOM 6247 O O . TRP A 1 786 ? -28.220 21.880 -5.919 1.00 94.56 786 TRP A O 1
ATOM 6257 N N . LEU A 1 787 ? -27.028 19.971 -5.955 1.00 91.19 787 LEU A N 1
ATOM 6258 C CA . LEU A 1 787 ? -28.182 19.068 -5.887 1.00 91.19 787 LEU A CA 1
ATOM 6259 C C . LEU A 1 787 ? -28.891 19.099 -4.528 1.00 91.19 787 LEU A C 1
ATOM 6261 O O . LEU A 1 787 ? -30.091 18.820 -4.475 1.00 91.19 787 LEU A O 1
ATOM 6265 N N . LEU A 1 788 ? -28.161 19.452 -3.467 1.00 87.69 788 LEU A N 1
ATOM 6266 C CA . LEU A 1 788 ? -28.652 19.543 -2.089 1.00 87.69 788 LEU A CA 1
ATOM 6267 C C . LEU A 1 788 ? -29.183 20.940 -1.716 1.00 87.69 788 LEU A C 1
ATOM 6269 O O . LEU A 1 788 ? -29.610 21.159 -0.582 1.00 87.69 788 LEU A O 1
ATOM 6273 N N . LEU A 1 789 ? -29.188 21.895 -2.652 1.00 89.06 789 LEU A N 1
ATOM 6274 C CA . LEU A 1 789 ? -29.816 23.198 -2.431 1.00 89.06 789 LEU A CA 1
ATOM 6275 C C . LEU A 1 789 ? -31.342 23.063 -2.239 1.00 89.06 789 LEU A C 1
ATOM 6277 O O . LEU A 1 789 ? -31.959 22.176 -2.833 1.00 89.06 789 LEU A O 1
ATOM 6281 N N . PRO A 1 790 ? -31.979 23.988 -1.489 1.00 87.62 790 PRO A N 1
ATOM 6282 C CA . PRO A 1 790 ? -33.439 24.077 -1.404 1.00 87.62 790 PRO A CA 1
ATOM 6283 C C . PRO A 1 790 ? -34.104 24.141 -2.789 1.00 87.62 790 PRO A C 1
ATOM 6285 O O . PRO A 1 790 ? -33.527 24.714 -3.713 1.00 87.62 790 PRO A O 1
ATOM 6288 N N . ASP A 1 791 ? -35.322 23.608 -2.940 1.00 83.94 791 ASP A N 1
ATOM 6289 C CA . ASP A 1 791 ? -36.012 23.472 -4.240 1.00 83.94 791 ASP A CA 1
ATOM 6290 C C . ASP A 1 791 ? -36.110 24.776 -5.048 1.00 83.94 791 ASP A C 1
ATOM 6292 O O . ASP A 1 791 ? -35.978 24.771 -6.279 1.00 83.94 791 ASP A O 1
ATOM 6296 N N . ASP A 1 792 ? -36.300 25.911 -4.372 1.00 86.25 792 ASP A N 1
ATOM 6297 C CA . ASP A 1 792 ? -36.344 27.222 -5.011 1.00 86.25 792 ASP A CA 1
ATOM 6298 C C . ASP A 1 792 ? -34.977 27.631 -5.570 1.00 86.25 792 ASP A C 1
ATOM 6300 O O . ASP A 1 792 ? -34.941 28.364 -6.551 1.00 86.25 792 ASP A O 1
ATOM 6304 N N . LYS A 1 793 ? -33.861 27.143 -5.009 1.00 89.31 793 LYS A N 1
ATOM 6305 C CA . LYS A 1 793 ? -32.464 27.450 -5.386 1.00 89.31 793 LYS A CA 1
ATOM 6306 C C . LYS A 1 793 ? -31.758 26.369 -6.201 1.00 89.31 793 LYS A C 1
ATOM 6308 O O . LYS A 1 793 ? -30.781 26.693 -6.870 1.00 89.31 793 LYS A O 1
ATOM 6313 N N . LYS A 1 794 ? -32.230 25.128 -6.153 1.00 89.25 794 LYS A N 1
ATOM 6314 C CA . LYS A 1 794 ? -31.671 23.984 -6.880 1.00 89.25 794 LYS A CA 1
ATOM 6315 C C . LYS A 1 794 ? -31.668 24.251 -8.399 1.00 89.25 794 LYS A C 1
ATOM 6317 O O . LYS A 1 794 ? -32.575 24.936 -8.875 1.00 89.25 794 LYS A O 1
ATOM 6322 N N . PRO A 1 795 ? -30.684 23.788 -9.180 1.00 94.75 795 PRO A N 1
ATOM 6323 C CA . PRO A 1 795 ? -30.719 23.925 -10.636 1.00 94.75 795 PRO A CA 1
ATOM 6324 C C . PRO A 1 795 ? -31.734 22.965 -11.278 1.00 94.75 795 PRO A C 1
ATOM 6326 O O . PRO A 1 795 ? -32.082 21.939 -10.698 1.00 94.75 795 PRO A O 1
ATOM 6329 N N . ASP A 1 796 ? -32.214 23.303 -12.472 1.00 96.00 796 ASP A N 1
ATOM 6330 C CA . ASP A 1 796 ? -32.969 22.403 -13.354 1.00 96.00 796 ASP A CA 1
ATOM 6331 C C . ASP A 1 796 ? -32.021 21.645 -14.299 1.00 96.00 796 ASP A C 1
ATOM 6333 O O . ASP A 1 796 ? -32.269 20.486 -14.629 1.00 96.00 796 ASP A O 1
ATOM 6337 N N . ILE A 1 797 ? -30.912 22.285 -14.692 1.00 97.12 797 ILE A N 1
ATOM 6338 C CA . ILE A 1 797 ? -29.852 21.690 -15.509 1.00 97.12 797 ILE A CA 1
ATOM 6339 C C . ILE A 1 797 ? -28.469 21.980 -14.916 1.00 97.12 797 ILE A C 1
ATOM 6341 O O . ILE A 1 797 ? -28.167 23.109 -14.523 1.00 97.12 797 ILE A O 1
ATOM 6345 N N . ILE A 1 798 ? -27.636 20.943 -14.867 1.00 97.94 798 ILE A N 1
ATOM 6346 C CA . ILE A 1 798 ? -26.224 20.989 -14.501 1.00 97.94 798 ILE A CA 1
ATOM 6347 C C . ILE A 1 798 ? -25.412 20.474 -15.687 1.00 97.94 798 ILE A C 1
ATOM 6349 O O . ILE A 1 798 ? -25.674 19.377 -16.170 1.00 97.94 798 ILE A O 1
ATOM 6353 N N . THR A 1 799 ? -24.409 21.225 -16.134 1.00 97.56 799 THR A N 1
ATOM 6354 C CA . THR A 1 799 ? -23.439 20.748 -17.135 1.00 97.56 799 THR A CA 1
ATOM 6355 C C . THR A 1 799 ? -22.051 20.665 -16.515 1.00 97.56 799 THR A C 1
ATOM 6357 O O . THR A 1 799 ? -21.589 21.648 -15.935 1.00 97.56 799 THR A O 1
ATOM 6360 N N . LEU A 1 800 ? -21.377 19.528 -16.658 1.00 96.62 800 LEU A N 1
ATOM 6361 C CA . LEU A 1 800 ? -20.076 19.237 -16.065 1.00 96.62 800 LEU A CA 1
ATOM 6362 C C . LEU A 1 800 ? -19.115 18.709 -17.134 1.00 96.62 800 LEU A C 1
ATOM 6364 O O . LEU A 1 800 ? -19.452 17.782 -17.867 1.00 96.62 800 LEU A O 1
ATOM 6368 N N . TYR A 1 801 ? -17.922 19.290 -17.198 1.00 94.94 801 TYR A N 1
ATOM 6369 C CA . TYR A 1 801 ? -16.877 18.912 -18.145 1.00 94.94 801 TYR A CA 1
ATOM 6370 C C . TYR A 1 801 ? -15.654 18.293 -17.451 1.00 94.94 801 TYR A C 1
ATOM 6372 O O . TYR A 1 801 ? -15.172 18.792 -16.424 1.00 94.94 801 TYR A O 1
ATOM 6380 N N . PHE A 1 802 ? -15.133 17.234 -18.065 1.00 93.12 802 PHE A N 1
ATOM 6381 C CA . PHE A 1 802 ? -13.929 16.511 -17.686 1.00 93.12 802 PHE A CA 1
ATOM 6382 C C . PHE A 1 802 ? -12.981 16.416 -18.883 1.00 93.12 802 PHE A C 1
ATOM 6384 O O . PHE A 1 802 ? -13.367 15.927 -19.934 1.00 93.12 802 PHE A O 1
ATOM 6391 N N . ASP A 1 803 ? -11.743 16.872 -18.697 1.00 90.19 803 ASP A N 1
ATOM 6392 C CA . ASP A 1 803 ? -10.692 16.970 -19.723 1.00 90.19 803 ASP A CA 1
ATOM 6393 C C . ASP A 1 803 ? -9.942 15.651 -20.003 1.00 90.19 803 ASP A C 1
ATOM 6395 O O . ASP A 1 803 ? -9.077 15.595 -20.873 1.00 90.19 803 ASP A O 1
ATOM 6399 N N . GLU A 1 804 ? -10.283 14.582 -19.285 1.00 90.44 804 GLU A N 1
ATOM 6400 C CA . GLU A 1 804 ? -9.754 13.234 -19.506 1.00 90.44 804 GLU A CA 1
ATOM 6401 C C . GLU A 1 804 ? -10.859 12.322 -20.064 1.00 90.44 804 GLU A C 1
ATOM 6403 O O . GLU A 1 804 ? -12.028 12.486 -19.689 1.00 90.44 804 GLU A O 1
ATOM 6408 N N . PRO A 1 805 ? -10.524 11.312 -20.894 1.00 92.50 805 PRO A N 1
ATOM 6409 C CA . PRO A 1 805 ? -9.176 10.814 -21.223 1.00 92.50 805 PRO A CA 1
ATOM 6410 C C . PRO A 1 805 ? -8.411 11.553 -22.342 1.00 92.50 805 PRO A C 1
ATOM 6412 O O . PRO A 1 805 ? -7.369 11.060 -22.787 1.00 92.50 805 PRO A O 1
ATOM 6415 N N . ASP A 1 806 ? -8.922 12.674 -22.856 1.00 89.19 806 ASP A N 1
ATOM 6416 C CA . ASP A 1 806 ? -8.327 13.381 -23.996 1.00 89.19 806 ASP A CA 1
ATOM 6417 C C . ASP A 1 806 ? -6.865 13.807 -23.763 1.00 89.19 806 ASP A C 1
ATOM 6419 O O . ASP A 1 806 ? -5.991 13.511 -24.586 1.00 89.19 806 ASP A O 1
ATOM 6423 N N . HIS A 1 807 ? -6.544 14.404 -22.610 1.00 87.25 807 HIS A N 1
ATOM 6424 C CA . HIS A 1 807 ? -5.172 14.831 -22.316 1.00 87.25 807 HIS A CA 1
ATOM 6425 C C . HIS A 1 807 ? -4.176 13.658 -22.329 1.00 87.25 807 HIS A C 1
ATOM 6427 O O . HIS A 1 807 ? -3.132 13.723 -22.994 1.00 87.25 807 HIS A O 1
ATOM 6433 N N . ALA A 1 808 ? -4.514 12.550 -21.662 1.00 86.81 808 ALA A N 1
ATOM 6434 C CA . ALA A 1 808 ? -3.711 11.330 -21.690 1.00 86.81 808 ALA A CA 1
ATOM 6435 C C . ALA A 1 808 ? -3.551 10.760 -23.103 1.00 86.81 808 ALA A C 1
ATOM 6437 O O . ALA A 1 808 ? -2.457 10.338 -23.505 1.00 86.81 808 ALA A O 1
ATOM 6438 N N . GLY A 1 809 ? -4.631 10.768 -23.875 1.00 86.00 809 GLY A N 1
ATOM 6439 C CA . GLY A 1 809 ? -4.618 10.286 -25.241 1.00 86.00 809 GLY A CA 1
ATOM 6440 C C . GLY A 1 809 ? -3.749 11.152 -26.167 1.00 86.00 809 GLY A C 1
ATOM 6441 O O . GLY A 1 809 ? -2.966 10.600 -26.941 1.00 86.00 809 GLY A O 1
ATOM 6442 N N . HIS A 1 810 ? -3.754 12.480 -26.017 1.00 85.56 810 HIS A N 1
ATOM 6443 C CA . HIS A 1 810 ? -2.837 13.382 -26.724 1.00 85.56 810 HIS A CA 1
ATOM 6444 C C . HIS A 1 810 ? -1.374 13.125 -26.348 1.00 85.56 810 HIS A C 1
ATOM 6446 O O . HIS A 1 810 ? -0.478 13.203 -27.191 1.00 85.56 810 HIS A O 1
ATOM 6452 N N . GLN A 1 811 ? -1.117 12.803 -25.079 1.00 81.94 811 GLN A N 1
ATOM 6453 C CA . GLN A 1 811 ? 0.237 12.604 -24.578 1.00 81.94 811 GLN A CA 1
ATOM 6454 C C . GLN A 1 811 ? 0.851 11.270 -25.026 1.00 81.94 811 GLN A C 1
ATOM 6456 O O . GLN A 1 811 ? 2.047 11.213 -25.330 1.00 81.94 811 GLN A O 1
ATOM 6461 N N . LYS A 1 812 ? 0.070 10.181 -25.003 1.00 82.75 812 LYS A N 1
ATOM 6462 C CA . LYS A 1 812 ? 0.583 8.805 -25.160 1.00 82.75 812 LYS A CA 1
ATOM 6463 C C . LYS A 1 812 ? -0.192 7.936 -26.146 1.00 82.75 812 LYS A C 1
ATOM 6465 O O . LYS A 1 812 ? 0.296 6.873 -26.520 1.00 82.75 812 LYS A O 1
ATOM 6470 N N . GLY A 1 813 ? -1.335 8.400 -26.629 1.00 83.56 813 GLY A N 1
ATOM 6471 C CA . GLY A 1 813 ? -2.142 7.741 -27.648 1.00 83.56 813 GLY A CA 1
ATOM 6472 C C . GLY A 1 813 ? -3.372 7.029 -27.089 1.00 83.56 813 GLY A C 1
ATOM 6473 O O . GLY A 1 813 ? -3.416 6.692 -25.900 1.00 83.56 813 GLY A O 1
ATOM 6474 N N . PRO A 1 814 ? -4.354 6.746 -27.966 1.00 83.19 814 PRO A N 1
ATOM 6475 C CA . PRO A 1 814 ? -5.642 6.174 -27.585 1.00 83.19 814 PRO A CA 1
ATOM 6476 C C . PRO A 1 814 ? -5.535 4.767 -26.982 1.00 83.19 814 PRO A C 1
ATOM 6478 O O . PRO A 1 814 ? -6.424 4.345 -26.257 1.00 83.19 814 PRO A O 1
ATOM 6481 N N . ASP A 1 815 ? -4.463 4.023 -27.256 1.00 84.12 815 ASP A N 1
ATOM 6482 C CA . ASP A 1 815 ? -4.263 2.640 -26.794 1.00 84.12 815 ASP A CA 1
ATOM 6483 C C . ASP A 1 815 ? -3.222 2.517 -25.664 1.00 84.12 815 ASP A C 1
ATOM 6485 O O . ASP A 1 815 ? -2.739 1.424 -25.387 1.00 84.12 815 ASP A O 1
ATOM 6489 N N . SER A 1 816 ? -2.856 3.631 -25.021 1.00 82.44 816 SER A N 1
ATOM 6490 C CA . SER A 1 816 ? -1.820 3.662 -23.980 1.00 82.44 816 SER A CA 1
ATOM 6491 C C . SER A 1 816 ? -2.325 3.282 -22.584 1.00 82.44 816 SER A C 1
ATOM 6493 O O . SER A 1 816 ? -3.486 3.515 -22.246 1.00 82.44 816 SER A O 1
ATOM 6495 N N . GLU A 1 817 ? -1.420 2.787 -21.732 1.00 78.94 817 GLU A N 1
ATOM 6496 C CA . GLU A 1 817 ? -1.720 2.542 -20.312 1.00 78.94 817 GLU A CA 1
ATOM 6497 C C . GLU A 1 817 ? -2.004 3.832 -19.534 1.00 78.94 817 GLU A C 1
ATOM 6499 O O . GLU A 1 817 ? -2.819 3.834 -18.616 1.00 78.94 817 GLU A O 1
ATOM 6504 N N . LEU A 1 818 ? -1.400 4.961 -19.934 1.00 79.44 818 LEU A N 1
ATOM 6505 C CA . LEU A 1 818 ? -1.757 6.264 -19.367 1.00 79.44 818 LEU A CA 1
ATOM 6506 C C . LEU A 1 818 ? -3.243 6.556 -19.593 1.00 79.44 818 LEU A C 1
ATOM 6508 O O . LEU A 1 818 ? -3.934 6.973 -18.667 1.00 79.44 818 LEU A O 1
ATOM 6512 N N . LEU A 1 819 ? -3.737 6.300 -20.807 1.00 91.12 819 LEU A N 1
ATOM 6513 C CA . LEU A 1 819 ? -5.152 6.447 -21.097 1.00 91.12 819 LEU A CA 1
ATOM 6514 C C . LEU A 1 819 ? -5.991 5.430 -20.319 1.00 91.12 819 LEU A C 1
ATOM 6516 O O . LEU A 1 819 ? -7.011 5.820 -19.766 1.00 91.12 819 LEU A O 1
ATOM 6520 N N . ASN A 1 820 ? -5.563 4.167 -20.211 1.00 89.44 820 ASN A N 1
ATOM 6521 C CA . ASN A 1 820 ? -6.256 3.167 -19.389 1.00 89.44 820 ASN A CA 1
ATOM 6522 C C . ASN A 1 820 ? -6.422 3.635 -17.934 1.00 89.44 820 ASN A C 1
ATOM 6524 O O . ASN A 1 820 ? -7.530 3.575 -17.408 1.00 89.44 820 ASN A O 1
ATOM 6528 N N . GLY A 1 821 ? -5.373 4.194 -17.323 1.00 83.94 821 GLY A N 1
ATOM 6529 C CA . GLY A 1 821 ? -5.451 4.768 -15.977 1.00 83.94 821 GLY A CA 1
ATOM 6530 C C . GLY A 1 821 ? -6.431 5.946 -15.874 1.00 83.94 821 GLY A C 1
ATOM 6531 O O . GLY A 1 821 ? -7.114 6.098 -14.859 1.00 83.94 821 GLY A O 1
ATOM 6532 N N . GLN A 1 822 ? -6.575 6.754 -16.931 1.00 91.94 822 GLN A N 1
ATOM 6533 C CA . GLN A 1 822 ? -7.591 7.813 -16.969 1.00 91.94 822 GLN A CA 1
ATOM 6534 C C . GLN A 1 822 ? -9.010 7.278 -17.189 1.00 91.94 822 GLN A C 1
ATOM 6536 O O . GLN A 1 822 ? -9.957 7.833 -16.634 1.00 91.94 822 GLN A O 1
ATOM 6541 N N . LEU A 1 823 ? -9.179 6.168 -17.917 1.00 92.81 823 LEU A N 1
ATOM 6542 C CA . LEU A 1 823 ? -10.467 5.471 -18.004 1.00 92.81 823 LEU A CA 1
ATOM 6543 C C . LEU A 1 823 ? -10.900 4.944 -16.631 1.00 92.81 823 LEU A C 1
ATOM 6545 O O . LEU A 1 823 ? -12.046 5.151 -16.237 1.00 92.81 823 LEU A O 1
ATOM 6549 N N . GLU A 1 824 ? -9.986 4.310 -15.892 1.00 90.38 824 GLU A N 1
ATOM 6550 C CA . GLU A 1 824 ? -10.235 3.846 -14.520 1.00 90.38 824 GLU A CA 1
ATOM 6551 C C . GLU A 1 824 ? -10.557 5.016 -13.583 1.00 90.38 824 GLU A C 1
ATOM 6553 O O . GLU A 1 824 ? -11.495 4.933 -12.793 1.00 90.38 824 GLU A O 1
ATOM 6558 N N . THR A 1 825 ? -9.837 6.134 -13.715 1.00 86.19 825 THR A N 1
ATOM 6559 C CA . THR A 1 825 ? -10.097 7.351 -12.931 1.00 86.19 825 THR A CA 1
ATOM 6560 C C . THR A 1 825 ? -11.490 7.913 -13.223 1.00 86.19 825 THR A C 1
ATOM 6562 O O . THR A 1 825 ? -12.246 8.194 -12.293 1.00 86.19 825 THR A O 1
ATOM 6565 N N . ALA A 1 826 ? -11.877 8.035 -14.497 1.00 90.62 826 ALA A N 1
ATOM 6566 C CA . ALA A 1 826 ? -13.212 8.491 -14.885 1.00 90.62 826 ALA A CA 1
ATOM 6567 C C . ALA A 1 826 ? -14.317 7.558 -14.351 1.00 90.62 826 ALA A C 1
ATOM 6569 O O . ALA A 1 826 ? -15.336 8.033 -13.842 1.00 90.62 826 ALA A O 1
ATOM 6570 N N . ASP A 1 827 ? -14.100 6.239 -14.407 1.00 94.44 827 ASP A N 1
ATOM 6571 C CA . ASP A 1 827 ? -15.017 5.242 -13.848 1.00 94.44 827 ASP A CA 1
ATOM 6572 C C . ASP A 1 827 ? -15.143 5.352 -12.326 1.00 94.44 827 ASP A C 1
ATOM 6574 O O . ASP A 1 827 ? -16.256 5.356 -11.799 1.00 94.44 827 ASP A O 1
ATOM 6578 N N . GLU A 1 828 ? -14.024 5.512 -11.613 1.00 86.62 828 GLU A N 1
ATOM 6579 C CA . GLU A 1 828 ? -14.012 5.693 -10.162 1.00 86.62 828 GLU A CA 1
ATOM 6580 C C . GLU A 1 828 ? -14.790 6.952 -9.760 1.00 86.62 828 GLU A C 1
ATOM 6582 O O . GLU A 1 828 ? -15.587 6.918 -8.820 1.00 86.62 828 GLU A O 1
ATOM 6587 N N . MET A 1 829 ? -14.596 8.059 -10.481 1.00 89.50 829 MET A N 1
ATOM 6588 C CA . MET A 1 829 ? -15.272 9.327 -10.202 1.00 89.50 829 MET A CA 1
ATOM 6589 C C . MET A 1 829 ? -16.780 9.235 -10.451 1.00 89.50 829 MET A C 1
ATOM 6591 O O . MET A 1 829 ? -17.570 9.628 -9.588 1.00 89.50 829 MET A O 1
ATOM 6595 N N . LEU A 1 830 ? -17.207 8.630 -11.564 1.00 92.50 830 LEU A N 1
ATOM 6596 C CA . LEU A 1 830 ? -18.625 8.322 -11.784 1.00 92.50 830 LEU A CA 1
ATOM 6597 C C . LEU A 1 830 ? -19.163 7.360 -10.717 1.00 92.50 830 LEU A C 1
ATOM 6599 O O . LEU A 1 830 ? -20.290 7.521 -10.254 1.00 92.50 830 LEU A O 1
ATOM 6603 N N . GLY A 1 831 ? -18.348 6.406 -10.264 1.00 89.56 831 GLY A N 1
ATOM 6604 C CA . GLY A 1 831 ? -18.665 5.509 -9.158 1.00 89.56 831 GLY A CA 1
ATOM 6605 C C . GLY A 1 831 ? -18.939 6.260 -7.865 1.00 89.56 831 GLY A C 1
ATOM 6606 O O . GLY A 1 831 ? -19.939 5.988 -7.204 1.00 89.56 831 GLY A O 1
ATOM 6607 N N . ARG A 1 832 ? -18.098 7.239 -7.520 1.00 84.19 832 ARG A N 1
ATOM 6608 C CA . ARG A 1 832 ? -18.304 8.113 -6.358 1.00 84.19 832 ARG A CA 1
ATOM 6609 C C . ARG A 1 832 ? -19.606 8.895 -6.481 1.00 84.19 832 ARG A C 1
ATOM 6611 O O . ARG A 1 832 ? -20.411 8.818 -5.561 1.00 84.19 832 ARG A O 1
ATOM 6618 N N . LEU A 1 833 ? -19.855 9.546 -7.620 1.00 89.50 833 LEU A N 1
ATOM 6619 C CA . LEU A 1 833 ? -21.108 10.269 -7.863 1.00 89.50 833 LEU A CA 1
ATOM 6620 C C . LEU A 1 833 ? -22.329 9.359 -7.671 1.00 89.50 833 LEU A C 1
ATOM 6622 O O . LEU A 1 833 ? -23.236 9.696 -6.916 1.00 89.50 833 LEU A O 1
ATOM 6626 N N . MET A 1 834 ? -22.342 8.188 -8.313 1.00 90.25 834 MET A N 1
ATOM 6627 C CA . MET A 1 834 ? -23.464 7.251 -8.224 1.00 90.25 834 MET A CA 1
ATOM 6628 C C . MET A 1 834 ? -23.650 6.691 -6.811 1.00 90.25 834 MET A C 1
ATOM 6630 O O . MET A 1 834 ? -24.786 6.563 -6.355 1.00 90.25 834 MET A O 1
ATOM 6634 N N . ASN A 1 835 ? -22.559 6.407 -6.092 1.00 83.81 835 ASN A N 1
ATOM 6635 C CA . ASN A 1 835 ? -22.614 5.990 -4.690 1.00 83.81 835 ASN A CA 1
ATOM 6636 C C . ASN A 1 835 ? -23.236 7.084 -3.820 1.00 83.81 835 ASN A C 1
ATOM 6638 O O . ASN A 1 835 ? -24.137 6.793 -3.040 1.00 83.81 835 ASN A O 1
ATOM 6642 N N . THR A 1 836 ? -22.805 8.338 -3.977 1.00 82.31 836 THR A N 1
ATOM 6643 C CA . THR A 1 836 ? -23.340 9.460 -3.200 1.00 82.31 836 THR A CA 1
ATOM 6644 C C . THR A 1 836 ? -24.807 9.726 -3.538 1.00 82.31 836 THR A C 1
ATOM 6646 O O . THR A 1 836 ? -25.618 9.879 -2.630 1.00 82.31 836 THR A O 1
ATOM 6649 N N . LEU A 1 837 ? -25.192 9.702 -4.820 1.00 85.94 837 LEU A N 1
ATOM 6650 C CA . LEU A 1 837 ? -26.599 9.815 -5.225 1.00 85.94 837 LEU A CA 1
ATOM 6651 C C . LEU A 1 837 ? -27.456 8.708 -4.603 1.00 85.94 837 LEU A C 1
ATOM 6653 O O . LEU A 1 837 ? -28.569 8.972 -4.155 1.00 85.94 837 LEU A O 1
ATOM 6657 N N . TYR A 1 838 ? -26.951 7.476 -4.561 1.00 82.38 838 TYR A N 1
ATOM 6658 C CA . TYR A 1 838 ? -27.644 6.357 -3.932 1.00 82.38 838 TYR A CA 1
ATOM 6659 C C . TYR A 1 838 ? -27.771 6.537 -2.411 1.00 82.38 838 TYR A C 1
ATOM 6661 O O . TYR A 1 838 ? -28.868 6.416 -1.871 1.00 82.38 838 TYR A O 1
ATOM 6669 N N . GLN A 1 839 ? -26.678 6.892 -1.731 1.00 75.25 839 GLN A N 1
ATOM 6670 C CA . GLN A 1 839 ? -26.633 7.102 -0.279 1.00 75.25 839 GLN A CA 1
ATOM 6671 C C . GLN A 1 839 ? -27.534 8.250 0.191 1.00 75.25 839 GLN A C 1
ATOM 6673 O O . GLN A 1 839 ? -28.159 8.147 1.244 1.00 75.25 839 GLN A O 1
ATOM 6678 N N . GLU A 1 840 ? -27.635 9.318 -0.597 1.00 78.69 840 GLU A N 1
ATOM 6679 C CA . GLU A 1 840 ? -28.493 10.470 -0.302 1.00 78.69 840 GLU A CA 1
ATOM 6680 C C . GLU A 1 840 ? -29.944 10.271 -0.790 1.00 78.69 840 GLU A C 1
ATOM 6682 O O . GLU A 1 840 ? -30.765 11.182 -0.704 1.00 78.69 840 GLU A O 1
ATOM 6687 N N . GLY A 1 841 ? -30.290 9.088 -1.317 1.00 79.31 841 GLY A N 1
ATOM 6688 C CA . GLY A 1 841 ? -31.637 8.786 -1.817 1.00 79.31 841 GLY A CA 1
ATOM 6689 C C . GLY A 1 841 ? -32.037 9.585 -3.065 1.00 79.31 841 GLY A C 1
ATOM 6690 O O . GLY A 1 841 ? -33.219 9.671 -3.392 1.00 79.31 841 GLY A O 1
ATOM 6691 N N . LEU A 1 842 ? -31.063 10.170 -3.767 1.00 83.75 842 LEU A N 1
ATOM 6692 C CA . LEU A 1 842 ? -31.239 10.996 -4.965 1.00 83.75 842 LEU A CA 1
ATOM 6693 C C . LEU A 1 842 ? -31.108 10.212 -6.276 1.00 83.75 842 LEU A C 1
ATOM 6695 O O . LEU A 1 842 ? -31.414 10.758 -7.332 1.00 83.75 842 LEU A O 1
ATOM 6699 N N . HIS A 1 843 ? -30.672 8.952 -6.222 1.00 83.81 843 HIS A N 1
ATOM 6700 C CA . HIS A 1 843 ? -30.453 8.087 -7.387 1.00 83.81 843 HIS A CA 1
ATOM 6701 C C . HIS A 1 843 ? -31.638 8.055 -8.369 1.00 83.81 843 HIS A C 1
ATOM 6703 O O . HIS A 1 843 ? -31.436 8.176 -9.575 1.00 83.81 843 HIS A O 1
ATOM 6709 N N . ASP A 1 844 ? -32.869 7.948 -7.860 1.00 83.50 844 ASP A N 1
ATOM 6710 C CA . ASP A 1 844 ? -34.090 7.933 -8.681 1.00 83.50 844 ASP A CA 1
ATOM 6711 C C . ASP A 1 844 ? -34.685 9.334 -8.907 1.00 83.50 844 ASP A C 1
ATOM 6713 O O . ASP A 1 844 ? -35.705 9.485 -9.579 1.00 83.50 844 ASP A O 1
ATOM 6717 N N . CYS A 1 845 ? -34.038 10.369 -8.370 1.00 88.38 845 CYS A N 1
ATOM 6718 C CA . CYS A 1 845 ? -34.504 11.755 -8.367 1.00 88.38 845 CYS A CA 1
ATOM 6719 C C . CYS A 1 845 ? -33.608 12.695 -9.176 1.00 88.38 845 CYS A C 1
ATOM 6721 O O . CYS A 1 845 ? -33.707 13.914 -9.033 1.00 88.38 845 CYS A O 1
ATOM 6723 N N . VAL A 1 846 ? -32.755 12.139 -10.037 1.00 92.81 846 VAL A N 1
ATOM 6724 C CA . VAL A 1 846 ? -31.864 12.867 -10.941 1.00 92.81 846 VAL A CA 1
ATOM 6725 C C . VAL A 1 846 ? -31.851 12.171 -12.299 1.00 92.81 846 VAL A C 1
ATOM 6727 O O . VAL A 1 846 ? -31.734 10.950 -12.378 1.00 92.81 846 VAL A O 1
ATOM 6730 N N . ASN A 1 847 ? -31.945 12.949 -13.375 1.00 95.31 847 ASN A N 1
ATOM 6731 C CA . ASN A 1 847 ? -31.645 12.471 -14.721 1.00 95.31 847 ASN A CA 1
ATOM 6732 C C . ASN A 1 847 ? -30.156 12.701 -14.999 1.00 95.31 847 ASN A C 1
ATOM 6734 O O . ASN A 1 847 ? -29.675 13.819 -14.858 1.00 95.31 847 ASN A O 1
ATOM 6738 N N . LEU A 1 848 ? -29.434 11.662 -15.401 1.00 96.50 848 LEU A N 1
ATOM 6739 C CA . LEU A 1 848 ? -28.011 11.698 -15.723 1.00 96.50 848 LEU A CA 1
ATOM 6740 C C . LEU A 1 848 ? -27.807 11.347 -17.198 1.00 96.50 848 LEU A C 1
ATOM 6742 O O . LEU A 1 848 ? -28.284 10.312 -17.660 1.00 96.50 848 LEU A O 1
ATOM 6746 N N . ILE A 1 849 ? -27.062 12.183 -17.918 1.00 97.94 849 ILE A N 1
ATOM 6747 C CA . ILE A 1 849 ? -26.534 11.900 -19.254 1.00 97.94 849 ILE A CA 1
ATOM 6748 C C . ILE A 1 849 ? -25.007 11.978 -19.179 1.00 97.94 849 ILE A C 1
ATOM 6750 O O . ILE A 1 849 ? -24.467 12.991 -18.740 1.00 97.94 849 ILE A O 1
ATOM 6754 N N . VAL A 1 850 ? -24.318 10.927 -19.624 1.00 97.62 850 VAL A N 1
ATOM 6755 C CA . VAL A 1 850 ? -22.854 10.889 -19.765 1.00 97.62 850 VAL A CA 1
ATOM 6756 C C . VAL A 1 850 ? -22.516 10.742 -21.242 1.00 97.62 850 VAL A C 1
ATOM 6758 O O . VAL A 1 850 ? -22.992 9.814 -21.900 1.00 97.62 850 VAL A O 1
ATOM 6761 N N . ILE A 1 851 ? -21.710 11.658 -21.767 1.00 96.44 851 ILE A N 1
ATOM 6762 C CA . ILE A 1 851 ? -21.332 11.711 -23.181 1.00 96.44 851 ILE A CA 1
ATOM 6763 C C . ILE A 1 851 ? -19.830 11.894 -23.361 1.00 96.44 851 ILE A C 1
ATOM 6765 O O . ILE A 1 851 ? -19.120 12.254 -22.426 1.00 96.44 851 ILE A O 1
ATOM 6769 N N . ALA A 1 852 ? -19.381 11.681 -24.592 1.00 93.19 852 ALA A N 1
ATOM 6770 C CA . ALA A 1 852 ? -18.151 12.256 -25.112 1.00 93.19 852 ALA A CA 1
ATOM 6771 C C . ALA A 1 852 ? -18.474 13.163 -26.301 1.00 93.19 852 ALA A C 1
ATOM 6773 O O . ALA A 1 852 ? -19.494 12.995 -26.976 1.00 93.19 852 ALA A O 1
ATOM 6774 N N . ASP A 1 853 ? -17.612 14.128 -26.559 1.00 76.50 853 ASP A N 1
ATOM 6775 C CA . ASP A 1 853 ? -17.774 15.152 -27.583 1.00 76.50 853 ASP A CA 1
ATOM 6776 C C . ASP A 1 853 ? -17.053 14.791 -28.890 1.00 76.50 853 ASP A C 1
ATOM 6778 O O . ASP A 1 853 ? -17.630 14.944 -29.967 1.00 76.50 853 ASP A O 1
ATOM 6782 N N . HIS A 1 854 ? -15.833 14.262 -28.797 1.00 75.06 854 HIS A N 1
ATOM 6783 C CA . HIS A 1 854 ? -15.036 13.684 -29.870 1.00 75.06 854 HIS A CA 1
ATOM 6784 C C . HIS A 1 854 ? -14.127 12.585 -29.327 1.00 75.06 854 HIS A C 1
ATOM 6786 O O . HIS A 1 854 ? -14.322 12.062 -28.234 1.00 75.06 854 HIS A O 1
ATOM 6792 N N . VAL A 1 855 ? -13.158 12.180 -30.145 1.00 69.06 855 VAL A N 1
ATOM 6793 C CA . VAL A 1 855 ? -12.374 10.974 -29.941 1.00 69.06 855 VAL A CA 1
ATOM 6794 C C . VAL A 1 855 ? -11.096 10.991 -30.770 1.00 69.06 855 VAL A C 1
ATOM 6796 O O . VAL A 1 855 ? -11.026 11.615 -31.830 1.00 69.06 855 VAL A O 1
ATOM 6799 N N . GLN A 1 856 ? -10.092 10.262 -30.291 1.00 61.34 856 GLN A N 1
ATOM 6800 C CA . GLN A 1 856 ? -8.742 10.317 -30.832 1.00 61.34 856 GLN A CA 1
ATOM 6801 C C . GLN A 1 856 ? -8.327 9.071 -31.618 1.00 61.34 856 GLN A C 1
ATOM 6803 O O . GLN A 1 856 ? -8.767 7.947 -31.351 1.00 61.34 856 GLN A O 1
ATOM 6808 N N . ASN A 1 857 ? -7.412 9.252 -32.570 1.00 61.28 857 ASN A N 1
ATOM 6809 C CA . ASN A 1 857 ? -6.853 8.154 -33.354 1.00 61.28 857 ASN A CA 1
ATOM 6810 C C . ASN A 1 857 ? -5.320 8.202 -33.449 1.00 61.28 857 ASN A C 1
ATOM 6812 O O . ASN A 1 857 ? -4.686 9.225 -33.192 1.00 61.28 857 ASN A O 1
ATOM 6816 N N . HIS A 1 858 ? -4.730 7.073 -33.837 1.00 50.75 858 HIS A N 1
ATOM 6817 C CA . HIS A 1 858 ? -3.312 6.928 -34.131 1.00 50.75 858 HIS A CA 1
ATOM 6818 C C . HIS A 1 858 ? -3.115 6.735 -35.643 1.00 50.75 858 HIS A C 1
ATOM 6820 O O . HIS A 1 858 ? -3.397 5.667 -36.184 1.00 50.75 858 HIS A O 1
ATOM 6826 N N . PHE A 1 859 ? -2.618 7.766 -36.335 1.00 49.34 859 PHE A N 1
ATOM 6827 C CA . PHE A 1 859 ? -2.183 7.658 -37.730 1.00 49.34 859 PHE A CA 1
ATOM 6828 C C . PHE A 1 859 ? -0.795 8.290 -37.907 1.00 49.34 859 PHE A C 1
ATOM 6830 O O . PHE A 1 859 ? -0.641 9.511 -37.925 1.00 49.34 859 PHE A O 1
ATOM 6837 N N . GLY A 1 860 ? 0.226 7.448 -38.095 1.00 53.81 860 GLY A N 1
ATOM 6838 C CA . GLY A 1 860 ? 1.585 7.886 -38.427 1.00 53.81 860 GLY A CA 1
ATOM 6839 C C . GLY A 1 860 ? 2.314 8.570 -37.264 1.00 53.81 860 GLY A C 1
ATOM 6840 O O . GLY A 1 860 ? 2.350 8.049 -36.158 1.00 53.81 860 GLY A O 1
ATOM 6841 N N . VAL A 1 861 ? 2.940 9.724 -37.523 1.00 47.50 861 VAL A N 1
ATOM 6842 C CA . VAL A 1 861 ? 3.815 10.441 -36.564 1.00 47.50 861 VAL A CA 1
ATOM 6843 C C . VAL A 1 861 ? 3.024 11.263 -35.528 1.00 47.50 861 VAL A C 1
ATOM 6845 O O . VAL A 1 861 ? 3.606 11.833 -34.611 1.00 47.50 861 VAL A O 1
ATOM 6848 N N . LEU A 1 862 ? 1.698 11.351 -35.676 1.00 52.44 862 LEU A N 1
ATOM 6849 C CA . LEU A 1 862 ? 0.818 12.142 -34.820 1.00 52.44 862 LEU A CA 1
ATOM 6850 C C . LEU A 1 862 ? 0.019 11.220 -33.893 1.00 52.44 862 LEU A C 1
ATOM 6852 O O . LEU A 1 862 ? -0.781 10.399 -34.345 1.00 52.44 862 LEU A O 1
ATOM 6856 N N . VAL A 1 863 ? 0.252 11.361 -32.591 1.00 68.31 863 VAL A N 1
ATOM 6857 C CA . VAL A 1 863 ? -0.350 10.538 -31.540 1.00 68.31 863 VAL A CA 1
ATOM 6858 C C . VAL A 1 863 ? -1.525 11.295 -30.922 1.00 68.31 863 VAL A C 1
ATOM 6860 O O . VAL A 1 863 ? -1.383 12.464 -30.583 1.00 68.31 863 VAL A O 1
ATOM 6863 N N . GLY A 1 864 ? -2.685 10.643 -30.809 1.00 63.62 864 GLY A N 1
ATOM 6864 C CA . GLY A 1 864 ? -3.818 11.178 -30.051 1.00 63.62 864 GLY A CA 1
ATOM 6865 C C . GLY A 1 864 ? -4.530 12.374 -30.677 1.00 63.62 864 GLY A C 1
ATOM 6866 O O . GLY A 1 864 ? -5.233 13.078 -29.980 1.00 63.62 864 GLY A O 1
ATOM 6867 N N . ASN A 1 865 ? -4.365 12.662 -31.968 1.00 75.56 865 ASN A N 1
ATOM 6868 C CA . ASN A 1 865 ? -5.138 13.744 -32.592 1.00 75.56 865 ASN A CA 1
ATOM 6869 C C . ASN A 1 865 ? -6.605 13.338 -32.795 1.00 75.56 865 ASN A C 1
ATOM 6871 O O . ASN A 1 865 ? -6.942 12.162 -32.660 1.00 75.56 865 ASN A O 1
ATOM 6875 N N . HIS A 1 866 ? -7.454 14.306 -33.136 1.00 79.38 866 HIS A N 1
ATOM 6876 C CA . HIS A 1 866 ? -8.878 14.158 -33.458 1.00 79.38 866 HIS A CA 1
ATOM 6877 C C . HIS A 1 866 ? -9.252 15.110 -34.620 1.00 79.38 866 HIS A C 1
ATOM 6879 O O . HIS A 1 866 ? -8.393 15.831 -35.133 1.00 79.38 866 HIS A O 1
ATOM 6885 N N . GLY A 1 867 ? -10.512 15.114 -35.072 1.00 81.19 867 GLY A N 1
ATOM 6886 C CA . GLY A 1 867 ? -10.992 16.009 -36.138 1.00 81.19 867 GLY A CA 1
ATOM 6887 C C . GLY A 1 867 ? -11.198 15.368 -37.514 1.00 81.19 867 GLY A C 1
ATOM 6888 O O . GLY A 1 867 ? -11.343 16.085 -38.503 1.00 81.19 867 GLY A O 1
ATOM 6889 N N . TRP A 1 868 ? -11.230 14.036 -37.602 1.00 83.94 868 TRP A N 1
ATOM 6890 C CA . TRP A 1 868 ? -11.541 13.322 -38.848 1.00 83.94 868 TRP A CA 1
ATOM 6891 C C . TRP A 1 868 ? -13.044 13.109 -39.050 1.00 83.94 868 TRP A C 1
ATOM 6893 O O . TRP A 1 868 ? -13.863 13.392 -38.176 1.00 83.94 868 TRP A O 1
ATOM 6903 N N . ASP A 1 869 ? -13.382 12.585 -40.229 1.00 85.12 869 ASP A N 1
ATOM 6904 C CA . ASP A 1 869 ? -14.734 12.201 -40.628 1.00 85.12 869 ASP A CA 1
ATOM 6905 C C . ASP A 1 869 ? -15.406 11.301 -39.572 1.00 85.12 869 ASP A C 1
ATOM 6907 O O . ASP A 1 869 ? -14.838 10.304 -39.113 1.00 85.12 869 ASP A O 1
ATOM 6911 N N . ASN A 1 870 ? -16.631 11.660 -39.194 1.00 85.38 870 ASN A N 1
ATOM 6912 C CA . ASN A 1 870 ? -17.400 10.992 -38.148 1.00 85.38 870 ASN A CA 1
ATOM 6913 C C . ASN A 1 870 ? -17.920 9.594 -38.543 1.00 85.38 870 ASN A C 1
ATOM 6915 O O . ASN A 1 870 ? -18.528 8.914 -37.715 1.00 85.38 870 ASN A O 1
ATOM 6919 N N . LEU A 1 871 ? -17.666 9.138 -39.776 1.00 86.06 871 LEU A N 1
ATOM 6920 C CA . LEU A 1 871 ? -17.914 7.767 -40.231 1.00 86.06 871 LEU A CA 1
ATOM 6921 C C . LEU A 1 871 ? -16.842 6.768 -39.773 1.00 86.06 871 LEU A C 1
ATOM 6923 O O . LEU A 1 871 ? -17.080 5.554 -39.795 1.00 86.06 871 LEU A O 1
ATOM 6927 N N . TYR A 1 872 ? -15.650 7.231 -39.384 1.00 86.56 872 TYR A N 1
ATOM 6928 C CA . TYR A 1 872 ? -14.621 6.333 -38.866 1.00 86.56 872 TYR A CA 1
ATOM 6929 C C . TYR A 1 872 ? -15.014 5.809 -37.484 1.00 86.56 872 TYR A C 1
ATOM 6931 O O . TYR A 1 872 ? -15.401 6.569 -36.607 1.00 86.56 872 TYR A O 1
ATOM 6939 N N . LYS A 1 873 ? -14.820 4.507 -37.235 1.00 84.75 873 LYS A N 1
ATOM 6940 C CA . LYS A 1 873 ? -15.100 3.905 -35.915 1.00 84.75 873 LYS A CA 1
ATOM 6941 C C . LYS A 1 873 ? -14.292 4.532 -34.780 1.00 84.75 873 LYS A C 1
ATOM 6943 O O . LYS A 1 873 ? -14.767 4.579 -33.656 1.00 84.75 873 LYS A O 1
ATOM 6948 N N . SER A 1 874 ? -13.084 5.007 -35.074 1.00 81.19 874 SER A N 1
ATOM 6949 C CA . SER A 1 874 ? -12.268 5.764 -34.123 1.00 81.19 874 SER A CA 1
ATOM 6950 C C . SER A 1 874 ? -12.871 7.127 -33.786 1.00 81.19 874 SER A C 1
ATOM 6952 O O . SER A 1 874 ? -12.426 7.723 -32.821 1.00 81.19 874 SER A O 1
ATOM 6954 N N . MET A 1 875 ? -13.833 7.606 -34.592 1.00 85.31 875 MET A N 1
ATOM 6955 C CA . MET A 1 875 ? -14.540 8.888 -34.497 1.00 85.31 875 MET A CA 1
ATOM 6956 C C . MET A 1 875 ? -15.923 8.788 -33.804 1.00 85.31 875 MET A C 1
ATOM 6958 O O . MET A 1 875 ? -16.731 9.711 -33.846 1.00 85.31 875 MET A O 1
ATOM 6962 N N . HIS A 1 876 ? -16.192 7.656 -33.144 1.00 92.88 876 HIS A N 1
ATOM 6963 C CA . HIS A 1 876 ? -17.444 7.344 -32.458 1.00 92.88 876 HIS A CA 1
ATOM 6964 C C . HIS A 1 876 ? -17.382 7.608 -30.941 1.00 92.88 876 HIS A C 1
ATOM 6966 O O . HIS A 1 876 ? -16.608 6.970 -30.223 1.00 92.88 876 HIS A O 1
ATOM 6972 N N . ALA A 1 877 ? -18.259 8.482 -30.452 1.00 93.69 877 ALA A N 1
ATOM 6973 C CA . ALA A 1 877 ? -18.325 8.950 -29.069 1.00 93.69 877 ALA A CA 1
ATOM 6974 C C . ALA A 1 877 ? -19.268 8.116 -28.178 1.00 93.69 877 ALA A C 1
ATOM 6976 O O . ALA A 1 877 ? -20.176 7.430 -28.660 1.00 93.69 877 ALA A O 1
ATOM 6977 N N . LEU A 1 878 ? -19.062 8.184 -26.860 1.00 95.75 878 LEU A N 1
ATOM 6978 C CA . LEU A 1 878 ? -19.925 7.568 -25.847 1.00 95.75 878 LEU A CA 1
ATOM 6979 C C . LEU A 1 878 ? -21.256 8.334 -25.688 1.00 95.75 878 LEU A C 1
ATOM 6981 O O . LEU A 1 878 ? -21.276 9.562 -25.711 1.00 95.75 878 LEU A O 1
ATOM 6985 N N . PHE A 1 879 ? -22.357 7.610 -25.458 1.00 97.00 879 PHE A N 1
ATOM 6986 C CA . PHE A 1 879 ? -23.605 8.164 -24.916 1.00 97.00 879 PHE A CA 1
ATOM 6987 C C . PHE A 1 879 ? -24.264 7.158 -23.973 1.00 97.00 879 PHE A C 1
ATOM 6989 O O . PHE A 1 879 ? -24.521 6.013 -24.360 1.00 97.00 879 PHE A O 1
ATOM 6996 N N . LEU A 1 880 ? -24.573 7.621 -22.764 1.00 97.19 880 LEU A N 1
ATOM 6997 C CA . LEU A 1 880 ? -25.276 6.900 -21.711 1.00 97.19 880 LEU A CA 1
ATOM 6998 C C . LEU A 1 880 ? -26.318 7.828 -21.089 1.00 97.19 880 LEU A C 1
ATOM 7000 O O . LEU A 1 880 ? -26.029 8.994 -20.826 1.00 97.19 880 LEU A O 1
ATOM 7004 N N . ALA A 1 881 ? -27.503 7.309 -20.796 1.00 96.19 881 ALA A N 1
ATOM 7005 C CA . ALA A 1 881 ? -28.538 8.035 -20.076 1.00 96.19 881 ALA A CA 1
ATOM 7006 C C . ALA A 1 881 ? -29.178 7.148 -19.003 1.00 96.19 881 ALA A C 1
ATOM 7008 O O . ALA A 1 881 ? -29.505 5.988 -19.246 1.00 96.19 881 ALA A O 1
ATOM 7009 N N . HIS A 1 882 ? -29.362 7.685 -17.803 1.00 93.50 882 HIS A N 1
ATOM 7010 C CA . HIS A 1 882 ? -29.904 6.968 -16.654 1.00 93.50 882 HIS A CA 1
ATOM 7011 C C . HIS A 1 882 ? -30.746 7.911 -15.792 1.00 93.50 882 HIS A C 1
ATOM 7013 O O . HIS A 1 882 ? -30.399 9.076 -15.631 1.00 93.50 882 HIS A O 1
ATOM 7019 N N . GLY A 1 883 ? -31.856 7.433 -15.231 1.00 91.06 883 GLY A N 1
ATOM 7020 C CA . GLY A 1 883 ? -32.709 8.231 -14.347 1.00 91.06 883 GLY A CA 1
ATOM 7021 C C . GLY A 1 883 ? -34.205 8.060 -14.615 1.00 91.06 883 GLY A C 1
ATOM 7022 O O . GLY A 1 883 ? -34.605 7.251 -15.459 1.00 91.06 883 GLY A O 1
ATOM 7023 N N . PRO A 1 884 ? -35.060 8.804 -13.895 1.00 89.81 884 PRO A N 1
ATOM 7024 C CA . PRO A 1 884 ? -36.507 8.614 -13.916 1.00 89.81 884 PRO A CA 1
ATOM 7025 C C . PRO A 1 884 ? -37.154 8.895 -15.280 1.00 89.81 884 PRO A C 1
ATOM 7027 O O . PRO A 1 884 ? -38.146 8.236 -15.595 1.00 89.81 884 PRO A O 1
ATOM 7030 N N . ALA A 1 885 ? -36.598 9.795 -16.102 1.00 91.25 885 ALA A N 1
ATOM 7031 C CA . ALA A 1 885 ? -37.136 10.107 -17.430 1.00 91.25 885 ALA A CA 1
ATOM 7032 C C . ALA A 1 885 ? -36.912 8.981 -18.459 1.00 91.25 885 ALA A C 1
ATOM 7034 O O . ALA A 1 885 ? -37.683 8.840 -19.410 1.00 91.25 885 ALA A O 1
ATOM 7035 N N . PHE A 1 886 ? -35.876 8.162 -18.278 1.00 92.69 886 PHE A N 1
ATOM 7036 C CA . PHE A 1 886 ? -35.404 7.227 -19.296 1.00 92.69 886 PHE A CA 1
ATOM 7037 C C . PHE A 1 886 ? -35.903 5.802 -19.061 1.00 92.69 886 PHE A C 1
ATOM 7039 O O . PHE A 1 886 ? -35.988 5.328 -17.929 1.00 92.69 886 PHE A O 1
ATOM 7046 N N . LYS A 1 887 ? -36.191 5.068 -20.138 1.00 92.62 887 LYS A N 1
ATOM 7047 C CA . LYS A 1 887 ? -36.332 3.607 -20.081 1.00 92.62 887 LYS A CA 1
ATOM 7048 C C . LYS A 1 887 ? -35.052 2.978 -19.521 1.00 92.62 887 LYS A C 1
ATOM 7050 O O . LYS A 1 887 ? -33.972 3.543 -19.616 1.00 92.62 887 LYS A O 1
ATOM 7055 N N . GLN A 1 888 ? -35.178 1.798 -18.932 1.00 90.50 888 GLN A N 1
ATOM 7056 C CA . GLN A 1 888 ? -34.036 1.047 -18.412 1.00 90.50 888 GLN A CA 1
ATOM 7057 C C . GLN A 1 888 ? -33.669 -0.078 -19.374 1.00 90.50 888 GLN A C 1
ATOM 7059 O O . GLN A 1 888 ? -34.535 -0.576 -20.096 1.00 90.50 888 GLN A O 1
ATOM 7064 N N . GLN A 1 889 ? -32.398 -0.479 -19.349 1.00 92.38 889 GLN A N 1
ATOM 7065 C CA . GLN A 1 889 ? -31.854 -1.598 -20.126 1.00 92.38 889 GLN A CA 1
ATOM 7066 C C . GLN A 1 889 ? -32.187 -1.510 -21.625 1.00 92.38 889 GLN A C 1
ATOM 7068 O O . GLN A 1 889 ? -32.592 -2.493 -22.249 1.00 92.38 889 GLN A O 1
ATOM 7073 N N . LEU A 1 890 ? -32.057 -0.313 -22.203 1.00 94.62 890 LEU A N 1
ATOM 7074 C CA . LEU A 1 890 ? -32.432 -0.049 -23.589 1.00 94.62 890 LEU A CA 1
ATOM 7075 C C . LEU A 1 890 ? -31.208 0.321 -24.425 1.00 94.62 890 LEU A C 1
ATOM 7077 O O . LEU A 1 890 ? -30.609 1.377 -24.242 1.00 94.62 890 LEU A O 1
ATOM 7081 N N . GLU A 1 891 ? -30.886 -0.518 -25.402 1.00 95.25 891 GLU A N 1
ATOM 7082 C CA . GLU A 1 891 ? -29.953 -0.162 -26.467 1.00 95.25 891 GLU A CA 1
ATOM 7083 C C . GLU A 1 891 ? -30.715 0.498 -27.628 1.00 95.25 891 GLU A C 1
ATOM 7085 O O . GLU A 1 891 ? -31.706 -0.046 -28.124 1.00 95.25 891 GLU A O 1
ATOM 7090 N N . ILE A 1 892 ? -30.261 1.673 -28.063 1.00 95.50 892 ILE A N 1
ATOM 7091 C CA . ILE A 1 892 ? -30.845 2.438 -29.170 1.00 95.50 892 ILE A CA 1
ATOM 7092 C C . ILE A 1 892 ? -29.901 2.489 -30.370 1.00 95.50 892 ILE A C 1
ATOM 7094 O O . ILE A 1 892 ? -28.712 2.185 -30.278 1.00 95.50 892 ILE A O 1
ATOM 7098 N N . LYS A 1 893 ? -30.432 2.903 -31.524 1.00 95.25 893 LYS A N 1
ATOM 7099 C CA . LYS A 1 893 ? -29.613 3.099 -32.725 1.00 95.25 893 LYS A CA 1
ATOM 7100 C C . LYS A 1 893 ? -28.675 4.308 -32.566 1.00 95.25 893 LYS A C 1
ATOM 7102 O O . LYS A 1 893 ? -29.072 5.290 -31.938 1.00 95.25 893 LYS A O 1
ATOM 7107 N N . PRO A 1 894 ? -27.492 4.284 -33.210 1.00 95.44 894 PRO A N 1
ATOM 7108 C CA . PRO A 1 894 ? -26.623 5.450 -33.304 1.00 95.44 894 PRO A CA 1
ATOM 7109 C C . PRO A 1 894 ? -27.333 6.681 -33.863 1.00 95.44 894 PRO A C 1
ATOM 7111 O O . PRO A 1 894 ? -28.095 6.590 -34.828 1.00 95.44 894 PRO A O 1
ATOM 7114 N N . PHE A 1 895 ? -27.026 7.836 -33.282 1.00 95.44 895 PHE A N 1
ATOM 7115 C CA . PHE A 1 895 ? -27.549 9.150 -33.653 1.00 95.44 895 PHE A CA 1
ATOM 7116 C C . PHE A 1 895 ? -26.414 10.189 -33.613 1.00 95.44 895 PHE A C 1
ATOM 7118 O O . PHE A 1 895 ? -25.294 9.858 -33.219 1.00 95.44 895 PHE A O 1
ATOM 7125 N N . GLU A 1 896 ? -26.664 11.406 -34.093 1.00 94.44 896 GLU A N 1
ATOM 7126 C CA . GLU A 1 896 ? -25.676 12.497 -34.102 1.00 94.44 896 GLU A CA 1
ATOM 7127 C C . GLU A 1 896 ? -25.831 13.392 -32.858 1.00 94.44 896 GLU A C 1
ATOM 7129 O O . GLU A 1 896 ? -26.948 13.633 -32.408 1.00 94.44 896 GLU A O 1
ATOM 7134 N N . ASN A 1 897 ? -24.733 13.885 -32.283 1.00 94.56 897 ASN A N 1
ATOM 7135 C CA . ASN A 1 897 ? -24.742 14.636 -31.018 1.00 94.56 897 ASN A CA 1
ATOM 7136 C C . ASN A 1 897 ? -25.522 15.965 -31.072 1.00 94.56 897 ASN A C 1
ATOM 7138 O O . ASN A 1 897 ? -25.896 16.488 -30.023 1.00 94.56 897 ASN A O 1
ATOM 7142 N N . ILE A 1 898 ? -25.847 16.463 -32.267 1.00 95.19 898 ILE A N 1
ATOM 7143 C CA . ILE A 1 898 ? -26.728 17.620 -32.475 1.00 95.19 898 ILE A CA 1
ATOM 7144 C C . ILE A 1 898 ? -28.137 17.424 -31.888 1.00 95.19 898 ILE A C 1
ATOM 7146 O O . ILE A 1 898 ? -28.780 18.388 -31.472 1.00 95.19 898 ILE A O 1
ATOM 7150 N N . GLU A 1 899 ? -28.591 16.172 -31.758 1.00 96.06 899 GLU A N 1
ATOM 7151 C CA . GLU A 1 899 ? -29.906 15.845 -31.193 1.00 96.06 899 GLU A CA 1
ATOM 7152 C C . GLU A 1 899 ? -29.979 16.074 -29.672 1.00 96.06 899 GLU A C 1
ATOM 7154 O O . GLU A 1 899 ? -31.072 16.183 -29.105 1.00 96.06 899 GLU A O 1
ATOM 7159 N N . LEU A 1 900 ? -28.829 16.181 -28.990 1.00 96.88 900 LEU A N 1
ATOM 7160 C CA . LEU A 1 900 ? -28.767 16.288 -27.530 1.00 96.88 900 LEU A CA 1
ATOM 7161 C C . LEU A 1 900 ? -29.380 17.584 -26.993 1.00 96.88 900 LEU A C 1
ATOM 7163 O O . LEU A 1 900 ? -29.951 17.566 -25.905 1.00 96.88 900 LEU A O 1
ATOM 7167 N N . TYR A 1 901 ? -29.344 18.684 -27.750 1.00 97.00 901 TYR A N 1
ATOM 7168 C CA . TYR A 1 901 ? -29.982 19.937 -27.334 1.00 97.00 901 TYR A CA 1
ATOM 7169 C C . TYR A 1 901 ? -31.494 19.770 -27.130 1.00 97.00 901 TYR A C 1
ATOM 7171 O O . TYR A 1 901 ? -32.034 20.138 -26.083 1.00 97.00 901 TYR A O 1
ATOM 7179 N N . ASN A 1 902 ? -32.177 19.146 -28.095 1.00 96.25 902 ASN A N 1
ATOM 7180 C CA . ASN A 1 902 ? -33.616 18.896 -27.998 1.00 96.25 902 ASN A CA 1
ATOM 7181 C C . ASN A 1 902 ? -33.933 17.843 -26.932 1.00 96.25 902 ASN A C 1
ATOM 7183 O O . ASN A 1 902 ? -34.952 17.959 -26.255 1.00 96.25 902 ASN A O 1
ATOM 7187 N N . LEU A 1 903 ? -33.049 16.857 -26.736 1.00 96.44 903 LEU A N 1
ATOM 7188 C CA . LEU A 1 903 ? -33.181 15.894 -25.644 1.00 96.44 903 LEU A CA 1
ATOM 7189 C C . LEU A 1 903 ? -33.152 16.589 -24.272 1.00 96.44 903 LEU A C 1
ATOM 7191 O O . LEU A 1 903 ? -34.023 16.339 -23.439 1.00 96.44 903 LEU A O 1
ATOM 7195 N N . MET A 1 904 ? -32.178 17.477 -24.040 1.00 96.62 904 MET A N 1
ATOM 7196 C CA . MET A 1 904 ? -32.088 18.253 -22.798 1.00 96.62 904 MET A CA 1
ATOM 7197 C C . MET A 1 904 ? -33.328 19.123 -22.589 1.00 96.62 904 MET A C 1
ATOM 7199 O O . MET A 1 904 ? -33.841 19.200 -21.470 1.00 96.62 904 MET A O 1
ATOM 7203 N N . CYS A 1 905 ? -33.825 19.748 -23.661 1.00 96.12 905 CYS A N 1
ATOM 7204 C CA . CYS A 1 905 ? -35.037 20.559 -23.625 1.00 96.12 905 CYS A CA 1
ATOM 7205 C C . CYS A 1 905 ? -36.259 19.740 -23.183 1.00 96.12 905 CYS A C 1
ATOM 7207 O O . CYS A 1 905 ? -36.955 20.138 -22.251 1.00 96.12 905 CYS A O 1
ATOM 7209 N N . GLU A 1 906 ? -36.467 18.565 -23.780 1.00 95.12 906 GLU A N 1
ATOM 7210 C CA . GLU A 1 906 ? -37.586 17.677 -23.444 1.00 95.12 906 GLU A CA 1
ATOM 7211 C C . GLU A 1 906 ? -37.540 17.225 -21.975 1.00 95.12 906 GLU A C 1
ATOM 7213 O O . GLU A 1 906 ? -38.528 17.355 -21.255 1.00 95.12 906 GLU A O 1
ATOM 7218 N N . ILE A 1 907 ? -36.374 16.778 -21.486 1.00 94.12 907 ILE A N 1
ATOM 7219 C CA . ILE A 1 907 ? -36.204 16.301 -20.097 1.00 94.12 907 ILE A CA 1
ATOM 7220 C C . ILE A 1 907 ? -36.535 17.391 -19.072 1.00 94.12 907 ILE A C 1
ATOM 7222 O O . ILE A 1 907 ? -37.075 17.111 -18.002 1.00 94.12 907 ILE A O 1
ATOM 7226 N N . THR A 1 908 ? -36.178 18.635 -19.379 1.00 93.38 908 THR A N 1
ATOM 7227 C CA . THR A 1 908 ? -36.301 19.772 -18.455 1.00 93.38 908 THR A CA 1
ATOM 7228 C C . THR A 1 908 ? -37.603 20.561 -18.642 1.00 93.38 908 THR A C 1
ATOM 7230 O O . THR A 1 908 ? -37.876 21.496 -17.877 1.00 93.38 908 THR A O 1
ATOM 7233 N N . GLY A 1 909 ? -38.431 20.182 -19.624 1.00 93.12 909 GLY A N 1
ATOM 7234 C CA . GLY A 1 909 ? -39.662 20.886 -19.987 1.00 93.12 909 GLY A CA 1
ATOM 7235 C C . GLY A 1 909 ? -39.411 22.276 -20.581 1.00 93.12 909 GLY A C 1
ATOM 7236 O O . GLY A 1 909 ? -40.235 23.176 -20.417 1.00 93.12 909 GLY A O 1
ATOM 7237 N N . ILE A 1 910 ? -38.255 22.474 -21.213 1.00 95.12 910 ILE A N 1
ATOM 7238 C CA . ILE A 1 910 ? -37.864 23.704 -21.903 1.00 95.12 910 ILE A CA 1
ATOM 7239 C C . ILE A 1 910 ? -38.331 23.604 -23.356 1.00 95.12 910 ILE A C 1
ATOM 7241 O O . ILE A 1 910 ? -38.130 22.591 -24.020 1.00 95.12 910 ILE A O 1
ATOM 7245 N N . LYS A 1 911 ? -38.921 24.672 -23.895 1.00 96.06 911 LYS A N 1
ATOM 7246 C CA . LYS A 1 911 ? -39.203 24.756 -25.331 1.00 96.06 911 LYS A CA 1
ATOM 7247 C C . LYS A 1 911 ? -37.898 25.052 -26.087 1.00 96.06 911 LYS A C 1
ATOM 7249 O O . LYS A 1 911 ? -37.296 26.090 -25.802 1.00 96.06 911 LYS A O 1
ATOM 7254 N N . PRO A 1 912 ? -37.464 24.216 -27.047 1.00 94.62 912 PRO A N 1
ATOM 7255 C CA . PRO A 1 912 ? -36.212 24.451 -27.761 1.00 94.62 912 PRO A CA 1
ATOM 7256 C C . PRO A 1 912 ? -36.264 25.746 -28.586 1.00 94.62 912 PRO A C 1
ATOM 7258 O O . PRO A 1 912 ? -37.299 26.082 -29.176 1.00 94.62 912 PRO A O 1
ATOM 7261 N N . GLY A 1 913 ? -35.143 26.472 -28.627 1.00 90.19 913 GLY A N 1
ATOM 7262 C CA . GLY A 1 913 ? -34.933 27.583 -29.558 1.00 90.19 913 GLY A CA 1
ATOM 7263 C C . GLY A 1 913 ? -34.685 27.101 -30.997 1.00 90.19 913 GLY A C 1
ATOM 7264 O O . GLY A 1 913 ? -34.654 25.892 -31.242 1.00 90.19 913 GLY A O 1
ATOM 7265 N N . PRO A 1 914 ? -34.510 28.016 -31.971 1.00 91.69 914 PRO A N 1
ATOM 7266 C CA . PRO A 1 914 ? -34.127 27.650 -33.335 1.00 91.69 914 PRO A CA 1
ATOM 7267 C C . PRO A 1 914 ? -32.821 26.847 -33.345 1.00 91.69 914 PRO A C 1
ATOM 7269 O O . PRO A 1 914 ? -31.796 27.337 -32.880 1.00 91.69 914 PRO A O 1
ATOM 7272 N N . ASN A 1 915 ? -32.872 25.622 -33.864 1.00 95.00 915 ASN A N 1
ATOM 7273 C CA . ASN A 1 915 ? -31.733 24.712 -33.931 1.00 95.00 915 ASN A CA 1
ATOM 7274 C C . ASN A 1 915 ? -31.870 23.753 -35.131 1.00 95.00 915 ASN A C 1
ATOM 7276 O O . ASN A 1 915 ? -32.916 23.726 -35.783 1.00 95.00 915 ASN A O 1
ATOM 7280 N N . ASN A 1 916 ? -30.812 23.009 -35.455 1.00 95.31 916 ASN A N 1
ATOM 7281 C CA . ASN A 1 916 ? -30.787 22.064 -36.577 1.00 95.31 916 ASN A CA 1
ATOM 7282 C C . ASN A 1 916 ? -31.176 20.631 -36.179 1.00 95.31 916 ASN A C 1
ATOM 7284 O O . ASN A 1 916 ? -31.489 19.830 -37.059 1.00 95.31 916 ASN A O 1
ATOM 7288 N N . GLY A 1 917 ? -31.146 20.303 -34.887 1.00 91.44 917 GLY A N 1
ATOM 7289 C CA . GLY A 1 917 ? -31.514 18.985 -34.384 1.00 91.44 917 GLY A CA 1
ATOM 7290 C C . GLY A 1 917 ? -33.027 18.733 -34.341 1.00 91.44 917 GLY A C 1
ATOM 7291 O O . GLY A 1 917 ? -33.867 19.616 -34.519 1.00 91.44 917 GLY A O 1
ATOM 7292 N N . THR A 1 918 ? -33.386 17.494 -34.030 1.00 89.81 918 THR A N 1
ATOM 7293 C CA . THR A 1 918 ? -34.733 16.973 -33.833 1.00 89.81 918 THR A CA 1
ATOM 7294 C C . THR A 1 918 ? -34.784 16.056 -32.606 1.00 89.81 918 THR A C 1
ATOM 7296 O O . THR A 1 918 ? -33.798 15.448 -32.204 1.00 89.81 918 THR A O 1
ATOM 7299 N N . LEU A 1 919 ? -35.971 15.882 -32.017 1.00 88.06 919 LEU A N 1
ATOM 7300 C CA . LEU A 1 919 ? -36.183 14.858 -30.983 1.00 88.06 919 LEU A CA 1
ATOM 7301 C C . LEU A 1 919 ? -36.480 13.469 -31.587 1.00 88.06 919 LEU A C 1
ATOM 7303 O O . LEU A 1 919 ? -36.527 12.468 -30.874 1.00 88.06 919 LEU A O 1
ATOM 7307 N N . GLY A 1 920 ? -36.703 13.376 -32.903 1.00 83.19 920 GLY A N 1
ATOM 7308 C CA . GLY A 1 920 ? -37.305 12.204 -33.547 1.00 83.19 920 GLY A CA 1
ATOM 7309 C C . GLY A 1 920 ? -36.529 10.904 -33.321 1.00 83.19 920 GLY A C 1
ATOM 7310 O O . GLY A 1 920 ? -37.130 9.876 -33.001 1.00 83.19 920 GLY A O 1
ATOM 7311 N N . ALA A 1 921 ? -35.197 10.956 -33.416 1.00 78.50 921 ALA A N 1
ATOM 7312 C CA . ALA A 1 921 ? -34.332 9.798 -33.193 1.00 78.50 921 ALA A CA 1
ATOM 7313 C C . ALA A 1 921 ? -34.326 9.315 -31.732 1.00 78.50 921 ALA A C 1
ATOM 7315 O O . ALA A 1 921 ? -34.045 8.145 -31.488 1.00 78.50 921 ALA A O 1
ATOM 7316 N N . LEU A 1 922 ? -34.674 10.176 -30.772 1.00 91.25 922 LEU A N 1
ATOM 7317 C CA . LEU A 1 922 ? -34.540 9.921 -29.334 1.00 91.25 922 LEU A CA 1
ATOM 7318 C C . LEU A 1 922 ? -35.880 9.850 -28.592 1.00 91.25 922 LEU A C 1
ATOM 7320 O O . LEU A 1 922 ? -35.920 9.396 -27.458 1.00 91.25 922 LEU A O 1
ATOM 7324 N N . ASN A 1 923 ? -37.006 10.188 -29.222 1.00 89.44 923 ASN A N 1
ATOM 7325 C CA . ASN A 1 923 ? -38.314 10.218 -28.555 1.00 89.44 923 ASN A CA 1
ATOM 7326 C C . ASN A 1 923 ? -38.717 8.872 -27.910 1.00 89.44 923 ASN A C 1
ATOM 7328 O O . ASN A 1 923 ? -39.437 8.811 -26.919 1.00 89.44 923 ASN A O 1
ATOM 7332 N N . HIS A 1 924 ? -38.233 7.759 -28.460 1.00 90.19 924 HIS A N 1
ATOM 7333 C CA . HIS A 1 924 ? -38.562 6.421 -27.977 1.00 90.19 924 HIS A CA 1
ATOM 7334 C C . HIS A 1 924 ? -37.825 6.015 -26.688 1.00 90.19 924 HIS A C 1
ATOM 7336 O O . HIS A 1 924 ? -38.138 4.946 -26.152 1.00 90.19 924 HIS A O 1
ATOM 7342 N N . ILE A 1 925 ? -36.873 6.817 -26.192 1.00 93.38 925 ILE A N 1
ATOM 7343 C CA . ILE A 1 925 ? -36.081 6.491 -24.994 1.00 93.38 925 ILE A CA 1
ATOM 7344 C C . ILE A 1 925 ? -36.790 6.831 -23.687 1.00 93.38 925 ILE A C 1
ATOM 7346 O O . ILE A 1 925 ? -36.415 6.307 -22.641 1.00 93.38 925 ILE A O 1
ATOM 7350 N N . PHE A 1 926 ? -37.811 7.683 -23.736 1.00 92.00 926 PHE A N 1
ATOM 7351 C CA . PHE A 1 926 ? -38.573 8.078 -22.559 1.00 92.00 926 PHE A CA 1
ATOM 7352 C C . PHE A 1 926 ? -39.500 6.961 -22.085 1.00 92.00 926 PHE A C 1
ATOM 7354 O O . PHE A 1 926 ? -40.024 6.182 -22.892 1.00 92.00 926 PHE A O 1
ATOM 7361 N N . LYS A 1 927 ? -39.716 6.872 -20.767 1.00 85.44 927 LYS A N 1
ATOM 7362 C CA . LYS A 1 927 ? -40.790 6.033 -20.214 1.00 85.44 927 LYS A CA 1
ATOM 7363 C C . LYS A 1 927 ? -42.138 6.558 -20.724 1.00 85.44 927 LYS A C 1
ATOM 7365 O O . LYS A 1 927 ? -42.305 7.762 -20.891 1.00 85.44 927 LYS A O 1
ATOM 7370 N N . SER A 1 928 ? -43.089 5.664 -20.993 1.00 68.69 928 SER A N 1
ATOM 7371 C CA . SER A 1 928 ? -44.466 6.085 -21.273 1.00 68.69 928 SER A CA 1
ATOM 7372 C C . SER A 1 928 ? -45.009 6.807 -20.042 1.00 68.69 928 SER A C 1
ATOM 7374 O O . SER A 1 928 ? -44.953 6.234 -18.951 1.00 68.69 928 SER A O 1
ATOM 7376 N N . THR A 1 929 ? -45.467 8.042 -20.228 1.00 50.38 929 THR A N 1
ATOM 7377 C CA . THR A 1 929 ? -46.097 8.859 -19.188 1.00 50.38 929 THR A CA 1
ATOM 7378 C C . THR A 1 929 ? -47.431 8.301 -18.722 1.00 50.38 929 THR A C 1
ATOM 7380 O O . THR A 1 929 ? -48.132 7.649 -19.535 1.00 50.38 929 THR A O 1
#

pLDDT: mean 88.66, std 11.21, range [42.03, 98.75]

Secondary structure (DSSP, 8-state):
-EETTTTEE--TTSGGGG-GGG--S--HHHHHHHTT--EEEES-TTTTS-BTTB--SEE----TTS-HHHHHHHHHHHTTS-TTTS-SEEEE---TTHHHHHHH-SSSHHHHHHHHHHHHHHHHHHHHHHHTT-TTTS-EEEE-S---EE--TTSEEEGGGTS-GGGSEEE-BSEEEEESSEEEEEETTEEEEEE-SSPPPHHHHHHHHTTS-TTEEEE-TTTS-GGG--SS-TTS-SEEEEEPTT-EEESSTTS---SEE--S-TTSGGG---EEEESSSBPSS--PPP--GGGHHHHHHHHHT-PPPS-SS-TTTTGGGBSSPPPPPPP--BPPPBP---S------SSSB-SS-------------TT---EESS---EEEEE-SSEEEEEETTTTEEEEEEEEE-SS----------BBP-TTSPPPPGGGG-BTTTTEEEEESS-GGG-SSS-HHHHSBGGGEEEEEHHHIIIIIHHHHHHHHHHHHTSS-EEEEEEEE--SSSSSS---S-TT--BSSTT--B--SEEEEEEEEESSS-GGG--GGGEEEEEEEEE--SS-GGG--HHHHHHHTB--HHHHHHHH-EE--TTS-HHHHHHHHH----SPPP--S----GGGS-TT--------S---EEEEEETT-BGGGGGGS--HHHHHHHHHSEE-S-EEPPSS--HHHHHHHHHHS--HHHHS--SSEEEETTTTEEEETTSGGGG-GGG--S--HHHHHHHTT--EEEES-TTTTS-BTTB--SEEE---TTS-HHHHHHHHHHHHTS-TTTS-SEEEEEE-TTHHHHHHH-TTSHHHHHHHHHHHHHHHHHHHHHHHTT-GGG-EEEEE-S---EEETTEEEE----TTSGGGEEPEEEESTTBPSSEE----BGGGHHHHHHHHHTPPP-S-S--STTTGGGBPP-

Radius of gyration: 33.22 Å; chains: 1; bounding box: 91×80×95 Å